Protein AF-A0A819GVL6-F1 (afdb_monomer)

Sequence (811 aa):
MIGHGKILLSNIVLLVISNLINGGRIDWTIEKNPSFWYEQARLSIEEVLQRRDNTGIAKNVILFLGDGMGISTITAGRIRKGQMNGQLGEDFLTEMEQFTHLGLSKTYNINFQTPDSAGTATAYLCGVKAQLGTIGVDGRAKRSNCTSSIGTNVTSILDWAQKAGKKVGIITTTRITHATPAAAYAHVPERDWESYDTKNFGISQTQEGCLDIAHQLVLRSPPIDLLFGGGRKHFYPNTKSDIENSKLYGSRTDNRSLIDEFWRGRFIWNKTEMDKIILGTQTPLMGLFEHNHMYYETDRKPNRYDKPSLSQMTKFAIEHFLNMKQNGFFLLIEGGKIDHGHHETRARYALDEFVEFDNAIGQAKAILKEKGLLDDTLLVVTADHSHVFTMGAYSSRGSNILGFGSLDNLNVSDIDKLPVNIIAYGNGPNFPSPRNATYLSSLDTNSSNYLSPAAQPLKDESHGGEDVAVYAHGPWSHLFVGTMEQHTIAHKMAYAACWGSYTNRNGCQPMIKPTTTTTTTTTTTAPKSNGLNSFTIPVTFIKLLPERLCDKRLSPQRIDIETINNQHKLHKPVELIEPLEDVNVQENENATLVCQLSKADMDVVCYHNDCRIFFTPQSRIHAKQIDCYYKLLLDDIEYDDQEGDTACFQCRLSKLSSNIQWFKDDIRILPSECIVYSVKGDLLTLTIHNAQIEDEGNYRCMVNNQHTDATLTVEPLPVIFVKYLPKEWTVYGDEPLGLSCQLSKSNVCVIWLKNEGLRYSLYIPHRVQPGRYTIRIDDIHGQESSHQVSIGGTEIFTNEFILSFFLIRFS

pLDDT: mean 77.48, std 23.34, range [23.64, 98.94]

Structure (mmCIF, N/CA/C/O backbone):
data_AF-A0A819GVL6-F1
#
_entry.id   AF-A0A819GVL6-F1
#
loop_
_atom_site.group_PDB
_atom_site.id
_atom_site.type_symbol
_atom_site.label_atom_id
_atom_site.label_alt_id
_atom_site.label_comp_id
_atom_site.label_asym_id
_atom_site.label_entity_id
_atom_site.label_seq_id
_atom_site.pdbx_PDB_ins_code
_atom_site.Cartn_x
_atom_site.Cartn_y
_atom_site.Cartn_z
_atom_site.occupancy
_atom_site.B_iso_or_equiv
_atom_site.auth_seq_id
_atom_site.auth_comp_id
_atom_site.auth_asym_id
_atom_site.auth_atom_id
_atom_site.pdbx_PDB_model_num
ATOM 1 N N . MET A 1 1 ? 22.841 9.826 42.193 1.00 27.91 1 MET A N 1
ATOM 2 C CA . MET A 1 1 ? 23.023 8.561 41.452 1.00 27.91 1 MET A CA 1
ATOM 3 C C . MET A 1 1 ? 21.650 7.941 41.234 1.00 27.91 1 MET A C 1
ATOM 5 O O . MET A 1 1 ? 21.151 7.247 42.105 1.00 27.91 1 MET A O 1
ATOM 9 N N . ILE A 1 2 ? 20.991 8.315 40.135 1.00 23.64 2 ILE A N 1
ATOM 10 C CA . ILE A 1 2 ? 19.678 7.816 39.693 1.00 23.64 2 ILE A CA 1
ATOM 11 C C . ILE A 1 2 ? 19.860 7.387 38.230 1.00 23.64 2 ILE A C 1
ATOM 13 O O . ILE A 1 2 ? 20.633 8.006 37.499 1.00 23.64 2 ILE A O 1
ATOM 17 N N . GLY A 1 3 ? 19.220 6.274 37.872 1.00 24.81 3 GLY A N 1
ATOM 18 C CA . GLY A 1 3 ? 19.558 5.401 36.752 1.00 24.81 3 GLY A CA 1
ATOM 19 C C . GLY A 1 3 ? 19.598 6.023 35.354 1.00 24.81 3 GLY A C 1
ATOM 20 O O . GLY A 1 3 ? 18.776 6.855 34.985 1.00 24.81 3 GLY A O 1
ATOM 21 N N . HIS A 1 4 ? 20.550 5.522 34.570 1.00 25.58 4 HIS A N 1
ATOM 22 C CA . HIS A 1 4 ? 20.638 5.612 33.113 1.00 25.58 4 HIS A CA 1
ATOM 23 C C . HIS A 1 4 ? 20.664 4.179 32.568 1.00 25.58 4 HIS A C 1
ATOM 25 O O . HIS A 1 4 ? 21.712 3.639 32.239 1.00 25.58 4 HIS A O 1
ATOM 31 N N . GLY A 1 5 ? 19.506 3.521 32.577 1.00 28.19 5 GLY A N 1
ATOM 32 C CA . GLY A 1 5 ? 19.374 2.113 32.195 1.00 28.19 5 GLY A CA 1
ATOM 33 C C . GLY A 1 5 ? 18.121 1.846 31.374 1.00 28.19 5 GLY A C 1
ATOM 34 O O . GLY A 1 5 ? 17.462 0.842 31.596 1.00 28.19 5 GLY A O 1
ATOM 35 N N . LYS A 1 6 ? 17.741 2.778 30.497 1.00 32.75 6 LYS A N 1
ATOM 36 C CA . LYS A 1 6 ? 16.756 2.613 29.416 1.00 32.75 6 LYS A CA 1
ATOM 37 C C . LYS A 1 6 ? 17.137 3.630 28.338 1.00 32.75 6 LYS A C 1
ATOM 39 O O . LYS A 1 6 ? 17.498 4.739 28.704 1.00 32.75 6 LYS A O 1
ATOM 44 N N . ILE A 1 7 ? 17.019 3.269 27.058 1.00 32.19 7 ILE A N 1
ATOM 45 C CA . ILE A 1 7 ? 17.481 3.995 25.849 1.00 32.19 7 ILE A CA 1
ATOM 46 C C . ILE A 1 7 ? 18.890 3.575 25.396 1.00 32.19 7 ILE A C 1
ATOM 48 O O . ILE A 1 7 ? 19.826 4.345 25.544 1.00 32.19 7 ILE A O 1
ATOM 52 N N . LEU A 1 8 ? 19.055 2.380 24.810 1.00 34.12 8 LEU A N 1
ATOM 53 C CA . LEU A 1 8 ? 20.172 2.106 23.882 1.00 34.12 8 LEU A CA 1
ATOM 54 C C . LEU A 1 8 ? 20.005 0.756 23.158 1.00 34.12 8 LEU A C 1
ATOM 56 O O . LEU A 1 8 ? 20.796 -0.152 23.358 1.00 34.12 8 LEU A O 1
ATOM 60 N N . LEU A 1 9 ? 18.955 0.584 22.343 1.00 38.31 9 LEU A N 1
ATOM 61 C CA . LEU A 1 9 ? 18.806 -0.655 21.551 1.00 38.31 9 LEU A CA 1
ATOM 62 C C . LEU A 1 9 ? 18.531 -0.451 20.056 1.00 38.31 9 LEU A C 1
ATOM 64 O O . LEU A 1 9 ? 18.896 -1.316 19.277 1.00 38.31 9 LEU A O 1
ATOM 68 N N . SER A 1 10 ? 18.041 0.714 19.609 1.00 37.41 10 SER A N 1
ATOM 69 C CA . SER A 1 10 ? 17.942 1.011 18.162 1.00 37.41 10 SER A CA 1
ATOM 70 C C . SER A 1 10 ? 19.215 1.620 17.559 1.00 37.41 10 SER A C 1
ATOM 72 O O . SER A 1 10 ? 19.236 1.942 16.378 1.00 37.41 10 SER A O 1
ATOM 74 N N . ASN A 1 11 ? 20.250 1.862 18.370 1.00 43.25 11 ASN A N 1
ATOM 75 C CA . ASN A 1 11 ? 21.403 2.676 17.974 1.00 43.25 11 ASN A CA 1
ATOM 76 C C . ASN A 1 11 ? 22.709 1.892 17.835 1.00 43.25 11 ASN A C 1
ATOM 78 O O . ASN A 1 11 ? 23.707 2.514 17.510 1.00 43.25 11 ASN A O 1
ATOM 82 N N . ILE A 1 12 ? 22.760 0.578 18.075 1.00 43.53 12 ILE A N 1
ATOM 83 C CA . ILE A 1 12 ? 24.051 -0.135 18.085 1.00 43.53 12 ILE A CA 1
ATOM 84 C C . ILE A 1 12 ? 24.534 -0.444 16.656 1.00 43.53 12 ILE A C 1
ATOM 86 O O . ILE A 1 12 ? 25.701 -0.208 16.354 1.00 43.53 12 ILE A O 1
ATOM 90 N N . VAL A 1 13 ? 23.636 -0.817 15.736 1.00 41.16 13 VAL A N 1
ATOM 91 C CA . VAL A 1 13 ? 23.960 -0.923 14.295 1.00 41.16 13 VAL A CA 1
ATOM 92 C C . VAL A 1 13 ? 24.231 0.465 13.690 1.00 41.16 13 VAL A C 1
ATOM 94 O O . VAL A 1 13 ? 25.159 0.641 12.904 1.00 41.16 13 VAL A O 1
ATOM 97 N N . LEU A 1 14 ? 23.497 1.487 14.146 1.00 40.50 14 LEU A N 1
ATOM 98 C CA . LEU A 1 14 ? 23.731 2.887 13.778 1.00 40.50 14 LEU A CA 1
ATOM 99 C C . LEU A 1 14 ? 25.049 3.446 14.343 1.00 40.50 14 LEU A C 1
ATOM 101 O O . LEU A 1 14 ? 25.628 4.310 13.700 1.00 40.50 14 LEU A O 1
ATOM 105 N N . LEU A 1 15 ? 25.557 2.955 15.483 1.00 38.84 15 LEU A N 1
ATOM 106 C CA . LEU A 1 15 ? 26.798 3.447 16.101 1.00 38.84 15 LEU A CA 1
ATOM 107 C C . LEU A 1 15 ? 28.054 3.013 15.340 1.00 38.84 15 LEU A C 1
ATOM 109 O O . LEU A 1 15 ? 29.035 3.756 15.311 1.00 38.84 15 LEU A O 1
ATOM 113 N N . VAL A 1 16 ? 28.035 1.827 14.725 1.00 42.03 16 VAL A N 1
ATOM 114 C CA . VAL A 1 16 ? 29.146 1.375 13.871 1.00 42.03 16 VAL A CA 1
ATOM 115 C C . VAL A 1 16 ? 29.190 2.192 12.579 1.00 42.03 16 VAL A C 1
ATOM 117 O O . VAL A 1 16 ? 30.272 2.526 12.112 1.00 42.03 16 VAL A O 1
ATOM 120 N N . ILE A 1 17 ? 28.034 2.627 12.066 1.00 44.09 17 ILE A N 1
ATOM 121 C CA . ILE A 1 17 ? 27.942 3.483 10.873 1.00 44.09 17 ILE A CA 1
ATOM 122 C C . ILE A 1 17 ? 28.205 4.966 11.218 1.00 44.09 17 ILE A C 1
ATOM 124 O O . ILE A 1 17 ? 28.875 5.669 10.463 1.00 44.09 17 ILE A O 1
ATOM 128 N N . SER A 1 18 ? 27.757 5.463 12.379 1.00 41.12 18 SER A N 1
ATOM 129 C CA . SER A 1 18 ? 27.884 6.879 12.759 1.00 41.12 18 SER A CA 1
ATOM 130 C C . SER A 1 18 ? 29.296 7.287 13.179 1.00 41.12 18 SER A C 1
ATOM 132 O O . SER A 1 18 ? 29.654 8.455 13.047 1.00 41.12 18 SER A O 1
ATOM 134 N N . ASN A 1 19 ? 30.113 6.349 13.669 1.00 38.28 19 ASN A N 1
ATOM 135 C CA . ASN A 1 19 ? 31.484 6.631 14.113 1.00 38.28 19 ASN A CA 1
ATOM 136 C C . ASN A 1 19 ? 32.520 6.680 12.973 1.00 38.28 19 ASN A C 1
ATOM 138 O O . ASN A 1 19 ? 33.703 6.878 13.239 1.00 38.28 19 ASN A O 1
ATOM 142 N N . LEU A 1 20 ? 32.097 6.540 11.712 1.00 44.06 20 LEU A N 1
ATOM 143 C CA . LEU A 1 20 ? 32.975 6.567 10.530 1.00 44.06 20 LEU A CA 1
ATOM 144 C C . LEU A 1 20 ? 32.660 7.722 9.569 1.00 44.06 20 LEU A C 1
ATOM 146 O O . LEU A 1 20 ? 33.235 7.822 8.486 1.00 44.06 20 LEU A O 1
ATOM 150 N N . ILE A 1 21 ? 31.765 8.625 9.974 1.00 42.03 21 ILE A N 1
ATOM 151 C CA . ILE A 1 21 ? 31.358 9.782 9.183 1.00 42.03 21 ILE A CA 1
ATOM 152 C C . ILE A 1 21 ? 32.427 10.878 9.300 1.00 42.03 21 ILE A C 1
ATOM 154 O O . ILE A 1 21 ? 32.330 11.784 10.125 1.00 42.03 21 ILE A O 1
ATOM 158 N N . ASN A 1 22 ? 33.429 10.844 8.422 1.00 37.56 22 ASN A N 1
ATOM 159 C CA . ASN A 1 22 ? 34.217 12.035 8.105 1.00 37.56 22 ASN A CA 1
ATOM 160 C C . ASN A 1 22 ? 33.459 12.838 7.034 1.00 37.56 22 ASN A C 1
ATOM 162 O O . ASN A 1 22 ? 33.535 12.550 5.842 1.00 37.56 22 ASN A O 1
ATOM 166 N N . GLY A 1 23 ? 32.679 13.837 7.455 1.00 41.22 23 GLY A N 1
ATOM 167 C CA . GLY A 1 23 ? 32.053 14.791 6.528 1.00 41.22 23 GLY A CA 1
ATOM 168 C C . GLY A 1 23 ? 30.864 14.270 5.707 1.00 41.22 23 GLY A C 1
ATOM 169 O O . GLY A 1 23 ? 30.592 14.805 4.637 1.00 41.22 23 GLY A O 1
ATOM 170 N N . GLY A 1 24 ? 30.138 13.255 6.186 1.00 44.81 24 GLY A N 1
ATOM 171 C CA . GLY A 1 24 ? 28.860 12.829 5.591 1.00 44.81 24 GLY A CA 1
ATOM 172 C C . GLY A 1 24 ? 28.955 11.794 4.466 1.00 44.81 24 GLY A C 1
ATOM 173 O O . GLY A 1 24 ? 27.926 11.451 3.894 1.00 44.81 24 GLY A O 1
ATOM 174 N N . ARG A 1 25 ? 30.149 11.275 4.149 1.00 47.91 25 ARG A N 1
ATOM 175 C CA . ARG A 1 25 ? 30.326 10.161 3.203 1.00 47.91 25 ARG A CA 1
ATOM 176 C C . ARG A 1 25 ? 30.748 8.898 3.943 1.00 47.91 25 ARG A C 1
ATOM 178 O O . ARG A 1 25 ? 31.685 8.940 4.736 1.00 47.91 25 ARG A O 1
ATOM 185 N N . ILE A 1 26 ? 30.062 7.792 3.662 1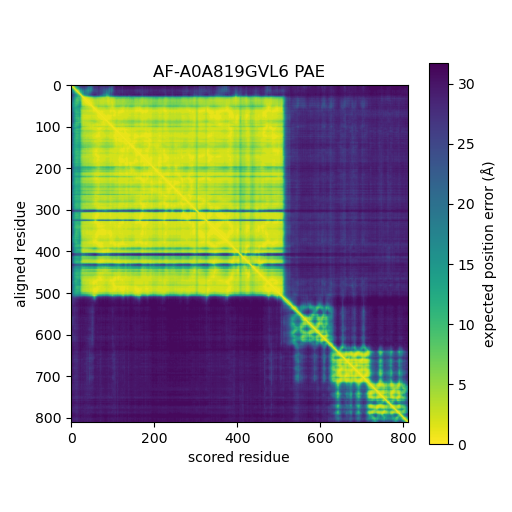.00 52.53 26 ILE A N 1
ATOM 186 C CA . ILE A 1 26 ? 30.475 6.456 4.097 1.00 52.53 26 ILE A CA 1
ATOM 187 C C . ILE A 1 26 ? 31.770 6.127 3.357 1.00 52.53 26 ILE A C 1
ATOM 189 O O . ILE A 1 26 ? 31.808 6.137 2.125 1.00 52.53 26 ILE A O 1
ATOM 193 N N . ASP A 1 27 ? 32.840 5.872 4.104 1.00 61.72 27 ASP A N 1
ATOM 194 C CA . ASP A 1 27 ? 34.072 5.343 3.537 1.00 61.72 27 ASP A CA 1
ATOM 195 C C . ASP A 1 27 ? 33.861 3.865 3.193 1.00 61.72 27 ASP A C 1
ATOM 197 O O . ASP A 1 27 ? 34.151 2.977 3.990 1.00 61.72 27 ASP A O 1
ATOM 201 N N . TRP A 1 28 ? 33.354 3.591 1.989 1.00 67.56 28 TRP A N 1
ATOM 202 C CA . TRP A 1 28 ? 33.157 2.229 1.476 1.00 67.56 28 TRP A CA 1
ATOM 203 C C . TRP A 1 28 ? 34.454 1.412 1.424 1.00 67.56 28 TRP A C 1
ATOM 205 O O . TRP A 1 28 ? 34.416 0.206 1.189 1.00 67.56 28 TRP A O 1
ATOM 215 N N . THR A 1 29 ? 35.631 2.019 1.629 1.00 74.12 29 THR A N 1
ATOM 216 C CA . THR A 1 29 ? 36.861 1.236 1.776 1.00 74.12 29 THR A CA 1
ATOM 217 C C . THR A 1 29 ? 36.861 0.398 3.051 1.00 74.12 29 THR A C 1
ATOM 219 O O . THR A 1 29 ? 37.534 -0.633 3.065 1.00 74.12 29 THR A O 1
ATOM 222 N N . ILE A 1 30 ? 36.049 0.737 4.063 1.00 77.81 30 ILE A N 1
ATOM 223 C CA . ILE A 1 30 ? 35.874 -0.118 5.241 1.00 77.81 30 ILE A CA 1
ATOM 224 C C . ILE A 1 30 ? 35.185 -1.442 4.902 1.00 77.81 30 ILE A C 1
ATOM 226 O O . ILE A 1 30 ? 35.544 -2.472 5.466 1.00 77.81 30 ILE A O 1
ATOM 230 N N . GLU A 1 31 ? 34.278 -1.448 3.920 1.00 83.38 31 GLU A N 1
ATOM 231 C CA . GLU A 1 31 ? 33.606 -2.661 3.436 1.00 83.38 31 GLU A CA 1
ATOM 232 C C . GLU A 1 31 ? 34.594 -3.646 2.785 1.00 83.38 31 GLU A C 1
ATOM 234 O O . GLU A 1 31 ? 34.301 -4.835 2.656 1.00 83.38 31 GLU A O 1
ATOM 239 N N . LYS A 1 32 ? 35.802 -3.193 2.410 1.00 85.25 32 LYS A N 1
ATOM 240 C CA . LYS A 1 32 ? 36.877 -4.083 1.941 1.00 85.25 32 LYS A CA 1
ATOM 241 C C . LYS A 1 32 ? 37.468 -4.931 3.068 1.00 85.25 32 LYS A C 1
ATOM 243 O O . LYS A 1 32 ? 38.159 -5.908 2.788 1.00 85.25 32 LYS A O 1
ATOM 248 N N . ASN A 1 33 ? 37.248 -4.552 4.327 1.00 88.62 33 ASN A N 1
ATOM 249 C CA . ASN A 1 33 ? 37.744 -5.272 5.489 1.00 88.62 33 ASN A CA 1
ATOM 250 C C . ASN A 1 33 ? 36.688 -6.283 5.983 1.00 88.62 33 ASN A C 1
ATOM 252 O O . ASN A 1 33 ? 35.613 -5.861 6.411 1.00 88.62 33 ASN A O 1
ATOM 256 N N . PRO A 1 34 ? 36.986 -7.598 6.017 1.00 92.12 34 PRO A N 1
ATOM 257 C CA . PRO A 1 34 ? 36.057 -8.612 6.525 1.00 92.12 34 PRO A CA 1
ATOM 258 C C . PRO A 1 34 ? 35.517 -8.335 7.936 1.00 92.12 34 PRO A C 1
ATOM 260 O O . PRO A 1 34 ? 34.373 -8.677 8.227 1.00 92.12 34 PRO A O 1
ATOM 263 N N . SER A 1 35 ? 36.298 -7.676 8.802 1.00 86.19 35 SER A N 1
ATOM 264 C CA . SER A 1 35 ? 35.874 -7.345 10.168 1.00 86.19 35 SER A CA 1
ATOM 265 C C . SER A 1 35 ? 34.633 -6.453 10.215 1.00 86.19 35 SER A C 1
ATOM 267 O O . SER A 1 35 ? 33.852 -6.574 11.154 1.00 86.19 35 SER A O 1
ATOM 269 N N . PHE A 1 36 ? 34.423 -5.593 9.211 1.00 83.94 36 PHE A N 1
ATOM 270 C CA . PHE A 1 36 ? 33.209 -4.781 9.103 1.00 83.94 36 PHE A CA 1
ATOM 271 C C . PHE A 1 36 ? 31.961 -5.669 9.003 1.00 83.94 36 PHE A C 1
ATOM 273 O O . PHE A 1 36 ? 31.026 -5.523 9.788 1.00 83.94 36 PHE A O 1
ATOM 280 N N . TRP A 1 37 ? 31.989 -6.649 8.096 1.00 84.44 37 TRP A N 1
ATOM 281 C CA . TRP A 1 37 ? 30.875 -7.568 7.864 1.00 84.44 37 TRP A CA 1
ATOM 282 C C . TRP A 1 37 ? 30.629 -8.501 9.051 1.00 84.44 37 TRP A C 1
ATOM 284 O O . TRP A 1 37 ? 29.480 -8.734 9.422 1.00 84.44 37 TRP A O 1
ATOM 294 N N . TYR A 1 38 ? 31.694 -9.005 9.682 1.00 89.12 38 TYR A N 1
ATOM 295 C CA . TYR A 1 38 ? 31.566 -9.844 10.877 1.00 89.12 38 TYR A CA 1
ATOM 296 C C . TYR A 1 38 ? 30.956 -9.088 12.054 1.00 89.12 38 TYR A C 1
ATOM 298 O O . TYR A 1 38 ? 30.088 -9.626 12.741 1.00 89.12 38 TYR A O 1
ATOM 306 N N . GLU A 1 39 ? 31.365 -7.838 12.267 1.00 83.25 39 GLU A N 1
ATOM 307 C CA . GLU A 1 39 ? 30.823 -7.019 13.346 1.00 83.25 39 GLU A CA 1
ATOM 308 C C . GLU A 1 39 ? 29.362 -6.638 13.087 1.00 83.25 39 GLU A C 1
ATOM 310 O O . GLU A 1 39 ? 28.524 -6.769 13.980 1.00 83.25 39 GLU A O 1
ATOM 315 N N . GLN A 1 40 ? 29.019 -6.252 11.854 1.00 83.00 40 GLN A N 1
ATOM 316 C CA . GLN A 1 40 ? 27.632 -5.983 11.472 1.00 83.00 40 GLN A CA 1
ATOM 317 C C . GLN A 1 40 ? 26.738 -7.218 11.685 1.00 83.00 40 GLN A C 1
ATOM 319 O O . GLN A 1 40 ? 25.645 -7.099 12.243 1.00 83.00 40 GLN A O 1
ATOM 324 N N . ALA A 1 41 ? 27.211 -8.410 11.300 1.00 85.06 41 ALA A N 1
ATOM 325 C CA . ALA A 1 41 ? 26.492 -9.664 11.515 1.00 85.06 41 ALA A CA 1
ATOM 326 C C . ALA A 1 41 ? 26.322 -9.983 13.010 1.00 85.06 41 ALA A C 1
ATOM 328 O O . ALA A 1 41 ? 25.216 -10.310 13.443 1.00 85.06 41 ALA A O 1
ATOM 329 N N . ARG A 1 42 ? 27.386 -9.835 13.815 1.00 91.94 42 ARG A N 1
ATOM 330 C CA . ARG A 1 42 ? 27.340 -10.035 15.274 1.00 91.94 42 ARG A CA 1
ATOM 331 C C . ARG A 1 42 ? 26.278 -9.143 15.918 1.00 91.94 42 ARG A C 1
ATOM 333 O O . ARG A 1 42 ? 25.441 -9.637 16.669 1.00 91.94 42 ARG A O 1
ATOM 340 N N . LEU A 1 43 ? 26.281 -7.853 15.584 1.00 82.44 43 LEU A N 1
ATOM 341 C CA . LEU A 1 43 ? 25.324 -6.882 16.114 1.00 82.44 43 LEU A CA 1
ATOM 342 C C . LEU A 1 43 ? 23.886 -7.176 15.684 1.00 82.44 43 LEU A C 1
ATOM 344 O O . LEU A 1 43 ? 22.978 -7.082 16.507 1.00 82.44 43 LEU A O 1
ATOM 348 N N . SER A 1 44 ? 23.676 -7.578 14.429 1.00 83.38 44 SER A N 1
ATOM 349 C CA . SER A 1 44 ? 22.353 -7.977 13.940 1.00 83.38 44 SER A CA 1
ATOM 350 C C . SER A 1 44 ? 21.803 -9.198 14.690 1.00 83.38 44 SER A C 1
ATOM 352 O O . SER A 1 44 ? 20.628 -9.215 15.061 1.00 83.38 44 SER A O 1
ATOM 354 N N . ILE A 1 45 ? 22.647 -10.198 14.967 1.00 85.75 45 ILE A N 1
ATOM 355 C CA . ILE A 1 45 ? 22.264 -11.386 15.742 1.00 85.75 45 ILE A CA 1
ATOM 356 C C . ILE A 1 45 ? 21.935 -11.002 17.187 1.00 85.75 45 ILE A C 1
ATOM 358 O O . ILE A 1 45 ? 20.911 -11.429 17.718 1.00 85.75 45 ILE A O 1
ATOM 362 N N . GLU A 1 46 ? 22.772 -10.183 17.826 1.00 85.88 46 GLU A N 1
ATOM 363 C CA . GLU A 1 46 ? 22.541 -9.723 19.199 1.00 85.88 46 GLU A CA 1
ATOM 364 C C . GLU A 1 46 ? 21.242 -8.939 19.336 1.00 85.88 46 GLU A C 1
ATOM 366 O O . GLU A 1 46 ? 20.506 -9.148 20.301 1.00 85.88 46 GLU A O 1
ATOM 371 N N . GLU A 1 47 ? 20.927 -8.089 18.359 1.00 83.12 47 GLU A N 1
ATOM 372 C CA . GLU A 1 47 ? 19.656 -7.380 18.320 1.00 83.12 47 GLU A CA 1
ATOM 373 C C . GLU A 1 47 ? 18.483 -8.369 18.322 1.00 83.12 47 GLU A C 1
ATOM 375 O O . GLU A 1 47 ? 17.576 -8.233 19.141 1.00 83.12 47 GLU A O 1
ATOM 380 N N . VAL A 1 48 ? 18.517 -9.403 17.472 1.00 83.25 48 VAL A N 1
ATOM 381 C CA . VAL A 1 48 ? 17.450 -10.417 17.392 1.00 83.25 48 VAL A CA 1
ATOM 382 C C . VAL A 1 48 ? 17.343 -11.236 18.680 1.00 83.25 48 VAL A C 1
ATOM 384 O O . VAL A 1 48 ? 16.236 -11.431 19.178 1.00 83.25 48 VAL A O 1
ATOM 387 N N . LEU A 1 49 ? 18.465 -11.671 19.264 1.00 85.44 49 LEU A N 1
ATOM 388 C CA . LEU A 1 49 ? 18.481 -12.450 20.513 1.00 85.44 49 LEU A CA 1
ATOM 389 C C . LEU A 1 49 ? 17.921 -11.672 21.714 1.00 85.44 49 LEU A C 1
ATOM 391 O O . LEU A 1 49 ? 17.429 -12.271 22.673 1.00 85.44 49 LEU A O 1
ATOM 395 N N . GLN A 1 50 ? 17.997 -10.342 21.675 1.00 84.62 50 GLN A N 1
ATOM 396 C CA . GLN A 1 50 ? 17.480 -9.468 22.726 1.00 84.62 50 GLN A CA 1
ATOM 397 C C . GLN A 1 50 ? 16.008 -9.090 22.531 1.00 84.62 50 GLN A C 1
ATOM 399 O O . GLN A 1 50 ? 15.383 -8.589 23.473 1.00 84.62 50 GLN A O 1
ATOM 404 N N . ARG A 1 51 ? 15.428 -9.336 21.347 1.00 85.12 51 ARG A N 1
ATOM 405 C CA . ARG A 1 51 ? 14.015 -9.044 21.080 1.00 85.12 51 ARG A CA 1
ATOM 406 C C . ARG A 1 51 ? 13.119 -9.869 22.000 1.00 85.12 51 ARG A C 1
ATOM 408 O O . ARG A 1 51 ? 13.357 -11.042 22.286 1.00 85.12 51 ARG A O 1
ATOM 415 N N . ARG A 1 52 ? 12.057 -9.225 22.474 1.00 88.12 52 ARG A N 1
ATOM 416 C CA . ARG A 1 52 ? 11.000 -9.850 23.268 1.00 88.12 52 ARG A CA 1
ATOM 417 C C . ARG A 1 52 ? 9.674 -9.597 22.584 1.00 88.12 52 ARG A C 1
ATOM 419 O O . ARG A 1 52 ? 9.395 -8.468 22.181 1.00 88.12 52 ARG A O 1
ATOM 426 N N . ASP A 1 53 ? 8.856 -10.637 22.508 1.00 92.00 53 ASP A N 1
ATOM 427 C CA . ASP A 1 53 ? 7.521 -10.525 21.946 1.00 92.00 53 ASP A CA 1
ATOM 428 C C . ASP A 1 53 ? 6.667 -9.603 22.810 1.00 92.00 53 ASP A C 1
ATOM 430 O O . ASP A 1 53 ? 6.335 -9.898 23.962 1.00 92.00 53 ASP A O 1
ATOM 434 N N . ASN A 1 54 ? 6.289 -8.466 22.235 1.00 93.81 54 ASN A N 1
ATOM 435 C CA . ASN A 1 54 ? 5.301 -7.594 22.836 1.00 93.81 54 ASN A CA 1
ATOM 436 C C . ASN A 1 54 ? 3.916 -8.221 22.634 1.00 93.81 54 ASN A C 1
ATOM 438 O O . ASN A 1 54 ? 3.393 -8.238 21.524 1.00 93.81 54 ASN A O 1
ATOM 442 N N . THR A 1 55 ? 3.332 -8.754 23.704 1.00 94.44 55 THR A N 1
ATOM 443 C CA . THR A 1 55 ? 1.998 -9.380 23.710 1.00 94.44 55 THR A CA 1
ATOM 444 C C . THR A 1 55 ? 0.930 -8.486 24.353 1.00 94.44 55 THR A C 1
ATOM 446 O O . THR A 1 55 ? -0.180 -8.943 24.637 1.00 94.44 55 THR A O 1
ATOM 449 N N . GLY A 1 56 ? 1.239 -7.199 24.560 1.00 93.62 56 GLY A N 1
ATOM 450 C CA . GLY A 1 56 ? 0.295 -6.199 25.063 1.00 93.62 56 GLY A CA 1
ATOM 451 C C . GLY A 1 56 ? -0.886 -5.950 24.118 1.00 93.62 56 GLY A C 1
ATOM 452 O O . GLY A 1 56 ? -0.937 -6.468 23.004 1.00 93.62 56 GLY A O 1
ATOM 453 N N . ILE A 1 57 ? -1.861 -5.154 24.556 1.00 95.31 57 ILE A N 1
ATOM 454 C CA . ILE A 1 57 ? -2.963 -4.716 23.688 1.00 95.31 57 ILE A CA 1
ATOM 455 C C . ILE A 1 57 ? -2.512 -3.462 22.941 1.00 95.31 57 ILE A C 1
ATOM 457 O O . ILE A 1 57 ? -2.125 -2.480 23.574 1.00 95.31 57 ILE A O 1
ATOM 461 N N . ALA A 1 58 ? -2.609 -3.468 21.612 1.00 97.50 58 ALA A N 1
ATOM 462 C CA . ALA A 1 58 ? -2.379 -2.275 20.808 1.00 97.50 58 ALA A CA 1
ATOM 463 C C . ALA A 1 58 ? -3.431 -1.209 21.145 1.00 97.50 58 ALA A C 1
ATOM 465 O O . ALA A 1 58 ? -4.626 -1.377 20.887 1.00 97.50 58 ALA A O 1
ATOM 466 N N . LYS A 1 59 ? -2.986 -0.098 21.738 1.00 95.38 59 LYS A N 1
ATOM 467 C CA . LYS A 1 59 ? -3.849 1.050 22.033 1.00 95.38 59 LYS A CA 1
ATOM 468 C C . LYS A 1 59 ? -4.237 1.764 20.744 1.00 95.38 59 LYS A C 1
ATOM 470 O O . LYS A 1 59 ? -5.399 2.134 20.574 1.00 95.38 59 LYS A O 1
ATOM 475 N N . ASN A 1 60 ? -3.256 1.947 19.865 1.00 98.44 60 ASN A N 1
ATOM 476 C CA . ASN A 1 60 ? -3.428 2.535 18.545 1.00 98.44 60 ASN A CA 1
ATOM 477 C C . ASN A 1 60 ? -2.978 1.531 17.479 1.00 98.44 60 ASN A C 1
ATOM 479 O O . ASN A 1 60 ? -2.080 0.723 17.724 1.00 98.44 60 ASN A O 1
ATOM 483 N N . VAL A 1 61 ? -3.578 1.618 16.298 1.00 98.88 61 VAL A N 1
ATOM 484 C CA . VAL A 1 61 ? -3.190 0.840 15.121 1.00 98.88 61 VAL A CA 1
ATOM 485 C C . VAL A 1 61 ? -3.014 1.806 13.957 1.00 98.88 61 VAL A C 1
ATOM 487 O O . VAL A 1 61 ? -3.927 2.573 13.653 1.00 98.88 61 VAL A O 1
ATOM 490 N N . ILE A 1 62 ? -1.853 1.778 13.310 1.00 98.94 62 ILE A N 1
ATOM 491 C CA . ILE A 1 62 ? -1.590 2.560 12.100 1.00 98.94 62 ILE A CA 1
ATOM 492 C C . ILE A 1 62 ? -1.205 1.600 10.983 1.00 98.94 62 ILE A C 1
ATOM 494 O O . ILE A 1 62 ? -0.230 0.857 11.112 1.00 98.94 62 ILE A O 1
ATOM 498 N N . LEU A 1 63 ? -1.977 1.633 9.900 1.00 98.94 63 LEU A N 1
ATOM 499 C CA . LEU A 1 63 ? -1.677 0.924 8.667 1.00 98.94 63 LEU A CA 1
ATOM 500 C C . LEU A 1 63 ? -1.133 1.922 7.646 1.00 98.94 63 LEU A C 1
ATOM 502 O O . LEU A 1 63 ? -1.855 2.809 7.193 1.00 98.94 63 LEU A O 1
ATOM 506 N N . PHE A 1 64 ? 0.128 1.748 7.281 1.00 98.94 64 PHE A N 1
ATOM 507 C CA . PHE A 1 64 ? 0.759 2.401 6.148 1.00 98.94 64 PHE A CA 1
ATOM 508 C C . PHE A 1 64 ? 0.653 1.498 4.928 1.00 98.94 64 PHE A C 1
ATOM 510 O O . PHE A 1 64 ? 1.027 0.324 4.979 1.00 98.94 64 PHE A O 1
ATOM 517 N N . LEU A 1 65 ? 0.179 2.056 3.827 1.00 98.94 65 LEU A N 1
ATOM 518 C CA . LEU A 1 65 ? -0.013 1.328 2.592 1.00 98.94 65 LEU A CA 1
ATOM 519 C C . LEU A 1 65 ? 0.617 2.075 1.418 1.00 98.94 65 LEU A C 1
ATOM 521 O O . LEU A 1 65 ? 0.172 3.163 1.057 1.00 98.94 65 LEU A O 1
ATOM 525 N N . GLY A 1 66 ? 1.659 1.496 0.834 1.00 98.88 66 GLY A N 1
ATOM 526 C CA . GLY A 1 66 ? 2.191 1.962 -0.442 1.00 98.88 66 GLY A CA 1
ATOM 527 C C . GLY A 1 66 ? 1.454 1.248 -1.569 1.00 98.88 66 GLY A C 1
ATOM 528 O O . GLY A 1 66 ? 1.717 0.069 -1.789 1.00 98.88 66 GLY A O 1
ATOM 529 N N . ASP A 1 67 ? 0.526 1.930 -2.241 1.00 98.88 67 ASP A N 1
ATOM 530 C CA . ASP A 1 67 ? -0.219 1.363 -3.379 1.00 98.88 67 ASP A CA 1
ATOM 531 C C . ASP A 1 67 ? 0.783 1.025 -4.499 1.00 98.88 67 ASP A C 1
ATOM 533 O O . ASP A 1 67 ? 1.612 1.871 -4.853 1.00 98.88 67 ASP A O 1
ATOM 537 N N . GLY A 1 68 ? 0.818 -0.231 -4.951 1.00 98.69 68 GLY A N 1
ATOM 538 C CA . GLY A 1 68 ? 1.816 -0.721 -5.913 1.00 98.69 68 GLY A CA 1
ATOM 539 C C . GLY A 1 68 ? 3.248 -0.907 -5.368 1.00 98.69 68 GLY A C 1
ATOM 540 O O . GLY A 1 68 ? 4.184 -1.212 -6.113 1.00 98.69 68 GLY A O 1
ATOM 541 N N . MET A 1 69 ? 3.490 -0.739 -4.066 1.00 98.81 69 MET A N 1
ATOM 542 C CA . MET A 1 69 ? 4.841 -0.731 -3.486 1.00 98.81 69 MET A CA 1
ATOM 543 C C . MET A 1 69 ? 5.418 -2.141 -3.238 1.00 98.81 69 MET A C 1
ATOM 545 O O . MET A 1 69 ? 5.666 -2.550 -2.101 1.00 98.81 69 MET A O 1
ATOM 549 N N . GLY A 1 70 ? 5.665 -2.905 -4.303 1.00 98.69 70 GLY A N 1
ATOM 550 C CA . GLY A 1 70 ? 6.280 -4.232 -4.178 1.00 98.69 70 GLY A CA 1
ATOM 551 C C . GLY A 1 70 ? 7.775 -4.224 -3.842 1.00 98.69 70 GLY A C 1
ATOM 552 O O . GLY A 1 70 ? 8.399 -3.183 -3.638 1.00 98.69 70 GLY A O 1
ATOM 553 N N . ILE A 1 71 ? 8.377 -5.416 -3.789 1.00 98.56 71 ILE A N 1
ATOM 554 C CA . ILE A 1 71 ? 9.758 -5.618 -3.303 1.00 98.56 71 ILE A CA 1
ATOM 555 C C . ILE A 1 71 ? 10.795 -4.883 -4.169 1.00 98.56 71 ILE A C 1
ATOM 557 O O . ILE A 1 71 ? 11.757 -4.308 -3.643 1.00 98.56 71 ILE A O 1
ATOM 561 N N . SER A 1 72 ? 10.604 -4.875 -5.490 1.00 98.62 72 SER A N 1
ATOM 562 C CA . SER A 1 72 ? 11.466 -4.142 -6.421 1.00 98.62 72 SER A CA 1
ATOM 563 C C . SER A 1 72 ? 11.375 -2.632 -6.182 1.00 98.62 72 SER A C 1
ATOM 565 O O . SER A 1 72 ? 12.413 -1.977 -6.064 1.00 98.62 72 SER A O 1
ATOM 567 N N . THR A 1 73 ? 10.165 -2.090 -6.005 1.00 98.88 73 THR A N 1
ATOM 568 C CA . THR A 1 73 ? 9.926 -0.680 -5.647 1.00 98.88 73 THR A CA 1
ATOM 569 C C . THR A 1 73 ? 10.568 -0.321 -4.311 1.00 98.88 73 THR A C 1
ATOM 571 O O . THR A 1 73 ? 11.244 0.701 -4.228 1.00 98.88 73 THR A O 1
ATOM 574 N N . ILE A 1 74 ? 10.449 -1.181 -3.291 1.00 98.75 74 ILE A N 1
ATOM 575 C CA . ILE A 1 74 ? 11.100 -0.983 -1.985 1.00 98.75 74 ILE A CA 1
ATOM 576 C C . ILE A 1 74 ? 12.617 -0.878 -2.141 1.00 98.75 74 ILE A C 1
ATOM 578 O O . ILE A 1 74 ? 13.239 0.047 -1.620 1.00 98.75 74 ILE A O 1
ATOM 582 N N . THR A 1 75 ? 13.219 -1.792 -2.898 1.00 98.56 75 THR A N 1
ATOM 583 C CA . THR A 1 75 ? 14.674 -1.827 -3.090 1.00 98.56 75 THR A CA 1
ATOM 584 C C . THR A 1 75 ? 15.175 -0.610 -3.868 1.00 98.56 75 THR A C 1
ATOM 586 O O . THR A 1 75 ? 16.109 0.061 -3.429 1.00 98.56 75 THR A O 1
ATOM 589 N N . ALA A 1 76 ? 14.537 -0.270 -4.990 1.00 98.56 76 ALA A N 1
ATOM 590 C CA . ALA A 1 76 ? 14.905 0.911 -5.767 1.00 98.56 76 ALA A CA 1
ATOM 591 C C . ALA A 1 76 ? 14.640 2.215 -4.990 1.00 98.56 76 ALA A C 1
ATOM 593 O O . ALA A 1 76 ? 15.430 3.159 -5.057 1.00 98.56 76 ALA A O 1
ATOM 594 N N . GLY A 1 77 ? 13.563 2.253 -4.204 1.00 98.50 77 GLY A N 1
ATOM 595 C CA . GLY A 1 77 ? 13.193 3.366 -3.338 1.00 98.50 77 GLY A CA 1
ATOM 596 C C . GLY A 1 77 ? 14.185 3.588 -2.196 1.00 98.50 77 GLY A C 1
ATOM 597 O O . GLY A 1 77 ? 14.568 4.729 -1.935 1.00 98.50 77 GLY A O 1
ATOM 598 N N . ARG A 1 78 ? 14.684 2.514 -1.568 1.00 98.38 78 ARG A N 1
ATOM 599 C CA . ARG A 1 78 ? 15.782 2.553 -0.585 1.00 98.38 78 ARG A CA 1
ATOM 600 C C . ARG A 1 78 ? 17.027 3.210 -1.177 1.00 98.38 78 ARG A C 1
ATOM 602 O O . ARG A 1 78 ? 17.538 4.174 -0.606 1.00 98.38 78 ARG A O 1
ATOM 609 N N . ILE A 1 79 ? 17.455 2.749 -2.357 1.00 97.62 79 ILE A N 1
ATOM 610 C CA . ILE A 1 79 ? 18.625 3.296 -3.057 1.00 97.62 79 ILE A CA 1
ATOM 611 C C . ILE A 1 79 ? 18.406 4.774 -3.377 1.00 97.62 79 ILE A C 1
ATOM 613 O O . ILE A 1 79 ? 19.245 5.615 -3.050 1.00 97.62 79 ILE A O 1
ATOM 617 N N . ARG A 1 80 ? 17.241 5.112 -3.944 1.00 97.38 80 ARG A N 1
ATOM 618 C CA . ARG A 1 80 ? 16.849 6.493 -4.244 1.00 97.38 80 ARG A CA 1
ATOM 619 C C . ARG A 1 80 ? 16.932 7.374 -2.997 1.00 97.38 80 ARG A C 1
ATOM 621 O O . ARG A 1 80 ? 17.533 8.448 -3.059 1.00 97.38 80 ARG A O 1
ATOM 628 N N . LYS A 1 81 ? 16.367 6.925 -1.871 1.00 97.75 81 LYS A N 1
ATOM 629 C CA . LYS A 1 81 ? 16.374 7.660 -0.599 1.00 97.75 81 LYS A CA 1
ATOM 630 C C . LYS A 1 81 ? 17.792 7.862 -0.077 1.00 97.75 81 LYS A C 1
ATOM 632 O O . LYS A 1 81 ? 18.137 8.979 0.308 1.00 97.75 81 LYS A O 1
ATOM 637 N N . GLY A 1 82 ? 18.630 6.829 -0.090 1.00 95.38 82 GLY A N 1
ATOM 638 C CA . GLY A 1 82 ? 20.019 6.954 0.347 1.00 95.38 82 GLY A CA 1
ATOM 639 C C . GLY A 1 82 ? 20.826 7.918 -0.523 1.00 95.38 82 GLY A C 1
ATOM 640 O O . GLY A 1 82 ? 21.500 8.799 0.009 1.00 95.38 82 GLY A O 1
ATOM 641 N N . GLN A 1 83 ? 20.654 7.861 -1.846 1.00 94.44 83 GLN A N 1
ATOM 642 C CA . GLN A 1 83 ? 21.291 8.787 -2.792 1.00 94.44 83 GLN A CA 1
ATOM 643 C C . GLN A 1 83 ? 20.847 10.239 -2.587 1.00 94.44 83 GLN A C 1
ATOM 645 O O . GLN A 1 83 ? 21.669 11.153 -2.638 1.00 94.44 83 GLN A O 1
ATOM 650 N N . MET A 1 84 ? 19.565 10.478 -2.284 1.00 94.56 84 MET A N 1
ATOM 651 C CA . MET A 1 84 ? 19.075 11.814 -1.903 1.00 94.56 84 MET A CA 1
ATOM 652 C C . MET A 1 84 ? 19.719 12.345 -0.622 1.00 94.56 84 MET A C 1
ATOM 654 O O . MET A 1 84 ? 19.851 13.556 -0.469 1.00 94.56 84 MET A O 1
ATOM 658 N N . ASN A 1 85 ? 20.127 11.451 0.279 1.00 91.62 85 ASN A N 1
ATOM 659 C CA . ASN A 1 85 ? 20.821 11.781 1.520 1.00 91.62 85 ASN A CA 1
ATOM 660 C C . ASN A 1 85 ? 22.355 11.794 1.368 1.00 91.62 85 ASN A C 1
ATOM 662 O O . ASN A 1 85 ? 23.068 11.853 2.367 1.00 91.62 85 ASN A O 1
ATOM 666 N N . GLY A 1 86 ? 22.876 11.747 0.135 1.00 88.44 86 GLY A N 1
ATOM 667 C CA . GLY A 1 86 ? 24.314 11.793 -0.147 1.00 88.44 86 GLY A CA 1
ATOM 668 C C . GLY A 1 86 ? 25.073 10.491 0.141 1.00 88.44 86 GLY A C 1
ATOM 669 O O . GLY A 1 86 ? 26.304 10.508 0.150 1.00 88.44 86 GLY A O 1
ATOM 670 N N . GLN A 1 87 ? 24.360 9.385 0.373 1.00 87.56 87 GLN A N 1
ATOM 671 C CA . GLN A 1 87 ? 24.920 8.043 0.571 1.00 87.56 87 GLN A CA 1
ATOM 672 C C . GLN A 1 87 ? 24.942 7.256 -0.751 1.00 87.56 87 GLN A C 1
ATOM 674 O O . GLN A 1 87 ? 24.408 7.719 -1.759 1.00 87.56 87 GLN A O 1
ATOM 679 N N . LEU A 1 88 ? 25.559 6.068 -0.760 1.00 87.31 88 LEU A N 1
ATOM 680 C CA . LEU A 1 88 ? 25.602 5.206 -1.951 1.00 87.31 88 LEU A CA 1
ATOM 681 C C . LEU A 1 88 ? 24.201 4.704 -2.324 1.00 87.31 88 LEU A C 1
ATOM 683 O O . LEU A 1 88 ? 23.780 4.823 -3.476 1.00 87.31 88 LEU A O 1
ATOM 687 N N . GLY A 1 89 ? 23.447 4.256 -1.319 1.00 91.12 89 GLY A N 1
ATOM 688 C CA . GLY A 1 89 ? 22.020 3.983 -1.425 1.00 91.12 89 GLY A CA 1
ATOM 689 C C . GLY A 1 89 ? 21.655 2.548 -1.082 1.00 91.12 89 GLY A C 1
ATOM 690 O O . GLY A 1 89 ? 20.685 2.330 -0.365 1.00 91.12 89 GLY A O 1
ATOM 691 N N . GLU A 1 90 ? 22.419 1.567 -1.554 1.00 91.94 90 GLU A N 1
ATOM 692 C CA . GLU A 1 90 ? 22.096 0.147 -1.373 1.00 91.94 90 GLU A CA 1
ATOM 693 C C . GLU A 1 90 ? 22.190 -0.303 0.095 1.00 91.94 90 GLU A C 1
ATOM 695 O O . GLU A 1 90 ? 21.466 -1.206 0.504 1.00 91.94 90 GLU A O 1
ATOM 700 N N . ASP A 1 91 ? 23.074 0.323 0.874 1.00 86.75 91 ASP A N 1
ATOM 701 C CA . ASP A 1 91 ? 23.267 0.152 2.322 1.00 86.75 91 ASP A CA 1
ATOM 702 C C . ASP A 1 91 ? 22.349 1.030 3.185 1.00 86.75 91 ASP A C 1
ATOM 704 O O . ASP A 1 91 ? 22.357 0.911 4.412 1.00 86.75 91 ASP A O 1
ATOM 708 N N . PHE A 1 92 ? 21.560 1.916 2.573 1.00 89.62 92 PHE A N 1
ATOM 709 C CA . PHE A 1 92 ? 20.646 2.781 3.308 1.00 89.62 92 PHE A CA 1
ATOM 710 C C . PHE A 1 92 ? 19.541 1.954 3.970 1.00 89.62 92 PHE A C 1
ATOM 712 O O . PHE A 1 92 ? 19.002 1.041 3.358 1.00 89.62 92 PHE A O 1
ATOM 719 N N . LEU A 1 93 ? 19.147 2.296 5.197 1.00 89.94 93 LEU A N 1
ATOM 720 C CA . LEU A 1 93 ? 18.038 1.636 5.886 1.00 89.94 93 LEU A CA 1
ATOM 721 C C . LEU A 1 93 ? 16.835 2.580 5.954 1.00 89.94 93 LEU A C 1
ATOM 723 O O . LEU A 1 93 ? 16.895 3.623 6.610 1.00 89.94 93 LEU A O 1
ATOM 727 N N . THR A 1 94 ? 15.743 2.228 5.275 1.00 95.25 94 THR A N 1
ATOM 728 C CA . THR A 1 94 ? 14.503 3.026 5.298 1.00 95.25 94 THR A CA 1
ATOM 729 C C . THR A 1 94 ? 13.806 2.968 6.660 1.00 95.25 94 THR A C 1
ATOM 731 O O . THR A 1 94 ? 14.162 2.182 7.543 1.00 95.25 94 THR A O 1
ATOM 734 N N . GLU A 1 95 ? 12.806 3.822 6.874 1.00 97.25 95 GLU A N 1
ATOM 735 C CA . GLU A 1 95 ? 12.075 3.876 8.141 1.00 97.25 95 GLU A CA 1
ATOM 736 C C . GLU A 1 95 ? 11.267 2.606 8.404 1.00 97.25 95 GLU A C 1
ATOM 738 O O . GLU A 1 95 ? 11.207 2.168 9.562 1.00 97.25 95 GLU A O 1
ATOM 743 N N . MET A 1 96 ? 10.688 2.008 7.357 1.00 95.75 96 MET A N 1
ATOM 744 C CA . MET A 1 96 ? 9.968 0.734 7.454 1.00 95.75 96 MET A CA 1
ATOM 745 C C . MET A 1 96 ? 10.887 -0.478 7.625 1.00 95.75 96 MET A C 1
ATOM 747 O O . MET A 1 96 ? 10.529 -1.415 8.329 1.00 95.75 96 MET A O 1
ATOM 751 N N . GLU A 1 97 ? 12.095 -0.461 7.058 1.00 94.94 97 GLU A N 1
ATOM 752 C CA . GLU A 1 97 ? 13.043 -1.584 7.171 1.00 94.94 97 GLU A CA 1
ATOM 753 C C . GLU A 1 97 ? 13.675 -1.705 8.557 1.00 94.94 97 GLU A C 1
ATOM 755 O O . GLU A 1 97 ? 14.233 -2.741 8.900 1.00 94.94 97 GLU A O 1
ATOM 760 N N . GLN A 1 98 ? 13.537 -0.667 9.381 1.00 92.94 98 GLN A N 1
ATOM 761 C CA . GLN A 1 98 ? 13.874 -0.704 10.803 1.00 92.94 98 GLN A CA 1
ATOM 762 C C . GLN A 1 98 ? 12.814 -1.426 11.656 1.00 92.94 98 GLN A C 1
ATOM 764 O O . GLN A 1 98 ? 12.970 -1.517 12.876 1.00 92.94 98 GLN A O 1
ATOM 769 N N . PHE A 1 99 ? 11.693 -1.870 11.076 1.00 93.75 99 PHE A N 1
ATOM 770 C CA . PHE A 1 99 ? 10.665 -2.589 11.827 1.00 93.75 99 PHE A CA 1
ATOM 771 C C . PHE A 1 99 ? 11.148 -3.988 12.208 1.00 93.75 99 PHE A C 1
ATOM 773 O O . PHE A 1 99 ? 11.976 -4.606 11.545 1.00 93.75 99 PHE A O 1
ATOM 780 N N . THR A 1 100 ? 10.630 -4.493 13.324 1.00 87.62 100 THR A N 1
ATOM 781 C CA . THR A 1 100 ? 11.178 -5.683 13.982 1.00 87.62 100 THR A CA 1
ATOM 782 C C . THR A 1 100 ? 10.764 -6.990 13.317 1.00 87.62 100 THR A C 1
ATOM 784 O O . THR A 1 100 ? 11.465 -7.990 13.480 1.00 87.62 100 THR A O 1
ATOM 787 N N . HIS A 1 101 ? 9.653 -6.995 12.581 1.00 95.50 101 HIS A N 1
ATOM 788 C CA . HIS A 1 101 ? 9.104 -8.185 11.940 1.00 95.50 101 HIS A CA 1
ATOM 789 C C . HIS A 1 101 ? 8.803 -7.926 10.469 1.00 95.50 101 HIS A C 1
ATOM 791 O O . HIS A 1 101 ? 8.327 -6.848 10.111 1.00 95.50 101 HIS A O 1
ATOM 797 N N . LEU A 1 102 ? 9.079 -8.936 9.646 1.00 96.12 102 LEU A N 1
ATOM 798 C CA . LEU A 1 102 ? 8.885 -8.936 8.204 1.00 96.12 102 LEU A CA 1
ATOM 799 C C . LEU A 1 102 ? 8.222 -10.251 7.778 1.00 96.12 102 LEU A C 1
ATOM 801 O O . LEU A 1 102 ? 8.653 -11.333 8.186 1.00 96.12 102 LEU A O 1
ATOM 805 N N . GLY A 1 103 ? 7.216 -10.151 6.917 1.00 97.88 103 GLY A N 1
ATOM 806 C CA . GLY A 1 103 ? 6.593 -11.275 6.227 1.00 97.88 103 GLY A CA 1
ATOM 807 C C . GLY A 1 103 ? 6.257 -10.943 4.774 1.00 97.88 103 GLY A C 1
ATOM 808 O O . GLY A 1 103 ? 6.461 -9.820 4.316 1.00 97.88 103 GLY A O 1
ATOM 809 N N . LEU A 1 104 ? 5.722 -11.930 4.060 1.00 98.62 104 LEU A N 1
ATOM 810 C CA . LEU A 1 104 ? 5.248 -11.816 2.681 1.00 98.62 104 LEU A CA 1
ATOM 811 C C . LEU A 1 104 ? 3.731 -11.994 2.628 1.00 98.62 104 LEU A C 1
ATOM 813 O O . LEU A 1 104 ? 3.183 -12.835 3.338 1.00 98.62 104 LEU A O 1
ATOM 817 N N . SER A 1 105 ? 3.053 -11.219 1.790 1.00 98.81 105 SER A N 1
ATOM 818 C CA . SER A 1 105 ? 1.601 -11.202 1.628 1.00 98.81 105 SER A CA 1
ATOM 819 C C . SER A 1 105 ? 1.208 -11.582 0.203 1.00 98.81 105 SER A C 1
ATOM 821 O O . SER A 1 105 ? 1.548 -10.873 -0.739 1.00 98.81 105 SER A O 1
ATOM 823 N N . LYS A 1 106 ? 0.426 -12.659 0.064 1.00 98.81 106 LYS A N 1
ATOM 824 C CA . LYS A 1 106 ? -0.124 -13.143 -1.212 1.00 98.81 106 LYS A CA 1
ATOM 825 C C . LYS A 1 106 ? -1.322 -12.300 -1.658 1.00 98.81 106 LYS A C 1
ATOM 827 O O . LYS A 1 106 ? -2.379 -12.336 -1.011 1.00 98.81 106 LYS A O 1
ATOM 832 N N . THR A 1 107 ? -1.193 -11.598 -2.780 1.00 98.81 107 THR A N 1
ATOM 833 C CA . THR A 1 107 ? -2.071 -10.472 -3.166 1.00 98.81 107 THR A CA 1
ATOM 834 C C . THR A 1 107 ? -3.233 -10.829 -4.095 1.00 98.81 107 THR A C 1
ATOM 836 O O . THR A 1 107 ? -4.174 -10.048 -4.198 1.00 98.81 107 THR A O 1
ATOM 839 N N . TYR A 1 108 ? -3.237 -12.020 -4.706 1.00 98.81 108 TYR A N 1
ATOM 840 C CA . TYR A 1 108 ? -4.274 -12.437 -5.664 1.00 98.81 108 TYR A CA 1
ATOM 841 C C . TYR A 1 108 ? -5.710 -12.124 -5.200 1.00 98.81 108 TYR A C 1
ATOM 843 O O . TYR A 1 108 ? -6.074 -12.371 -4.040 1.00 98.81 108 TYR A O 1
ATOM 851 N N . ASN A 1 109 ? -6.546 -11.629 -6.115 1.00 98.56 109 ASN A N 1
ATOM 852 C CA . ASN A 1 109 ? -7.994 -11.553 -5.922 1.00 98.56 109 ASN A CA 1
ATOM 853 C C . ASN A 1 109 ? -8.618 -12.920 -6.206 1.00 98.56 109 ASN A C 1
ATOM 855 O O . ASN A 1 109 ? -8.030 -13.756 -6.887 1.00 98.56 109 ASN A O 1
ATOM 859 N N . ILE A 1 110 ? -9.837 -13.172 -5.732 1.00 97.19 110 ILE A N 1
ATOM 860 C CA . ILE A 1 110 ? -10.425 -14.520 -5.856 1.00 97.19 110 ILE A CA 1
ATOM 861 C C . ILE A 1 110 ? -10.630 -14.971 -7.314 1.00 97.19 110 ILE A C 1
ATOM 863 O O . ILE A 1 110 ? -10.765 -16.163 -7.570 1.00 97.19 110 ILE A O 1
ATOM 867 N N . ASN A 1 111 ? -10.682 -14.025 -8.257 1.00 96.81 111 ASN A N 1
ATOM 868 C CA . ASN A 1 111 ? -10.900 -14.254 -9.684 1.00 96.81 111 ASN A CA 1
ATOM 869 C C . ASN A 1 111 ? -9.725 -13.822 -10.584 1.00 96.81 111 ASN A C 1
ATOM 871 O O . ASN A 1 111 ? -9.806 -14.042 -11.789 1.00 96.81 111 ASN A O 1
ATOM 875 N N . PHE A 1 112 ? -8.650 -13.239 -10.035 1.00 97.31 112 PHE A N 1
ATOM 876 C CA . PHE A 1 112 ? -7.472 -12.802 -10.798 1.00 97.31 112 PHE A CA 1
ATOM 877 C C . PHE A 1 112 ? -6.177 -13.017 -10.007 1.00 97.31 112 PHE A C 1
ATOM 879 O O . PHE A 1 112 ? -6.099 -12.677 -8.828 1.00 97.31 112 PHE A O 1
ATOM 886 N N . GLN A 1 113 ? -5.152 -13.556 -10.675 1.00 98.06 113 GLN A N 1
ATOM 887 C CA . GLN A 1 113 ? -3.823 -13.767 -10.082 1.00 98.06 113 GLN A CA 1
ATOM 888 C C . GLN A 1 113 ? -3.126 -12.434 -9.808 1.00 98.06 113 GLN A C 1
ATOM 890 O O . GLN A 1 113 ? -2.733 -12.175 -8.677 1.00 98.06 113 GLN A O 1
ATOM 895 N N . THR A 1 114 ? -3.051 -11.576 -10.827 1.00 98.44 114 THR A N 1
ATOM 896 C CA . THR A 1 114 ? -2.669 -10.172 -10.672 1.00 98.44 114 THR A CA 1
ATOM 897 C C . THR A 1 114 ? -3.899 -9.387 -10.223 1.00 98.44 114 THR A C 1
ATOM 899 O O . THR A 1 114 ? -4.873 -9.321 -10.978 1.00 98.44 114 THR A O 1
ATOM 902 N N . PRO A 1 115 ? -3.907 -8.841 -9.001 1.00 98.62 115 PRO A N 1
ATOM 903 C CA . PRO A 1 115 ? -5.085 -8.189 -8.454 1.00 98.62 115 PRO A CA 1
ATOM 904 C C . PRO A 1 115 ? -5.220 -6.732 -8.919 1.00 98.62 115 PRO A C 1
ATOM 906 O O . PRO A 1 115 ? -4.324 -6.179 -9.554 1.00 98.62 115 PRO A O 1
ATOM 909 N N . ASP A 1 116 ? -6.318 -6.085 -8.533 1.00 98.56 116 ASP A N 1
ATOM 910 C CA . ASP A 1 116 ? -6.421 -4.626 -8.484 1.00 98.56 116 ASP A CA 1
ATOM 911 C C . ASP A 1 116 ? -6.504 -4.103 -7.041 1.00 98.56 116 ASP A C 1
ATOM 913 O O . ASP A 1 116 ? -6.814 -4.867 -6.123 1.00 98.56 116 ASP A O 1
ATOM 917 N N . SER A 1 117 ? -6.316 -2.790 -6.860 1.00 98.75 117 SER A N 1
ATOM 918 C CA . SER A 1 117 ? -6.415 -2.122 -5.551 1.00 98.75 117 SER A CA 1
ATOM 919 C C . SER A 1 117 ? -7.768 -2.315 -4.842 1.00 98.75 117 SER A C 1
ATOM 921 O O . SER A 1 117 ? -7.838 -2.270 -3.622 1.00 98.75 117 SER A O 1
ATOM 923 N N . ALA A 1 118 ? -8.882 -2.542 -5.551 1.00 98.81 118 ALA A N 1
ATOM 924 C CA . ALA A 1 118 ? -10.193 -2.696 -4.908 1.00 98.81 118 ALA A CA 1
ATOM 925 C C . ALA A 1 118 ? -10.342 -4.044 -4.191 1.00 98.81 118 ALA A C 1
ATOM 927 O O . ALA A 1 118 ? -10.692 -4.099 -3.002 1.00 98.81 118 ALA A O 1
ATOM 928 N N . GLY A 1 119 ? -10.033 -5.139 -4.892 1.00 98.62 119 GLY A N 1
ATOM 929 C CA . GLY A 1 119 ? -10.120 -6.473 -4.310 1.00 98.62 119 GLY A CA 1
ATOM 930 C C . GLY A 1 119 ? -9.103 -6.684 -3.181 1.00 98.62 119 GLY A C 1
ATOM 931 O O . GLY A 1 119 ? -9.424 -7.326 -2.174 1.00 98.62 119 GLY A O 1
ATOM 932 N N . THR A 1 120 ? -7.900 -6.112 -3.311 1.00 98.88 120 THR A N 1
ATOM 933 C CA . THR A 1 120 ? -6.847 -6.148 -2.278 1.00 98.88 120 THR A CA 1
ATOM 934 C C . THR A 1 120 ? -7.215 -5.281 -1.080 1.00 98.88 120 THR A C 1
ATOM 936 O O . THR A 1 120 ? -7.083 -5.743 0.054 1.00 98.88 120 THR A O 1
ATOM 939 N N . ALA A 1 121 ? -7.774 -4.084 -1.293 1.00 98.88 121 ALA A N 1
ATOM 940 C CA . ALA A 1 121 ? -8.243 -3.224 -0.208 1.00 98.88 121 ALA A CA 1
ATOM 941 C C . ALA A 1 121 ? -9.321 -3.879 0.639 1.00 98.88 121 ALA A C 1
ATOM 943 O O . ALA A 1 121 ? -9.266 -3.836 1.871 1.00 98.88 121 ALA A O 1
ATOM 944 N N . THR A 1 122 ? -10.239 -4.601 0.001 1.00 98.88 122 THR A N 1
ATOM 945 C CA . THR A 1 122 ? -11.202 -5.430 0.728 1.00 98.88 122 THR A CA 1
ATOM 946 C C . THR A 1 122 ? -10.495 -6.514 1.557 1.00 98.88 122 THR A C 1
ATOM 948 O O . THR A 1 122 ? -10.862 -6.742 2.712 1.00 98.88 122 THR A O 1
ATOM 951 N N . ALA A 1 123 ? -9.414 -7.113 1.048 1.00 98.88 123 ALA A N 1
ATOM 952 C CA . ALA A 1 123 ? -8.627 -8.086 1.798 1.00 98.88 123 ALA A CA 1
ATOM 953 C C . ALA A 1 123 ? -7.973 -7.471 3.048 1.00 98.88 123 ALA A C 1
ATOM 955 O O . ALA A 1 123 ? -8.316 -7.874 4.162 1.00 98.88 123 ALA A O 1
ATOM 956 N N . TYR A 1 124 ? -7.058 -6.508 2.912 1.00 98.88 124 TYR A N 1
ATOM 957 C CA . TYR A 1 124 ? -6.275 -6.024 4.061 1.00 98.88 124 TYR A CA 1
ATOM 958 C C . TYR A 1 124 ? -7.030 -5.050 4.984 1.00 98.88 124 TYR A C 1
ATOM 960 O O . TYR A 1 124 ? -6.566 -4.830 6.105 1.00 98.88 124 TYR A O 1
ATOM 968 N N . LEU A 1 125 ? -8.189 -4.502 4.579 1.00 98.94 125 LEU A N 1
ATOM 969 C CA . LEU A 1 125 ? -9.042 -3.680 5.457 1.00 98.94 125 LEU A CA 1
ATOM 970 C C . LEU A 1 125 ? -10.241 -4.434 6.026 1.00 98.94 125 LEU A C 1
ATOM 972 O O . LEU A 1 125 ? -10.608 -4.158 7.163 1.00 98.94 125 LEU A O 1
ATOM 976 N N . CYS A 1 126 ? -10.854 -5.370 5.294 1.00 98.81 126 CYS A N 1
ATOM 977 C CA . CYS A 1 126 ? -12.061 -6.079 5.756 1.00 98.81 126 CYS A CA 1
ATOM 978 C C . CYS A 1 126 ? -11.798 -7.524 6.184 1.00 98.81 126 CYS A C 1
ATOM 980 O O . CYS A 1 126 ? -12.659 -8.173 6.775 1.00 98.81 126 CYS A O 1
ATOM 982 N N . GLY A 1 127 ? -10.608 -8.052 5.902 1.00 98.62 127 GLY A N 1
ATOM 983 C CA . GLY A 1 127 ? -10.246 -9.415 6.263 1.00 98.62 127 GLY A CA 1
ATOM 984 C C . GLY A 1 127 ? -10.909 -10.484 5.398 1.00 98.62 127 GLY A C 1
ATOM 985 O O . GLY A 1 127 ? -11.002 -11.634 5.828 1.00 98.62 127 GLY A O 1
ATOM 986 N N . VAL A 1 128 ? -11.349 -10.129 4.185 1.00 98.50 128 VAL A N 1
ATOM 987 C CA . VAL A 1 128 ? -11.980 -11.037 3.213 1.00 98.50 128 VAL A CA 1
ATOM 988 C C . VAL A 1 128 ? -11.438 -10.739 1.816 1.00 98.50 128 VAL A C 1
ATOM 990 O O . VAL A 1 128 ? -11.455 -9.591 1.388 1.00 98.50 128 VAL A O 1
ATOM 993 N N . LYS A 1 129 ? -10.967 -11.756 1.083 1.00 98.62 129 LYS A N 1
ATOM 994 C CA . LYS A 1 129 ? -10.603 -11.576 -0.332 1.00 98.62 129 LYS A CA 1
ATOM 995 C C . LYS A 1 129 ? -11.858 -11.406 -1.189 1.00 98.62 129 LYS A C 1
ATOM 997 O O . LYS A 1 129 ? -12.828 -12.144 -1.015 1.00 98.62 129 LYS A O 1
ATOM 1002 N N . ALA A 1 130 ? -11.808 -10.470 -2.130 1.00 98.25 130 ALA A N 1
ATOM 1003 C CA . ALA A 1 130 ? -12.929 -10.114 -2.994 1.00 98.25 130 ALA A CA 1
ATOM 1004 C C . ALA A 1 130 ? -12.586 -10.274 -4.482 1.00 98.25 130 ALA A C 1
ATOM 1006 O O . ALA A 1 130 ? -11.472 -10.677 -4.841 1.00 98.25 130 ALA A O 1
ATOM 1007 N N . GLN A 1 131 ? -13.571 -10.005 -5.342 1.00 98.25 131 GLN A N 1
ATOM 1008 C CA . GLN A 1 131 ? -13.364 -9.954 -6.787 1.00 98.25 131 GLN A CA 1
ATOM 1009 C C . GLN A 1 131 ? -12.671 -8.650 -7.190 1.00 98.25 131 GLN A C 1
ATOM 1011 O O . GLN A 1 131 ? -12.887 -7.605 -6.572 1.00 98.25 131 GLN A O 1
ATOM 1016 N N . LEU A 1 132 ? -11.900 -8.714 -8.274 1.00 97.94 132 LEU A N 1
ATOM 1017 C CA . LEU A 1 132 ? -11.292 -7.545 -8.902 1.00 97.94 132 LEU A CA 1
ATOM 1018 C C . LEU A 1 132 ? -12.340 -6.457 -9.186 1.00 97.94 132 LEU A C 1
ATOM 1020 O O . LEU A 1 132 ? -13.414 -6.743 -9.725 1.00 97.94 132 LEU A O 1
ATOM 1024 N N . GLY A 1 133 ? -12.016 -5.209 -8.850 1.00 98.00 133 GLY A N 1
ATOM 1025 C CA . GLY A 1 133 ? -12.855 -4.030 -9.073 1.00 98.00 133 GLY A CA 1
ATOM 1026 C C . GLY A 1 133 ? -13.986 -3.835 -8.060 1.00 98.00 133 GLY A C 1
ATOM 1027 O O . GLY A 1 133 ? -14.726 -2.860 -8.176 1.00 98.00 133 GLY A O 1
ATOM 1028 N N . THR A 1 134 ? -14.129 -4.727 -7.075 1.00 98.69 134 THR A N 1
ATOM 1029 C CA . THR A 1 134 ? -15.165 -4.642 -6.034 1.00 98.69 134 THR A CA 1
ATOM 1030 C C . THR A 1 134 ? -14.580 -4.160 -4.705 1.00 98.69 134 THR A C 1
ATOM 1032 O O . THR A 1 134 ? -13.458 -4.511 -4.351 1.00 98.69 134 THR A O 1
ATOM 1035 N N . ILE A 1 135 ? -15.331 -3.339 -3.970 1.00 98.81 135 ILE A N 1
ATOM 1036 C CA . ILE A 1 135 ? -14.888 -2.667 -2.743 1.00 98.81 135 ILE A CA 1
ATOM 1037 C C . ILE A 1 135 ? -15.833 -3.041 -1.606 1.00 98.81 135 ILE A C 1
ATOM 1039 O O . ILE A 1 135 ? -17.041 -2.839 -1.725 1.00 98.81 135 ILE A O 1
ATOM 1043 N N . GLY A 1 136 ? -15.297 -3.549 -0.495 1.00 98.62 136 GLY A N 1
ATOM 1044 C CA . GLY A 1 136 ? -16.052 -3.763 0.744 1.00 98.62 136 GLY A CA 1
ATOM 1045 C C . GLY A 1 136 ? -17.188 -4.783 0.621 1.00 98.62 136 GLY A C 1
ATOM 1046 O O . GLY A 1 136 ? -18.116 -4.784 1.431 1.00 98.62 136 GLY A O 1
ATOM 1047 N N . VAL A 1 137 ? -17.131 -5.660 -0.380 1.00 98.62 137 VAL A N 1
ATOM 1048 C CA . VAL A 1 137 ? -18.104 -6.728 -0.630 1.00 98.62 137 VAL A CA 1
ATOM 1049 C C . VAL A 1 137 ? -17.392 -8.071 -0.770 1.00 98.62 137 VAL A C 1
ATOM 1051 O O . VAL A 1 137 ? -16.239 -8.129 -1.188 1.00 98.62 137 VAL A O 1
ATOM 1054 N N . ASP A 1 138 ? -18.050 -9.161 -0.382 1.00 97.81 138 ASP A N 1
ATOM 1055 C CA . ASP A 1 138 ? -17.473 -10.500 -0.496 1.00 97.81 138 ASP A CA 1
ATOM 1056 C C . ASP A 1 138 ? -17.485 -11.041 -1.937 1.00 97.81 138 ASP A C 1
ATOM 1058 O O . ASP A 1 138 ? -18.021 -10.443 -2.871 1.00 97.81 138 ASP A O 1
ATOM 1062 N N . GLY A 1 139 ? -16.897 -12.225 -2.116 1.00 95.75 139 GLY A N 1
ATOM 1063 C CA . GLY A 1 139 ? -16.718 -12.854 -3.420 1.00 95.75 139 GLY A CA 1
ATOM 1064 C C . GLY A 1 139 ? -17.983 -13.199 -4.211 1.00 95.75 139 GLY A C 1
ATOM 1065 O O . GLY A 1 139 ? -17.862 -13.615 -5.364 1.00 95.75 139 GLY A O 1
ATOM 1066 N N . ARG A 1 140 ? -19.182 -13.051 -3.635 1.00 97.19 140 ARG A N 1
ATOM 1067 C CA . ARG A 1 140 ? -20.457 -13.257 -4.341 1.00 97.19 140 ARG A CA 1
ATOM 1068 C C . ARG A 1 140 ? -20.832 -12.059 -5.213 1.00 97.19 140 ARG A C 1
ATOM 1070 O O . ARG A 1 140 ? -21.513 -12.255 -6.222 1.00 97.19 140 ARG A O 1
ATOM 1077 N N . ALA A 1 141 ? -20.391 -10.851 -4.853 1.00 97.25 141 ALA A N 1
ATOM 1078 C CA . ALA A 1 141 ? -20.639 -9.651 -5.641 1.00 97.25 141 ALA A CA 1
ATOM 1079 C C . ALA A 1 141 ? -19.899 -9.734 -6.978 1.00 97.25 141 ALA A C 1
ATOM 1081 O O . ALA A 1 141 ? -18.696 -9.992 -7.024 1.00 97.25 141 ALA A O 1
ATOM 1082 N N . LYS A 1 142 ? -20.619 -9.514 -8.077 1.00 96.25 142 LYS A N 1
ATOM 1083 C CA . LYS A 1 142 ? -20.040 -9.473 -9.420 1.00 96.25 142 LYS A CA 1
ATOM 1084 C C . LYS A 1 142 ? -19.739 -8.033 -9.796 1.00 96.25 142 LYS A C 1
ATOM 1086 O O . LYS A 1 142 ? -20.575 -7.153 -9.576 1.00 96.25 142 LYS A O 1
ATOM 1091 N N . ARG A 1 143 ? -18.575 -7.816 -10.412 1.00 96.94 143 ARG A N 1
ATOM 1092 C CA . ARG A 1 143 ? -18.151 -6.482 -10.840 1.00 96.94 143 ARG A CA 1
ATOM 1093 C C . ARG A 1 143 ? -19.224 -5.794 -11.698 1.00 96.94 143 ARG A C 1
ATOM 1095 O O . ARG A 1 143 ? -19.847 -6.435 -12.546 1.00 96.94 143 ARG A O 1
ATOM 1102 N N . SER A 1 144 ? -19.461 -4.511 -11.427 1.00 95.38 144 SER A N 1
ATOM 1103 C CA . SER A 1 144 ? -20.440 -3.643 -12.102 1.00 95.38 144 SER A CA 1
ATOM 1104 C C . SER A 1 144 ? -21.912 -4.087 -12.013 1.00 95.38 144 SER A C 1
ATOM 1106 O O . SER A 1 144 ? -22.770 -3.480 -12.652 1.00 95.38 144 SER A O 1
ATOM 1108 N N . ASN A 1 145 ? -22.248 -5.108 -11.216 1.00 96.38 145 ASN A N 1
ATOM 1109 C CA . ASN A 1 145 ? -23.619 -5.590 -11.047 1.00 96.38 145 ASN A CA 1
ATOM 1110 C C . ASN A 1 145 ? -24.159 -5.211 -9.661 1.00 96.38 145 ASN A C 1
ATOM 1112 O O . ASN A 1 145 ? -23.876 -5.888 -8.666 1.00 96.38 145 ASN A O 1
ATOM 1116 N N . CYS A 1 146 ? -24.970 -4.150 -9.616 1.00 95.94 146 CYS A N 1
ATOM 1117 C CA . CYS A 1 146 ? -25.522 -3.613 -8.375 1.00 95.94 146 CYS A CA 1
ATOM 1118 C C . CYS A 1 146 ? -26.343 -4.653 -7.605 1.00 95.94 146 CYS A C 1
ATOM 1120 O O . CYS A 1 146 ? -26.047 -4.945 -6.445 1.00 95.94 146 CYS A O 1
ATOM 1122 N N . THR A 1 147 ? -27.313 -5.274 -8.274 1.00 96.12 147 THR A N 1
ATOM 1123 C CA . THR A 1 147 ? -28.201 -6.266 -7.658 1.00 96.12 147 THR A CA 1
ATOM 1124 C C . THR A 1 147 ? -27.427 -7.422 -7.003 1.00 96.12 147 THR A C 1
ATOM 1126 O O . THR A 1 147 ? -27.782 -7.871 -5.916 1.00 96.12 147 THR A O 1
ATOM 1129 N N . SER A 1 148 ? -26.326 -7.881 -7.613 1.00 96.19 148 SER A N 1
ATOM 1130 C CA . SER A 1 148 ? -25.497 -8.965 -7.058 1.00 96.19 148 SER A CA 1
ATOM 1131 C C . SER A 1 148 ? -24.730 -8.593 -5.786 1.00 96.19 148 SER A C 1
ATOM 1133 O O . SER A 1 148 ? -24.306 -9.482 -5.053 1.00 96.19 148 SER A O 1
ATOM 1135 N N . SER A 1 149 ? -24.533 -7.296 -5.534 1.00 95.75 149 SER A N 1
ATOM 1136 C CA . SER A 1 149 ? -23.797 -6.796 -4.369 1.00 95.75 149 SER A CA 1
ATOM 1137 C C . SER A 1 149 ? -24.668 -6.678 -3.115 1.00 95.75 149 SER A C 1
ATOM 1139 O O . SER A 1 149 ? -24.160 -6.620 -1.992 1.00 95.75 149 SER A O 1
ATOM 1141 N N . ILE A 1 150 ? -25.992 -6.702 -3.272 1.00 94.31 150 ILE A N 1
ATOM 1142 C CA . ILE A 1 150 ? -26.925 -6.582 -2.154 1.00 94.31 150 ILE A CA 1
ATOM 1143 C C . ILE A 1 150 ? -26.753 -7.774 -1.198 1.00 94.31 150 ILE A C 1
ATOM 1145 O O . ILE A 1 150 ? -26.864 -8.933 -1.589 1.00 94.31 150 ILE A O 1
ATOM 1149 N N . GLY A 1 151 ? -26.475 -7.489 0.078 1.00 95.25 151 GLY A N 1
ATOM 1150 C CA . GLY A 1 151 ? -26.271 -8.517 1.111 1.00 95.25 151 GLY A CA 1
ATOM 1151 C C . GLY A 1 151 ? -24.881 -9.169 1.112 1.00 95.25 151 GLY A C 1
ATOM 1152 O O . GLY A 1 151 ? -24.691 -10.209 1.752 1.00 95.25 151 GLY A O 1
ATOM 1153 N N . THR A 1 152 ? -23.914 -8.573 0.410 1.00 98.06 152 THR A N 1
ATOM 1154 C CA . THR A 1 152 ? -22.519 -9.051 0.346 1.00 98.06 152 THR A CA 1
ATOM 1155 C C . THR A 1 152 ? -21.532 -8.162 1.104 1.00 98.06 152 THR A C 1
ATOM 1157 O O . THR A 1 152 ? -20.340 -8.449 1.114 1.00 98.06 152 THR A O 1
ATOM 1160 N N . ASN A 1 153 ? -22.005 -7.097 1.757 1.00 98.19 153 ASN A N 1
ATOM 1161 C CA . ASN A 1 153 ? -21.163 -6.150 2.486 1.00 98.19 153 ASN A CA 1
ATOM 1162 C C . ASN A 1 153 ? -20.317 -6.855 3.555 1.00 98.19 153 ASN A C 1
ATOM 1164 O O . ASN A 1 153 ? -20.844 -7.578 4.405 1.00 98.19 153 ASN A O 1
ATOM 1168 N N . VAL A 1 154 ? -19.018 -6.570 3.565 1.00 98.31 154 VAL A N 1
ATOM 1169 C CA . VAL A 1 154 ? -18.089 -6.995 4.617 1.00 98.31 154 VAL A CA 1
ATOM 1170 C C . VAL A 1 154 ? -17.649 -5.790 5.437 1.00 98.31 154 VAL A C 1
ATOM 1172 O O . VAL A 1 154 ? -17.502 -4.690 4.924 1.00 98.31 154 VAL A O 1
ATOM 1175 N N . THR A 1 155 ? -17.495 -5.985 6.743 1.00 97.00 155 THR A N 1
ATOM 1176 C CA . THR A 1 155 ? -17.164 -4.909 7.690 1.00 97.00 155 THR A CA 1
ATOM 1177 C C . THR A 1 155 ? -15.655 -4.672 7.724 1.00 97.00 155 THR A C 1
ATOM 1179 O O . THR A 1 155 ? -14.899 -5.640 7.785 1.00 97.00 155 THR A O 1
ATOM 1182 N N . SER A 1 156 ? -15.219 -3.412 7.742 1.00 98.56 156 SER A N 1
ATOM 1183 C CA . SER A 1 156 ? -13.794 -3.063 7.758 1.00 98.56 156 SER A CA 1
ATOM 1184 C C . SER A 1 156 ? -13.211 -2.992 9.177 1.00 98.56 156 SER A C 1
ATOM 1186 O O . SER A 1 156 ? -13.928 -2.871 10.174 1.00 98.56 156 SER A O 1
ATOM 1188 N N . ILE A 1 157 ? -11.883 -2.983 9.298 1.00 98.62 157 ILE A N 1
ATOM 1189 C CA . ILE A 1 157 ? -11.199 -2.711 10.567 1.00 98.62 157 ILE A CA 1
ATOM 1190 C C . ILE A 1 157 ? -11.480 -1.298 11.085 1.00 98.62 157 ILE A C 1
ATOM 1192 O O . ILE A 1 157 ? -11.502 -1.093 12.298 1.00 98.62 157 ILE A O 1
ATOM 1196 N N . LEU A 1 158 ? -11.771 -0.339 10.200 1.00 98.44 158 LEU A N 1
ATOM 1197 C CA . LEU A 1 158 ? -12.222 0.992 10.598 1.00 98.44 158 LEU A CA 1
ATOM 1198 C C . LEU A 1 158 ? -13.565 0.897 11.336 1.00 98.44 158 LEU A C 1
ATOM 1200 O O . LEU A 1 158 ? -13.707 1.463 12.421 1.00 98.44 158 LEU A O 1
ATOM 1204 N N . ASP A 1 159 ? -14.525 0.125 10.815 1.00 98.19 159 ASP A N 1
ATOM 1205 C CA . ASP A 1 159 ? -15.788 -0.141 11.513 1.00 98.19 159 ASP A CA 1
ATOM 1206 C C . ASP A 1 159 ? -15.555 -0.862 12.847 1.00 98.19 159 ASP A C 1
ATOM 1208 O O . ASP A 1 159 ? -16.198 -0.542 13.850 1.00 98.19 159 ASP A O 1
ATOM 1212 N N . TRP A 1 160 ? -14.654 -1.851 12.881 1.00 98.19 160 TRP A N 1
ATOM 1213 C CA . TRP A 1 160 ? -14.328 -2.584 14.108 1.00 98.19 160 TRP A CA 1
ATOM 1214 C C . TRP A 1 160 ? -13.723 -1.664 15.172 1.00 98.19 160 TRP A C 1
ATOM 1216 O O . TRP A 1 160 ? -14.100 -1.761 16.341 1.00 98.19 160 TRP A O 1
ATOM 1226 N N . ALA A 1 161 ? -12.843 -0.745 14.772 1.00 97.88 161 ALA A N 1
ATOM 1227 C CA . ALA A 1 161 ? -12.244 0.258 15.642 1.00 97.88 161 ALA A CA 1
ATOM 1228 C C . ALA A 1 161 ? -13.302 1.232 16.184 1.00 97.88 161 ALA A C 1
ATOM 1230 O O . ALA A 1 161 ? -13.376 1.446 17.396 1.00 97.88 161 ALA A O 1
ATOM 1231 N N . GLN A 1 162 ? -14.180 1.764 15.325 1.00 95.56 162 GLN A N 1
ATOM 1232 C CA . GLN A 1 162 ? -15.257 2.659 15.767 1.00 95.56 162 GLN A CA 1
ATOM 1233 C C . GLN A 1 162 ? -16.239 1.962 16.712 1.00 95.56 162 GLN A C 1
ATOM 1235 O O . GLN A 1 162 ? -16.600 2.528 17.743 1.00 95.56 162 GLN A O 1
ATOM 1240 N N . LYS A 1 163 ? -16.625 0.711 16.425 1.00 95.81 163 LYS A N 1
ATOM 1241 C CA . LYS A 1 163 ? -17.459 -0.104 17.329 1.00 95.81 163 LYS A CA 1
ATOM 1242 C C . LYS A 1 163 ? -16.777 -0.352 18.678 1.00 95.81 163 LYS A C 1
ATOM 1244 O O . LYS A 1 163 ? -17.457 -0.414 19.696 1.00 95.81 163 LYS A O 1
ATOM 1249 N N . ALA A 1 164 ? -15.446 -0.435 18.703 1.00 94.62 164 ALA A N 1
ATOM 1250 C CA . ALA A 1 164 ? -14.642 -0.512 19.924 1.00 94.62 164 ALA A CA 1
ATOM 1251 C C . ALA A 1 164 ? -14.413 0.856 20.610 1.00 94.62 164 ALA A C 1
ATOM 1253 O O . ALA A 1 164 ? -13.613 0.955 21.546 1.00 94.62 164 ALA A O 1
ATOM 1254 N N . GLY A 1 165 ? -15.089 1.918 20.156 1.00 94.38 165 GLY A N 1
ATOM 1255 C CA . GLY A 1 165 ? -14.996 3.266 20.721 1.00 94.38 165 GLY A CA 1
ATOM 1256 C C . GLY A 1 165 ? -13.676 3.978 20.419 1.00 94.38 165 GLY A C 1
ATOM 1257 O O . GLY A 1 165 ? -13.268 4.853 21.183 1.00 94.38 165 GLY A O 1
ATOM 1258 N N . LYS A 1 166 ? -12.971 3.577 19.356 1.00 96.50 166 LYS A N 1
ATOM 1259 C CA . LYS A 1 166 ? -11.733 4.221 18.904 1.00 96.50 166 LYS A CA 1
ATOM 1260 C C . LYS A 1 166 ? -12.031 5.321 17.898 1.00 96.50 166 LYS A C 1
ATOM 1262 O O . LYS A 1 166 ? -13.011 5.256 17.158 1.00 96.50 166 LYS A O 1
ATOM 1267 N N . LYS A 1 167 ? -11.135 6.304 17.851 1.00 97.50 167 LYS A N 1
ATOM 1268 C CA . LYS A 1 167 ? -11.121 7.313 16.790 1.00 97.50 167 LYS A CA 1
ATOM 1269 C C . LYS A 1 167 ? -10.566 6.722 15.508 1.00 97.50 167 LYS A C 1
ATOM 1271 O O . LYS A 1 167 ? -9.723 5.829 15.567 1.00 97.50 167 LYS A O 1
ATOM 1276 N N . VAL A 1 168 ? -11.039 7.192 14.363 1.00 98.44 168 VAL A N 1
ATOM 1277 C CA . VAL A 1 168 ? -10.598 6.659 13.072 1.00 98.44 168 VAL A CA 1
ATOM 1278 C C . VAL A 1 168 ? -10.271 7.750 12.074 1.00 98.44 168 VAL A C 1
ATOM 1280 O O . VAL A 1 168 ? -10.965 8.763 11.993 1.00 98.44 168 VAL A O 1
ATOM 1283 N N . GLY A 1 169 ? -9.222 7.529 11.288 1.00 98.69 169 GLY A N 1
ATOM 1284 C CA . GLY A 1 169 ? -8.845 8.443 10.223 1.00 98.69 169 GLY A CA 1
ATOM 1285 C C . GLY A 1 169 ? -8.310 7.749 8.982 1.00 98.69 169 GLY A C 1
ATOM 1286 O O . GLY A 1 169 ? -7.829 6.616 9.039 1.00 98.69 169 GLY A O 1
ATOM 1287 N N . ILE A 1 170 ? -8.396 8.464 7.865 1.00 98.94 170 ILE A N 1
ATOM 1288 C CA . ILE A 1 170 ? -7.851 8.070 6.569 1.00 98.94 170 ILE A CA 1
ATOM 1289 C C . ILE A 1 170 ? -7.061 9.250 6.010 1.00 98.94 170 ILE A C 1
ATOM 1291 O O . ILE A 1 170 ? -7.560 10.377 5.967 1.00 98.94 170 ILE A O 1
ATOM 1295 N N . ILE A 1 171 ? -5.837 8.978 5.576 1.00 98.81 171 ILE A N 1
ATOM 1296 C CA . ILE A 1 171 ? -4.956 9.910 4.881 1.00 98.81 171 ILE A CA 1
ATOM 1297 C C . ILE A 1 171 ? -4.498 9.241 3.595 1.00 98.81 171 ILE A C 1
ATOM 1299 O O . ILE A 1 171 ? -4.058 8.096 3.626 1.00 98.81 171 ILE A O 1
ATOM 1303 N N . THR A 1 172 ? -4.564 9.955 2.480 1.00 98.94 172 THR A N 1
ATOM 1304 C CA . THR A 1 172 ? -4.105 9.450 1.187 1.00 98.94 172 THR A CA 1
ATOM 1305 C C . THR A 1 172 ? -3.600 10.571 0.289 1.00 98.94 172 THR A C 1
ATOM 1307 O O . THR A 1 172 ? -4.061 11.706 0.394 1.00 98.94 172 THR A O 1
ATOM 1310 N N . THR A 1 173 ? -2.680 10.266 -0.626 1.00 98.81 173 THR A N 1
ATOM 1311 C CA . THR A 1 173 ? -2.337 11.153 -1.752 1.00 98.81 173 THR A CA 1
ATOM 1312 C C . THR A 1 173 ? -3.265 10.977 -2.963 1.00 98.81 173 THR A C 1
ATOM 1314 O O . THR A 1 173 ? -3.172 11.716 -3.946 1.00 98.81 173 THR A O 1
ATOM 1317 N N . THR A 1 174 ? -4.215 10.042 -2.912 1.00 98.81 174 THR A N 1
ATOM 1318 C CA . THR A 1 174 ? -5.202 9.819 -3.974 1.00 98.81 174 THR A CA 1
ATOM 1319 C C . THR A 1 174 ? -6.500 10.580 -3.691 1.00 98.81 174 THR A C 1
ATOM 1321 O O . THR A 1 174 ? -6.536 11.546 -2.927 1.00 98.81 174 THR A O 1
ATOM 1324 N N . ARG A 1 175 ? -7.582 10.217 -4.386 1.00 98.81 175 ARG A N 1
ATOM 1325 C CA . ARG A 1 175 ? -8.915 10.731 -4.068 1.00 98.81 175 ARG A CA 1
ATOM 1326 C C . ARG A 1 175 ? -9.410 9.975 -2.843 1.00 98.81 175 ARG A C 1
ATOM 1328 O O . ARG A 1 175 ? -9.231 8.767 -2.786 1.00 98.81 175 ARG A O 1
ATOM 1335 N N . ILE A 1 176 ? -10.119 10.622 -1.921 1.00 98.69 176 ILE A N 1
ATOM 1336 C CA . ILE A 1 176 ? -10.684 9.899 -0.764 1.00 98.69 176 ILE A CA 1
ATOM 1337 C C . ILE A 1 176 ? -11.713 8.820 -1.171 1.00 98.69 176 ILE A C 1
ATOM 1339 O O . ILE A 1 176 ? -12.046 7.940 -0.381 1.00 98.69 176 ILE A O 1
ATOM 1343 N N . THR A 1 177 ? -12.213 8.898 -2.406 1.00 98.75 177 THR A N 1
ATOM 1344 C CA . THR A 1 177 ? -13.119 7.951 -3.071 1.00 98.75 177 THR A CA 1
ATOM 1345 C C . THR A 1 177 ? -12.401 6.879 -3.896 1.00 98.75 177 THR A C 1
ATOM 1347 O O . THR A 1 177 ? -13.070 6.011 -4.447 1.00 98.75 177 THR A O 1
ATOM 1350 N N . HIS A 1 178 ? -11.065 6.914 -3.979 1.00 98.75 178 HIS A N 1
ATOM 1351 C CA . HIS A 1 178 ? -10.276 5.877 -4.644 1.00 98.75 178 HIS A CA 1
ATOM 1352 C C . HIS A 1 178 ? -10.442 4.523 -3.934 1.00 98.75 178 HIS A C 1
ATOM 1354 O O . HIS A 1 178 ? -10.864 4.473 -2.780 1.00 98.75 178 HIS A O 1
ATOM 1360 N N . ALA A 1 179 ? -10.100 3.422 -4.603 1.00 98.56 179 ALA A N 1
ATOM 1361 C CA . ALA A 1 179 ? -10.394 2.069 -4.132 1.00 98.56 179 ALA A CA 1
ATOM 1362 C C . ALA A 1 179 ? -9.850 1.766 -2.726 1.00 98.56 179 ALA A C 1
ATOM 1364 O O . ALA A 1 179 ? -10.598 1.330 -1.848 1.00 98.56 179 ALA A O 1
ATOM 1365 N N . THR A 1 180 ? -8.575 2.072 -2.507 1.00 98.75 180 THR A N 1
ATOM 1366 C CA . THR A 1 180 ? -7.865 1.881 -1.243 1.00 98.75 180 THR A CA 1
ATOM 1367 C C . THR A 1 180 ? -8.538 2.567 -0.043 1.00 98.75 180 THR A C 1
ATOM 1369 O O . THR A 1 180 ? -8.905 1.869 0.909 1.00 98.75 180 THR A O 1
ATOM 1372 N N . PRO A 1 181 ? -8.769 3.897 -0.041 1.00 98.81 181 PRO A N 1
ATOM 1373 C CA . PRO A 1 181 ? -9.446 4.557 1.070 1.00 98.81 181 PRO A CA 1
ATOM 1374 C C . PRO A 1 181 ? -10.929 4.172 1.135 1.00 98.81 181 PRO A C 1
ATOM 1376 O O . PRO A 1 181 ? -11.473 4.044 2.233 1.00 98.81 181 PRO A O 1
ATOM 1379 N N . ALA A 1 182 ? -11.582 3.943 -0.010 1.00 98.81 182 ALA A N 1
ATOM 1380 C CA . ALA A 1 182 ? -12.992 3.573 -0.079 1.00 98.81 182 ALA A CA 1
ATOM 1381 C C . ALA A 1 182 ? -13.294 2.242 0.612 1.00 98.81 182 ALA A C 1
ATOM 1383 O O . ALA A 1 182 ? -14.290 2.160 1.323 1.00 98.81 182 ALA A O 1
ATOM 1384 N N . ALA A 1 183 ? -12.437 1.225 0.506 1.00 98.56 183 ALA A N 1
ATOM 1385 C CA . ALA A 1 183 ? -12.664 -0.067 1.166 1.00 98.56 183 ALA A CA 1
ATOM 1386 C C . ALA A 1 183 ? -12.699 0.011 2.700 1.00 98.56 183 ALA A C 1
ATOM 1388 O O . ALA A 1 183 ? -13.182 -0.909 3.359 1.00 98.56 183 ALA A O 1
ATOM 1389 N N . ALA A 1 184 ? -12.231 1.113 3.295 1.00 98.38 184 ALA A N 1
ATOM 1390 C CA . ALA A 1 184 ? -12.376 1.334 4.726 1.00 98.38 184 ALA A CA 1
ATOM 1391 C C . ALA A 1 184 ? -13.820 1.695 5.132 1.00 98.38 184 ALA A C 1
ATOM 1393 O O . ALA A 1 184 ? -14.150 1.570 6.313 1.00 98.38 184 ALA A O 1
ATOM 1394 N N . TYR A 1 185 ? -14.677 2.147 4.205 1.00 98.50 185 TYR A N 1
ATOM 1395 C CA . TYR A 1 185 ? -16.009 2.671 4.540 1.00 98.50 185 TYR A CA 1
ATOM 1396 C C . TYR A 1 185 ? -17.144 2.374 3.550 1.00 98.50 185 TYR A C 1
ATOM 1398 O O . TYR A 1 185 ? -18.302 2.552 3.927 1.00 98.50 185 TYR A O 1
ATOM 1406 N N . ALA A 1 186 ? -16.845 1.999 2.309 1.00 98.50 186 ALA A N 1
ATOM 1407 C CA . ALA A 1 186 ? -17.809 1.835 1.229 1.00 98.50 186 ALA A CA 1
ATOM 1408 C C . ALA A 1 186 ? -17.983 0.367 0.838 1.00 98.50 186 ALA A C 1
ATOM 1410 O O . ALA A 1 186 ? -17.092 -0.461 1.020 1.00 98.50 186 ALA A O 1
ATOM 1411 N N . HIS A 1 187 ? -19.136 0.080 0.242 1.00 98.44 187 HIS A N 1
ATOM 1412 C CA . HIS A 1 187 ? -19.506 -1.221 -0.296 1.00 98.44 187 HIS A CA 1
ATOM 1413 C C . HIS A 1 187 ? -20.056 -1.011 -1.709 1.00 98.44 187 HIS A C 1
ATOM 1415 O O . HIS A 1 187 ? -21.173 -0.514 -1.873 1.00 98.44 187 HIS A O 1
ATOM 1421 N N . VAL A 1 188 ? -19.264 -1.319 -2.737 1.00 98.00 188 VAL A N 1
ATOM 1422 C CA . VAL A 1 188 ? -19.669 -1.173 -4.143 1.00 98.00 188 VAL A CA 1
ATOM 1423 C C . VAL A 1 188 ? -19.121 -2.315 -5.001 1.00 98.00 188 VAL A C 1
ATOM 1425 O O . VAL A 1 188 ? -17.975 -2.727 -4.823 1.00 98.00 188 VAL A O 1
ATOM 1428 N N . PRO A 1 189 ? -19.889 -2.817 -5.983 1.00 97.88 189 PRO A N 1
ATOM 1429 C CA . PRO A 1 189 ? -19.390 -3.794 -6.946 1.00 97.88 189 PRO A CA 1
ATOM 1430 C C . PRO A 1 189 ? -18.535 -3.168 -8.058 1.00 97.88 189 PRO A C 1
ATOM 1432 O O . PRO A 1 189 ? -18.107 -3.879 -8.958 1.00 97.88 189 PRO A O 1
ATOM 1435 N N . GLU A 1 190 ? -18.319 -1.856 -8.066 1.00 97.75 190 GLU A N 1
ATOM 1436 C CA . GLU A 1 190 ? -17.500 -1.188 -9.077 1.00 97.75 190 GLU A CA 1
ATOM 1437 C C . GLU A 1 190 ? -16.768 0.000 -8.464 1.00 97.75 190 GLU A C 1
ATOM 1439 O O . GLU A 1 190 ? -17.394 0.960 -8.008 1.00 97.75 190 GLU A O 1
ATOM 1444 N N . ARG A 1 191 ? -15.435 -0.063 -8.475 1.00 98.06 191 ARG A N 1
ATOM 1445 C CA . ARG A 1 191 ? -14.560 0.982 -7.933 1.00 98.06 191 ARG A CA 1
ATOM 1446 C C . ARG A 1 191 ? -14.713 2.327 -8.638 1.00 98.06 191 ARG A C 1
ATOM 1448 O O . ARG A 1 191 ? -14.530 3.361 -8.007 1.00 98.06 191 ARG A O 1
ATOM 1455 N N . ASP A 1 192 ? -15.113 2.320 -9.908 1.00 97.31 192 ASP A N 1
ATOM 1456 C CA . ASP A 1 192 ? -15.293 3.539 -10.704 1.00 97.31 192 ASP A CA 1
ATOM 1457 C C . ASP A 1 192 ? -16.585 4.311 -10.365 1.00 97.31 192 ASP A C 1
ATOM 1459 O O . ASP A 1 192 ? -16.808 5.417 -10.870 1.00 97.31 192 ASP A O 1
ATOM 1463 N N . TRP A 1 193 ? -17.441 3.784 -9.481 1.00 97.94 193 TRP A N 1
ATOM 1464 C CA . TRP A 1 193 ? -18.644 4.467 -8.982 1.00 97.94 193 TRP A CA 1
ATOM 1465 C C . TRP A 1 193 ? -18.313 5.489 -7.880 1.00 97.94 193 TRP A C 1
ATOM 1467 O O . TRP A 1 193 ? -18.969 5.552 -6.840 1.00 97.94 193 TRP A O 1
ATOM 1477 N N . GLU A 1 194 ? -17.286 6.315 -8.107 1.00 98.31 194 GLU A N 1
ATOM 1478 C CA . GLU A 1 194 ? -16.790 7.301 -7.136 1.00 98.31 194 GLU A CA 1
ATOM 1479 C C . GLU A 1 194 ? -17.804 8.420 -6.845 1.00 98.31 194 GLU A C 1
ATOM 1481 O O . GLU A 1 194 ? -17.852 8.950 -5.736 1.00 98.31 194 GLU A O 1
ATOM 1486 N N . SER A 1 195 ? -18.632 8.775 -7.831 1.00 97.62 195 SER A N 1
ATOM 1487 C CA . SER A 1 195 ? -19.672 9.806 -7.731 1.00 97.62 195 SER A CA 1
ATOM 1488 C C . SER A 1 195 ? -20.873 9.493 -8.617 1.00 97.62 195 SER A C 1
ATOM 1490 O O . SER A 1 195 ? -20.751 8.722 -9.566 1.00 97.62 195 SER A O 1
ATOM 1492 N N . TYR A 1 196 ? -21.999 10.175 -8.386 1.00 97.38 196 TYR A N 1
ATOM 1493 C CA . TYR A 1 196 ? -23.133 10.157 -9.314 1.00 97.38 196 TYR A CA 1
ATOM 1494 C C . TYR A 1 196 ? -22.790 10.865 -10.635 1.00 97.38 196 TYR A C 1
ATOM 1496 O O . TYR A 1 196 ? -22.947 12.079 -10.787 1.00 97.38 196 TYR A O 1
ATOM 1504 N N . ASP A 1 197 ? -22.319 10.090 -11.605 1.00 91.06 197 ASP A N 1
ATOM 1505 C CA . ASP A 1 197 ? -22.014 10.497 -12.973 1.00 91.06 197 ASP A CA 1
ATOM 1506 C C . ASP A 1 197 ? -22.748 9.557 -13.925 1.00 91.06 197 ASP A C 1
ATOM 1508 O O . ASP A 1 197 ? -22.354 8.403 -14.069 1.00 91.06 197 ASP A O 1
ATOM 1512 N N . THR A 1 198 ? -23.775 10.059 -14.617 1.00 89.62 198 THR A N 1
ATOM 1513 C CA . THR A 1 198 ? -24.599 9.293 -15.573 1.00 89.62 198 THR A CA 1
ATOM 1514 C C . THR A 1 198 ? -23.827 8.476 -16.619 1.00 89.62 198 THR A C 1
ATOM 1516 O O . THR A 1 198 ? -24.428 7.601 -17.236 1.00 89.62 198 THR A O 1
ATOM 1519 N N . LYS A 1 199 ? -22.525 8.724 -16.827 1.00 88.81 199 LYS A N 1
ATOM 1520 C CA . LYS A 1 199 ? -21.659 7.881 -17.664 1.00 88.81 199 LYS A CA 1
ATOM 1521 C C . LYS A 1 199 ? -21.300 6.535 -17.023 1.00 88.81 199 LYS A C 1
ATOM 1523 O O . LYS A 1 199 ? -21.234 5.544 -17.739 1.00 88.81 199 LYS A O 1
ATOM 1528 N N . ASN A 1 200 ? -21.078 6.509 -15.708 1.00 88.06 200 ASN A N 1
ATOM 1529 C CA . ASN A 1 200 ? -20.575 5.343 -14.972 1.00 88.06 200 ASN A CA 1
ATOM 1530 C C . ASN A 1 200 ? -21.560 4.842 -13.901 1.00 88.06 200 ASN A C 1
ATOM 1532 O O . ASN A 1 200 ? -21.718 3.636 -13.731 1.00 88.06 200 ASN A O 1
ATOM 1536 N N . PHE A 1 201 ? -22.222 5.755 -13.186 1.00 94.31 201 PHE A N 1
ATOM 1537 C CA . PHE A 1 201 ? -23.159 5.474 -12.100 1.00 94.31 201 PHE A CA 1
ATOM 1538 C C . PHE A 1 201 ? -24.316 6.476 -12.113 1.00 94.31 201 PHE A C 1
ATOM 1540 O O . PHE A 1 201 ? -24.115 7.680 -11.946 1.00 94.31 201 PHE A O 1
ATOM 1547 N N . GLY A 1 202 ? -25.544 5.988 -12.279 1.00 92.50 202 GLY A N 1
ATOM 1548 C CA . GLY A 1 202 ? -26.709 6.858 -12.380 1.00 92.50 202 GLY A CA 1
ATOM 1549 C C . GLY A 1 202 ? -28.001 6.197 -11.925 1.00 92.50 202 GLY A C 1
ATOM 1550 O O . GLY A 1 202 ? -28.019 5.368 -11.018 1.00 92.50 202 GLY A O 1
ATOM 1551 N N . ILE A 1 203 ? -29.101 6.585 -12.572 1.00 92.88 203 ILE A N 1
ATOM 1552 C CA . ILE A 1 203 ? -30.457 6.256 -12.121 1.00 92.88 203 ILE A CA 1
ATOM 1553 C C . ILE A 1 203 ? -30.750 4.749 -12.085 1.00 92.88 203 ILE A C 1
ATOM 1555 O O . ILE A 1 203 ? -31.496 4.304 -11.222 1.00 92.88 203 ILE A O 1
ATOM 1559 N N . SER A 1 204 ? -30.150 3.957 -12.981 1.00 92.56 204 SER A N 1
ATOM 1560 C CA . SER A 1 204 ? -30.347 2.499 -13.003 1.00 92.56 204 SER A CA 1
ATOM 1561 C C . SER A 1 204 ? -29.809 1.864 -11.724 1.00 92.56 204 SER A C 1
ATOM 1563 O O . SER A 1 204 ? -30.530 1.175 -11.011 1.00 92.56 204 SER A O 1
ATOM 1565 N N . GLN A 1 205 ? -28.549 2.153 -11.389 1.00 94.88 205 GLN A N 1
ATOM 1566 C CA . GLN A 1 205 ? -27.885 1.570 -10.227 1.00 94.88 205 GLN A CA 1
ATOM 1567 C C . GLN A 1 205 ? -28.502 2.063 -8.916 1.00 94.88 205 GLN A C 1
ATOM 1569 O O . GLN A 1 205 ? -28.607 1.289 -7.966 1.00 94.88 205 GLN A O 1
ATOM 1574 N N . THR A 1 206 ? -28.943 3.324 -8.852 1.00 93.19 206 THR A N 1
ATOM 1575 C CA . THR A 1 206 ? -29.631 3.834 -7.657 1.00 93.19 206 THR A CA 1
ATOM 1576 C C . THR A 1 206 ? -31.012 3.214 -7.468 1.00 93.19 206 THR A C 1
ATOM 1578 O O . THR A 1 206 ? -31.382 2.917 -6.334 1.00 93.19 206 THR A O 1
ATOM 1581 N N . GLN A 1 207 ? -31.759 2.950 -8.548 1.00 94.56 207 GLN A N 1
ATOM 1582 C CA . GLN A 1 207 ? -33.027 2.209 -8.483 1.00 94.56 207 GLN A CA 1
ATOM 1583 C C . GLN A 1 207 ? -32.832 0.746 -8.062 1.00 94.56 207 GLN A C 1
ATOM 1585 O O . GLN A 1 207 ? -33.689 0.195 -7.375 1.00 94.56 207 GLN A O 1
ATOM 1590 N N . GLU A 1 208 ? -31.698 0.137 -8.416 1.00 94.88 208 GLU A N 1
ATOM 1591 C CA . GLU A 1 208 ? -31.295 -1.200 -7.954 1.00 94.88 208 GLU A CA 1
ATOM 1592 C C . GLU A 1 208 ? -30.796 -1.227 -6.495 1.00 94.88 208 GLU A C 1
ATOM 1594 O O . GLU A 1 208 ? -30.578 -2.301 -5.937 1.00 94.88 208 GLU A O 1
ATOM 1599 N N . GLY A 1 209 ? -30.647 -0.063 -5.852 1.00 92.88 209 GLY A N 1
ATOM 1600 C CA . GLY A 1 209 ? -30.292 0.058 -4.436 1.00 92.88 209 GLY A CA 1
ATOM 1601 C C . GLY A 1 209 ? -28.814 0.331 -4.147 1.00 92.88 209 GLY A C 1
ATOM 1602 O O . GLY A 1 209 ? -28.421 0.313 -2.982 1.00 92.88 209 GLY A O 1
ATOM 1603 N N . CYS A 1 210 ? -27.993 0.611 -5.161 1.00 96.06 210 CYS A N 1
ATOM 1604 C CA . CYS A 1 210 ? -26.603 1.015 -4.958 1.00 96.06 210 CYS A CA 1
ATOM 1605 C C . CYS A 1 210 ? -26.464 2.516 -4.730 1.00 96.06 210 CYS A C 1
ATOM 1607 O O . CYS A 1 210 ? -27.321 3.322 -5.094 1.00 96.06 210 CYS A O 1
ATOM 1609 N N . LEU A 1 211 ? -25.324 2.894 -4.159 1.00 96.00 211 LEU A N 1
ATOM 1610 C CA . LEU A 1 211 ? -24.967 4.276 -3.880 1.00 96.00 211 LEU A CA 1
ATOM 1611 C C . LEU A 1 211 ? -23.506 4.519 -4.267 1.00 96.00 211 LEU A C 1
ATOM 1613 O O . LEU A 1 211 ? -22.665 3.657 -4.010 1.00 96.00 211 LEU A O 1
ATOM 1617 N N . ASP A 1 212 ? -23.197 5.678 -4.853 1.00 97.81 212 ASP A N 1
ATOM 1618 C CA . ASP A 1 212 ? -21.813 6.045 -5.169 1.00 97.81 212 ASP A CA 1
ATOM 1619 C C . ASP A 1 212 ? -20.961 6.224 -3.906 1.00 97.81 212 ASP A C 1
ATOM 1621 O O . ASP A 1 212 ? -21.466 6.558 -2.829 1.00 97.81 212 ASP A O 1
ATOM 1625 N N . ILE A 1 213 ? -19.651 6.022 -4.049 1.00 98.69 213 ILE A N 1
ATOM 1626 C CA . ILE A 1 213 ? -18.687 6.019 -2.941 1.00 98.69 213 ILE A CA 1
ATOM 1627 C C . ILE A 1 213 ? -18.707 7.359 -2.183 1.00 98.69 213 ILE A C 1
ATOM 1629 O O . ILE A 1 213 ? -18.759 7.364 -0.950 1.00 98.69 213 ILE A O 1
ATOM 1633 N N . ALA A 1 214 ? -18.733 8.500 -2.887 1.00 98.50 214 ALA A N 1
ATOM 1634 C CA . ALA A 1 214 ? -18.793 9.822 -2.256 1.00 98.50 214 ALA A CA 1
ATOM 1635 C C . ALA A 1 214 ? -20.053 10.009 -1.395 1.00 98.50 214 ALA A C 1
ATOM 1637 O O . ALA A 1 214 ? -19.975 10.557 -0.292 1.00 98.50 214 ALA A O 1
ATOM 1638 N N . HIS A 1 215 ? -21.212 9.537 -1.867 1.00 97.25 215 HIS A N 1
ATOM 1639 C CA . HIS A 1 215 ? -22.439 9.530 -1.073 1.00 97.25 215 HIS A CA 1
ATOM 1640 C C . HIS A 1 215 ? -22.329 8.611 0.155 1.00 97.25 215 HIS A C 1
ATOM 1642 O O . HIS A 1 215 ? -22.715 9.030 1.247 1.00 97.25 215 HIS A O 1
ATOM 1648 N N . GLN A 1 216 ? -21.790 7.393 0.015 1.00 98.00 216 GLN A N 1
ATOM 1649 C CA . GLN A 1 216 ? -21.600 6.476 1.151 1.00 98.00 216 GLN A CA 1
ATOM 1650 C C . GLN A 1 216 ? -20.722 7.098 2.249 1.00 98.00 216 GLN A C 1
ATOM 1652 O O . GLN A 1 216 ? -21.048 6.982 3.431 1.00 98.00 216 GLN A O 1
ATOM 1657 N N . LEU A 1 217 ? -19.665 7.825 1.867 1.00 98.31 217 LEU A N 1
ATOM 1658 C CA . LEU A 1 217 ? -18.780 8.527 2.800 1.00 98.31 217 LEU A CA 1
ATOM 1659 C C . LEU A 1 217 ? -19.540 9.539 3.673 1.00 98.31 217 LEU A C 1
ATOM 1661 O O . LEU A 1 217 ? -19.414 9.521 4.898 1.00 98.31 217 LEU A O 1
ATOM 1665 N N . VAL A 1 218 ? -20.315 10.440 3.056 1.00 97.31 218 VAL A N 1
ATOM 1666 C CA . VAL A 1 218 ? -20.955 11.557 3.778 1.00 97.31 218 VAL A CA 1
ATOM 1667 C C . VAL A 1 218 ? -22.201 11.146 4.563 1.00 97.31 218 VAL A C 1
ATOM 1669 O O . VAL A 1 218 ? -22.577 11.849 5.498 1.00 97.31 218 VAL A O 1
ATOM 1672 N N . LEU A 1 219 ? -22.840 10.027 4.207 1.00 95.00 219 LEU A N 1
ATOM 1673 C CA . LEU A 1 219 ? -24.008 9.497 4.924 1.00 95.00 219 LEU A CA 1
ATOM 1674 C C . LEU A 1 219 ? -23.639 8.600 6.112 1.00 95.00 219 LEU A C 1
ATOM 1676 O O . LEU A 1 219 ? -24.517 8.203 6.881 1.00 95.00 219 LEU A O 1
ATOM 1680 N N . ARG A 1 220 ? -22.357 8.266 6.270 1.00 93.38 220 ARG A N 1
ATOM 1681 C CA . ARG A 1 220 ? -21.883 7.365 7.316 1.00 93.38 220 ARG A CA 1
ATOM 1682 C C . ARG A 1 220 ? -22.185 7.897 8.724 1.00 93.38 220 ARG A C 1
ATOM 1684 O O . ARG A 1 220 ? -21.967 9.069 9.028 1.00 93.38 220 ARG A O 1
ATOM 1691 N N . SER A 1 221 ? -22.602 6.993 9.615 1.00 89.38 221 SER A N 1
ATOM 1692 C CA . SER A 1 221 ? -22.785 7.259 11.045 1.00 89.38 221 SER A CA 1
ATOM 1693 C C . SER A 1 221 ? -22.203 6.117 11.902 1.00 89.38 221 SER A C 1
ATOM 1695 O O . SER A 1 221 ? -22.604 4.968 11.702 1.00 89.38 221 SER A O 1
ATOM 1697 N N . PRO A 1 222 ? -21.291 6.394 12.859 1.00 92.06 222 PRO A N 1
ATOM 1698 C CA . PRO A 1 222 ? -20.675 7.698 13.116 1.00 92.06 222 PRO A CA 1
ATOM 1699 C C . PRO A 1 222 ? -19.765 8.143 11.952 1.00 92.06 222 PRO A C 1
ATOM 1701 O O . PRO A 1 222 ? -19.211 7.293 11.248 1.00 92.06 222 PRO A O 1
ATOM 1704 N N . PRO A 1 223 ? -19.585 9.460 11.738 1.00 95.62 223 PRO A N 1
ATOM 1705 C CA . PRO A 1 223 ? -18.661 9.959 10.724 1.00 95.62 223 PRO A CA 1
ATOM 1706 C C . PRO A 1 223 ? -17.223 9.520 11.030 1.00 95.62 223 PRO A C 1
ATOM 1708 O O . PRO A 1 223 ? -16.873 9.241 12.178 1.00 95.62 223 PRO A O 1
ATOM 1711 N N . ILE A 1 224 ? -16.381 9.471 9.999 1.00 97.62 224 ILE A N 1
ATOM 1712 C CA . ILE A 1 224 ? -14.932 9.285 10.164 1.00 97.62 224 ILE A CA 1
ATOM 1713 C C . ILE A 1 224 ? -14.361 10.567 10.775 1.00 97.62 224 ILE A C 1
ATOM 1715 O O . ILE A 1 224 ? -14.689 11.662 10.320 1.00 97.62 224 ILE A O 1
ATOM 1719 N N . ASP A 1 225 ? -13.535 10.443 11.816 1.00 97.88 225 ASP A N 1
ATOM 1720 C CA . ASP A 1 225 ? -13.070 11.597 12.590 1.00 97.88 225 ASP A CA 1
ATOM 1721 C C . ASP A 1 225 ? -12.094 12.483 11.797 1.00 97.88 225 ASP A C 1
ATOM 1723 O O . ASP A 1 225 ? -12.084 13.700 11.987 1.00 97.88 225 ASP A O 1
ATOM 1727 N N . LEU A 1 226 ? -11.297 11.896 10.897 1.00 98.56 226 LEU A N 1
ATOM 1728 C CA . LEU A 1 226 ? -10.352 12.621 10.044 1.00 98.56 226 LEU A CA 1
ATOM 1729 C C . LEU A 1 226 ? -10.239 11.994 8.646 1.00 98.56 226 LEU A C 1
ATOM 1731 O O . LEU A 1 226 ? -9.945 10.810 8.513 1.00 98.56 226 LEU A O 1
ATOM 1735 N N . LEU A 1 227 ? -10.430 12.798 7.603 1.00 98.62 227 LEU A N 1
ATOM 1736 C CA . LEU A 1 227 ? -10.359 12.395 6.196 1.00 98.62 227 LEU A CA 1
ATOM 1737 C C . LEU A 1 227 ? -9.493 13.375 5.417 1.00 98.62 227 LEU A C 1
ATOM 1739 O O . LEU A 1 227 ? -9.959 14.475 5.142 1.00 98.62 227 LEU A O 1
ATOM 1743 N N . PHE A 1 228 ? -8.275 12.995 5.042 1.00 98.88 228 PHE A N 1
ATOM 1744 C CA . PHE A 1 228 ? -7.339 13.842 4.300 1.00 98.88 228 PHE A CA 1
ATOM 1745 C C . PHE A 1 228 ? -6.940 13.205 2.965 1.00 98.88 228 PHE A C 1
ATOM 1747 O O . PHE A 1 228 ? -6.513 12.056 2.925 1.00 98.88 228 PHE A O 1
ATOM 1754 N N . GLY A 1 229 ? -7.069 13.957 1.873 1.00 98.62 229 GLY A N 1
ATOM 1755 C CA . GLY A 1 229 ? -6.646 13.527 0.540 1.00 98.62 229 GLY A CA 1
ATOM 1756 C C . GLY A 1 229 ? -7.127 14.472 -0.553 1.00 98.62 229 GLY A C 1
ATOM 1757 O O . GLY A 1 229 ? -7.313 15.658 -0.307 1.00 98.62 229 GLY A O 1
ATOM 1758 N N . GLY A 1 230 ? -7.329 13.972 -1.767 1.00 98.31 230 GLY A N 1
ATOM 1759 C CA . GLY A 1 230 ? -7.919 14.713 -2.883 1.00 98.31 230 GLY A CA 1
ATOM 1760 C C . GLY A 1 230 ? -9.371 14.319 -3.185 1.00 98.31 230 GLY A C 1
ATOM 1761 O O . GLY A 1 230 ? -10.013 13.580 -2.439 1.00 98.31 230 GLY A O 1
ATOM 1762 N N . GLY A 1 231 ? -9.881 14.762 -4.334 1.00 98.25 231 GLY A N 1
ATOM 1763 C CA . GLY A 1 231 ? -11.131 14.270 -4.919 1.00 98.25 231 GLY A CA 1
ATOM 1764 C C . GLY A 1 231 ? -12.342 15.181 -4.747 1.00 98.25 231 GLY A C 1
ATOM 1765 O O . GLY A 1 231 ? -13.468 14.694 -4.847 1.00 98.25 231 GLY A O 1
ATOM 1766 N N . ARG A 1 232 ? -12.152 16.496 -4.541 1.00 98.25 232 ARG A N 1
ATOM 1767 C CA . ARG A 1 232 ? -13.267 17.460 -4.398 1.00 98.25 232 ARG A CA 1
ATOM 1768 C C . ARG A 1 232 ? -14.320 17.331 -5.497 1.00 98.25 232 ARG A C 1
ATOM 1770 O O . ARG A 1 232 ? -15.509 17.496 -5.226 1.00 98.25 232 ARG A O 1
ATOM 1777 N N . LYS A 1 233 ? -13.911 16.998 -6.727 1.00 98.12 233 LYS A N 1
ATOM 1778 C CA . LYS A 1 233 ? -14.823 16.883 -7.871 1.00 98.12 233 LYS A CA 1
ATOM 1779 C C . LYS A 1 233 ? -15.983 15.910 -7.640 1.00 98.12 233 LYS A C 1
ATOM 1781 O O . LYS A 1 233 ? -17.051 16.112 -8.211 1.00 98.12 233 LYS A O 1
ATOM 1786 N N . HIS A 1 234 ? -15.808 14.868 -6.828 1.00 98.44 234 HIS A N 1
ATOM 1787 C CA . HIS A 1 234 ? -16.826 13.830 -6.613 1.00 98.44 234 HIS A CA 1
ATOM 1788 C C . HIS A 1 234 ? -17.948 14.256 -5.658 1.00 98.44 234 HIS A C 1
ATOM 1790 O O . HIS A 1 234 ? -18.990 13.601 -5.585 1.00 98.44 234 HIS A O 1
ATOM 1796 N N . PHE A 1 235 ? -17.764 15.386 -4.972 1.00 98.50 235 PHE A N 1
ATOM 1797 C CA . PHE A 1 235 ? -18.686 15.902 -3.962 1.00 98.50 235 PHE A CA 1
ATOM 1798 C C . PHE A 1 235 ? -19.497 17.111 -4.430 1.00 98.50 235 PHE A C 1
ATOM 1800 O O . PHE A 1 235 ? -20.421 17.513 -3.728 1.00 98.50 235 PHE A O 1
ATOM 1807 N N . TYR A 1 236 ? -19.187 17.684 -5.594 1.00 98.44 236 TYR A N 1
ATOM 1808 C CA . TYR A 1 236 ? -19.837 18.892 -6.105 1.00 98.44 236 TYR A CA 1
ATOM 1809 C C . TYR A 1 236 ? -20.467 18.668 -7.485 1.00 98.44 236 TYR A C 1
ATOM 1811 O O . TYR A 1 236 ? -19.980 17.829 -8.254 1.00 98.44 236 TYR A O 1
ATOM 1819 N N . PRO A 1 237 ? -21.527 19.424 -7.826 1.00 98.12 237 PRO A N 1
ATOM 1820 C CA . PRO A 1 237 ? -22.198 19.292 -9.106 1.00 98.12 237 PRO A CA 1
ATOM 1821 C C . PRO A 1 237 ? -21.318 19.811 -10.236 1.00 98.12 237 PRO A C 1
ATOM 1823 O O . PRO A 1 237 ? -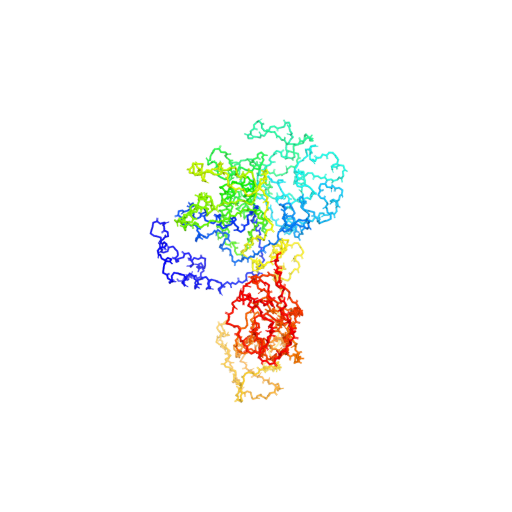20.491 20.703 -10.042 1.00 98.12 237 PRO A O 1
ATOM 1826 N N . ASN A 1 238 ? -21.530 19.287 -11.439 1.00 96.88 238 ASN A N 1
ATOM 1827 C CA . ASN A 1 238 ? -20.814 19.703 -12.648 1.00 96.88 238 ASN A CA 1
ATOM 1828 C C . ASN A 1 238 ? -21.076 21.149 -13.095 1.00 96.88 238 ASN A C 1
ATOM 1830 O O . ASN A 1 238 ? -20.433 21.644 -14.015 1.00 96.88 238 ASN A O 1
ATOM 1834 N N . THR A 1 239 ? -21.971 21.845 -12.401 1.00 96.94 239 THR A N 1
ATOM 1835 C CA . THR A 1 239 ? -22.245 23.277 -12.530 1.00 96.94 239 THR A CA 1
ATOM 1836 C C . THR A 1 239 ? -21.433 24.138 -11.556 1.00 96.94 239 THR A C 1
ATOM 1838 O O . THR A 1 239 ? -21.349 25.351 -11.745 1.00 96.94 239 THR A O 1
ATOM 1841 N N . LYS A 1 240 ? -20.811 23.546 -10.526 1.00 97.19 240 LYS A N 1
ATOM 1842 C CA . LYS A 1 240 ? -20.014 24.255 -9.515 1.00 97.19 240 LYS A CA 1
ATOM 1843 C C . LYS A 1 240 ? -18.531 24.161 -9.857 1.00 97.19 240 LYS A C 1
ATOM 1845 O O . LYS A 1 240 ? -17.983 23.065 -9.978 1.00 97.19 240 LYS A O 1
ATOM 1850 N N . SER A 1 241 ? -17.889 25.317 -10.006 1.00 97.25 241 SER A N 1
ATOM 1851 C CA . SER A 1 241 ? -16.448 25.406 -10.237 1.00 97.25 241 SER A CA 1
ATOM 1852 C C . SER A 1 241 ? -15.658 25.009 -8.987 1.00 97.25 241 SER A C 1
ATOM 1854 O O . SER A 1 241 ? -16.095 25.264 -7.863 1.00 97.25 241 SER A O 1
ATOM 1856 N N . ASP A 1 242 ? -14.478 24.426 -9.179 1.00 96.81 242 ASP A N 1
ATOM 1857 C CA . ASP A 1 242 ? -13.561 24.083 -8.097 1.00 96.81 242 ASP A CA 1
ATOM 1858 C C . ASP A 1 242 ? -13.031 25.344 -7.397 1.00 96.81 242 ASP A C 1
ATOM 1860 O O . ASP A 1 242 ? -12.773 26.367 -8.036 1.00 96.81 242 ASP A O 1
ATOM 1864 N N . ILE A 1 243 ? -12.870 25.263 -6.074 1.00 93.62 243 ILE A N 1
ATOM 1865 C CA . ILE A 1 243 ? -12.456 26.394 -5.233 1.00 93.62 243 ILE A CA 1
ATOM 1866 C C . ILE A 1 243 ? -11.038 26.893 -5.549 1.00 93.62 243 ILE A C 1
ATOM 1868 O O . ILE A 1 243 ? -10.748 28.069 -5.347 1.00 93.62 243 ILE A O 1
ATOM 1872 N N . GLU A 1 244 ? -10.166 26.032 -6.076 1.00 90.56 244 GLU A N 1
ATOM 1873 C CA . GLU A 1 244 ? -8.772 26.380 -6.373 1.00 90.56 244 GLU A CA 1
ATOM 1874 C C . GLU A 1 244 ? -8.552 26.769 -7.827 1.00 90.56 244 GLU A C 1
ATOM 1876 O O . GLU A 1 244 ? -7.629 27.518 -8.151 1.00 90.56 244 GLU A O 1
ATOM 1881 N N . ASN A 1 245 ? -9.392 26.250 -8.718 1.00 90.69 245 ASN A N 1
ATOM 1882 C CA . ASN A 1 245 ? -9.277 26.481 -10.144 1.00 90.69 245 ASN A CA 1
ATOM 1883 C C . ASN A 1 245 ? -10.662 26.589 -10.779 1.00 90.69 245 ASN A C 1
ATOM 1885 O O . ASN A 1 245 ? -11.315 25.585 -11.057 1.00 90.69 245 ASN A O 1
ATOM 1889 N N . SER A 1 246 ? -11.059 27.817 -11.110 1.00 94.12 246 SER A N 1
ATOM 1890 C CA . SER A 1 246 ? -12.370 28.120 -11.692 1.00 94.12 246 SER A CA 1
ATOM 1891 C C . SER A 1 246 ? -12.628 27.493 -13.069 1.00 94.12 246 SER A C 1
ATOM 1893 O O . SER A 1 246 ? -13.757 27.540 -13.549 1.00 94.12 246 SER A O 1
ATOM 1895 N N . LYS A 1 247 ? -11.609 26.905 -13.715 1.00 96.31 247 LYS A N 1
ATOM 1896 C CA . LYS A 1 247 ? -11.746 26.164 -14.982 1.00 96.31 247 LYS A CA 1
ATOM 1897 C C . LYS A 1 247 ? -12.102 24.689 -14.788 1.00 96.31 247 LYS A C 1
ATOM 1899 O O . LYS A 1 247 ? -12.439 24.021 -15.761 1.00 96.31 247 LYS A O 1
ATOM 1904 N N . LEU A 1 248 ? -11.970 24.171 -13.570 1.00 96.88 248 LEU A N 1
ATOM 1905 C CA . LEU A 1 248 ? -12.352 22.809 -13.212 1.00 96.88 248 LEU A CA 1
ATOM 1906 C C . LEU A 1 248 ? -13.726 22.839 -12.541 1.00 96.88 248 LEU A C 1
ATOM 1908 O O . LEU A 1 248 ? -14.068 23.812 -11.874 1.00 96.88 248 LEU A O 1
ATOM 1912 N N . TYR A 1 249 ? -14.510 21.779 -12.715 1.00 97.81 249 TYR A N 1
ATOM 1913 C CA . TYR A 1 249 ? -15.888 21.688 -12.227 1.00 97.81 249 TYR A CA 1
ATOM 1914 C C . TYR A 1 249 ? -16.128 20.347 -11.557 1.00 97.81 249 TYR A C 1
ATOM 1916 O O . TYR A 1 249 ? -15.458 19.364 -11.876 1.00 97.81 249 TYR A O 1
ATOM 1924 N N . GLY A 1 250 ? -17.107 20.300 -10.655 1.00 97.88 250 GLY A N 1
ATOM 1925 C CA . GLY A 1 250 ? -17.580 19.049 -10.082 1.00 97.88 250 GLY A CA 1
ATOM 1926 C C . GLY A 1 250 ? -17.939 17.996 -11.140 1.00 97.88 250 GLY A C 1
ATOM 1927 O O . GLY A 1 250 ? -18.074 18.267 -12.330 1.00 97.88 250 GLY A O 1
ATOM 1928 N N . SER A 1 251 ? -18.080 16.754 -10.705 1.00 96.69 251 SER A N 1
ATOM 1929 C CA . SER A 1 251 ? -18.428 15.630 -11.584 1.00 96.69 251 SER A CA 1
ATOM 1930 C C . SER A 1 251 ? -19.866 15.166 -11.399 1.00 96.69 251 SER A C 1
ATOM 1932 O O . SER A 1 251 ? -20.369 14.406 -12.224 1.00 96.69 251 SER A O 1
ATOM 1934 N N . ARG A 1 252 ? -20.554 15.638 -10.352 1.00 97.69 252 ARG A N 1
ATOM 1935 C CA . ARG A 1 252 ? -21.882 15.128 -10.035 1.00 97.69 252 ARG A CA 1
ATOM 1936 C C . ARG A 1 252 ? -22.936 15.649 -11.004 1.00 97.69 252 ARG A C 1
ATOM 1938 O O . ARG A 1 252 ? -23.074 16.853 -11.215 1.00 97.69 252 ARG A O 1
ATOM 1945 N N . THR A 1 253 ? -23.694 14.724 -11.575 1.00 97.06 253 THR A N 1
ATOM 1946 C CA . THR A 1 253 ? -24.758 14.986 -12.561 1.00 97.06 253 THR A CA 1
ATOM 1947 C C . THR A 1 253 ? -26.157 15.017 -11.940 1.00 97.06 253 THR A C 1
ATOM 1949 O O . THR A 1 253 ? -27.117 15.374 -12.613 1.00 97.06 253 THR A O 1
ATOM 1952 N N . ASP A 1 254 ? -26.277 14.715 -10.644 1.00 96.06 254 ASP A N 1
ATOM 1953 C CA . ASP A 1 254 ? -27.511 14.830 -9.850 1.00 96.06 254 ASP A CA 1
ATOM 1954 C C . ASP A 1 254 ? -27.748 16.246 -9.292 1.00 96.06 254 ASP A C 1
ATOM 1956 O O . ASP A 1 254 ? -28.689 16.466 -8.533 1.00 96.06 254 ASP A O 1
ATOM 1960 N N . ASN A 1 255 ? -26.901 17.210 -9.670 1.00 95.75 255 ASN A N 1
ATOM 1961 C CA . ASN A 1 255 ? -26.929 18.597 -9.206 1.00 95.75 255 ASN A CA 1
ATOM 1962 C C . ASN A 1 255 ? -26.785 18.757 -7.674 1.00 95.75 255 ASN A C 1
ATOM 1964 O O . ASN A 1 255 ? -27.235 19.756 -7.112 1.00 95.75 255 ASN A O 1
ATOM 1968 N N . ARG A 1 256 ? -26.145 17.793 -6.996 1.00 96.62 256 ARG A N 1
ATOM 1969 C CA . ARG A 1 256 ? -25.952 17.812 -5.538 1.00 96.62 256 ARG A CA 1
ATOM 1970 C C . ARG A 1 256 ? -24.561 18.264 -5.118 1.00 96.62 256 ARG A C 1
ATOM 1972 O O . ARG A 1 256 ? -23.566 17.915 -5.749 1.00 96.62 256 ARG A O 1
ATOM 1979 N N . SER A 1 257 ? -24.490 18.992 -4.007 1.00 97.69 257 SER A N 1
ATOM 1980 C CA . SER A 1 257 ? -23.262 19.344 -3.290 1.00 97.69 257 SER A CA 1
ATOM 1981 C C . SER A 1 257 ? -23.196 18.562 -1.979 1.00 97.69 257 SER A C 1
ATOM 1983 O O . SER A 1 257 ? -23.663 19.021 -0.943 1.00 97.69 257 SER A O 1
ATOM 1985 N N . LEU A 1 258 ? -22.593 17.375 -2.001 1.00 98.25 258 LEU A N 1
ATOM 1986 C CA . LEU A 1 258 ? -22.609 16.434 -0.877 1.00 98.25 258 LEU A CA 1
ATOM 1987 C C . LEU A 1 258 ? -21.984 16.978 0.404 1.00 98.25 258 LEU A C 1
ATOM 1989 O O . LEU A 1 258 ? -22.497 16.727 1.491 1.00 98.25 258 LEU A O 1
ATOM 1993 N N . ILE A 1 259 ? -20.885 17.723 0.280 1.00 97.06 259 ILE A N 1
ATOM 1994 C CA . ILE A 1 259 ? -20.246 18.359 1.437 1.00 97.06 259 ILE A CA 1
ATOM 1995 C C . ILE A 1 259 ? -21.200 19.387 2.052 1.00 97.06 259 ILE A C 1
ATOM 1997 O O . ILE A 1 259 ? -21.428 19.357 3.256 1.00 97.06 259 ILE A O 1
ATOM 2001 N N . ASP A 1 260 ? -21.808 20.241 1.228 1.00 96.44 260 ASP A N 1
ATOM 2002 C CA . ASP A 1 260 ? -22.694 21.310 1.700 1.00 96.44 260 ASP A CA 1
ATOM 2003 C C . ASP A 1 260 ? -24.000 20.742 2.297 1.00 96.44 260 ASP A C 1
ATOM 2005 O O . ASP A 1 260 ? -24.542 21.281 3.261 1.00 96.44 260 ASP A O 1
ATOM 2009 N N . GLU A 1 261 ? -24.505 19.640 1.737 1.00 97.06 261 GLU A N 1
ATOM 2010 C CA . GLU A 1 261 ? -25.777 19.025 2.129 1.00 97.06 261 GLU A CA 1
ATOM 2011 C C . GLU A 1 261 ? -25.656 18.099 3.350 1.00 97.06 261 GLU A C 1
ATOM 2013 O O . GLU A 1 261 ? -26.548 18.075 4.208 1.00 97.06 261 GLU A O 1
ATOM 2018 N N . PHE A 1 262 ? -24.572 17.322 3.438 1.00 96.62 262 PHE A N 1
ATOM 2019 C CA . PHE A 1 262 ? -24.493 16.184 4.355 1.00 96.62 262 PHE A CA 1
ATOM 2020 C C . PHE A 1 262 ? -23.322 16.213 5.326 1.00 96.62 262 PHE A C 1
ATOM 2022 O O . PHE A 1 262 ? -23.471 15.691 6.432 1.00 96.62 262 PHE A O 1
ATOM 2029 N N . TRP A 1 263 ? -22.178 16.804 4.972 1.00 95.81 263 TRP A N 1
ATOM 2030 C CA . TRP A 1 263 ? -21.016 16.775 5.856 1.00 95.81 263 TRP A CA 1
ATOM 2031 C C . TRP A 1 263 ? -21.269 17.623 7.108 1.00 95.81 263 TRP A C 1
ATOM 2033 O O . TRP A 1 263 ? -21.486 18.830 7.043 1.00 95.81 263 TRP A O 1
ATOM 2043 N N . ARG A 1 264 ? -21.246 16.980 8.281 1.00 87.56 264 ARG A N 1
ATOM 2044 C CA . ARG A 1 264 ? -21.487 17.626 9.588 1.00 87.56 264 ARG A CA 1
ATOM 2045 C C . ARG A 1 264 ? -20.202 17.928 10.366 1.00 87.56 264 ARG A C 1
ATOM 2047 O O . ARG A 1 264 ? -20.259 18.215 11.559 1.00 87.56 264 ARG A O 1
ATOM 2054 N N . GLY A 1 265 ? -19.052 17.841 9.702 1.00 95.00 265 GLY A N 1
ATOM 2055 C CA . GLY A 1 265 ? -17.746 18.199 10.247 1.00 95.00 265 GLY A CA 1
ATOM 2056 C C . GLY A 1 265 ? -17.231 19.534 9.710 1.00 95.00 265 GLY A C 1
ATOM 2057 O O . GLY A 1 265 ? -17.929 20.275 9.020 1.00 95.00 265 GLY A O 1
ATOM 2058 N N . ARG A 1 266 ? -15.966 19.836 9.995 1.00 97.44 266 ARG A N 1
ATOM 2059 C CA . ARG A 1 266 ? -15.254 20.962 9.389 1.00 97.44 266 ARG A CA 1
ATOM 2060 C C . ARG A 1 266 ? -14.634 20.511 8.071 1.00 97.44 266 ARG A C 1
ATOM 2062 O O . ARG A 1 266 ? -13.934 19.502 8.035 1.00 97.44 266 ARG A O 1
ATOM 2069 N N . PHE A 1 267 ? -14.901 21.253 7.005 1.00 98.00 267 PHE A N 1
ATOM 2070 C CA . PHE A 1 267 ? -14.264 21.064 5.706 1.00 98.00 267 PHE A CA 1
ATOM 2071 C C . PHE A 1 267 ? -13.091 22.041 5.548 1.00 98.00 267 PHE A C 1
ATOM 2073 O O . PHE A 1 267 ? -13.219 23.207 5.927 1.00 98.00 267 PHE A O 1
ATOM 2080 N N . ILE A 1 268 ? -11.966 21.560 5.021 1.00 97.62 268 ILE A N 1
ATOM 2081 C CA . ILE A 1 268 ? -10.789 22.355 4.647 1.00 97.62 268 ILE A CA 1
ATOM 2082 C C . ILE A 1 268 ? -10.269 21.903 3.278 1.00 97.62 268 ILE A C 1
ATOM 2084 O O . ILE A 1 268 ? -10.516 20.772 2.857 1.00 97.62 268 ILE A O 1
ATOM 2088 N N . TRP A 1 269 ? -9.538 22.765 2.577 1.00 95.88 269 TRP A N 1
ATOM 2089 C CA . TRP A 1 269 ? -9.094 22.466 1.203 1.00 95.88 269 TRP A CA 1
ATOM 2090 C C . TRP A 1 269 ? -7.640 22.845 0.900 1.00 95.88 269 TRP A C 1
ATOM 2092 O O . TRP A 1 269 ? -7.150 22.573 -0.193 1.00 95.88 269 TRP A O 1
ATOM 2102 N N . ASN A 1 270 ? -6.913 23.423 1.856 1.00 94.50 270 ASN A N 1
ATOM 2103 C CA . ASN A 1 270 ? -5.501 23.769 1.696 1.00 94.50 270 ASN A CA 1
ATOM 2104 C C . ASN A 1 270 ? -4.715 23.601 3.006 1.00 94.50 270 ASN A C 1
ATOM 2106 O O . ASN A 1 270 ? -5.281 23.378 4.083 1.00 94.50 270 ASN A O 1
ATOM 2110 N N . LYS A 1 271 ? -3.386 23.692 2.909 1.00 94.38 271 LYS A N 1
ATOM 2111 C CA . LYS A 1 271 ? -2.489 23.546 4.058 1.00 94.38 271 LYS A CA 1
ATOM 2112 C C . LYS A 1 271 ? -2.652 24.698 5.052 1.00 94.38 271 LYS A C 1
ATOM 2114 O O . LYS A 1 271 ? -2.663 24.450 6.254 1.00 94.38 271 LYS A O 1
ATOM 2119 N N . THR A 1 272 ? -2.837 25.931 4.586 1.00 93.94 272 THR A N 1
ATOM 2120 C CA . THR A 1 272 ? -3.052 27.093 5.463 1.00 93.94 272 THR A CA 1
ATOM 2121 C C . THR A 1 272 ? -4.250 26.911 6.402 1.00 93.94 272 THR A C 1
ATOM 2123 O O . THR A 1 272 ? -4.204 27.319 7.562 1.00 93.94 272 THR A O 1
ATOM 2126 N N . GLU A 1 273 ? -5.344 26.315 5.934 1.00 95.69 273 GLU A N 1
ATOM 2127 C CA . GLU A 1 273 ? -6.512 25.994 6.753 1.00 95.69 273 GLU A CA 1
ATOM 2128 C C . GLU A 1 273 ? -6.252 24.820 7.698 1.00 95.69 273 GLU A C 1
ATOM 2130 O O . GLU A 1 273 ? -6.698 24.873 8.847 1.00 95.69 273 GLU A O 1
ATOM 2135 N N . MET A 1 274 ? -5.502 23.806 7.249 1.00 96.62 274 MET A N 1
ATOM 2136 C CA . MET A 1 274 ? -5.058 22.684 8.085 1.00 96.62 274 MET A CA 1
ATOM 2137 C C . MET A 1 274 ? -4.218 23.172 9.274 1.00 96.62 274 MET A C 1
ATOM 2139 O O . MET A 1 274 ? -4.489 22.803 10.414 1.00 96.62 274 MET A O 1
ATOM 2143 N N . ASP A 1 275 ? -3.262 24.071 9.031 1.00 95.25 275 ASP A N 1
ATOM 2144 C CA . ASP A 1 275 ? -2.374 24.628 10.060 1.00 95.25 275 ASP A CA 1
ATOM 2145 C C . ASP A 1 275 ? -3.133 25.467 11.113 1.00 95.25 275 ASP A C 1
ATOM 2147 O O . ASP A 1 275 ? -2.642 25.678 12.221 1.00 95.25 275 ASP A O 1
ATOM 2151 N N . LYS A 1 276 ? -4.344 25.944 10.790 1.00 96.50 276 LYS A N 1
ATOM 2152 C CA . LYS A 1 276 ? -5.213 26.709 11.705 1.00 96.50 276 LYS A CA 1
ATOM 2153 C C . LYS A 1 276 ? -6.123 25.823 12.559 1.00 96.50 276 LYS A C 1
ATOM 2155 O O . LYS A 1 276 ? -6.887 26.351 13.374 1.00 96.50 276 LYS A O 1
ATOM 2160 N N . ILE A 1 277 ? -6.132 24.506 12.354 1.00 97.31 277 ILE A N 1
ATOM 2161 C CA . ILE A 1 277 ? -6.980 23.613 13.143 1.00 97.31 277 ILE A CA 1
ATOM 2162 C C . ILE A 1 277 ? -6.412 23.459 14.555 1.00 97.31 277 ILE A C 1
ATOM 2164 O O . ILE A 1 277 ? -5.249 23.124 14.753 1.00 97.31 277 ILE A O 1
ATOM 2168 N N . ILE A 1 278 ? -7.280 23.635 15.552 1.00 95.62 278 ILE A N 1
ATOM 2169 C CA . ILE A 1 278 ? -6.970 23.301 16.941 1.00 95.62 278 ILE A CA 1
ATOM 2170 C C . ILE A 1 278 ? -6.956 21.773 17.073 1.00 95.62 278 ILE A C 1
ATOM 2172 O O . ILE A 1 278 ? -7.968 21.107 16.830 1.00 95.62 278 ILE A O 1
ATOM 2176 N N . LEU A 1 279 ? -5.806 21.218 17.454 1.00 96.75 279 LEU A N 1
ATOM 2177 C CA . LEU A 1 279 ? -5.629 19.781 17.661 1.00 96.75 279 LEU A CA 1
ATOM 2178 C C . LEU A 1 279 ? -6.568 19.247 18.756 1.00 96.75 279 LEU A C 1
ATOM 2180 O O . LEU A 1 279 ? -6.881 19.945 19.718 1.00 96.75 279 LEU A O 1
ATOM 2184 N N . GLY A 1 280 ? -7.020 17.998 18.614 1.00 95.62 280 GLY A N 1
ATOM 2185 C CA . GLY A 1 280 ? -7.892 17.339 19.591 1.00 95.62 280 GLY A CA 1
ATOM 2186 C C . GLY A 1 280 ? -9.371 17.747 19.555 1.00 95.62 280 GLY A C 1
ATOM 2187 O O . GLY A 1 280 ? -10.125 17.326 20.438 1.00 95.62 280 GLY A O 1
ATOM 2188 N N . THR A 1 281 ? -9.814 18.547 18.571 1.00 93.69 281 THR A N 1
ATOM 2189 C CA . THR A 1 281 ? -11.248 18.855 18.410 1.00 93.69 281 THR A CA 1
ATOM 2190 C C . THR A 1 281 ? -12.075 17.584 18.204 1.00 93.69 281 THR A C 1
ATOM 2192 O O . THR A 1 281 ? -11.647 16.660 17.526 1.00 93.69 281 THR A O 1
ATOM 2195 N N . GLN A 1 282 ? -13.274 17.537 18.790 1.00 92.06 282 GLN A N 1
ATOM 2196 C CA . GLN A 1 282 ? -14.213 16.424 18.603 1.00 92.06 282 GLN A CA 1
ATOM 2197 C C . GLN A 1 282 ? -15.014 16.541 17.300 1.00 92.06 282 GLN A C 1
ATOM 2199 O O . GLN A 1 282 ? -15.702 15.596 16.921 1.00 92.06 282 GLN A O 1
ATOM 2204 N N . THR A 1 283 ? -14.961 17.696 16.631 1.00 94.88 283 THR A N 1
ATOM 2205 C CA . THR A 1 283 ? -15.604 17.896 15.331 1.00 94.88 283 THR A CA 1
ATOM 2206 C C . THR A 1 283 ? -14.839 17.123 14.254 1.00 94.88 283 THR A C 1
ATOM 2208 O O . THR A 1 283 ? -13.646 17.388 14.096 1.00 94.88 283 THR A O 1
ATOM 2211 N N . PRO A 1 284 ? -15.503 16.239 13.484 1.00 97.06 284 PRO A N 1
ATOM 2212 C CA . PRO A 1 284 ? -14.873 15.532 12.373 1.00 97.06 284 PRO A CA 1
ATOM 2213 C C . PRO A 1 284 ? -14.236 16.489 11.362 1.00 97.06 284 PRO A C 1
ATOM 2215 O O . PRO A 1 284 ? -14.782 17.565 11.099 1.00 97.06 284 PRO A O 1
ATOM 2218 N N . LEU A 1 285 ? -13.106 16.103 10.774 1.00 98.50 285 LEU A N 1
ATOM 2219 C CA . LEU A 1 285 ? -12.353 16.913 9.816 1.00 98.50 285 LEU A CA 1
ATOM 2220 C C . LEU A 1 285 ? -12.321 16.243 8.441 1.00 98.50 285 LEU A C 1
ATOM 2222 O O . LEU A 1 285 ? -11.940 15.083 8.328 1.00 98.50 285 LEU A O 1
ATOM 2226 N N . MET A 1 286 ? -12.664 16.990 7.393 1.00 98.62 286 MET A N 1
ATOM 2227 C CA . MET A 1 286 ? -12.495 16.570 6.001 1.00 98.62 286 MET A CA 1
ATOM 2228 C C . MET A 1 286 ? -11.626 17.590 5.272 1.00 98.62 286 MET A C 1
ATOM 2230 O O . MET A 1 286 ? -12.038 18.728 5.066 1.00 98.62 286 MET A O 1
ATOM 2234 N N . GLY A 1 287 ? -10.420 17.179 4.902 1.00 98.50 287 GLY A N 1
ATOM 2235 C CA . GLY A 1 287 ? -9.467 17.944 4.114 1.00 98.50 287 GLY A CA 1
ATOM 2236 C C . GLY A 1 287 ? -9.346 17.384 2.707 1.00 98.50 287 GLY A C 1
ATOM 2237 O O . GLY A 1 287 ? -8.702 16.355 2.522 1.00 98.50 287 GLY A O 1
ATOM 2238 N N . LEU A 1 288 ? -9.953 18.053 1.724 1.00 98.44 288 LEU A N 1
ATOM 2239 C CA . LEU A 1 288 ? -9.824 17.676 0.314 1.00 98.44 288 LEU A CA 1
ATOM 2240 C C . LEU A 1 288 ? -8.951 18.697 -0.413 1.00 98.44 288 LEU A C 1
ATOM 2242 O O . LEU A 1 288 ? -9.412 19.757 -0.844 1.00 98.44 288 LEU A O 1
ATOM 2246 N N . PHE A 1 289 ? -7.671 18.368 -0.522 1.00 96.69 289 PHE A N 1
ATOM 2247 C CA . PHE A 1 289 ? -6.612 19.275 -0.937 1.00 96.69 289 PHE A CA 1
ATOM 2248 C C . PHE A 1 289 ? -6.487 19.431 -2.444 1.00 96.69 289 PHE A C 1
ATOM 2250 O O . PHE A 1 289 ? -5.903 20.409 -2.872 1.00 96.69 289 PHE A O 1
ATOM 2257 N N . GLU A 1 290 ? -7.073 18.549 -3.253 1.00 95.88 290 GLU A N 1
ATOM 2258 C CA . GLU A 1 290 ? -7.068 18.689 -4.712 1.00 95.88 290 GLU A CA 1
ATOM 2259 C C . GLU A 1 290 ? -8.423 18.383 -5.348 1.00 95.88 290 GLU A C 1
ATOM 2261 O O . GLU A 1 290 ? -9.275 17.676 -4.795 1.00 95.88 290 GLU A O 1
ATOM 2266 N N . HIS A 1 291 ? -8.595 18.911 -6.561 1.00 97.19 291 HIS A N 1
ATOM 2267 C CA . HIS A 1 291 ? -9.766 18.657 -7.391 1.00 97.19 291 HIS A CA 1
ATOM 2268 C C . HIS A 1 291 ? -9.945 17.154 -7.671 1.00 97.19 291 HIS A C 1
ATOM 2270 O O . HIS A 1 291 ? -11.051 16.613 -7.597 1.00 97.19 291 HIS A O 1
ATOM 2276 N N . ASN A 1 292 ? -8.831 16.483 -7.968 1.00 97.06 292 ASN A N 1
ATOM 2277 C CA . ASN A 1 292 ? -8.714 15.059 -8.265 1.00 97.06 292 ASN A CA 1
ATOM 2278 C C . ASN A 1 292 ? -7.714 14.432 -7.265 1.00 97.06 292 ASN A C 1
ATOM 2280 O O . ASN A 1 292 ? -7.733 14.818 -6.101 1.00 97.06 292 ASN A O 1
ATOM 2284 N N . HIS A 1 293 ? -6.857 13.490 -7.664 1.00 97.94 293 HIS A N 1
ATOM 2285 C CA . HIS A 1 293 ? -5.717 13.055 -6.852 1.00 97.94 293 HIS A CA 1
ATOM 2286 C C . HIS A 1 293 ? -4.829 14.240 -6.457 1.00 97.94 293 HIS A C 1
ATOM 2288 O O . HIS A 1 293 ? -4.797 15.254 -7.161 1.00 97.94 293 HIS A O 1
ATOM 2294 N N . MET A 1 294 ? -4.077 14.089 -5.366 1.00 97.00 294 MET A N 1
ATOM 2295 C CA . MET A 1 294 ? -3.044 15.057 -5.022 1.00 97.00 294 MET A CA 1
ATOM 2296 C C . MET A 1 294 ? -1.925 15.054 -6.077 1.00 97.00 294 MET A C 1
ATOM 2298 O O . MET A 1 294 ? -1.749 14.086 -6.827 1.00 97.00 294 MET A O 1
ATOM 2302 N N . TYR A 1 295 ? -1.181 16.158 -6.162 1.00 93.56 295 TYR A N 1
ATOM 2303 C CA . TYR A 1 295 ? 0.014 16.227 -7.006 1.00 93.56 295 TYR A CA 1
ATOM 2304 C C . TYR A 1 295 ? 1.054 15.188 -6.586 1.00 93.56 295 TYR A C 1
ATOM 2306 O O . TYR A 1 295 ? 1.130 14.834 -5.412 1.00 93.56 295 TYR A O 1
ATOM 2314 N N . TYR A 1 296 ? 1.877 14.756 -7.547 1.00 96.25 296 TYR A N 1
ATOM 2315 C CA . TYR A 1 296 ? 3.113 14.050 -7.221 1.00 96.25 296 TYR A CA 1
ATOM 2316 C C . TYR A 1 296 ? 4.005 14.940 -6.346 1.00 96.25 296 TYR A C 1
ATOM 2318 O O . TYR A 1 296 ? 4.113 16.147 -6.578 1.00 96.25 296 TYR A O 1
ATOM 2326 N N . GLU A 1 297 ? 4.696 14.340 -5.389 1.00 94.38 297 GLU A N 1
ATOM 2327 C CA . GLU A 1 297 ? 5.665 14.972 -4.509 1.00 94.38 297 GLU A CA 1
ATOM 2328 C C . GLU A 1 297 ? 6.789 15.618 -5.319 1.00 94.38 297 GLU A C 1
ATOM 2330 O O . GLU A 1 297 ? 7.170 16.752 -5.035 1.00 94.38 297 GLU A O 1
ATOM 2335 N N . THR A 1 298 ? 7.251 14.963 -6.392 1.00 92.19 298 THR A N 1
ATOM 2336 C CA . THR A 1 298 ? 8.245 15.522 -7.323 1.00 92.19 298 THR A CA 1
ATOM 2337 C C . THR A 1 298 ? 7.820 16.885 -7.882 1.00 92.19 298 THR A C 1
ATOM 2339 O O . THR A 1 298 ? 8.661 17.762 -8.089 1.00 92.19 298 THR A O 1
ATOM 2342 N N . ASP A 1 299 ? 6.518 17.093 -8.094 1.00 90.06 299 ASP A N 1
ATOM 2343 C CA . ASP A 1 299 ? 5.967 18.335 -8.643 1.00 90.06 299 ASP A CA 1
ATOM 2344 C C . ASP A 1 299 ? 5.500 19.315 -7.550 1.00 90.06 299 ASP A C 1
ATOM 2346 O O . ASP A 1 299 ? 5.198 20.486 -7.833 1.00 90.06 299 ASP A O 1
ATOM 2350 N N . ARG A 1 300 ? 5.455 18.876 -6.286 1.00 84.50 300 ARG A N 1
ATOM 2351 C CA . ARG A 1 300 ? 4.977 19.676 -5.159 1.00 84.50 300 ARG A CA 1
ATOM 2352 C C . ARG A 1 300 ? 6.001 20.754 -4.806 1.00 84.50 300 ARG A C 1
ATOM 2354 O O . ARG A 1 300 ? 7.000 20.535 -4.130 1.00 84.50 300 ARG A O 1
ATOM 2361 N N . LYS A 1 301 ? 5.731 21.988 -5.231 1.00 72.88 301 LYS A N 1
ATOM 2362 C CA . LYS A 1 301 ? 6.592 23.142 -4.924 1.00 72.88 301 LYS A CA 1
ATOM 2363 C C . LYS A 1 301 ? 6.283 23.722 -3.537 1.00 72.88 301 LYS A C 1
ATOM 2365 O O . LYS A 1 301 ? 5.127 24.095 -3.300 1.00 72.88 301 LYS A O 1
ATOM 2370 N N . PRO A 1 302 ? 7.290 23.907 -2.656 1.00 58.44 302 PRO A N 1
ATOM 2371 C CA . PRO A 1 302 ? 7.115 24.642 -1.407 1.00 58.44 302 PRO A CA 1
ATOM 2372 C C . PRO A 1 302 ? 6.520 26.029 -1.689 1.00 58.44 302 PRO A C 1
ATOM 2374 O O . PRO A 1 302 ? 6.989 26.745 -2.573 1.00 58.44 302 PRO A O 1
ATOM 2377 N N . ASN A 1 303 ? 5.463 26.397 -0.964 1.00 58.66 303 ASN A N 1
ATOM 2378 C CA . ASN A 1 303 ? 4.789 27.706 -0.995 1.00 58.66 303 ASN A CA 1
ATOM 2379 C C . ASN A 1 303 ? 3.996 28.081 -2.266 1.00 58.66 303 ASN A C 1
ATOM 2381 O O . ASN A 1 303 ? 3.219 29.029 -2.205 1.00 58.66 303 ASN A O 1
ATOM 2385 N N . ARG A 1 304 ? 4.130 27.375 -3.401 1.00 55.06 304 ARG A N 1
ATOM 2386 C CA . ARG A 1 304 ? 3.425 27.747 -4.652 1.00 55.06 304 ARG A CA 1
ATOM 2387 C C . ARG A 1 304 ? 2.011 27.166 -4.777 1.00 55.06 304 ARG A C 1
ATOM 2389 O O . ARG A 1 304 ? 1.220 27.712 -5.538 1.00 55.06 304 ARG A O 1
ATOM 2396 N N . TYR A 1 305 ? 1.696 26.094 -4.047 1.00 62.72 305 TYR A N 1
ATOM 2397 C CA . TYR A 1 305 ? 0.412 25.389 -4.183 1.00 62.72 305 TYR A CA 1
ATOM 2398 C C . TYR A 1 305 ? -0.391 25.251 -2.881 1.00 62.72 305 TYR A C 1
ATOM 2400 O O . TYR A 1 305 ? -1.524 24.797 -2.933 1.00 62.72 305 TYR A O 1
ATOM 2408 N N . ASP A 1 306 ? 0.144 25.657 -1.721 1.00 85.38 306 ASP A N 1
ATOM 2409 C CA . ASP A 1 306 ? -0.534 25.542 -0.412 1.00 85.38 306 ASP A CA 1
ATOM 2410 C C . ASP A 1 306 ? -1.146 24.142 -0.152 1.00 85.38 306 ASP A C 1
ATOM 2412 O O . ASP A 1 306 ? -2.296 23.999 0.268 1.00 85.38 306 ASP A O 1
ATOM 2416 N N . LYS A 1 307 ? -0.385 23.083 -0.469 1.00 90.00 307 LYS A N 1
ATOM 2417 C CA . LYS A 1 307 ? -0.777 21.672 -0.289 1.00 90.00 307 LYS A CA 1
ATOM 2418 C C . LYS A 1 307 ? 0.092 20.998 0.771 1.00 90.00 307 LYS A C 1
ATOM 2420 O O . LYS A 1 307 ? 1.316 21.182 0.730 1.00 90.00 307 LYS A O 1
ATOM 2425 N N . PRO A 1 308 ? -0.494 20.224 1.699 1.00 95.31 308 PRO A N 1
ATOM 2426 C CA . PRO A 1 308 ? 0.292 19.440 2.637 1.00 95.31 308 PRO A CA 1
ATOM 2427 C C . PRO A 1 308 ? 0.939 18.242 1.926 1.00 95.31 308 PRO A C 1
ATOM 2429 O O . PRO A 1 308 ? 0.354 17.678 1.004 1.00 95.31 308 PRO A O 1
ATOM 2432 N N . SER A 1 309 ? 2.142 17.852 2.350 1.00 96.81 309 SER A N 1
ATOM 2433 C CA . SER A 1 309 ? 2.728 16.555 1.975 1.00 96.81 309 SER A CA 1
ATOM 2434 C C . SER A 1 309 ? 2.094 15.412 2.778 1.00 96.81 309 SER A C 1
ATOM 2436 O O . SER A 1 309 ? 1.437 15.660 3.797 1.00 96.81 309 SER A O 1
ATOM 2438 N N . LEU A 1 310 ? 2.334 14.159 2.382 1.00 98.56 310 LEU A N 1
ATOM 2439 C CA . LEU A 1 310 ? 1.866 12.996 3.142 1.00 98.56 310 LEU A CA 1
ATOM 2440 C C . LEU A 1 310 ? 2.431 12.978 4.571 1.00 98.56 310 LEU A C 1
ATOM 2442 O O . LEU A 1 310 ? 1.692 12.736 5.527 1.00 98.56 310 LEU A O 1
ATOM 2446 N N . SER A 1 311 ? 3.705 13.337 4.741 1.00 98.44 311 SER A N 1
ATOM 2447 C CA . SER A 1 311 ? 4.351 13.514 6.047 1.00 98.44 311 SER A CA 1
ATOM 2448 C C . SER A 1 311 ? 3.664 14.584 6.897 1.00 98.44 311 SER A C 1
ATOM 2450 O O . SER A 1 311 ? 3.471 14.398 8.099 1.00 98.44 311 SER A O 1
ATOM 2452 N N . GLN A 1 312 ? 3.266 15.708 6.292 1.00 98.00 312 GLN A N 1
ATOM 2453 C CA . GLN A 1 312 ? 2.585 16.796 7.004 1.00 98.00 312 GLN A CA 1
ATOM 2454 C C . GLN A 1 312 ? 1.166 16.403 7.429 1.00 98.00 312 GLN A C 1
ATOM 2456 O O . GLN A 1 312 ? 0.781 16.676 8.567 1.00 98.00 312 GLN A O 1
ATOM 2461 N N . MET A 1 313 ? 0.416 15.726 6.554 1.00 98.75 313 MET A N 1
ATOM 2462 C CA . MET A 1 313 ? -0.901 15.176 6.891 1.00 98.75 313 MET A CA 1
ATOM 2463 C C . MET A 1 313 ? -0.794 14.131 8.009 1.00 98.75 313 MET A C 1
ATOM 2465 O O . MET A 1 313 ? -1.555 14.182 8.975 1.00 98.75 313 MET A O 1
ATOM 2469 N N . THR A 1 314 ? 0.192 13.234 7.921 1.00 98.88 314 THR A N 1
ATOM 2470 C CA . THR A 1 314 ? 0.464 12.187 8.920 1.00 98.88 314 THR A CA 1
ATOM 2471 C C . THR A 1 314 ? 0.778 12.776 10.287 1.00 98.88 314 THR A C 1
ATOM 2473 O O . THR A 1 314 ? 0.154 12.402 11.282 1.00 98.88 314 THR A O 1
ATOM 2476 N N . LYS A 1 315 ? 1.702 13.745 10.335 1.00 98.75 315 LYS A N 1
ATOM 2477 C CA . LYS A 1 315 ? 2.039 14.463 11.567 1.00 98.75 315 LYS A CA 1
ATOM 2478 C C . LYS A 1 315 ? 0.794 15.070 12.201 1.00 98.75 315 LYS A C 1
ATOM 2480 O O . LYS A 1 315 ? 0.527 14.820 13.376 1.00 98.75 315 LYS A O 1
ATOM 2485 N N . PHE A 1 316 ? 0.024 15.819 11.411 1.00 98.69 316 PHE A N 1
ATOM 2486 C CA . PHE A 1 316 ? -1.194 16.455 11.889 1.00 98.69 316 PHE A CA 1
ATOM 2487 C C . PHE A 1 316 ? -2.161 15.431 12.487 1.00 98.69 316 PHE A C 1
ATOM 2489 O O . PHE A 1 316 ? -2.624 15.621 13.606 1.00 98.69 316 PHE A O 1
ATOM 2496 N N . ALA A 1 317 ? -2.461 14.342 11.775 1.00 98.62 317 ALA A N 1
ATOM 2497 C CA . ALA A 1 317 ? -3.462 13.374 12.213 1.00 98.62 317 ALA A CA 1
ATOM 2498 C C . ALA A 1 317 ? -3.074 12.666 13.516 1.00 98.62 317 ALA A C 1
ATOM 2500 O O . ALA A 1 317 ? -3.907 12.524 14.413 1.00 98.62 317 ALA A O 1
ATOM 2501 N N . ILE A 1 318 ? -1.806 12.268 13.652 1.00 98.44 318 ILE A N 1
ATOM 2502 C CA . ILE A 1 318 ? -1.317 11.617 14.871 1.00 98.44 318 ILE A CA 1
ATOM 2503 C C . ILE A 1 318 ? -1.355 12.606 16.038 1.00 98.44 318 ILE A C 1
ATOM 2505 O O . ILE A 1 318 ? -1.939 12.299 17.077 1.00 98.44 318 ILE A O 1
ATOM 2509 N N . GLU A 1 319 ? -0.808 13.815 15.880 1.00 97.88 319 GLU A N 1
ATOM 2510 C CA . GLU A 1 319 ? -0.867 14.840 16.930 1.00 97.88 319 GLU A CA 1
ATOM 2511 C C . GLU A 1 319 ? -2.318 15.179 17.299 1.00 97.88 319 GLU A C 1
ATOM 2513 O O . GLU A 1 319 ? -2.654 15.310 18.478 1.00 97.88 319 GLU A O 1
ATOM 2518 N N . HIS A 1 320 ? -3.204 15.260 16.310 1.00 97.94 320 HIS A N 1
ATOM 2519 C CA . HIS A 1 320 ? -4.619 15.529 16.497 1.00 97.94 320 HIS A CA 1
ATOM 2520 C C . HIS A 1 320 ? -5.298 14.451 17.351 1.00 97.94 320 HIS A C 1
ATOM 2522 O O . HIS A 1 320 ? -5.917 14.792 18.362 1.00 97.94 320 HIS A O 1
ATOM 2528 N N . PHE A 1 321 ? -5.133 13.165 17.020 1.00 97.62 321 PHE A N 1
ATOM 2529 C CA . PHE A 1 321 ? -5.719 12.071 17.800 1.00 97.62 321 PHE A CA 1
ATOM 2530 C C . PHE A 1 321 ? -5.120 11.941 19.197 1.00 97.62 321 PHE A C 1
ATOM 2532 O O . PHE A 1 321 ? -5.858 11.722 20.161 1.00 97.62 321 PHE A O 1
ATOM 2539 N N . LEU A 1 322 ? -3.809 12.143 19.349 1.00 95.75 322 LEU A N 1
ATOM 2540 C CA . LEU A 1 322 ? -3.163 12.113 20.663 1.00 95.75 322 LEU A CA 1
ATOM 2541 C C . LEU A 1 322 ? -3.676 13.225 21.595 1.00 95.75 322 LEU A C 1
ATOM 2543 O O . LEU A 1 322 ? -3.703 13.039 22.812 1.00 95.75 322 LEU A O 1
ATOM 2547 N N . ASN A 1 323 ? -4.159 14.341 21.043 1.00 95.75 323 ASN A N 1
ATOM 2548 C CA . ASN A 1 323 ? -4.774 15.426 21.811 1.00 95.75 323 ASN A CA 1
ATOM 2549 C C . ASN A 1 323 ? -6.265 15.205 22.145 1.00 95.75 323 ASN A C 1
ATOM 2551 O O . ASN A 1 323 ? -6.807 15.934 22.974 1.00 95.75 323 ASN A O 1
ATOM 2555 N N . MET A 1 324 ? -6.944 14.194 21.586 1.00 91.00 324 MET A N 1
ATOM 2556 C CA . MET A 1 324 ? -8.382 13.968 21.826 1.00 91.00 324 MET A CA 1
ATOM 2557 C C . MET A 1 324 ? -8.738 13.382 23.211 1.00 91.00 324 MET A C 1
ATOM 2559 O O . MET A 1 324 ? -9.920 13.205 23.494 1.00 91.00 324 MET A O 1
ATOM 2563 N N . LYS A 1 325 ? -7.767 13.074 24.090 1.00 69.44 325 LYS A N 1
ATOM 2564 C CA . LYS A 1 325 ? -7.977 12.420 25.410 1.00 69.44 325 LYS A CA 1
ATOM 2565 C C . LYS A 1 325 ? -8.869 11.155 25.357 1.00 69.44 325 LYS A C 1
ATOM 2567 O O . LYS A 1 325 ? -9.652 10.917 26.272 1.00 69.44 325 LYS A O 1
ATOM 2572 N N . GLN A 1 326 ? -8.763 10.344 24.299 1.00 72.94 326 GLN A N 1
ATOM 2573 C CA . GLN A 1 326 ? -9.577 9.130 24.101 1.00 72.94 326 GLN A CA 1
ATOM 2574 C C . GLN A 1 326 ? -8.756 7.827 24.102 1.00 72.94 326 GLN A C 1
ATOM 2576 O O . GLN A 1 326 ? -7.524 7.839 24.121 1.00 72.94 326 GLN A O 1
ATOM 2581 N N . ASN A 1 327 ? -9.456 6.686 24.073 1.00 81.19 327 ASN A N 1
ATOM 2582 C CA . ASN A 1 327 ? -8.926 5.326 24.240 1.00 81.19 327 ASN A CA 1
ATOM 2583 C C . ASN A 1 327 ? -8.129 4.774 23.034 1.00 81.19 327 ASN A C 1
ATOM 2585 O O . ASN A 1 327 ? -8.033 3.557 22.883 1.00 81.19 327 ASN A O 1
ATOM 2589 N N . GLY A 1 328 ? -7.527 5.634 22.210 1.00 95.00 328 GLY A N 1
ATOM 2590 C CA . GLY A 1 328 ? -6.716 5.264 21.045 1.00 95.00 328 GLY A CA 1
ATOM 2591 C C . GLY A 1 328 ? -7.447 5.373 19.706 1.00 95.00 328 GLY A C 1
ATOM 2592 O O . GLY A 1 328 ? -8.604 5.802 19.653 1.00 95.00 328 GLY A O 1
ATOM 2593 N N . PHE A 1 329 ? -6.753 5.027 18.622 1.00 98.31 329 PHE A N 1
ATOM 2594 C CA . PHE A 1 329 ? -7.230 5.264 17.258 1.00 98.31 329 PHE A CA 1
ATOM 2595 C C . PHE A 1 329 ? -6.784 4.199 16.244 1.00 98.31 329 PHE A C 1
ATOM 2597 O O . PHE A 1 329 ? -5.788 3.508 16.460 1.00 98.31 329 PHE A O 1
ATOM 2604 N N . PHE A 1 330 ? -7.516 4.103 15.131 1.00 98.81 330 PHE A N 1
ATOM 2605 C CA . PHE A 1 330 ? -7.074 3.467 13.889 1.00 98.81 330 PHE A CA 1
ATOM 2606 C C . PHE A 1 330 ? -6.781 4.541 12.837 1.00 98.81 330 PHE A C 1
ATOM 2608 O O . PHE A 1 330 ? -7.579 5.460 12.655 1.00 98.81 330 PHE A O 1
ATOM 2615 N N . LEU A 1 331 ? -5.658 4.434 12.136 1.00 98.88 331 LEU A N 1
ATOM 2616 C CA . LEU A 1 331 ? -5.295 5.371 11.078 1.00 98.88 331 LEU A CA 1
ATOM 2617 C C . LEU A 1 331 ? -4.781 4.618 9.850 1.00 98.88 331 LEU A C 1
ATOM 2619 O O . LEU A 1 331 ? -3.803 3.882 9.946 1.00 98.88 331 LEU A O 1
ATOM 2623 N N . LEU A 1 332 ? -5.438 4.824 8.709 1.00 98.94 332 LEU A N 1
ATOM 2624 C CA . LEU A 1 332 ? -4.956 4.399 7.395 1.00 98.94 332 LEU A CA 1
ATOM 2625 C C . LEU A 1 332 ? -4.168 5.548 6.755 1.00 98.94 332 LEU A C 1
ATOM 2627 O O . LEU A 1 332 ? -4.681 6.665 6.680 1.00 98.94 332 LEU A O 1
ATOM 2631 N N . ILE A 1 333 ? -2.946 5.278 6.300 1.00 98.94 333 ILE A N 1
ATOM 2632 C CA . ILE A 1 333 ? -2.067 6.239 5.624 1.00 98.94 333 ILE A CA 1
ATOM 2633 C C . ILE A 1 333 ? -1.594 5.621 4.315 1.00 98.94 333 ILE A C 1
ATOM 2635 O O . ILE A 1 333 ? -0.859 4.639 4.321 1.00 98.94 333 ILE A O 1
ATOM 2639 N N . GLU A 1 334 ? -1.994 6.207 3.197 1.00 98.94 334 GLU A N 1
ATOM 2640 C CA . GLU A 1 334 ? -1.739 5.669 1.866 1.00 98.94 334 GLU A CA 1
ATOM 2641 C C . GLU A 1 334 ? -0.797 6.574 1.057 1.00 98.94 334 GLU A C 1
ATOM 2643 O O . GLU A 1 334 ? -1.083 7.752 0.822 1.00 98.94 334 GLU A O 1
ATOM 2648 N N . GLY A 1 335 ? 0.307 5.997 0.581 1.00 98.88 335 GLY A N 1
ATOM 2649 C CA . GLY A 1 335 ? 1.166 6.564 -0.460 1.00 98.88 335 GLY A CA 1
ATOM 2650 C C . GLY A 1 335 ? 0.677 6.159 -1.849 1.00 98.88 335 GLY A C 1
ATOM 2651 O O . GLY A 1 335 ? 1.387 5.477 -2.577 1.00 98.88 335 GLY A O 1
ATOM 2652 N N . GLY A 1 336 ? -0.553 6.526 -2.210 1.00 98.62 336 GLY A N 1
ATOM 2653 C CA . GLY A 1 336 ? -1.240 5.898 -3.348 1.00 98.62 336 GLY A CA 1
ATOM 2654 C C . GLY A 1 336 ? -0.831 6.409 -4.730 1.00 98.62 336 GLY A C 1
ATOM 2655 O O . GLY A 1 336 ? -1.317 5.956 -5.755 1.00 98.62 336 GLY A O 1
ATOM 2656 N N . LYS A 1 337 ? 0.070 7.387 -4.777 1.00 98.62 337 LYS A N 1
ATOM 2657 C CA . LYS A 1 337 ? 0.650 7.912 -6.017 1.00 98.62 337 LYS A CA 1
ATOM 2658 C C . LYS A 1 337 ? 1.904 7.140 -6.455 1.00 98.62 337 LYS A C 1
ATOM 2660 O O . LYS A 1 337 ? 2.379 7.398 -7.559 1.00 98.62 337 LYS A O 1
ATOM 2665 N N . ILE A 1 338 ? 2.405 6.204 -5.637 1.00 98.94 338 ILE A N 1
ATOM 2666 C CA . ILE A 1 338 ? 3.458 5.251 -6.032 1.00 98.94 338 ILE A CA 1
ATOM 2667 C C . ILE A 1 338 ? 2.973 4.446 -7.249 1.00 98.94 338 ILE A C 1
ATOM 2669 O O . ILE A 1 338 ? 3.613 4.501 -8.301 1.00 98.94 338 ILE A O 1
ATOM 2673 N N . ASP A 1 339 ? 1.799 3.822 -7.129 1.00 98.81 339 ASP A N 1
ATOM 2674 C CA . ASP A 1 339 ? 1.097 3.087 -8.189 1.00 98.81 339 ASP A CA 1
ATOM 2675 C C . ASP A 1 339 ? 0.942 3.898 -9.485 1.00 98.81 339 ASP A C 1
ATOM 2677 O O . ASP A 1 339 ? 1.429 3.505 -10.546 1.00 98.81 339 ASP A O 1
ATOM 2681 N N . HIS A 1 340 ? 0.385 5.111 -9.401 1.00 98.62 340 HIS A N 1
ATOM 2682 C CA . HIS A 1 340 ? 0.207 5.953 -10.589 1.00 98.62 340 HIS A CA 1
ATOM 2683 C C . HIS A 1 340 ? 1.537 6.271 -11.301 1.00 98.62 340 HIS A C 1
ATOM 2685 O O . HIS A 1 340 ? 1.588 6.339 -12.531 1.00 98.62 340 HIS A O 1
ATOM 2691 N N . GLY A 1 341 ? 2.627 6.453 -10.544 1.00 98.38 341 GLY A N 1
ATOM 2692 C CA . GLY A 1 341 ? 3.956 6.659 -11.119 1.00 98.38 341 GLY A CA 1
ATOM 2693 C C . GLY A 1 341 ? 4.438 5.443 -11.917 1.00 98.38 341 GLY A C 1
ATOM 2694 O O . GLY A 1 341 ? 5.044 5.607 -12.980 1.00 98.38 341 GLY A O 1
ATOM 2695 N N . HIS A 1 342 ? 4.138 4.235 -11.437 1.00 98.69 342 HIS A N 1
ATOM 2696 C CA . HIS A 1 342 ? 4.446 2.988 -12.131 1.00 98.69 342 HIS A CA 1
ATOM 2697 C C . HIS A 1 342 ? 3.567 2.771 -13.365 1.00 98.69 342 HIS A C 1
ATOM 2699 O O . HIS A 1 342 ? 4.123 2.518 -14.434 1.00 98.69 342 HIS A O 1
ATOM 2705 N N . HIS A 1 343 ? 2.252 2.993 -13.270 1.00 98.50 343 HIS A N 1
ATOM 2706 C CA . HIS A 1 343 ? 1.333 2.947 -14.414 1.00 98.50 343 HIS A CA 1
ATOM 2707 C C . HIS A 1 343 ? 1.789 3.842 -15.578 1.00 98.50 343 HIS A C 1
ATOM 2709 O O . HIS A 1 343 ? 1.727 3.449 -16.745 1.00 98.50 343 HIS A O 1
ATOM 2715 N N . GLU A 1 344 ? 2.317 5.030 -15.269 1.00 97.44 344 GLU A N 1
ATOM 2716 C CA . GLU A 1 344 ? 2.868 5.967 -16.254 1.00 97.44 344 GLU A CA 1
ATOM 2717 C C . GLU A 1 344 ? 4.265 5.561 -16.779 1.00 97.44 344 GLU A C 1
ATOM 2719 O O . GLU A 1 344 ? 4.820 6.249 -17.636 1.00 97.44 344 GLU A O 1
ATOM 2724 N N . THR A 1 345 ? 4.876 4.477 -16.286 1.00 97.00 345 THR A N 1
ATOM 2725 C CA . THR A 1 345 ? 6.301 4.101 -16.464 1.00 97.00 345 THR A CA 1
ATOM 2726 C C . THR A 1 345 ? 7.284 5.204 -16.057 1.00 97.00 345 THR A C 1
ATOM 2728 O O . THR A 1 345 ? 8.423 5.267 -16.526 1.00 97.00 345 THR A O 1
ATOM 2731 N N . ARG A 1 346 ? 6.869 6.088 -15.146 1.00 96.75 346 ARG A N 1
ATOM 2732 C CA . ARG A 1 346 ? 7.675 7.189 -14.609 1.00 96.75 346 ARG A CA 1
ATOM 2733 C C . ARG A 1 346 ? 8.287 6.779 -13.285 1.00 96.75 346 ARG A C 1
ATOM 2735 O O . ARG A 1 346 ? 7.865 7.212 -12.215 1.00 96.75 346 ARG A O 1
ATOM 2742 N N . ALA A 1 347 ? 9.345 5.975 -13.362 1.00 96.94 347 ALA A N 1
ATOM 2743 C CA . ALA A 1 347 ? 10.035 5.479 -12.174 1.00 96.94 347 ALA A CA 1
ATOM 2744 C C . ALA A 1 347 ? 10.467 6.599 -11.213 1.00 96.94 347 ALA A C 1
ATOM 2746 O O . ALA A 1 347 ? 10.375 6.436 -10.002 1.00 96.94 347 ALA A O 1
ATOM 2747 N N . ARG A 1 348 ? 10.865 7.771 -11.726 1.00 97.00 348 ARG A N 1
ATOM 2748 C CA . ARG A 1 348 ? 11.196 8.925 -10.880 1.00 97.00 348 ARG A CA 1
ATOM 2749 C C . ARG A 1 348 ? 10.035 9.342 -9.968 1.00 97.00 348 ARG A C 1
ATOM 2751 O O . ARG A 1 348 ? 10.277 9.612 -8.797 1.00 97.00 348 ARG A O 1
ATOM 2758 N N . TYR A 1 349 ? 8.811 9.385 -10.493 1.00 97.81 349 TYR A N 1
ATOM 2759 C CA . TYR A 1 349 ? 7.618 9.720 -9.714 1.00 97.81 349 TYR A CA 1
ATOM 2760 C C . TYR A 1 349 ? 7.302 8.637 -8.689 1.00 97.81 349 TYR A C 1
ATOM 2762 O O . TYR A 1 349 ? 7.173 8.958 -7.513 1.00 97.81 349 TYR A O 1
ATOM 2770 N N . ALA A 1 350 ? 7.273 7.367 -9.098 1.00 98.62 350 ALA A N 1
ATOM 2771 C CA . ALA A 1 350 ? 7.003 6.264 -8.176 1.00 98.62 350 ALA A CA 1
ATOM 2772 C C . ALA A 1 350 ? 8.007 6.217 -7.007 1.00 98.62 350 ALA A C 1
ATOM 2774 O O . ALA A 1 350 ? 7.621 6.069 -5.848 1.00 98.62 350 ALA A O 1
ATOM 2775 N N . LEU A 1 351 ? 9.302 6.406 -7.290 1.00 98.69 351 LEU A N 1
ATOM 2776 C CA . LEU A 1 351 ? 10.347 6.351 -6.266 1.00 98.69 351 LEU A CA 1
ATOM 2777 C C . LEU A 1 351 ? 10.391 7.599 -5.374 1.00 98.69 351 LEU A C 1
ATOM 2779 O O . LEU A 1 351 ? 10.703 7.478 -4.195 1.00 98.69 351 LEU A O 1
ATOM 2783 N N . ASP A 1 352 ? 10.092 8.794 -5.884 1.00 98.31 352 ASP A N 1
ATOM 2784 C CA . ASP A 1 352 ? 9.994 9.984 -5.027 1.00 98.31 352 ASP A CA 1
ATOM 2785 C C . ASP A 1 352 ? 8.739 9.930 -4.127 1.00 98.31 352 ASP A C 1
ATOM 2787 O O . ASP A 1 352 ? 8.816 10.321 -2.961 1.00 98.31 352 ASP A O 1
ATOM 2791 N N . GLU A 1 353 ? 7.616 9.385 -4.615 1.00 98.81 353 GLU A N 1
ATOM 2792 C CA . GLU A 1 353 ? 6.433 9.088 -3.789 1.00 98.81 353 GLU A CA 1
ATOM 2793 C C . GLU A 1 353 ? 6.751 8.074 -2.690 1.00 98.81 353 GLU A C 1
ATOM 2795 O O . GLU A 1 353 ? 6.375 8.272 -1.536 1.00 98.81 353 GLU A O 1
ATOM 2800 N N . PHE A 1 354 ? 7.510 7.024 -3.020 1.00 98.81 354 PHE A N 1
ATOM 2801 C CA . PHE A 1 354 ? 8.016 6.073 -2.035 1.00 98.81 354 PHE A CA 1
ATOM 2802 C C . PHE A 1 354 ? 8.838 6.770 -0.946 1.00 98.81 354 PHE A C 1
ATOM 2804 O O . PHE A 1 354 ? 8.658 6.494 0.240 1.00 98.81 354 PHE A O 1
ATOM 2811 N N . VAL A 1 355 ? 9.736 7.689 -1.325 1.00 98.75 355 VAL A N 1
ATOM 2812 C CA . VAL A 1 355 ? 10.557 8.423 -0.352 1.00 98.75 355 VAL A CA 1
ATOM 2813 C C . VAL A 1 355 ? 9.678 9.230 0.601 1.00 98.75 355 VAL A C 1
ATOM 2815 O O . VAL A 1 355 ? 9.930 9.218 1.806 1.00 98.75 355 VAL A O 1
ATOM 2818 N N . GLU A 1 356 ? 8.648 9.906 0.094 1.00 98.69 356 GLU A N 1
ATOM 2819 C CA . GLU A 1 356 ? 7.726 10.678 0.932 1.00 98.69 356 GLU A CA 1
ATOM 2820 C C . GLU A 1 356 ? 6.815 9.796 1.793 1.00 98.69 356 GLU A C 1
ATOM 2822 O O . GLU A 1 356 ? 6.547 10.133 2.949 1.00 98.69 356 GLU A O 1
ATOM 2827 N N . PHE A 1 357 ? 6.401 8.636 1.287 1.00 98.94 357 PHE A N 1
ATOM 2828 C CA . PHE A 1 357 ? 5.704 7.618 2.069 1.00 98.94 357 PHE A CA 1
ATOM 2829 C C . PHE A 1 357 ? 6.565 7.109 3.234 1.00 98.94 357 PHE A C 1
ATOM 2831 O O . PHE A 1 357 ? 6.120 7.113 4.383 1.00 98.94 357 PHE A O 1
ATOM 2838 N N . ASP A 1 358 ? 7.832 6.777 2.985 1.00 98.88 358 ASP A N 1
ATOM 2839 C CA . ASP A 1 358 ? 8.758 6.354 4.038 1.00 98.88 358 ASP A CA 1
ATOM 2840 C C . ASP A 1 358 ? 9.101 7.500 5.013 1.00 98.88 358 ASP A C 1
ATOM 2842 O O . ASP A 1 358 ? 9.267 7.283 6.214 1.00 98.88 358 ASP A O 1
ATOM 2846 N N . ASN A 1 359 ? 9.138 8.756 4.548 1.00 98.81 359 ASN A N 1
ATOM 2847 C CA . ASN A 1 359 ? 9.249 9.922 5.434 1.00 98.81 359 ASN A CA 1
ATOM 2848 C C . ASN A 1 359 ? 8.038 10.052 6.370 1.00 98.81 359 ASN A C 1
ATOM 2850 O O . ASN A 1 359 ? 8.214 10.369 7.550 1.00 98.81 359 ASN A O 1
ATOM 2854 N N . ALA A 1 360 ? 6.824 9.774 5.886 1.00 98.88 360 ALA A N 1
ATOM 2855 C CA . ALA A 1 360 ? 5.618 9.791 6.707 1.00 98.88 360 ALA A CA 1
ATOM 2856 C C . ALA A 1 360 ? 5.661 8.716 7.809 1.00 98.88 360 ALA A C 1
ATOM 2858 O O . ALA A 1 360 ? 5.287 8.994 8.953 1.00 98.88 360 ALA A O 1
ATOM 2859 N N . ILE A 1 361 ? 6.203 7.530 7.504 1.00 98.88 361 ILE A N 1
ATOM 2860 C CA . ILE A 1 361 ? 6.478 6.474 8.493 1.00 98.88 361 ILE A CA 1
ATOM 2861 C C . ILE A 1 361 ? 7.461 6.986 9.556 1.00 98.88 361 ILE A C 1
ATOM 2863 O O . ILE A 1 361 ? 7.193 6.874 10.756 1.00 98.88 361 ILE A O 1
ATOM 2867 N N . GLY A 1 362 ? 8.562 7.617 9.135 1.00 98.50 362 GLY A N 1
ATOM 2868 C CA . GLY A 1 362 ? 9.538 8.241 10.035 1.00 98.50 362 GLY A CA 1
ATOM 2869 C C . GLY A 1 362 ? 8.923 9.291 10.963 1.00 98.50 362 GLY A C 1
ATOM 2870 O O . GLY A 1 362 ? 9.166 9.273 12.172 1.00 98.50 362 GLY A O 1
ATOM 2871 N N . GLN A 1 363 ? 8.062 10.166 10.431 1.00 98.62 363 GLN A N 1
ATOM 2872 C CA . GLN A 1 363 ? 7.345 11.169 11.228 1.00 98.62 363 GLN A CA 1
ATOM 2873 C C . GLN A 1 363 ? 6.447 10.523 12.284 1.00 98.62 363 GLN A C 1
ATOM 2875 O O . GLN A 1 363 ? 6.471 10.926 13.449 1.00 98.62 363 GLN A O 1
ATOM 2880 N N . ALA A 1 364 ? 5.686 9.492 11.914 1.00 98.62 364 ALA A N 1
ATOM 2881 C CA . ALA A 1 364 ? 4.838 8.776 12.858 1.00 98.62 364 ALA A CA 1
ATOM 2882 C C . ALA A 1 364 ? 5.650 8.121 13.981 1.00 98.62 364 ALA A C 1
ATOM 2884 O O . ALA A 1 364 ? 5.332 8.312 15.158 1.00 98.62 364 ALA A O 1
ATOM 2885 N N . LYS A 1 365 ? 6.734 7.409 13.638 1.00 98.31 365 LYS A N 1
ATOM 2886 C CA . LYS A 1 365 ? 7.651 6.807 14.621 1.00 98.31 365 LYS A CA 1
ATOM 2887 C C . LYS A 1 365 ? 8.213 7.864 15.567 1.00 98.31 365 LYS A C 1
ATOM 2889 O O . LYS A 1 365 ? 8.226 7.642 16.776 1.00 98.31 365 LYS A O 1
ATOM 2894 N N . ALA A 1 366 ? 8.659 9.004 15.038 1.00 98.19 366 ALA A N 1
ATOM 2895 C CA . ALA A 1 366 ? 9.245 10.082 15.826 1.00 98.19 366 ALA A CA 1
ATOM 2896 C C . ALA A 1 366 ? 8.250 10.644 16.853 1.00 98.19 366 ALA A C 1
ATOM 2898 O O . ALA A 1 366 ? 8.574 10.709 18.040 1.00 98.19 366 ALA A O 1
ATOM 2899 N N . ILE A 1 367 ? 7.022 10.958 16.426 1.00 98.19 367 ILE A N 1
ATOM 2900 C CA . ILE A 1 367 ? 5.967 11.484 17.306 1.00 98.19 367 ILE A CA 1
ATOM 2901 C C . ILE A 1 367 ? 5.597 10.453 18.377 1.00 98.19 367 ILE A C 1
ATOM 2903 O O . ILE A 1 367 ? 5.540 10.773 19.565 1.00 98.19 367 ILE A O 1
ATOM 2907 N N . LEU A 1 368 ? 5.374 9.195 17.986 1.00 97.62 368 LEU A N 1
ATOM 2908 C CA . LEU A 1 368 ? 5.008 8.133 18.925 1.00 97.62 368 LEU A CA 1
ATOM 2909 C C . LEU A 1 368 ? 6.127 7.851 19.930 1.00 97.62 368 LEU A C 1
ATOM 2911 O O . LEU A 1 368 ? 5.847 7.656 21.113 1.00 97.62 368 LEU A O 1
ATOM 2915 N N . LYS A 1 369 ? 7.390 7.879 19.495 1.00 97.12 369 LYS A N 1
ATOM 2916 C CA . LYS A 1 369 ? 8.557 7.727 20.370 1.00 97.12 369 LYS A CA 1
ATOM 2917 C C . LYS A 1 369 ? 8.667 8.882 21.362 1.00 97.12 369 LYS A C 1
ATOM 2919 O O . LYS A 1 369 ? 8.843 8.629 22.550 1.00 97.12 369 LYS A O 1
ATOM 2924 N N . GLU A 1 370 ? 8.505 10.126 20.908 1.00 97.25 370 GLU A N 1
ATOM 2925 C CA . GLU A 1 370 ? 8.509 11.316 21.773 1.00 97.25 370 GLU A CA 1
ATOM 2926 C C . GLU A 1 370 ? 7.418 11.237 22.853 1.00 97.25 370 GLU A C 1
ATOM 2928 O O . GLU A 1 370 ? 7.641 11.617 24.001 1.00 97.25 370 GLU A O 1
ATOM 2933 N N . LYS A 1 371 ? 6.242 10.699 22.508 1.00 94.94 371 LYS A N 1
ATOM 2934 C CA . LYS A 1 371 ? 5.127 10.519 23.449 1.00 94.94 371 LYS A CA 1
ATOM 2935 C C . LYS A 1 371 ? 5.193 9.224 24.267 1.00 94.94 371 LYS A C 1
ATOM 2937 O O . LYS A 1 371 ? 4.298 8.999 25.077 1.00 94.94 371 LYS A O 1
ATOM 2942 N N . GLY A 1 372 ? 6.215 8.384 24.079 1.00 95.81 372 GLY A N 1
ATOM 2943 C CA . GLY A 1 372 ? 6.346 7.098 24.774 1.00 95.81 372 GLY A CA 1
ATOM 2944 C C . GLY A 1 372 ? 5.256 6.083 24.412 1.00 95.81 372 GLY A C 1
ATOM 2945 O O . GLY A 1 372 ? 4.906 5.251 25.237 1.00 95.81 372 GLY A O 1
ATOM 2946 N N . LEU A 1 373 ? 4.694 6.176 23.204 1.00 95.94 373 LEU A N 1
ATOM 2947 C CA . LEU A 1 373 ? 3.577 5.360 22.712 1.00 95.94 373 LEU A CA 1
ATOM 2948 C C . LEU A 1 373 ? 3.969 4.413 21.574 1.00 95.94 373 LEU A C 1
ATOM 2950 O O . LEU A 1 373 ? 3.100 3.715 21.051 1.00 95.94 373 LEU A O 1
ATOM 2954 N N . LEU A 1 374 ? 5.241 4.399 21.163 1.00 95.81 374 LEU A N 1
ATOM 2955 C CA . LEU A 1 374 ? 5.714 3.538 20.077 1.00 95.81 374 LEU A CA 1
ATOM 2956 C C . LEU A 1 374 ? 5.473 2.051 20.397 1.00 95.81 374 LEU A C 1
ATOM 2958 O O . LEU A 1 374 ? 4.901 1.347 19.575 1.00 95.81 374 LEU A O 1
ATOM 2962 N N . ASP A 1 375 ? 5.783 1.617 21.622 1.00 94.50 375 ASP A N 1
ATOM 2963 C CA . ASP A 1 375 ? 5.570 0.231 22.070 1.00 94.50 375 ASP A CA 1
ATOM 2964 C C . ASP A 1 375 ? 4.096 -0.102 22.385 1.00 94.50 375 ASP A C 1
ATOM 2966 O O . ASP A 1 375 ? 3.740 -1.274 22.494 1.00 94.50 375 ASP A O 1
ATOM 2970 N N . ASP A 1 376 ? 3.226 0.909 22.490 1.00 95.50 376 ASP A N 1
ATOM 2971 C CA . ASP A 1 376 ? 1.775 0.761 22.702 1.00 95.50 376 ASP A CA 1
ATOM 2972 C C . ASP A 1 376 ? 0.978 0.832 21.384 1.00 95.50 376 ASP A C 1
ATOM 2974 O O . ASP A 1 376 ? -0.251 0.696 21.374 1.00 95.50 376 ASP A O 1
ATOM 2978 N N . THR A 1 377 ? 1.661 1.089 20.267 1.00 98.38 377 THR A N 1
ATOM 2979 C CA . THR A 1 377 ? 1.054 1.301 18.952 1.00 98.38 377 THR A CA 1
ATOM 2980 C C . THR A 1 377 ? 1.509 0.214 17.996 1.00 98.38 377 THR A C 1
ATOM 2982 O O . THR A 1 377 ? 2.702 0.051 17.765 1.00 98.38 377 THR A O 1
ATOM 2985 N N . LEU A 1 378 ? 0.562 -0.514 17.406 1.00 98.88 378 LEU A N 1
ATOM 2986 C CA . LEU A 1 378 ? 0.876 -1.419 16.306 1.00 98.88 378 LEU A CA 1
ATOM 2987 C C . LEU A 1 378 ? 1.033 -0.594 15.025 1.00 98.88 378 LEU A C 1
ATOM 2989 O O . LEU A 1 378 ? 0.079 0.041 14.572 1.00 98.88 378 LEU A O 1
ATOM 2993 N N . LEU A 1 379 ? 2.235 -0.613 14.455 1.00 98.94 379 LEU A N 1
ATOM 2994 C CA . LEU A 1 379 ? 2.537 -0.057 13.140 1.00 98.94 379 LEU A CA 1
ATOM 2995 C C . LEU A 1 379 ? 2.670 -1.209 12.149 1.00 98.94 379 LEU A C 1
ATOM 2997 O O . LEU A 1 379 ? 3.461 -2.124 12.384 1.00 98.94 379 LEU A O 1
ATOM 3001 N N . VAL A 1 380 ? 1.925 -1.154 11.049 1.00 98.94 380 VAL A N 1
ATOM 3002 C CA . VAL A 1 380 ? 2.021 -2.110 9.940 1.00 98.94 380 VAL A CA 1
ATOM 3003 C C . VAL A 1 380 ? 2.273 -1.330 8.658 1.00 98.94 380 VAL A C 1
ATOM 3005 O O . VAL A 1 380 ? 1.567 -0.363 8.394 1.00 98.94 380 VAL A O 1
ATOM 3008 N N . VAL A 1 381 ? 3.267 -1.738 7.873 1.00 98.94 381 VAL A N 1
ATOM 3009 C CA . VAL A 1 381 ? 3.563 -1.189 6.545 1.00 98.94 381 VAL A CA 1
ATOM 3010 C C . VAL A 1 381 ? 3.442 -2.317 5.537 1.00 98.94 381 VAL A C 1
ATOM 3012 O O . VAL A 1 381 ? 4.024 -3.383 5.733 1.00 98.94 381 VAL A O 1
ATOM 3015 N N . THR A 1 382 ? 2.691 -2.107 4.466 1.00 98.94 382 THR A N 1
ATOM 3016 C CA . THR A 1 382 ? 2.574 -3.091 3.388 1.00 98.94 382 THR A CA 1
ATOM 3017 C C . THR A 1 382 ? 2.236 -2.419 2.060 1.00 98.94 382 THR A C 1
ATOM 3019 O O . THR A 1 382 ? 2.161 -1.191 1.981 1.00 98.94 382 THR A O 1
ATOM 3022 N N . ALA A 1 383 ? 2.035 -3.235 1.034 1.00 98.94 383 ALA A N 1
ATOM 3023 C CA . ALA A 1 383 ? 1.449 -2.848 -0.233 1.00 98.94 383 ALA A CA 1
ATOM 3024 C C . ALA A 1 383 ? 0.188 -3.674 -0.489 1.00 98.94 383 ALA A C 1
ATOM 3026 O O . ALA A 1 383 ? -0.050 -4.726 0.115 1.00 98.94 383 ALA A O 1
ATOM 3027 N N . ASP A 1 384 ? -0.639 -3.184 -1.389 1.00 98.75 384 ASP A N 1
ATOM 3028 C CA . ASP A 1 384 ? -1.816 -3.885 -1.863 1.00 98.75 384 ASP A CA 1
ATOM 3029 C C . ASP A 1 384 ? -1.461 -4.861 -3.003 1.00 98.75 384 ASP A C 1
ATOM 3031 O O . ASP A 1 384 ? -1.948 -5.992 -3.017 1.00 98.75 384 ASP A O 1
ATOM 3035 N N . HIS A 1 385 ? -0.547 -4.475 -3.890 1.00 98.88 385 HIS A N 1
ATOM 3036 C CA . HIS A 1 385 ? 0.067 -5.298 -4.933 1.00 98.88 385 HIS A CA 1
ATOM 3037 C C . HIS A 1 385 ? 1.437 -4.743 -5.352 1.00 98.88 385 HIS A C 1
ATOM 3039 O O . HIS A 1 385 ? 1.946 -3.794 -4.754 1.00 98.88 385 HIS A O 1
ATOM 3045 N N . SER A 1 386 ? 2.071 -5.371 -6.346 1.00 98.88 386 SER A N 1
ATOM 3046 C CA . SER A 1 386 ? 3.294 -4.852 -6.967 1.00 98.88 386 SER A CA 1
ATOM 3047 C C . SER A 1 386 ? 3.011 -4.273 -8.360 1.00 98.88 386 SER A C 1
ATOM 3049 O O . SER A 1 386 ? 1.862 -3.991 -8.696 1.00 98.88 386 SER A O 1
ATOM 3051 N N . HIS A 1 387 ? 4.055 -4.126 -9.173 1.00 98.88 387 HIS A N 1
ATOM 3052 C CA . HIS A 1 387 ? 4.077 -3.706 -10.571 1.00 98.88 387 HIS A CA 1
ATOM 3053 C C . HIS A 1 387 ? 5.032 -4.609 -11.339 1.00 98.88 387 HIS A C 1
ATOM 3055 O O . HIS A 1 387 ? 5.921 -5.219 -10.746 1.00 98.88 387 HIS A O 1
ATOM 3061 N N . VAL A 1 388 ? 4.954 -4.621 -12.668 1.00 98.38 388 VAL A N 1
ATOM 3062 C CA . VAL A 1 388 ? 5.978 -5.274 -13.501 1.00 98.38 388 VAL A CA 1
ATOM 3063 C C . VAL A 1 388 ? 7.239 -4.405 -13.621 1.00 98.38 388 VAL A C 1
ATOM 3065 O O . VAL A 1 388 ? 7.881 -4.343 -14.668 1.00 98.38 388 VAL A O 1
ATOM 3068 N N . PHE A 1 389 ? 7.597 -3.735 -12.526 1.00 98.44 389 PHE A N 1
ATOM 3069 C CA . PHE A 1 389 ? 8.758 -2.883 -12.335 1.00 98.44 389 PHE A CA 1
ATOM 3070 C C . PHE A 1 389 ? 9.973 -3.725 -11.947 1.00 98.44 389 PHE A C 1
ATOM 3072 O O . PHE A 1 389 ? 9.964 -4.454 -10.951 1.00 98.44 389 PHE A O 1
ATOM 3079 N N . THR A 1 390 ? 11.051 -3.589 -12.711 1.00 96.88 390 THR A N 1
ATOM 3080 C CA . THR A 1 390 ? 12.288 -4.344 -12.500 1.00 96.88 390 THR A CA 1
ATOM 3081 C C . THR A 1 390 ? 13.471 -3.415 -12.274 1.00 96.88 390 THR A C 1
ATOM 3083 O O . THR A 1 390 ? 13.590 -2.362 -12.902 1.00 96.88 390 THR A O 1
ATOM 3086 N N . MET A 1 391 ? 14.363 -3.844 -11.383 1.00 94.25 391 MET A N 1
ATOM 3087 C CA . MET A 1 391 ? 15.693 -3.278 -11.192 1.00 94.25 391 MET A CA 1
ATOM 3088 C C . MET A 1 391 ? 16.705 -4.341 -11.625 1.00 94.25 391 MET A C 1
ATOM 3090 O O . MET A 1 391 ? 16.836 -5.376 -10.975 1.00 94.25 391 MET A O 1
ATOM 3094 N N . GLY A 1 392 ? 17.375 -4.103 -12.745 1.00 87.50 392 GLY A N 1
ATOM 3095 C CA . GLY A 1 392 ? 18.347 -5.004 -13.350 1.00 87.50 392 GLY A CA 1
ATOM 3096 C C . GLY A 1 392 ? 19.605 -4.262 -13.794 1.00 87.50 392 GLY A C 1
ATOM 3097 O O . GLY A 1 392 ? 19.986 -3.255 -13.202 1.00 87.50 392 GLY A O 1
ATOM 3098 N N . ALA A 1 393 ? 20.238 -4.775 -14.854 1.00 83.50 393 ALA A N 1
ATOM 3099 C CA . ALA A 1 393 ? 21.587 -4.407 -15.286 1.00 83.50 393 ALA A CA 1
ATOM 3100 C C . ALA A 1 393 ? 22.672 -4.670 -14.217 1.00 83.50 393 ALA A C 1
ATOM 3102 O O . ALA A 1 393 ? 22.402 -4.870 -13.035 1.00 83.50 393 ALA A O 1
ATOM 3103 N N . TYR A 1 394 ? 23.937 -4.688 -14.642 1.00 85.31 394 TYR A N 1
ATOM 3104 C CA . TYR A 1 394 ? 25.083 -4.764 -13.733 1.00 85.31 394 TYR A CA 1
ATOM 3105 C C . TYR A 1 394 ? 25.631 -3.351 -13.478 1.00 85.31 394 TYR A C 1
ATOM 3107 O O . TYR A 1 394 ? 26.621 -2.925 -14.077 1.00 85.31 394 TYR A O 1
ATOM 3115 N N . SER A 1 395 ? 24.948 -2.582 -12.624 1.00 83.94 395 SER A N 1
ATOM 3116 C CA . SER A 1 395 ? 25.398 -1.247 -12.209 1.00 83.94 395 SER A CA 1
ATOM 3117 C C . SER A 1 395 ? 26.403 -1.303 -11.061 1.00 83.94 395 SER A C 1
ATOM 3119 O O . SER A 1 395 ? 26.248 -2.078 -10.119 1.00 83.94 395 SER A O 1
ATOM 3121 N N . SER A 1 396 ? 27.415 -0.435 -11.110 1.00 85.31 396 SER A N 1
ATOM 3122 C CA . SER A 1 396 ? 28.361 -0.242 -10.008 1.00 85.31 396 SER A CA 1
ATOM 3123 C C . SER A 1 396 ? 27.651 0.312 -8.772 1.00 85.31 396 SER A C 1
ATOM 3125 O O . SER A 1 396 ? 26.687 1.069 -8.896 1.00 85.31 396 SER A O 1
ATOM 3127 N N . ARG A 1 397 ? 28.155 -0.011 -7.580 1.00 86.56 397 ARG A N 1
ATOM 3128 C CA . ARG A 1 397 ? 27.590 0.481 -6.318 1.00 86.56 397 ARG A CA 1
ATOM 3129 C C . ARG A 1 397 ? 27.564 2.011 -6.267 1.00 86.56 397 ARG A C 1
ATOM 3131 O O . ARG A 1 397 ? 28.546 2.651 -6.645 1.00 86.56 397 ARG A O 1
ATOM 3138 N N . GLY A 1 398 ? 26.450 2.588 -5.820 1.00 87.06 398 GLY A N 1
ATOM 3139 C CA . GLY A 1 398 ? 26.243 4.038 -5.790 1.00 87.06 398 GLY A CA 1
ATOM 3140 C C . GLY A 1 398 ? 25.906 4.674 -7.142 1.00 87.06 398 GLY A C 1
ATOM 3141 O O . GLY A 1 398 ? 25.803 5.900 -7.228 1.00 87.06 398 GLY A O 1
ATOM 3142 N N . SER A 1 399 ? 25.724 3.879 -8.203 1.00 89.81 399 SER A N 1
ATOM 3143 C CA . SER A 1 399 ? 25.215 4.394 -9.480 1.00 89.81 399 SER A CA 1
ATOM 3144 C C . SER A 1 399 ? 23.806 4.940 -9.294 1.00 89.81 399 SER A C 1
ATOM 3146 O O . SER A 1 399 ? 22.996 4.339 -8.593 1.00 89.81 399 SER A O 1
ATOM 3148 N N . ASN A 1 400 ? 23.487 6.054 -9.957 1.00 92.25 400 ASN A N 1
ATOM 3149 C CA . ASN A 1 400 ? 22.135 6.611 -9.931 1.00 92.25 400 ASN A CA 1
ATOM 3150 C C . ASN A 1 400 ? 21.118 5.529 -10.322 1.00 92.25 400 ASN A C 1
ATOM 3152 O O . ASN A 1 400 ? 21.173 5.027 -11.441 1.00 92.25 400 ASN A O 1
ATOM 3156 N N . ILE A 1 401 ? 20.179 5.216 -9.426 1.00 95.50 401 ILE A N 1
ATOM 3157 C CA . ILE A 1 401 ? 19.176 4.156 -9.620 1.00 95.50 401 ILE A CA 1
ATOM 3158 C C . ILE A 1 401 ? 18.285 4.380 -10.852 1.00 95.50 401 ILE A C 1
ATOM 3160 O O . ILE A 1 401 ? 17.783 3.433 -11.447 1.00 95.50 401 ILE A O 1
ATOM 3164 N N . LEU A 1 402 ? 18.123 5.635 -11.274 1.00 95.00 402 LEU A N 1
ATOM 3165 C CA . LEU A 1 402 ? 17.376 6.006 -12.479 1.00 95.00 402 LEU A CA 1
ATOM 3166 C C . LEU A 1 402 ? 18.231 5.919 -13.754 1.00 95.00 402 LEU A C 1
ATOM 3168 O O . LEU A 1 402 ? 17.743 6.202 -14.841 1.00 95.00 402 LEU A O 1
ATOM 3172 N N . GLY A 1 403 ? 19.521 5.612 -13.634 1.00 90.75 403 GLY A N 1
ATOM 3173 C CA . GLY A 1 403 ? 20.502 5.646 -14.711 1.00 90.75 403 GLY A CA 1
ATOM 3174 C C . GLY A 1 403 ? 20.623 4.348 -15.513 1.00 90.75 403 GLY A C 1
ATOM 3175 O O . GLY A 1 403 ? 19.703 3.532 -15.618 1.00 90.75 403 GLY A O 1
ATOM 3176 N N . PHE A 1 404 ? 21.809 4.180 -16.093 1.00 86.75 404 PHE A N 1
ATOM 3177 C CA . PHE A 1 404 ? 22.230 3.009 -16.862 1.00 86.75 404 PHE A CA 1
ATOM 3178 C C . PHE A 1 404 ? 23.261 2.182 -16.069 1.00 86.75 404 PHE A C 1
ATOM 3180 O O . PHE A 1 404 ? 23.856 2.689 -15.116 1.00 86.75 404 PHE A O 1
ATOM 3187 N N . GLY A 1 405 ? 23.488 0.923 -16.463 1.00 75.81 405 GLY A N 1
ATOM 3188 C CA . GLY A 1 405 ? 24.573 0.087 -15.916 1.00 75.81 405 GLY A CA 1
ATOM 3189 C C . GLY A 1 405 ? 25.968 0.731 -16.057 1.00 75.81 405 GLY A C 1
ATOM 3190 O O . GLY A 1 405 ? 26.159 1.583 -16.927 1.00 75.81 405 GLY A O 1
ATOM 3191 N N . SER A 1 406 ? 26.932 0.353 -15.193 1.00 60.69 406 SER A N 1
ATOM 3192 C CA . SER A 1 406 ? 28.236 1.054 -15.064 1.00 60.69 406 SER A CA 1
ATOM 3193 C C . SER A 1 406 ? 29.524 0.186 -14.962 1.00 60.69 406 SER A C 1
ATOM 3195 O O . SER A 1 406 ? 30.595 0.750 -14.728 1.00 60.69 406 SER A O 1
ATOM 3197 N N . LEU A 1 407 ? 29.509 -1.134 -15.171 1.00 52.06 407 LEU A N 1
ATOM 3198 C CA . LEU A 1 407 ? 30.744 -1.921 -15.352 1.00 52.06 407 LEU A CA 1
ATOM 3199 C C . LEU A 1 407 ? 31.259 -1.918 -16.810 1.00 52.06 407 LEU A C 1
ATOM 3201 O O . LEU A 1 407 ? 30.569 -2.360 -17.731 1.00 52.06 407 LEU A O 1
ATOM 3205 N N . ASP A 1 408 ? 32.503 -1.469 -17.025 1.00 50.50 408 ASP A N 1
ATOM 3206 C CA . ASP A 1 408 ? 33.182 -1.527 -18.330 1.00 50.50 408 ASP A CA 1
ATOM 3207 C C . ASP A 1 408 ? 33.091 -2.940 -18.950 1.00 50.50 408 ASP A C 1
ATOM 3209 O O . ASP A 1 408 ? 33.332 -3.948 -18.288 1.00 50.50 408 ASP A O 1
ATOM 3213 N N . ASN A 1 409 ? 32.708 -2.993 -20.233 1.00 53.19 409 ASN A N 1
ATOM 3214 C CA . ASN A 1 409 ? 32.315 -4.167 -21.041 1.00 53.19 409 ASN A CA 1
ATOM 3215 C C . ASN A 1 409 ? 30.948 -4.832 -20.735 1.00 53.19 409 ASN A C 1
ATOM 3217 O O . ASN A 1 409 ? 30.514 -5.649 -21.545 1.00 53.19 409 ASN A O 1
ATOM 3221 N N . LEU A 1 410 ? 30.237 -4.460 -19.659 1.00 56.31 410 LEU A N 1
ATOM 3222 C CA . LEU A 1 410 ? 28.888 -4.963 -19.305 1.00 56.31 410 LEU A CA 1
ATOM 3223 C C . LEU A 1 410 ? 27.789 -3.876 -19.326 1.00 56.31 410 LEU A C 1
ATOM 3225 O O . LEU A 1 410 ? 26.625 -4.158 -19.046 1.00 56.31 410 LEU A O 1
ATOM 3229 N N . ASN A 1 411 ? 28.143 -2.635 -19.678 1.00 64.31 411 ASN A N 1
ATOM 3230 C CA . ASN A 1 411 ? 27.231 -1.474 -19.716 1.00 64.31 411 ASN A CA 1
ATOM 3231 C C . ASN A 1 411 ? 26.245 -1.470 -20.866 1.00 64.31 411 ASN A C 1
ATOM 3233 O O . ASN A 1 411 ? 25.296 -0.685 -20.882 1.00 64.31 411 ASN A O 1
ATOM 3237 N N . VAL A 1 412 ? 26.515 -2.303 -21.853 1.00 72.50 412 VAL A N 1
ATOM 3238 C CA . VAL A 1 412 ? 25.783 -2.341 -23.096 1.00 72.50 412 VAL A CA 1
ATOM 3239 C C . VAL A 1 412 ? 25.203 -3.725 -23.283 1.00 72.50 412 VAL A C 1
ATOM 3241 O O . VAL A 1 412 ? 25.803 -4.703 -22.836 1.00 72.50 412 VAL A O 1
ATOM 3244 N N . SER A 1 413 ? 24.054 -3.829 -23.946 1.00 78.31 413 SER A N 1
ATOM 3245 C CA . SER A 1 413 ? 23.522 -5.150 -24.250 1.00 78.31 413 SER A CA 1
ATOM 3246 C C . SER A 1 413 ? 24.519 -5.896 -25.138 1.00 78.31 413 SER A C 1
ATOM 3248 O O . SER A 1 413 ? 25.152 -5.326 -26.033 1.00 78.31 413 SER A O 1
ATOM 3250 N N . ASP A 1 414 ? 24.703 -7.181 -24.874 1.00 81.56 414 ASP A N 1
ATOM 3251 C CA . ASP A 1 414 ? 25.586 -8.048 -25.644 1.00 81.56 414 ASP A CA 1
ATOM 3252 C C . ASP A 1 414 ? 25.077 -8.282 -27.077 1.00 81.56 414 ASP A C 1
ATOM 3254 O O . ASP A 1 414 ? 25.869 -8.681 -27.935 1.00 81.56 414 ASP A O 1
ATOM 3258 N N . ILE A 1 415 ? 23.818 -7.932 -27.349 1.00 84.06 415 ILE A N 1
ATOM 3259 C CA . ILE A 1 415 ? 23.149 -8.026 -28.648 1.00 84.06 415 ILE A CA 1
ATOM 3260 C C . ILE A 1 415 ? 23.368 -6.758 -29.488 1.00 84.06 415 ILE A C 1
ATOM 3262 O O . ILE A 1 415 ? 23.956 -6.826 -30.565 1.00 84.06 415 ILE A O 1
ATOM 3266 N N . ASP A 1 416 ? 22.901 -5.599 -29.011 1.00 82.56 416 ASP A N 1
ATOM 3267 C CA . ASP A 1 416 ? 22.870 -4.337 -29.778 1.00 82.56 416 ASP A CA 1
ATOM 3268 C C . ASP A 1 416 ? 24.011 -3.364 -29.432 1.00 82.56 416 ASP A C 1
ATOM 3270 O O . ASP A 1 416 ? 24.181 -2.345 -30.103 1.00 82.56 416 ASP A O 1
ATOM 3274 N N . LYS A 1 417 ? 24.823 -3.687 -28.417 1.00 83.00 417 LYS A N 1
ATOM 3275 C CA . LYS A 1 417 ? 25.920 -2.850 -27.907 1.00 83.00 417 LYS A CA 1
ATOM 3276 C C . LYS A 1 417 ? 25.465 -1.453 -27.463 1.00 83.00 417 LYS A C 1
ATOM 3278 O O . LYS A 1 417 ? 26.267 -0.519 -27.446 1.00 83.00 417 LYS A O 1
ATOM 3283 N N . LEU A 1 418 ? 24.208 -1.315 -27.033 1.00 81.12 418 LEU A N 1
ATOM 3284 C CA . LEU A 1 418 ? 23.643 -0.072 -26.505 1.00 81.12 418 LEU A CA 1
ATOM 3285 C C . LEU A 1 418 ? 23.471 -0.092 -24.977 1.00 81.12 418 LEU A C 1
ATOM 3287 O O . LEU A 1 418 ? 23.199 -1.161 -24.430 1.00 81.12 418 LEU A O 1
ATOM 3291 N N . PRO A 1 419 ? 23.574 1.067 -24.286 1.00 81.94 419 PRO A N 1
ATOM 3292 C CA . PRO A 1 419 ? 23.353 1.169 -22.844 1.00 81.94 419 PRO A CA 1
ATOM 3293 C C . PRO A 1 419 ? 22.052 0.523 -22.358 1.00 81.94 419 PRO A C 1
ATOM 3295 O O . PRO A 1 419 ? 20.989 0.727 -22.950 1.00 81.94 419 PRO A O 1
ATOM 3298 N N . VAL A 1 420 ? 22.132 -0.215 -21.248 1.00 84.88 420 VAL A N 1
ATOM 3299 C CA . VAL A 1 420 ? 20.975 -0.860 -20.607 1.00 84.88 420 VAL A CA 1
ATOM 3300 C C . VAL A 1 420 ? 20.545 -0.055 -19.384 1.00 84.88 420 VAL A C 1
ATOM 3302 O O . VAL A 1 420 ? 21.359 0.245 -18.508 1.00 84.88 420 VAL A O 1
ATOM 3305 N N . ASN A 1 421 ? 19.266 0.317 -19.328 1.00 88.38 421 ASN A N 1
ATOM 3306 C CA . ASN A 1 421 ? 18.675 0.970 -18.163 1.00 88.38 421 ASN A CA 1
ATOM 3307 C C . ASN A 1 421 ? 18.725 0.048 -16.938 1.00 88.38 421 ASN A C 1
ATOM 3309 O O . ASN A 1 421 ? 18.446 -1.143 -17.057 1.00 88.38 421 ASN A O 1
ATOM 3313 N N . ILE A 1 422 ? 19.008 0.614 -15.762 1.00 92.62 422 ILE A N 1
ATOM 3314 C CA . ILE A 1 422 ? 18.874 -0.121 -14.494 1.00 92.62 422 ILE A CA 1
ATOM 3315 C C . ILE A 1 422 ? 17.402 -0.460 -14.253 1.00 92.62 422 ILE A C 1
ATOM 3317 O O . ILE A 1 422 ? 17.067 -1.573 -13.866 1.00 92.62 422 ILE A O 1
ATOM 3321 N N . ILE A 1 423 ? 16.515 0.495 -14.529 1.00 95.31 423 ILE A N 1
ATOM 3322 C CA . ILE A 1 423 ? 15.072 0.330 -14.385 1.00 95.31 423 ILE A CA 1
ATOM 3323 C C . ILE A 1 423 ? 14.418 0.049 -15.735 1.00 95.31 423 ILE A C 1
ATOM 3325 O O . ILE A 1 423 ? 14.588 0.812 -16.690 1.00 95.31 423 ILE A O 1
ATOM 3329 N N . ALA A 1 424 ? 13.580 -0.982 -15.773 1.00 94.75 424 ALA A N 1
ATOM 3330 C CA . ALA A 1 424 ? 12.695 -1.279 -16.892 1.00 94.75 424 ALA A CA 1
ATOM 3331 C C . ALA A 1 424 ? 11.362 -1.853 -16.397 1.00 94.75 424 ALA A C 1
ATOM 3333 O O . ALA A 1 424 ? 11.265 -2.338 -15.267 1.00 94.75 424 ALA A O 1
ATOM 3334 N N . TYR A 1 425 ? 10.355 -1.826 -17.265 1.00 97.44 425 TYR A N 1
ATOM 3335 C CA . TYR A 1 425 ? 9.036 -2.395 -17.009 1.00 97.44 425 TYR A CA 1
ATOM 3336 C C . TYR A 1 425 ? 8.736 -3.566 -17.952 1.00 97.44 425 TYR A C 1
ATOM 3338 O O . TYR A 1 425 ? 9.175 -3.594 -19.105 1.00 97.44 425 TYR A O 1
ATOM 3346 N N . GLY A 1 426 ? 7.953 -4.536 -17.486 1.00 97.19 426 GLY A N 1
ATOM 3347 C CA . GLY A 1 426 ? 7.473 -5.642 -18.317 1.00 97.19 426 GLY A CA 1
ATOM 3348 C C . GLY A 1 426 ? 6.536 -5.170 -19.433 1.00 97.19 426 GLY A C 1
ATOM 3349 O O . GLY A 1 426 ? 6.595 -5.672 -20.553 1.00 97.19 426 GLY A O 1
ATOM 3350 N N . ASN A 1 427 ? 5.705 -4.165 -19.162 1.00 97.06 427 ASN A N 1
ATOM 3351 C CA . ASN A 1 427 ? 4.804 -3.546 -20.129 1.00 97.06 427 ASN A CA 1
ATOM 3352 C C . ASN A 1 427 ? 4.544 -2.066 -19.776 1.00 97.06 427 ASN A C 1
ATOM 3354 O O . ASN A 1 427 ? 5.071 -1.581 -18.782 1.00 97.06 427 ASN A O 1
ATOM 3358 N N . GLY A 1 428 ? 3.835 -1.320 -20.628 1.00 96.44 428 GLY A N 1
ATOM 3359 C CA . GLY A 1 428 ? 3.470 0.078 -20.365 1.00 96.44 428 GLY A CA 1
ATOM 3360 C C . GLY A 1 428 ? 3.568 1.018 -21.575 1.00 96.44 428 GLY A C 1
ATOM 3361 O O . GLY A 1 428 ? 3.863 0.567 -22.688 1.00 96.44 428 GLY A O 1
ATOM 3362 N N . PRO A 1 429 ? 3.320 2.330 -21.376 1.00 91.75 429 PRO A N 1
ATOM 3363 C CA . PRO A 1 429 ? 3.218 3.329 -22.450 1.00 91.75 429 PRO A CA 1
ATOM 3364 C C . PRO A 1 429 ? 4.497 3.545 -23.251 1.00 91.75 429 PRO A C 1
ATOM 3366 O O . PRO A 1 429 ? 4.434 4.003 -24.391 1.00 91.75 429 PRO A O 1
ATOM 3369 N N . ASN A 1 430 ? 5.656 3.210 -22.689 1.00 86.12 430 ASN A N 1
ATOM 3370 C CA . ASN A 1 430 ? 6.944 3.455 -23.322 1.00 86.12 430 ASN A CA 1
ATOM 3371 C C . ASN A 1 430 ? 7.601 2.173 -23.850 1.00 86.12 430 ASN A C 1
ATOM 3373 O O . ASN A 1 430 ? 8.705 1.804 -23.448 1.00 86.12 430 ASN A O 1
ATOM 3377 N N . PHE A 1 431 ? 6.918 1.492 -24.772 1.00 79.31 431 PHE A N 1
ATOM 3378 C CA . PHE A 1 431 ? 7.514 0.421 -25.572 1.00 79.31 431 PHE A CA 1
ATOM 3379 C C . PHE A 1 431 ? 8.428 1.034 -26.648 1.00 79.31 431 PHE A C 1
ATOM 3381 O O . PHE A 1 431 ? 7.931 1.713 -27.555 1.00 79.31 431 PHE A O 1
ATOM 3388 N N . PRO A 1 432 ? 9.760 0.870 -26.560 1.00 68.50 432 PRO A N 1
ATOM 3389 C CA . PRO A 1 432 ? 10.665 1.648 -27.391 1.00 68.50 432 PRO A CA 1
ATOM 3390 C C . PRO A 1 432 ? 10.635 1.213 -28.868 1.00 68.50 432 PRO A C 1
ATOM 3392 O O . PRO A 1 432 ? 10.718 0.032 -29.199 1.00 68.50 432 PRO A O 1
ATOM 3395 N N . SER A 1 433 ? 10.593 2.207 -29.764 1.00 54.88 433 SER A N 1
ATOM 3396 C CA . SER A 1 433 ? 11.026 2.121 -31.174 1.00 54.88 433 SER A CA 1
ATOM 3397 C C . SER A 1 433 ? 12.569 2.036 -31.269 1.00 54.88 433 SER A C 1
ATOM 3399 O O . SER A 1 433 ? 13.228 2.247 -30.248 1.00 54.88 433 SER A O 1
ATOM 3401 N N . PRO A 1 434 ? 13.183 1.701 -32.431 1.00 61.16 434 PRO A N 1
ATOM 3402 C CA . PRO A 1 434 ? 14.587 1.277 -32.505 1.00 61.16 434 PRO A CA 1
ATOM 3403 C C . PRO A 1 434 ? 15.556 2.219 -31.779 1.00 61.16 434 PRO A C 1
ATOM 3405 O O . PRO A 1 434 ? 15.683 3.399 -32.107 1.00 61.16 434 PRO A O 1
ATOM 3408 N N . ARG A 1 435 ? 16.246 1.660 -30.780 1.00 69.25 435 ARG A N 1
ATOM 3409 C CA . ARG A 1 435 ? 17.256 2.350 -29.974 1.00 69.25 435 ARG A CA 1
ATOM 3410 C C . ARG A 1 435 ? 18.523 2.554 -30.810 1.00 69.25 435 ARG A C 1
ATOM 3412 O O . ARG A 1 435 ? 18.934 1.662 -31.545 1.00 69.25 435 ARG A O 1
ATOM 3419 N N . ASN A 1 436 ? 19.162 3.714 -30.682 1.00 73.81 436 ASN A N 1
ATOM 3420 C CA . ASN A 1 436 ? 20.521 3.944 -31.174 1.00 73.81 436 ASN A CA 1
ATOM 3421 C C . ASN A 1 436 ? 21.340 4.721 -30.130 1.00 73.81 436 ASN A C 1
ATOM 3423 O O . ASN A 1 436 ? 20.782 5.318 -29.205 1.00 73.81 436 ASN A O 1
ATOM 3427 N N . ALA A 1 437 ? 22.667 4.699 -30.268 1.00 71.19 437 ALA A N 1
ATOM 3428 C CA . ALA A 1 437 ? 23.580 5.292 -29.288 1.00 71.19 437 ALA A CA 1
ATOM 3429 C C . ALA A 1 437 ? 23.358 6.804 -29.110 1.00 71.19 437 ALA A C 1
ATOM 3431 O O . ALA A 1 437 ? 23.396 7.308 -27.989 1.00 71.19 437 ALA A O 1
ATOM 3432 N N . THR A 1 438 ? 23.058 7.518 -30.200 1.00 75.62 438 THR A N 1
ATOM 3433 C CA . THR A 1 438 ? 22.785 8.960 -30.176 1.00 75.62 438 THR A CA 1
ATOM 3434 C C . THR A 1 438 ? 21.550 9.280 -29.338 1.00 75.62 438 THR A C 1
ATOM 3436 O O . THR A 1 438 ? 21.619 10.139 -28.462 1.00 75.62 438 THR A O 1
ATOM 3439 N N . TYR A 1 439 ? 20.450 8.553 -29.540 1.00 77.06 439 TYR A N 1
ATOM 3440 C CA . TYR A 1 439 ? 19.226 8.711 -28.759 1.00 77.06 439 TYR A CA 1
ATOM 3441 C C . TYR A 1 439 ? 19.480 8.467 -27.269 1.00 77.06 439 TYR A C 1
ATOM 3443 O O . TYR A 1 439 ? 19.169 9.332 -26.455 1.00 77.06 439 TYR A O 1
ATOM 3451 N N . LEU A 1 440 ? 20.116 7.349 -26.908 1.00 77.94 440 LEU A N 1
ATOM 3452 C CA . LEU A 1 440 ? 20.347 7.001 -25.501 1.00 77.94 440 LEU A CA 1
ATOM 3453 C C . LEU A 1 440 ? 21.257 8.004 -24.782 1.00 77.94 440 LEU A C 1
ATOM 3455 O O . LEU A 1 440 ? 20.980 8.363 -23.643 1.00 77.94 440 LEU A O 1
ATOM 3459 N N . SER A 1 441 ? 22.285 8.518 -25.464 1.00 75.00 441 SER A N 1
ATOM 3460 C CA . SER A 1 441 ? 23.180 9.548 -24.914 1.00 75.00 441 SER A CA 1
ATOM 3461 C C . SER A 1 441 ? 22.501 10.903 -24.666 1.00 75.00 441 SER A C 1
ATOM 3463 O O . SER A 1 441 ? 23.012 11.710 -23.896 1.00 75.00 441 SER A O 1
ATOM 3465 N N . SER A 1 442 ? 21.351 11.153 -25.303 1.00 77.81 442 SER A N 1
ATOM 3466 C CA . SER A 1 442 ? 20.572 12.386 -25.136 1.00 77.81 442 SER A CA 1
ATOM 3467 C C . SER A 1 442 ? 19.556 12.334 -23.988 1.00 77.81 442 SER A C 1
ATOM 3469 O O . SER A 1 442 ? 18.955 13.357 -23.662 1.00 77.81 442 SER A O 1
ATOM 3471 N N . LEU A 1 443 ? 19.335 11.159 -23.386 1.00 84.69 443 LEU A N 1
ATOM 3472 C CA . LEU A 1 443 ? 18.321 10.971 -22.352 1.00 84.69 443 LEU A CA 1
ATOM 3473 C C . LEU A 1 443 ? 18.798 11.508 -21.000 1.00 84.69 443 LEU A C 1
ATOM 3475 O O . LEU A 1 443 ? 19.801 11.051 -20.457 1.00 84.69 443 LEU A O 1
ATOM 3479 N N . ASP A 1 444 ? 18.014 12.410 -20.410 1.00 89.44 444 ASP A N 1
ATOM 3480 C CA . ASP A 1 444 ? 18.089 12.712 -18.981 1.00 89.44 444 ASP A CA 1
ATOM 3481 C C . ASP A 1 444 ? 17.134 11.782 -18.231 1.00 89.44 444 ASP A C 1
ATOM 3483 O O . ASP A 1 444 ? 15.941 12.062 -18.098 1.00 89.44 444 ASP A O 1
ATOM 3487 N N . THR A 1 445 ? 17.658 10.657 -17.748 1.00 89.44 445 THR A N 1
ATOM 3488 C CA . THR A 1 445 ? 16.849 9.656 -17.043 1.00 89.44 445 THR A CA 1
ATOM 3489 C C . THR A 1 445 ? 16.412 10.097 -15.643 1.00 89.44 445 THR A C 1
ATOM 3491 O O . THR A 1 445 ? 15.556 9.462 -15.030 1.00 89.44 445 THR A O 1
ATOM 3494 N N . ASN A 1 446 ? 16.965 11.202 -15.132 1.00 91.38 446 ASN A N 1
ATOM 3495 C CA . ASN A 1 446 ? 16.563 11.798 -13.863 1.00 91.38 446 ASN A CA 1
ATOM 3496 C C . ASN A 1 446 ? 15.439 12.840 -14.030 1.00 91.38 446 ASN A C 1
ATOM 3498 O O . ASN A 1 446 ? 14.872 13.298 -13.035 1.00 91.38 446 ASN A O 1
ATOM 3502 N N . SER A 1 447 ? 15.104 13.209 -15.270 1.00 92.38 447 SER A N 1
ATOM 3503 C CA . SER A 1 447 ? 13.993 14.107 -15.581 1.00 92.38 447 SER A CA 1
ATOM 3504 C C . SER A 1 447 ? 12.656 13.515 -15.135 1.00 92.38 447 SER A C 1
ATOM 3506 O O . SER A 1 447 ? 12.372 12.341 -15.365 1.00 92.38 447 SER A O 1
ATOM 3508 N N . SER A 1 448 ? 11.775 14.347 -14.575 1.00 87.75 448 SER A N 1
ATOM 3509 C CA . SER A 1 448 ? 10.398 13.952 -14.239 1.00 87.75 448 SER A CA 1
ATOM 3510 C C . SER A 1 448 ? 9.560 13.555 -15.460 1.00 87.75 448 SER A C 1
ATOM 3512 O O . SER A 1 448 ? 8.574 12.836 -15.329 1.00 87.75 448 SER A O 1
ATOM 3514 N N . ASN A 1 449 ? 9.960 13.997 -16.656 1.00 87.81 449 ASN A N 1
ATOM 3515 C CA . ASN A 1 449 ? 9.298 13.648 -17.912 1.00 87.81 449 ASN A CA 1
ATOM 3516 C C . ASN A 1 449 ? 9.848 12.361 -18.543 1.00 87.81 449 ASN A C 1
ATOM 3518 O O . ASN A 1 449 ? 9.348 11.943 -19.589 1.00 87.81 449 ASN A O 1
ATOM 3522 N N . TYR A 1 450 ? 10.888 11.758 -17.960 1.00 91.56 450 TYR A N 1
ATOM 3523 C CA . TYR A 1 450 ? 11.473 10.536 -18.491 1.00 91.56 450 TYR A CA 1
ATOM 3524 C C . TYR A 1 450 ? 10.538 9.345 -18.273 1.00 91.56 450 TYR A C 1
ATOM 3526 O O . TYR A 1 450 ? 10.066 9.103 -17.162 1.00 91.56 450 TYR A O 1
ATOM 3534 N N . LEU A 1 451 ? 10.297 8.593 -19.346 1.00 92.75 451 LEU A N 1
ATOM 3535 C CA . LEU A 1 451 ? 9.595 7.319 -19.296 1.00 92.75 451 LEU A CA 1
ATOM 3536 C C . LEU A 1 451 ? 10.636 6.201 -19.355 1.00 92.75 451 LEU A C 1
ATOM 3538 O O . LEU A 1 451 ? 11.461 6.158 -20.271 1.00 92.75 451 LEU A O 1
ATOM 3542 N N . SER A 1 452 ? 10.601 5.293 -18.388 1.00 93.19 452 SER A N 1
ATOM 3543 C CA . SER A 1 452 ? 11.433 4.090 -18.399 1.00 93.19 452 SER A CA 1
ATOM 3544 C C . SER A 1 452 ? 10.968 3.135 -19.503 1.00 93.19 452 SER A C 1
ATOM 3546 O O . SER A 1 452 ? 9.787 3.135 -19.848 1.00 93.19 452 SER A O 1
ATOM 3548 N N . PRO A 1 453 ? 11.863 2.337 -20.103 1.00 92.06 453 PRO A N 1
ATOM 3549 C CA . PRO A 1 453 ? 11.485 1.428 -21.182 1.00 92.06 453 PRO A CA 1
ATOM 3550 C C . PRO A 1 453 ? 10.565 0.303 -20.691 1.00 92.06 453 PRO A C 1
ATOM 3552 O O . PRO A 1 453 ? 10.750 -0.215 -19.589 1.00 92.06 453 PRO A O 1
ATOM 3555 N N . ALA A 1 454 ? 9.634 -0.111 -21.550 1.00 93.62 454 ALA A N 1
ATOM 3556 C CA . ALA A 1 454 ? 8.733 -1.240 -21.344 1.00 93.62 454 ALA A CA 1
ATOM 3557 C C . ALA A 1 454 ? 8.937 -2.336 -22.405 1.00 93.62 454 ALA A C 1
ATOM 3559 O O . ALA A 1 454 ? 9.184 -2.031 -23.572 1.00 93.62 454 ALA A O 1
ATOM 3560 N N . ALA A 1 455 ? 8.803 -3.611 -22.027 1.00 92.81 455 ALA A N 1
ATOM 3561 C CA . ALA A 1 455 ? 8.973 -4.736 -22.955 1.00 92.81 455 ALA A CA 1
ATOM 3562 C C . ALA A 1 455 ? 7.721 -5.066 -23.790 1.00 92.81 455 ALA A C 1
ATOM 3564 O O . ALA A 1 455 ? 7.840 -5.730 -24.817 1.00 92.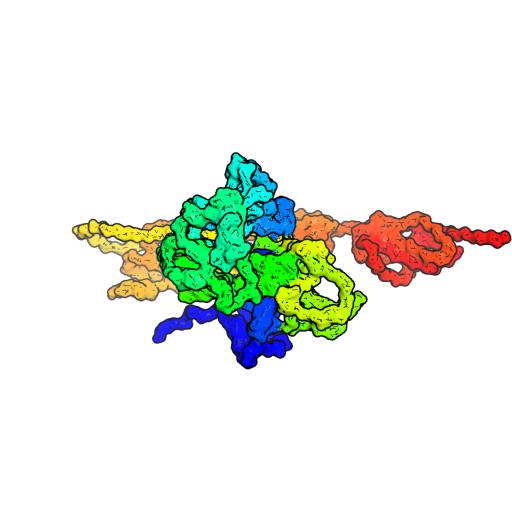81 455 ALA A O 1
ATOM 3565 N N . GLN A 1 456 ? 6.533 -4.594 -23.402 1.00 94.25 456 GLN A N 1
ATOM 3566 C CA . GLN A 1 456 ? 5.300 -4.706 -24.192 1.00 94.25 456 GLN A CA 1
ATOM 3567 C C . GLN A 1 456 ? 4.493 -3.397 -24.151 1.00 94.25 456 GLN A C 1
ATOM 3569 O O . GLN A 1 456 ? 4.420 -2.764 -23.097 1.00 94.25 456 GLN A O 1
ATOM 3574 N N . PRO A 1 457 ? 3.863 -2.972 -25.260 1.00 93.88 457 PRO A N 1
ATOM 3575 C CA . PRO A 1 457 ? 3.088 -1.737 -25.285 1.00 93.88 457 PRO A CA 1
ATOM 3576 C C . PRO A 1 457 ? 1.743 -1.908 -24.575 1.00 93.88 457 PRO A C 1
ATOM 3578 O O . PRO A 1 457 ? 0.936 -2.751 -24.959 1.00 93.88 457 PRO A O 1
ATOM 3581 N N . LEU A 1 458 ? 1.468 -1.047 -23.599 1.00 94.69 458 LEU A N 1
ATOM 3582 C CA . LEU A 1 458 ? 0.140 -0.832 -23.020 1.00 94.69 458 LEU A CA 1
ATOM 3583 C C . LEU A 1 458 ? -0.089 0.665 -22.831 1.00 94.69 458 LEU A C 1
ATOM 3585 O O . LEU A 1 458 ? 0.862 1.432 -22.810 1.00 94.69 458 LEU A O 1
ATOM 3589 N N . LYS A 1 459 ? -1.341 1.107 -22.703 1.00 94.50 459 LYS A N 1
ATOM 3590 C CA . LYS A 1 459 ? -1.620 2.520 -22.401 1.00 94.50 459 LYS A CA 1
ATOM 3591 C C . LYS A 1 459 ? -1.110 2.902 -21.007 1.00 94.50 459 LYS A C 1
ATOM 3593 O O . LYS A 1 459 ? -0.525 3.966 -20.844 1.00 94.50 459 LYS A O 1
ATOM 3598 N N . ASP A 1 460 ? -1.335 2.009 -20.057 1.00 96.50 460 ASP A N 1
ATOM 3599 C CA . ASP A 1 460 ? -0.924 2.097 -18.667 1.00 96.50 460 ASP A CA 1
ATOM 3600 C C . ASP A 1 460 ? -0.228 0.763 -18.351 1.00 96.50 460 ASP A C 1
ATOM 3602 O O . ASP A 1 460 ? -0.661 -0.290 -18.831 1.00 96.50 460 ASP A O 1
ATOM 3606 N N . GLU A 1 461 ? 0.893 0.802 -17.638 1.00 98.31 461 GLU A N 1
ATOM 3607 C CA . GLU A 1 461 ? 1.586 -0.408 -17.179 1.00 98.31 461 GLU A CA 1
ATOM 3608 C C . GLU A 1 461 ? 0.681 -1.241 -16.249 1.00 98.31 461 GLU A C 1
ATOM 3610 O O . GLU A 1 461 ? -0.248 -0.714 -15.646 1.00 98.31 461 GLU A O 1
ATOM 3615 N N . SER A 1 462 ? 0.869 -2.560 -16.189 1.00 98.25 462 SER A N 1
ATOM 3616 C CA . SER A 1 462 ? 0.052 -3.451 -15.357 1.00 98.25 462 SER A CA 1
ATOM 3617 C C . SER A 1 462 ? 0.644 -3.668 -13.967 1.00 98.25 462 SER A C 1
ATOM 3619 O O . SER A 1 462 ? 1.851 -3.849 -13.841 1.00 98.25 462 SER A O 1
ATOM 3621 N N . HIS A 1 463 ? -0.203 -3.884 -12.960 1.00 98.75 463 HIS A N 1
ATOM 3622 C CA . HIS A 1 463 ? 0.252 -4.390 -11.661 1.00 98.75 463 HIS A CA 1
ATOM 3623 C C . HIS A 1 463 ? 1.063 -5.700 -11.769 1.00 98.75 463 HIS A C 1
ATOM 3625 O O . HIS A 1 463 ? 0.954 -6.467 -12.732 1.00 98.75 463 HIS A O 1
ATOM 3631 N N . GLY A 1 464 ? 1.830 -5.980 -10.719 1.00 98.31 464 GLY A N 1
ATOM 3632 C CA . GLY A 1 464 ? 2.552 -7.224 -10.461 1.00 98.31 464 GLY A CA 1
ATOM 3633 C C . GLY A 1 464 ? 1.760 -8.121 -9.508 1.00 98.31 464 GLY A C 1
ATOM 3634 O O . GLY A 1 464 ? 1.163 -7.645 -8.538 1.00 98.31 464 GLY A O 1
ATOM 3635 N N . GLY A 1 465 ? 1.699 -9.417 -9.824 1.00 98.06 465 GLY A N 1
ATOM 3636 C CA . GLY A 1 465 ? 0.927 -10.422 -9.080 1.00 98.06 465 GLY A CA 1
ATOM 3637 C C . GLY A 1 465 ? 1.730 -11.200 -8.034 1.00 98.06 465 GLY A C 1
ATOM 3638 O O . GLY A 1 465 ? 1.212 -12.154 -7.457 1.00 98.06 465 GLY A O 1
ATOM 3639 N N . GLU A 1 466 ? 2.995 -10.848 -7.824 1.00 98.62 466 GLU A N 1
ATOM 3640 C CA . GLU A 1 466 ? 3.852 -11.455 -6.817 1.00 98.62 466 GLU A CA 1
ATOM 3641 C C . GLU A 1 466 ? 3.510 -11.002 -5.390 1.00 98.62 466 GLU A C 1
ATOM 3643 O O . GLU A 1 466 ? 2.764 -10.045 -5.151 1.00 98.62 466 GLU A O 1
ATOM 3648 N N . ASP A 1 467 ? 4.085 -11.714 -4.422 1.00 98.81 467 ASP A N 1
ATOM 3649 C CA . ASP A 1 467 ? 3.954 -11.391 -3.010 1.00 98.81 467 ASP A CA 1
ATOM 3650 C C . ASP A 1 467 ? 4.592 -10.034 -2.685 1.00 98.81 467 ASP A C 1
ATOM 3652 O O . ASP A 1 467 ? 5.673 -9.685 -3.161 1.00 98.81 467 ASP A O 1
ATOM 3656 N N . VAL A 1 468 ? 3.952 -9.296 -1.781 1.00 98.94 468 VAL A N 1
ATOM 3657 C CA . VAL A 1 468 ? 4.451 -8.010 -1.277 1.00 98.94 468 VAL A CA 1
ATOM 3658 C C . VAL A 1 468 ? 4.883 -8.114 0.180 1.00 98.94 468 VAL A C 1
ATOM 3660 O O . VAL A 1 468 ? 4.412 -8.974 0.924 1.00 98.94 468 VAL A O 1
ATOM 3663 N N . ALA A 1 469 ? 5.781 -7.233 0.613 1.00 98.69 469 ALA A N 1
ATOM 3664 C CA . ALA A 1 469 ? 6.284 -7.241 1.981 1.00 98.69 469 ALA A CA 1
ATOM 3665 C C . ALA A 1 469 ? 5.248 -6.717 2.995 1.00 98.69 469 ALA A C 1
ATOM 3667 O O . ALA A 1 469 ? 4.435 -5.835 2.703 1.00 98.69 469 ALA A O 1
ATOM 3668 N N . VAL A 1 470 ? 5.314 -7.237 4.221 1.00 98.88 470 VAL A N 1
ATOM 3669 C CA . VAL A 1 470 ? 4.607 -6.713 5.395 1.00 98.88 470 VAL A CA 1
ATOM 3670 C C . VAL A 1 470 ? 5.623 -6.476 6.503 1.00 98.88 470 VAL A C 1
ATOM 3672 O O . VAL A 1 470 ? 6.164 -7.434 7.048 1.00 98.88 470 VAL A O 1
ATOM 3675 N N . TYR A 1 471 ? 5.862 -5.217 6.854 1.00 98.81 471 TYR A N 1
ATOM 3676 C CA . TYR A 1 471 ? 6.700 -4.825 7.984 1.00 98.81 471 TYR A CA 1
ATOM 3677 C C . TYR A 1 471 ? 5.814 -4.502 9.186 1.00 98.81 471 TYR A C 1
ATOM 3679 O O . TYR A 1 471 ? 4.819 -3.790 9.043 1.00 98.81 471 TYR A O 1
ATOM 3687 N N . ALA A 1 472 ? 6.169 -4.969 10.385 1.00 98.69 472 ALA A N 1
ATOM 3688 C CA . ALA A 1 472 ? 5.402 -4.676 11.596 1.00 98.69 472 ALA A CA 1
ATOM 3689 C C . ALA A 1 472 ? 6.268 -4.339 12.818 1.00 98.69 472 ALA A C 1
ATOM 3691 O O . ALA A 1 472 ? 7.325 -4.930 13.048 1.00 98.69 472 ALA A O 1
ATOM 3692 N N . HIS A 1 473 ? 5.766 -3.424 13.649 1.00 97.94 473 HIS A N 1
ATOM 3693 C CA . HIS A 1 473 ? 6.350 -3.030 14.932 1.00 97.94 473 HIS A CA 1
ATOM 3694 C C . HIS A 1 473 ? 5.259 -2.822 15.995 1.00 97.94 473 HIS A C 1
ATOM 3696 O O . HIS A 1 473 ? 4.130 -2.465 15.668 1.00 97.94 473 HIS A O 1
ATOM 3702 N N . GLY A 1 474 ? 5.594 -3.028 17.271 1.00 97.62 474 GLY A N 1
ATOM 3703 C CA . GLY A 1 474 ? 4.670 -2.847 18.395 1.00 97.62 474 GLY A CA 1
ATOM 3704 C C . GLY A 1 474 ? 3.950 -4.136 18.820 1.00 97.62 474 GLY A C 1
ATOM 3705 O O . GLY A 1 474 ? 4.429 -5.240 18.519 1.00 97.62 474 GLY A O 1
ATOM 3706 N N . PRO A 1 475 ? 2.825 -4.032 19.552 1.00 97.81 475 PRO A N 1
ATOM 3707 C CA . PRO A 1 475 ? 2.135 -5.185 20.121 1.00 97.81 475 PRO A CA 1
ATOM 3708 C C . PRO A 1 475 ? 1.683 -6.185 19.055 1.00 97.81 475 PRO A C 1
ATOM 3710 O O . PRO A 1 475 ? 1.056 -5.815 18.067 1.00 97.81 475 PRO A O 1
ATOM 3713 N N . TRP A 1 476 ? 1.998 -7.461 19.272 1.00 97.56 476 TRP A N 1
ATOM 3714 C CA . TRP A 1 476 ? 1.713 -8.592 18.382 1.00 97.56 476 TRP A CA 1
ATOM 3715 C C . TRP A 1 476 ? 2.332 -8.501 16.980 1.00 97.56 476 TRP A C 1
ATOM 3717 O O . TRP A 1 476 ? 1.944 -9.249 16.085 1.00 97.56 476 TRP A O 1
ATOM 3727 N N . SER A 1 477 ? 3.343 -7.650 16.780 1.00 98.00 477 SER A N 1
ATOM 3728 C CA . SER A 1 477 ? 4.045 -7.548 15.491 1.00 98.00 477 SER A CA 1
ATOM 3729 C C . SER A 1 477 ? 4.728 -8.855 15.053 1.00 98.00 477 SER A C 1
ATOM 3731 O O . SER A 1 477 ? 4.822 -9.114 13.857 1.00 98.00 477 SER A O 1
ATOM 3733 N N . HIS A 1 478 ? 5.091 -9.739 15.990 1.00 97.12 478 HIS A N 1
ATOM 3734 C CA . HIS A 1 478 ? 5.634 -11.078 15.709 1.00 97.12 478 HIS A CA 1
ATOM 3735 C C . HIS A 1 478 ? 4.643 -12.022 15.005 1.00 97.12 478 HIS A C 1
ATOM 3737 O O . HIS A 1 478 ? 5.038 -13.081 14.530 1.00 97.12 478 HIS A O 1
ATOM 3743 N N . LEU A 1 479 ? 3.363 -11.648 14.881 1.00 97.06 479 LEU A N 1
ATOM 3744 C CA . LEU A 1 479 ? 2.398 -12.377 14.052 1.00 97.06 479 LEU A CA 1
ATOM 3745 C C . LEU A 1 479 ? 2.577 -12.104 12.549 1.00 97.06 479 LEU A C 1
ATOM 3747 O O . LEU A 1 479 ? 2.017 -12.829 11.725 1.00 97.06 479 LEU A O 1
ATOM 3751 N N . PHE A 1 480 ? 3.317 -11.062 12.166 1.00 98.00 480 PHE A N 1
ATOM 3752 C CA . PHE A 1 480 ? 3.537 -10.652 10.777 1.00 98.00 480 PHE A CA 1
ATOM 3753 C C . PHE A 1 480 ? 4.858 -11.215 10.236 1.00 98.00 480 PHE A C 1
ATOM 3755 O O . PHE A 1 480 ? 5.709 -10.478 9.752 1.00 98.00 480 PHE A O 1
ATOM 3762 N N . VAL A 1 481 ? 5.028 -12.534 10.337 1.00 95.25 481 VAL A N 1
ATOM 3763 C CA . VAL A 1 481 ? 6.208 -13.260 9.843 1.00 95.25 481 VAL A CA 1
ATOM 3764 C C . VAL A 1 481 ? 5.804 -14.395 8.905 1.00 95.25 481 VAL A C 1
ATOM 3766 O O . VAL A 1 481 ? 4.664 -14.867 8.946 1.00 95.25 481 VAL A O 1
ATOM 3769 N N . GLY A 1 482 ? 6.744 -14.834 8.066 1.00 94.62 482 GLY A N 1
ATOM 3770 C CA . GLY A 1 482 ? 6.513 -15.867 7.054 1.00 94.62 482 GLY A CA 1
ATOM 3771 C C . GLY A 1 482 ? 5.612 -15.394 5.909 1.00 94.62 482 GLY A C 1
ATOM 3772 O O . GLY A 1 482 ? 5.364 -14.199 5.750 1.00 94.62 482 GLY A O 1
ATOM 3773 N N . THR A 1 483 ? 5.115 -16.337 5.110 1.00 97.56 483 THR A N 1
ATOM 3774 C CA . THR A 1 483 ? 4.184 -16.061 4.006 1.00 97.56 483 THR A CA 1
ATOM 3775 C C . THR A 1 483 ? 2.739 -16.169 4.486 1.00 97.56 483 THR A C 1
ATOM 3777 O O . THR A 1 483 ? 2.345 -17.168 5.089 1.00 97.56 483 THR A O 1
ATOM 3780 N N . MET A 1 484 ? 1.922 -15.155 4.207 1.00 98.12 484 MET A N 1
ATOM 3781 C CA . MET A 1 484 ? 0.536 -15.062 4.663 1.00 98.12 484 MET A CA 1
ATOM 3782 C C . MET A 1 484 ? -0.416 -14.643 3.543 1.00 98.12 484 MET A C 1
ATOM 3784 O O . MET A 1 484 ? -0.028 -14.046 2.545 1.00 98.12 484 MET A O 1
ATOM 3788 N N . GLU A 1 485 ? -1.698 -14.957 3.705 1.00 98.81 485 GLU A N 1
ATOM 3789 C CA . GLU A 1 485 ? -2.733 -14.373 2.852 1.00 98.81 485 GLU A CA 1
ATOM 3790 C C . GLU A 1 485 ? -2.954 -12.905 3.226 1.00 98.81 485 GLU A C 1
ATOM 3792 O O . GLU A 1 485 ? -3.057 -12.586 4.415 1.00 98.81 485 GLU A O 1
ATOM 3797 N N . GLN A 1 486 ? -3.113 -12.029 2.231 1.00 98.81 486 GLN A N 1
ATOM 3798 C CA . GLN A 1 486 ? -3.276 -10.587 2.455 1.00 98.81 486 GLN A CA 1
ATOM 3799 C C . GLN A 1 486 ? -4.444 -10.241 3.387 1.00 98.81 486 GLN A C 1
ATOM 3801 O O . GLN A 1 486 ? -4.340 -9.348 4.226 1.00 98.81 486 GLN A O 1
ATOM 3806 N N . HIS A 1 487 ? -5.542 -11.000 3.319 1.00 98.69 487 HIS A N 1
ATOM 3807 C CA . HIS A 1 487 ? -6.698 -10.759 4.181 1.00 98.69 487 HIS A CA 1
ATOM 3808 C C . HIS A 1 487 ? -6.389 -10.938 5.678 1.00 98.69 487 HIS A C 1
ATOM 3810 O O . HIS A 1 487 ? -7.060 -10.370 6.536 1.00 98.69 487 HIS A O 1
ATOM 3816 N N . THR A 1 488 ? -5.346 -11.696 6.027 1.00 98.69 488 THR A N 1
ATOM 3817 C CA . THR A 1 488 ? -4.963 -11.905 7.430 1.00 98.69 488 THR A CA 1
ATOM 3818 C C . THR A 1 488 ? -4.396 -10.647 8.084 1.00 98.69 488 THR A C 1
ATOM 3820 O O . THR A 1 488 ? -4.388 -10.575 9.310 1.00 98.69 488 THR A O 1
ATOM 3823 N N . ILE A 1 489 ? -3.980 -9.638 7.310 1.00 98.88 489 ILE A N 1
ATOM 3824 C CA . ILE A 1 489 ? -3.453 -8.368 7.828 1.00 98.88 489 ILE A CA 1
ATOM 3825 C C . ILE A 1 489 ? -4.512 -7.662 8.692 1.00 98.88 489 ILE A C 1
ATOM 3827 O O . ILE A 1 489 ? -4.226 -7.318 9.841 1.00 98.88 489 ILE A O 1
ATOM 3831 N N . ALA A 1 490 ? -5.756 -7.550 8.204 1.00 98.81 490 ALA A N 1
ATOM 3832 C CA . ALA A 1 490 ? -6.876 -6.980 8.963 1.00 98.81 490 ALA A CA 1
ATOM 3833 C C . ALA A 1 490 ? -7.121 -7.736 10.278 1.00 98.81 490 ALA A C 1
ATOM 3835 O O . ALA A 1 490 ? -7.274 -7.135 11.343 1.00 98.81 490 ALA A O 1
ATOM 3836 N N . HIS A 1 491 ? -7.113 -9.070 10.211 1.00 98.69 491 HIS A N 1
ATOM 3837 C CA . HIS A 1 491 ? -7.343 -9.945 11.361 1.00 98.69 491 HIS A CA 1
ATOM 3838 C C . HIS A 1 491 ? -6.237 -9.831 12.409 1.00 98.69 491 HIS A C 1
ATOM 3840 O O . HIS A 1 491 ? -6.532 -9.729 13.596 1.00 98.69 491 HIS A O 1
ATOM 3846 N N . LYS A 1 492 ? -4.967 -9.788 11.995 1.00 98.69 492 LYS A N 1
ATOM 3847 C CA . LYS A 1 492 ? -3.820 -9.631 12.904 1.00 98.69 492 LYS A CA 1
ATOM 3848 C C . LYS A 1 492 ? -3.830 -8.266 13.592 1.00 98.69 492 LYS A C 1
ATOM 3850 O O . LYS A 1 492 ? -3.608 -8.198 14.800 1.00 98.69 492 LYS A O 1
ATOM 3855 N N . MET A 1 493 ? -4.163 -7.197 12.865 1.00 98.88 493 MET A N 1
ATOM 3856 C CA . MET A 1 493 ? -4.354 -5.869 13.459 1.00 98.88 493 MET A CA 1
ATOM 3857 C C . MET A 1 493 ? -5.505 -5.857 14.477 1.00 98.88 493 MET A C 1
ATOM 3859 O O . MET A 1 493 ? -5.339 -5.386 15.603 1.00 98.88 493 MET A O 1
ATOM 3863 N N . ALA A 1 494 ? -6.661 -6.423 14.118 1.00 98.44 494 ALA A N 1
ATOM 3864 C CA . ALA A 1 494 ? -7.818 -6.499 15.008 1.00 98.44 494 ALA A CA 1
ATOM 3865 C C . ALA A 1 494 ? -7.547 -7.368 16.249 1.00 98.44 494 ALA A C 1
ATOM 3867 O O . ALA A 1 494 ? -7.963 -7.016 17.354 1.00 98.44 494 ALA A O 1
ATOM 3868 N N . TYR A 1 495 ? -6.802 -8.463 16.091 1.00 98.19 495 TYR A N 1
ATOM 3869 C CA . TYR A 1 495 ? -6.358 -9.332 17.179 1.00 98.19 495 TYR A CA 1
ATOM 3870 C C . TYR A 1 495 ? -5.463 -8.589 18.176 1.00 98.19 495 TYR A C 1
ATOM 3872 O O . TYR A 1 495 ? -5.684 -8.669 19.388 1.00 98.19 495 TYR A O 1
ATOM 3880 N N . ALA A 1 496 ? -4.483 -7.834 17.672 1.00 97.88 496 ALA A N 1
ATOM 3881 C CA . ALA A 1 496 ? -3.565 -7.056 18.497 1.00 97.88 496 ALA A CA 1
ATOM 3882 C C . ALA A 1 496 ? -4.296 -6.001 19.339 1.00 97.88 496 ALA A C 1
ATOM 3884 O O . ALA A 1 496 ? -3.924 -5.754 20.486 1.00 97.88 496 ALA A O 1
ATOM 3885 N N . ALA A 1 497 ? -5.351 -5.404 18.782 1.00 97.44 497 ALA A N 1
ATOM 3886 C CA . ALA A 1 497 ? -6.095 -4.313 19.401 1.00 97.44 497 ALA A CA 1
ATOM 3887 C C . ALA A 1 497 ? -7.375 -4.747 20.142 1.00 97.44 497 ALA A C 1
ATOM 3889 O O . ALA A 1 497 ? -8.058 -3.904 20.728 1.00 97.44 497 ALA A O 1
ATOM 3890 N N . CYS A 1 498 ? -7.694 -6.048 20.144 1.00 96.31 498 CYS A N 1
ATOM 3891 C CA . CYS A 1 498 ? -8.926 -6.607 20.711 1.00 96.31 498 CYS A CA 1
ATOM 3892 C C . CYS A 1 498 ? -10.208 -6.035 20.074 1.00 96.31 498 CYS A C 1
ATOM 3894 O O . CYS A 1 498 ? -11.167 -5.712 20.775 1.00 96.31 498 CYS A O 1
ATOM 3896 N N . TRP A 1 499 ? -10.231 -5.875 18.749 1.00 96.31 499 TRP A N 1
ATOM 3897 C CA . TRP A 1 499 ? -11.379 -5.340 18.004 1.00 96.31 499 TRP A CA 1
ATOM 3898 C C . TRP A 1 499 ? -12.156 -6.436 17.269 1.00 96.31 499 TRP A C 1
ATOM 3900 O O . TRP A 1 499 ? -11.673 -7.552 17.078 1.00 96.31 499 TRP A O 1
ATOM 3910 N N . GLY A 1 500 ? -13.381 -6.113 16.846 1.00 94.38 500 GLY A N 1
ATOM 3911 C CA . GLY A 1 500 ? -14.217 -7.014 16.051 1.00 94.38 500 GLY A CA 1
ATOM 3912 C C . GLY A 1 500 ? -14.501 -8.339 16.770 1.00 94.38 500 GLY A C 1
ATOM 3913 O O . GLY A 1 500 ? -14.904 -8.347 17.937 1.00 94.38 500 GLY A O 1
ATOM 3914 N N . SER A 1 501 ? -14.275 -9.465 16.091 1.00 93.38 501 SER A N 1
ATOM 3915 C CA . SER A 1 501 ? -14.462 -10.813 16.653 1.00 93.38 501 SER A CA 1
ATOM 3916 C C . SER A 1 501 ? -13.454 -11.183 17.751 1.00 93.38 501 SER A C 1
ATOM 3918 O O . SER A 1 501 ? -13.635 -12.200 18.418 1.00 93.38 501 SER A O 1
ATOM 3920 N N . TYR A 1 502 ? -12.419 -10.368 17.982 1.00 94.75 502 TYR A N 1
ATOM 3921 C CA . TYR A 1 502 ? -11.343 -10.662 18.935 1.00 94.75 502 TYR A CA 1
ATOM 3922 C C . TYR A 1 502 ? -11.531 -10.022 20.316 1.00 94.75 502 TYR A C 1
ATOM 3924 O O . TYR A 1 502 ? -10.686 -10.191 21.192 1.00 94.75 502 TYR A O 1
ATOM 3932 N N . THR A 1 503 ? -12.642 -9.319 20.544 1.00 90.12 503 THR A N 1
ATOM 3933 C CA . THR A 1 503 ? -12.945 -8.624 21.812 1.00 90.12 503 THR A CA 1
ATOM 3934 C C . THR A 1 503 ? -12.949 -9.548 23.038 1.00 90.12 503 THR A C 1
ATOM 3936 O O . THR A 1 503 ? -12.518 -9.142 24.114 1.00 90.12 503 THR A O 1
ATOM 3939 N N . ASN A 1 504 ? -13.369 -10.808 22.878 1.00 85.06 504 ASN A N 1
ATOM 3940 C CA . ASN A 1 504 ? -13.479 -11.790 23.967 1.00 85.06 504 ASN A CA 1
ATOM 3941 C C . ASN A 1 504 ? -12.242 -12.691 24.139 1.00 85.06 504 ASN A C 1
ATOM 3943 O O . ASN A 1 504 ? -12.288 -13.676 24.874 1.00 85.06 504 ASN A O 1
ATOM 3947 N N . ARG A 1 505 ? -11.131 -12.387 23.462 1.00 86.94 505 ARG A N 1
ATOM 3948 C CA . ARG A 1 505 ? -9.877 -13.139 23.600 1.00 86.94 505 ARG A CA 1
ATOM 3949 C C . ARG A 1 505 ? -9.311 -13.023 25.025 1.00 86.94 505 ARG A C 1
ATOM 3951 O O . ARG A 1 505 ? -9.350 -11.955 25.637 1.00 86.94 505 ARG A O 1
ATOM 3958 N N . ASN A 1 506 ? -8.707 -14.101 25.534 1.00 78.38 506 ASN A N 1
ATOM 3959 C CA . ASN A 1 506 ? -7.946 -14.071 26.790 1.00 78.38 506 ASN A CA 1
ATOM 3960 C C . ASN A 1 506 ? -6.867 -12.975 26.744 1.00 78.38 506 ASN A C 1
ATOM 3962 O O . ASN A 1 506 ? -6.026 -12.969 25.849 1.00 78.38 506 ASN A O 1
ATOM 3966 N N . GLY A 1 507 ? -6.898 -12.054 27.708 1.00 79.88 507 GLY A N 1
ATOM 3967 C CA . GLY A 1 507 ? -6.024 -10.875 27.740 1.00 79.88 507 GLY A CA 1
ATOM 3968 C C . GLY A 1 507 ? -6.661 -9.582 27.217 1.00 79.88 507 GLY A C 1
ATOM 3969 O O . GLY A 1 507 ? -6.061 -8.533 27.396 1.00 79.88 507 GLY A O 1
ATOM 3970 N N . CYS A 1 508 ? -7.873 -9.623 26.648 1.00 81.62 508 CYS A N 1
ATOM 3971 C CA . CYS A 1 508 ? -8.624 -8.435 26.209 1.00 81.62 508 CYS A CA 1
ATOM 3972 C C . CYS A 1 508 ? -9.608 -7.881 27.262 1.00 81.62 508 CYS A C 1
ATOM 3974 O O . CYS A 1 508 ? -10.193 -6.817 27.066 1.00 81.62 508 CYS A O 1
ATOM 3976 N N . GLN A 1 509 ? -9.786 -8.578 28.390 1.00 62.31 509 GLN A N 1
ATOM 3977 C CA . GLN A 1 509 ? -10.581 -8.101 29.526 1.00 62.31 509 GLN A CA 1
ATOM 3978 C C . GLN A 1 509 ? -9.766 -7.092 30.355 1.00 62.31 509 GLN A C 1
ATOM 3980 O O . GLN A 1 509 ? -8.602 -7.365 30.664 1.00 62.31 509 GLN A O 1
ATOM 3985 N N . PRO A 1 510 ? -10.341 -5.949 30.768 1.00 49.19 510 PRO A N 1
ATOM 3986 C CA . PRO A 1 510 ? -9.671 -5.058 31.704 1.00 49.19 510 PRO A CA 1
ATOM 3987 C C . PRO A 1 510 ? -9.452 -5.797 33.030 1.00 49.19 510 PRO A C 1
ATOM 3989 O O . PRO A 1 510 ? -10.388 -6.380 33.576 1.00 49.19 510 PRO A O 1
ATOM 3992 N N . MET A 1 511 ? -8.228 -5.771 33.571 1.00 41.03 511 MET A N 1
ATOM 3993 C CA . MET A 1 511 ? -7.996 -6.232 34.942 1.00 41.03 511 MET A CA 1
ATOM 3994 C C . MET A 1 511 ? -8.902 -5.422 35.874 1.00 41.03 511 MET A C 1
ATOM 3996 O O . MET A 1 511 ? -8.671 -4.228 36.082 1.00 41.03 511 MET A O 1
ATOM 4000 N N . ILE A 1 512 ? -9.944 -6.055 36.417 1.00 34.78 512 ILE A N 1
ATOM 4001 C CA . ILE A 1 512 ? -10.786 -5.463 37.453 1.00 34.78 512 ILE A CA 1
ATOM 4002 C C . ILE A 1 512 ? -9.863 -5.189 38.640 1.00 34.78 512 ILE A C 1
ATOM 4004 O O . ILE A 1 512 ? -9.450 -6.109 39.345 1.00 34.78 512 ILE A O 1
ATOM 4008 N N . LYS A 1 513 ? -9.498 -3.921 38.852 1.00 29.91 513 LYS A N 1
ATOM 4009 C CA . LYS A 1 513 ? -8.880 -3.507 40.113 1.00 29.91 513 LYS A CA 1
ATOM 4010 C C . LYS A 1 513 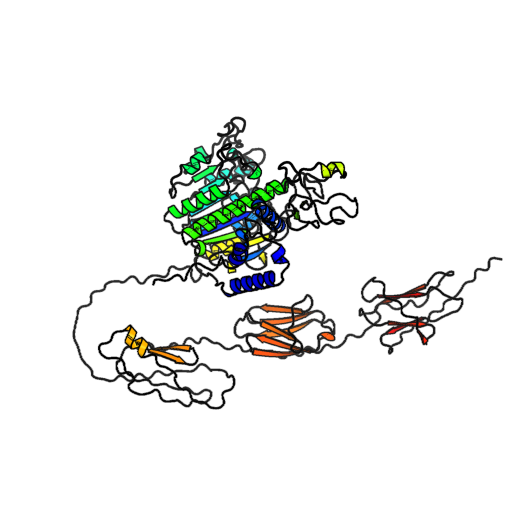? -9.899 -3.791 41.222 1.00 29.91 513 LYS A C 1
ATOM 4012 O O . LYS A 1 513 ? -11.018 -3.282 41.119 1.00 29.91 513 LYS A O 1
ATOM 4017 N N . PRO A 1 514 ? -9.553 -4.562 42.268 1.00 32.03 514 PRO A N 1
ATOM 4018 C CA . PRO A 1 514 ? -10.446 -4.763 43.399 1.00 32.03 514 PRO A CA 1
ATOM 4019 C C . PRO A 1 514 ? -10.809 -3.397 43.977 1.00 32.03 514 PRO A C 1
ATOM 4021 O O . PRO A 1 514 ? -9.942 -2.628 44.392 1.00 32.03 514 PRO A O 1
ATOM 4024 N N . THR A 1 515 ? -12.094 -3.063 43.936 1.00 29.31 515 THR A N 1
ATOM 4025 C CA . THR A 1 515 ? -12.613 -1.837 44.533 1.00 29.31 515 THR A CA 1
ATOM 4026 C C . THR A 1 515 ? -12.623 -2.057 46.041 1.00 29.31 515 THR A C 1
ATOM 4028 O O . THR A 1 515 ? -13.391 -2.877 46.538 1.00 29.31 515 THR A O 1
ATOM 4031 N N . THR A 1 516 ? -11.746 -1.373 46.775 1.00 30.78 516 THR A N 1
ATOM 4032 C CA . THR A 1 516 ? -11.754 -1.357 48.243 1.00 30.78 516 THR A CA 1
ATOM 4033 C C . THR A 1 516 ? -13.100 -0.835 48.731 1.00 30.78 516 THR A C 1
ATOM 4035 O O . THR A 1 516 ? -13.356 0.367 48.703 1.00 30.78 516 THR A O 1
ATOM 4038 N N . THR A 1 517 ? -13.972 -1.746 49.153 1.00 28.41 517 THR A N 1
ATOM 4039 C CA . THR A 1 517 ? -15.203 -1.427 49.873 1.00 28.41 517 THR A CA 1
ATOM 4040 C C . THR A 1 517 ? -14.845 -1.315 51.349 1.00 28.41 517 THR A C 1
ATOM 4042 O O . THR A 1 517 ? -14.534 -2.304 52.013 1.00 28.41 517 THR A O 1
ATOM 4045 N N . THR A 1 518 ? -14.821 -0.086 51.855 1.00 30.12 518 THR A N 1
ATOM 4046 C CA . THR A 1 518 ? -14.618 0.216 53.271 1.00 30.12 518 THR A CA 1
ATOM 4047 C C . THR A 1 518 ? -15.808 -0.333 54.053 1.00 30.12 518 THR A C 1
ATOM 4049 O O . THR A 1 518 ? -16.896 0.235 53.996 1.00 30.12 518 THR A O 1
ATOM 4052 N N . THR A 1 519 ? -15.615 -1.441 54.769 1.00 27.09 519 THR A N 1
ATOM 4053 C CA . THR A 1 519 ? -16.612 -1.953 55.717 1.00 27.09 519 THR A CA 1
ATOM 4054 C C . THR A 1 519 ? -16.033 -1.834 57.118 1.00 27.09 519 THR A C 1
ATOM 4056 O O . THR A 1 519 ? -15.012 -2.432 57.450 1.00 27.09 519 THR A O 1
ATOM 4059 N N . THR A 1 520 ? -16.661 -0.976 57.909 1.00 30.19 520 THR A N 1
ATOM 4060 C CA . THR A 1 520 ? -16.408 -0.732 59.326 1.00 30.19 520 THR A CA 1
ATOM 4061 C C . THR A 1 520 ? -16.719 -2.001 60.118 1.00 30.19 520 THR A C 1
ATOM 4063 O O . THR A 1 520 ? -17.842 -2.495 60.043 1.00 30.19 520 THR A O 1
ATOM 4066 N N . THR A 1 521 ? -15.774 -2.501 60.919 1.00 25.80 521 THR A N 1
ATOM 4067 C CA . THR A 1 521 ? -16.071 -3.545 61.913 1.00 25.80 521 THR A CA 1
ATOM 4068 C C . THR A 1 521 ? -15.498 -3.177 63.273 1.00 25.80 521 THR A C 1
ATOM 4070 O O . THR A 1 521 ? -14.317 -2.872 63.425 1.00 25.80 521 THR A O 1
ATOM 4073 N N . THR A 1 522 ? -16.409 -3.171 64.238 1.00 24.28 522 THR A N 1
ATOM 4074 C CA . THR A 1 522 ? -16.266 -2.939 65.669 1.00 24.28 522 THR A CA 1
ATOM 4075 C C . THR A 1 522 ? -15.460 -4.039 66.357 1.00 24.28 522 THR A C 1
ATOM 4077 O O . THR A 1 522 ? -15.549 -5.221 66.034 1.00 24.28 522 THR A O 1
ATOM 4080 N N . THR A 1 523 ? -14.682 -3.620 67.349 1.00 24.81 523 THR A N 1
ATOM 4081 C CA . THR A 1 523 ? -13.849 -4.430 68.238 1.00 24.81 523 THR A CA 1
ATOM 4082 C C . THR A 1 523 ? -14.676 -5.240 69.240 1.00 24.81 523 THR A C 1
ATOM 4084 O O . THR A 1 523 ? -15.494 -4.683 69.966 1.00 24.81 523 THR A O 1
ATOM 4087 N N . THR A 1 524 ? -14.374 -6.535 69.368 1.00 24.41 524 THR A N 1
ATOM 4088 C CA . THR A 1 524 ? -14.584 -7.328 70.595 1.00 24.41 524 THR A CA 1
ATOM 4089 C C . THR A 1 524 ? -13.398 -8.281 70.815 1.00 24.41 524 THR A C 1
ATOM 4091 O O . THR A 1 524 ? -12.994 -9.027 69.932 1.00 24.41 524 THR A O 1
ATOM 4094 N N . THR A 1 525 ? -12.805 -8.190 72.006 1.00 24.97 525 THR A N 1
ATOM 4095 C CA . THR A 1 525 ? -11.804 -9.078 72.645 1.00 24.97 525 THR A CA 1
ATOM 4096 C C . THR A 1 525 ? -12.503 -10.306 73.260 1.00 24.97 525 THR A C 1
ATOM 4098 O O . THR A 1 525 ? -13.640 -10.141 73.684 1.00 24.97 525 THR A O 1
ATOM 4101 N N . ALA A 1 526 ? -11.972 -11.514 73.502 1.00 27.14 526 ALA A N 1
ATOM 4102 C CA . ALA A 1 526 ? -10.729 -12.282 73.284 1.00 27.14 526 ALA A CA 1
ATOM 4103 C C . ALA A 1 526 ? -11.115 -13.796 73.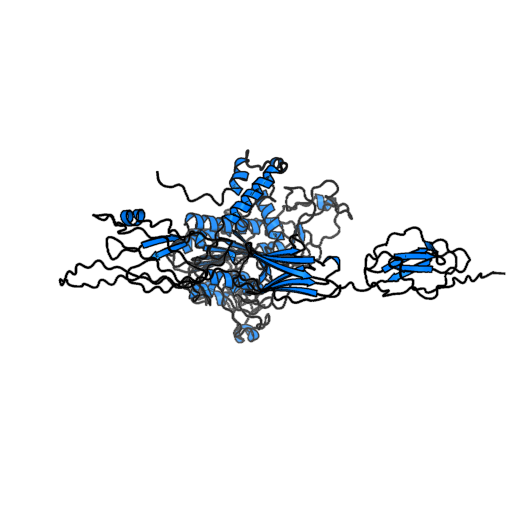464 1.00 27.14 526 ALA A C 1
ATOM 4105 O O . ALA A 1 526 ? -12.236 -14.045 73.914 1.00 27.14 526 ALA A O 1
ATOM 4106 N N . PRO A 1 527 ? -10.264 -14.817 73.189 1.00 24.80 527 PRO A N 1
ATOM 4107 C CA . PRO A 1 527 ? -9.251 -15.219 74.176 1.00 24.80 527 PRO A CA 1
ATOM 4108 C C . PRO A 1 527 ? -7.909 -15.693 73.586 1.00 24.80 527 PRO A C 1
ATOM 4110 O O . PRO A 1 527 ? -7.806 -16.206 72.476 1.00 24.80 527 PRO A O 1
ATOM 4113 N N . LYS A 1 528 ? -6.861 -15.533 74.399 1.00 32.56 528 LYS A N 1
ATOM 4114 C CA . LYS A 1 528 ? -5.517 -16.071 74.178 1.00 32.56 528 LYS A CA 1
ATOM 4115 C C . LYS A 1 528 ? -5.521 -17.585 74.400 1.00 32.56 528 LYS A C 1
ATOM 4117 O O . LYS A 1 528 ? -5.813 -18.027 75.508 1.00 32.56 528 LYS A O 1
ATOM 4122 N N . SER A 1 529 ? -5.087 -18.346 73.401 1.00 27.80 529 SER A N 1
ATOM 4123 C CA . SER A 1 529 ? -4.530 -19.685 73.590 1.00 27.80 529 SER A CA 1
ATOM 4124 C C . SER A 1 529 ? -3.047 -19.649 73.233 1.00 27.80 529 SER A C 1
ATOM 4126 O O . SER A 1 529 ? -2.679 -19.427 72.081 1.00 27.80 529 SER A O 1
ATOM 4128 N N . ASN A 1 530 ? -2.200 -19.853 74.240 1.00 35.94 530 ASN A N 1
ATOM 4129 C CA . ASN A 1 530 ? -0.824 -20.283 74.040 1.00 35.94 530 ASN A CA 1
ATOM 4130 C C . ASN A 1 530 ? -0.867 -21.675 73.400 1.00 35.94 530 ASN A C 1
ATOM 4132 O O . ASN A 1 530 ? -1.301 -22.627 74.042 1.00 35.94 530 ASN A O 1
ATOM 4136 N N . GLY A 1 531 ? -0.424 -21.785 72.156 1.00 28.97 531 GLY A N 1
ATOM 4137 C CA . GLY A 1 531 ? -0.209 -23.059 71.487 1.00 28.97 531 GLY A CA 1
ATOM 4138 C C . GLY A 1 531 ? 0.782 -22.844 70.358 1.00 28.97 531 GLY A C 1
ATOM 4139 O O . GLY A 1 531 ? 0.489 -22.095 69.429 1.00 28.97 531 GLY A O 1
ATOM 4140 N N . LEU A 1 532 ? 1.971 -23.445 70.459 1.00 35.06 532 LEU A N 1
ATOM 4141 C CA . LEU A 1 532 ? 2.783 -23.685 69.270 1.00 35.06 532 LEU A CA 1
ATOM 4142 C C . LEU A 1 532 ? 1.927 -24.545 68.335 1.00 35.06 532 LEU A C 1
ATOM 4144 O O . LEU A 1 532 ? 1.627 -25.690 68.662 1.00 35.06 532 LEU A O 1
ATOM 4148 N N . ASN A 1 533 ? 1.521 -23.986 67.201 1.00 33.12 533 ASN A N 1
ATOM 4149 C CA . ASN A 1 533 ? 0.876 -24.756 66.149 1.00 33.12 533 ASN A CA 1
ATOM 4150 C C . ASN A 1 533 ? 1.970 -25.287 65.223 1.00 33.12 533 ASN A C 1
ATOM 4152 O O . ASN A 1 533 ? 2.580 -24.526 64.471 1.00 33.12 533 ASN A O 1
ATOM 4156 N N . SER A 1 534 ? 2.237 -26.589 65.300 1.00 35.97 534 SER A N 1
ATOM 4157 C CA . SER A 1 534 ? 2.975 -27.310 64.267 1.00 35.97 534 SER A CA 1
ATOM 4158 C C . SER A 1 534 ? 2.050 -27.531 63.068 1.00 35.97 534 SER A C 1
ATOM 4160 O O . SER A 1 534 ? 0.925 -28.008 63.214 1.00 35.97 534 SER A O 1
ATOM 4162 N N . PHE A 1 535 ? 2.504 -27.160 61.870 1.00 37.53 535 PHE A N 1
ATOM 4163 C CA . PHE A 1 535 ? 1.772 -27.407 60.629 1.00 37.53 535 PHE A CA 1
ATOM 4164 C C . PHE A 1 535 ? 2.457 -28.542 59.870 1.00 37.53 535 PHE A C 1
ATOM 4166 O O . PHE A 1 535 ? 3.647 -28.472 59.570 1.00 37.53 535 PHE A O 1
ATOM 4173 N N . THR A 1 536 ? 1.703 -29.591 59.554 1.00 34.91 536 THR A N 1
ATOM 4174 C CA . THR A 1 536 ? 2.158 -30.701 58.710 1.00 34.91 536 THR A CA 1
ATOM 4175 C C . THR A 1 536 ? 1.453 -30.589 57.369 1.00 34.91 536 THR A C 1
ATOM 4177 O O . THR A 1 536 ? 0.223 -30.613 57.314 1.00 34.91 536 THR A O 1
ATOM 4180 N N . ILE A 1 537 ? 2.217 -30.455 56.286 1.00 35.97 537 ILE A N 1
ATOM 4181 C CA . ILE A 1 537 ? 1.670 -30.392 54.930 1.00 35.97 537 ILE A CA 1
ATOM 4182 C C . ILE A 1 537 ? 2.187 -31.609 54.156 1.00 35.97 537 ILE A C 1
ATOM 4184 O O . ILE A 1 537 ? 3.400 -31.732 53.984 1.00 35.97 537 ILE A O 1
ATOM 4188 N N . PRO A 1 538 ? 1.313 -32.516 53.687 1.00 33.19 538 PRO A N 1
ATOM 4189 C CA . PRO A 1 538 ? 1.742 -33.622 52.846 1.00 33.19 538 PRO A CA 1
ATOM 4190 C C . PRO A 1 538 ? 2.145 -33.085 51.467 1.00 33.19 538 PRO A C 1
ATOM 4192 O O . PRO A 1 538 ? 1.349 -32.434 50.788 1.00 33.19 538 PRO A O 1
ATOM 4195 N N . VAL A 1 539 ? 3.382 -33.357 51.054 1.00 34.28 539 VAL A N 1
ATOM 4196 C CA . VAL A 1 539 ? 3.878 -33.058 49.706 1.00 34.28 539 VAL A CA 1
ATOM 4197 C C . VAL A 1 539 ? 3.806 -34.347 48.893 1.00 34.28 539 VAL A C 1
ATOM 4199 O O . VAL A 1 539 ? 4.410 -35.351 49.253 1.00 34.28 539 VAL A O 1
ATOM 4202 N N . THR A 1 540 ? 3.040 -34.343 47.805 1.00 31.02 540 THR A N 1
ATOM 4203 C CA . THR A 1 540 ? 3.045 -35.436 46.824 1.00 31.02 540 THR A CA 1
ATOM 4204 C C . THR A 1 540 ? 3.957 -35.022 45.679 1.00 31.02 540 THR A C 1
ATOM 4206 O O . THR A 1 540 ? 3.679 -34.031 45.002 1.00 31.02 540 THR A O 1
ATOM 4209 N N . PHE A 1 541 ? 5.060 -35.739 45.474 1.00 32.44 541 PHE A N 1
ATOM 4210 C CA . PHE A 1 541 ? 5.966 -35.453 44.366 1.00 32.44 541 PHE A CA 1
ATOM 4211 C C . PHE A 1 541 ? 5.427 -36.074 43.078 1.00 32.44 541 PHE A C 1
ATOM 4213 O O . PHE A 1 541 ? 5.229 -37.283 42.980 1.00 32.44 541 PHE A O 1
ATOM 4220 N N . ILE A 1 542 ? 5.214 -35.236 42.065 1.00 28.56 542 ILE A N 1
ATOM 4221 C CA . ILE A 1 542 ? 4.980 -35.689 40.695 1.00 28.56 542 ILE A CA 1
ATOM 4222 C C . ILE A 1 542 ? 6.360 -35.920 40.074 1.00 28.56 542 ILE A C 1
ATOM 4224 O O . ILE A 1 542 ? 7.068 -34.977 39.739 1.00 28.56 542 ILE A O 1
ATOM 4228 N N . LYS A 1 543 ? 6.734 -37.203 40.057 1.00 27.31 543 LYS A N 1
ATOM 4229 C CA . LYS A 1 543 ? 7.813 -37.887 39.328 1.00 27.31 543 LYS A CA 1
ATOM 4230 C C . LYS A 1 543 ? 8.867 -36.981 38.674 1.00 27.31 543 LYS A C 1
ATOM 4232 O O . LYS A 1 543 ? 8.654 -36.490 37.572 1.00 27.31 543 LYS A O 1
ATOM 4237 N N . LEU A 1 544 ? 10.037 -36.859 39.307 1.00 28.39 544 LEU A N 1
ATOM 4238 C CA . LEU A 1 544 ? 11.246 -36.408 38.619 1.00 28.39 544 LEU A CA 1
ATOM 4239 C C . LEU A 1 544 ? 11.812 -37.576 37.788 1.00 28.39 544 LEU A C 1
ATOM 4241 O O . LEU A 1 544 ? 12.058 -38.639 38.351 1.00 28.39 544 LEU A O 1
ATOM 4245 N N . LEU A 1 545 ? 12.005 -37.413 36.473 1.00 25.94 545 LEU A N 1
ATOM 4246 C CA . LEU A 1 545 ? 12.784 -38.361 35.660 1.00 25.94 545 LEU A CA 1
ATOM 4247 C C . LEU A 1 545 ? 14.266 -37.953 35.579 1.00 25.94 545 LEU A C 1
ATOM 4249 O O . LEU A 1 545 ? 14.576 -36.761 35.655 1.00 25.94 545 LEU A O 1
ATOM 4253 N N . PRO A 1 546 ? 15.171 -38.941 35.442 1.00 29.42 546 PRO A N 1
ATOM 4254 C CA . PRO A 1 546 ? 16.557 -38.828 35.863 1.00 29.42 546 PRO A CA 1
ATOM 4255 C C . PRO A 1 546 ? 17.498 -38.427 34.722 1.00 29.42 546 PRO A C 1
ATOM 4257 O O . PRO A 1 546 ? 17.480 -39.027 33.652 1.00 29.42 546 PRO A O 1
ATOM 4260 N N . GLU A 1 547 ? 18.447 -37.544 35.018 1.00 27.28 547 GLU A N 1
ATOM 4261 C CA . GLU A 1 547 ? 19.819 -37.753 34.556 1.00 27.28 547 GLU A CA 1
ATOM 4262 C C . GLU A 1 547 ? 20.659 -38.151 35.778 1.00 27.28 547 GLU A C 1
ATOM 4264 O O . GLU A 1 547 ? 20.856 -37.374 36.707 1.00 27.28 547 GLU A O 1
ATOM 4269 N N . ARG A 1 548 ? 21.030 -39.439 35.799 1.00 28.59 548 ARG A N 1
ATOM 4270 C CA . ARG A 1 548 ? 21.930 -40.166 36.717 1.00 28.59 548 ARG A CA 1
ATOM 4271 C C . ARG A 1 548 ? 22.326 -39.466 38.030 1.00 28.59 548 ARG A C 1
ATOM 4273 O O . ARG A 1 548 ? 23.347 -38.788 38.103 1.00 28.59 548 ARG A O 1
ATOM 4280 N N . LEU A 1 549 ? 21.647 -39.838 39.114 1.00 30.92 549 LEU A N 1
ATOM 4281 C CA . LEU A 1 549 ? 22.201 -39.809 40.470 1.00 30.92 549 LEU A CA 1
ATOM 4282 C C . LEU A 1 549 ? 21.957 -41.174 41.125 1.00 30.92 549 LEU A C 1
ATOM 4284 O O . LEU A 1 549 ? 20.848 -41.470 41.554 1.00 30.92 549 LEU A O 1
ATOM 4288 N N . CYS A 1 550 ? 22.996 -42.009 41.200 1.00 27.59 550 CYS A N 1
ATOM 4289 C CA . CYS A 1 550 ? 23.058 -43.021 42.251 1.00 27.59 550 CYS A CA 1
ATOM 4290 C C . CYS A 1 550 ? 23.222 -42.278 43.585 1.00 27.59 550 CYS A C 1
ATOM 4292 O O . CYS A 1 550 ? 24.141 -41.467 43.713 1.00 27.59 550 CYS A O 1
ATOM 4294 N N . ASP A 1 551 ? 22.316 -42.543 44.529 1.00 33.72 551 ASP A N 1
ATOM 4295 C CA . ASP A 1 551 ? 22.375 -42.206 45.956 1.00 33.72 551 ASP A CA 1
ATOM 4296 C C . ASP A 1 551 ? 23.024 -40.867 46.333 1.00 33.72 551 ASP A C 1
ATOM 4298 O O . ASP A 1 551 ? 24.194 -40.855 46.714 1.00 33.72 551 ASP A O 1
ATOM 4302 N N . LYS A 1 552 ? 22.259 -39.760 46.378 1.00 33.72 552 LYS A N 1
ATOM 4303 C CA . LYS A 1 552 ? 22.539 -38.655 47.323 1.00 33.72 552 LYS A CA 1
ATOM 4304 C C . LYS A 1 552 ? 21.270 -37.957 47.836 1.00 33.72 552 LYS A C 1
ATOM 4306 O O . LYS A 1 552 ? 20.365 -37.639 47.075 1.00 33.72 552 LYS A O 1
ATOM 4311 N N . ARG A 1 553 ? 21.286 -37.717 49.154 1.00 37.84 553 ARG A N 1
ATOM 4312 C CA . ARG A 1 553 ? 20.347 -36.979 50.021 1.00 37.84 553 ARG A CA 1
ATOM 4313 C C . ARG A 1 553 ? 19.679 -35.748 49.391 1.00 37.84 553 ARG A C 1
ATOM 4315 O O . ARG A 1 553 ? 20.336 -34.952 48.723 1.00 37.84 553 ARG A O 1
ATOM 4322 N N . LEU A 1 554 ? 18.413 -35.523 49.755 1.00 38.91 554 LEU A N 1
ATOM 4323 C CA . LEU A 1 554 ? 17.713 -34.244 49.605 1.00 38.91 554 LEU A CA 1
ATOM 4324 C C . LEU A 1 554 ? 18.075 -33.314 50.773 1.00 38.91 554 LEU A C 1
ATOM 4326 O O . LEU A 1 554 ? 17.544 -33.466 51.870 1.00 38.91 554 LEU A O 1
ATOM 4330 N N . SER A 1 555 ? 18.945 -32.334 50.519 1.00 42.22 555 SER A N 1
ATOM 4331 C CA . SER A 1 555 ? 19.261 -31.264 51.474 1.00 42.22 555 SER A CA 1
ATOM 4332 C C . SER A 1 555 ? 18.583 -29.957 51.033 1.00 42.22 555 SER A C 1
ATOM 4334 O O . SER A 1 555 ? 18.866 -29.469 49.932 1.00 42.22 555 SER A O 1
ATOM 4336 N N . PRO A 1 556 ? 17.683 -29.358 51.830 1.00 47.72 556 PRO A N 1
ATOM 4337 C CA . PRO A 1 556 ? 17.091 -28.061 51.514 1.00 47.72 556 PRO A CA 1
ATOM 4338 C C . PRO A 1 556 ? 18.167 -26.972 51.616 1.00 47.72 556 PRO A C 1
ATOM 4340 O O . PRO A 1 556 ? 18.574 -26.581 52.705 1.00 47.72 556 PRO A O 1
ATOM 4343 N N . GLN A 1 557 ? 18.669 -26.498 50.472 1.00 44.97 557 GLN A N 1
ATOM 4344 C CA . GLN A 1 557 ? 19.881 -25.672 50.452 1.00 44.97 557 GLN A CA 1
ATOM 4345 C C . GLN A 1 557 ? 19.683 -24.236 50.958 1.00 44.97 557 GLN A C 1
ATOM 4347 O O . GLN A 1 557 ? 20.674 -23.592 51.300 1.00 44.97 557 GLN A O 1
ATOM 4352 N N . ARG A 1 558 ? 18.450 -23.707 51.048 1.00 48.34 558 ARG A N 1
ATOM 4353 C CA . ARG A 1 558 ? 18.221 -22.390 51.671 1.00 48.34 558 ARG A CA 1
ATOM 4354 C C . ARG A 1 558 ? 16.749 -22.097 51.976 1.00 48.34 558 ARG A C 1
ATOM 4356 O O . ARG A 1 558 ? 15.908 -22.152 51.079 1.00 48.34 558 ARG A O 1
ATOM 4363 N N . ILE A 1 559 ? 16.466 -21.681 53.211 1.00 52.75 559 ILE A N 1
ATOM 4364 C CA . ILE A 1 559 ? 15.275 -20.888 53.557 1.00 52.75 559 ILE A CA 1
ATOM 4365 C C . ILE A 1 559 ? 15.745 -19.441 53.690 1.00 52.75 559 ILE A C 1
ATOM 4367 O O . ILE A 1 559 ? 16.638 -19.151 54.486 1.00 52.75 559 ILE A O 1
ATOM 4371 N N . ASP A 1 560 ? 15.174 -18.528 52.911 1.00 53.47 560 ASP A N 1
ATOM 4372 C CA . ASP A 1 560 ? 15.582 -17.121 52.930 1.00 53.47 560 ASP A CA 1
ATOM 4373 C C . ASP A 1 560 ? 14.859 -16.333 54.041 1.00 53.47 560 ASP A C 1
ATOM 4375 O O . ASP A 1 560 ? 13.966 -15.520 53.802 1.00 53.47 560 ASP A O 1
ATOM 4379 N N . ILE A 1 561 ? 15.240 -16.617 55.292 1.00 53.47 561 ILE A N 1
ATOM 4380 C CA . ILE A 1 561 ? 14.724 -15.946 56.502 1.00 53.47 561 ILE A CA 1
ATOM 4381 C C . ILE A 1 561 ? 15.123 -14.461 56.530 1.00 53.47 561 ILE A C 1
ATOM 4383 O O . ILE A 1 561 ? 14.422 -13.623 57.102 1.00 53.47 561 ILE A O 1
ATOM 4387 N N . GLU A 1 562 ? 16.244 -14.122 55.897 1.00 51.84 562 GLU A N 1
ATOM 4388 C CA . GLU A 1 562 ? 16.795 -12.770 55.869 1.00 51.84 562 GLU A CA 1
ATOM 4389 C C . GLU A 1 562 ? 15.898 -11.832 55.051 1.00 51.84 562 GLU A C 1
ATOM 4391 O O . GLU A 1 562 ? 15.546 -10.748 55.522 1.00 51.84 562 GLU A O 1
ATOM 4396 N N . THR A 1 563 ? 15.405 -12.284 53.894 1.00 54.03 563 THR A N 1
ATOM 4397 C CA . THR A 1 563 ? 14.401 -11.547 53.111 1.00 54.03 563 THR A CA 1
ATOM 4398 C C . THR A 1 563 ? 13.080 -11.367 53.875 1.00 54.03 563 THR A C 1
ATOM 4400 O O . THR A 1 563 ? 12.509 -10.274 53.841 1.00 54.03 563 THR A O 1
ATOM 4403 N N . ILE A 1 564 ? 12.629 -12.375 54.635 1.00 53.34 564 ILE A N 1
ATOM 4404 C CA . ILE A 1 564 ? 11.395 -12.311 55.449 1.00 53.34 564 ILE A CA 1
ATOM 4405 C C . ILE A 1 564 ? 11.526 -11.268 56.572 1.00 53.34 564 ILE A C 1
ATOM 4407 O O . ILE A 1 564 ? 10.658 -10.407 56.746 1.00 53.34 564 ILE A O 1
ATOM 4411 N N . ASN A 1 565 ? 12.636 -11.287 57.312 1.00 52.50 565 ASN A N 1
ATOM 4412 C CA . ASN A 1 565 ? 12.877 -10.332 58.396 1.00 52.50 565 ASN A CA 1
ATOM 4413 C C . ASN A 1 565 ? 13.079 -8.895 57.878 1.00 52.50 565 ASN A C 1
ATOM 4415 O O . ASN A 1 565 ? 12.614 -7.941 58.513 1.00 52.50 565 ASN A O 1
ATOM 4419 N N . ASN A 1 566 ? 13.696 -8.736 56.701 1.00 53.12 566 ASN A N 1
ATOM 4420 C CA . ASN A 1 566 ? 13.944 -7.437 56.073 1.00 53.12 566 ASN A CA 1
ATOM 4421 C C . ASN A 1 566 ? 12.684 -6.803 55.459 1.00 53.12 566 ASN A C 1
ATOM 4423 O O . ASN A 1 566 ? 12.544 -5.579 55.500 1.00 53.12 566 ASN A O 1
ATOM 4427 N N . GLN A 1 567 ? 11.744 -7.601 54.935 1.00 50.84 567 GLN A N 1
ATOM 4428 C CA . GLN A 1 567 ? 10.483 -7.086 54.383 1.00 50.84 567 GLN A CA 1
ATOM 4429 C C . GLN A 1 567 ? 9.511 -6.571 55.456 1.00 50.84 567 GLN A C 1
ATOM 4431 O O . GLN A 1 567 ? 8.758 -5.636 55.184 1.00 50.84 567 GLN A O 1
ATOM 4436 N N . HIS A 1 568 ? 9.544 -7.120 56.678 1.00 51.91 568 HIS A N 1
ATOM 4437 C CA . HIS A 1 568 ? 8.508 -6.855 57.687 1.00 51.91 568 HIS A CA 1
ATOM 4438 C C . HIS A 1 568 ? 8.940 -6.011 58.906 1.00 51.91 568 HIS A C 1
ATOM 4440 O O . HIS A 1 568 ? 8.092 -5.722 59.749 1.00 51.91 568 HIS A O 1
ATOM 4446 N N . LYS A 1 569 ? 10.210 -5.573 59.014 1.00 50.41 569 LYS A N 1
ATOM 4447 C CA . LYS A 1 569 ? 10.747 -4.732 60.124 1.00 50.41 569 LYS A CA 1
ATOM 4448 C C . LYS A 1 569 ? 10.253 -5.154 61.522 1.00 50.41 569 LYS A C 1
ATOM 4450 O O . LYS A 1 569 ? 9.801 -4.336 62.324 1.00 50.41 569 LYS A O 1
ATOM 4455 N N . LEU A 1 570 ? 10.291 -6.452 61.804 1.00 52.25 570 LEU A N 1
ATOM 4456 C CA . LEU A 1 570 ? 9.698 -7.026 63.012 1.00 52.25 570 LEU A CA 1
ATOM 4457 C C . LEU A 1 570 ? 10.536 -6.709 64.266 1.00 52.25 570 LEU A C 1
ATOM 4459 O O . LEU A 1 570 ? 11.759 -6.780 64.240 1.00 52.25 570 LEU A O 1
ATOM 4463 N N . HIS A 1 571 ? 9.877 -6.441 65.402 1.00 49.03 571 HIS A N 1
ATOM 4464 C CA . HIS A 1 571 ? 10.533 -6.115 66.687 1.00 49.03 571 HIS A CA 1
ATOM 4465 C C . HIS A 1 571 ? 11.376 -7.263 67.289 1.00 49.03 571 HIS A C 1
ATOM 4467 O O . HIS A 1 571 ? 12.218 -7.023 68.152 1.00 49.03 571 HIS A O 1
ATOM 4473 N N . LYS A 1 572 ? 11.128 -8.505 66.849 1.00 48.94 572 LYS A N 1
ATOM 4474 C CA . LYS A 1 572 ? 11.961 -9.696 67.074 1.00 48.94 572 LYS A CA 1
ATOM 4475 C C . LYS A 1 572 ? 11.989 -10.516 65.775 1.00 48.94 572 LYS A C 1
ATOM 4477 O O . LYS A 1 572 ? 10.887 -10.763 65.256 1.00 48.94 572 LYS A O 1
ATOM 4482 N N . PRO A 1 573 ? 13.173 -10.914 65.275 1.00 53.16 573 PRO A N 1
ATOM 4483 C CA . PRO A 1 573 ? 13.309 -11.675 64.036 1.00 53.16 573 PRO A CA 1
ATOM 4484 C C . PRO A 1 573 ? 12.615 -13.040 64.133 1.00 53.16 573 PRO A C 1
ATOM 4486 O O . PRO A 1 573 ? 12.472 -13.607 65.216 1.00 53.16 573 PRO A O 1
ATOM 4489 N N . VAL A 1 574 ? 12.119 -13.530 62.998 1.00 55.03 574 VAL A N 1
ATOM 4490 C CA . VAL A 1 574 ? 11.651 -14.909 62.834 1.00 55.03 574 VAL A CA 1
ATOM 4491 C C . VAL A 1 574 ? 12.869 -15.817 62.841 1.00 55.03 574 VAL A C 1
ATOM 4493 O O . VAL A 1 574 ? 13.847 -15.541 62.146 1.00 55.03 574 VAL A O 1
ATOM 4496 N N . GLU A 1 575 ? 12.789 -16.885 63.624 1.00 52.38 575 GLU A N 1
ATOM 4497 C CA . GLU A 1 575 ? 13.848 -17.874 63.796 1.00 52.38 575 GLU A CA 1
ATOM 4498 C C . GLU A 1 575 ? 13.292 -19.256 63.451 1.00 52.38 575 GLU A C 1
ATOM 4500 O O . GLU A 1 575 ? 12.120 -19.557 63.715 1.00 52.38 575 GLU A O 1
ATOM 4505 N N . LEU A 1 576 ? 14.142 -20.080 62.839 1.00 53.72 576 LEU A N 1
ATOM 4506 C CA . LEU A 1 576 ? 13.875 -21.496 62.631 1.00 53.72 576 LEU A CA 1
ATOM 4507 C C . LEU A 1 576 ? 14.015 -22.187 63.994 1.00 53.72 576 LEU A C 1
ATOM 4509 O O . LEU A 1 576 ? 15.077 -22.089 64.606 1.00 53.72 576 LEU A O 1
ATOM 4513 N N . ILE A 1 577 ? 12.955 -22.828 64.491 1.00 52.59 577 ILE A N 1
ATOM 4514 C CA . ILE A 1 577 ? 12.994 -23.470 65.816 1.00 52.59 577 ILE A CA 1
ATOM 4515 C C . ILE A 1 577 ? 13.847 -24.748 65.760 1.00 52.59 577 ILE A C 1
ATOM 4517 O O . ILE A 1 577 ? 14.575 -25.030 66.708 1.00 52.59 577 ILE A O 1
ATOM 4521 N N . GLU A 1 578 ? 13.817 -25.474 64.635 1.00 49.00 578 GLU A N 1
ATOM 4522 C CA . GLU A 1 578 ? 14.613 -26.687 64.394 1.00 49.00 578 GLU A CA 1
ATOM 4523 C C . GLU A 1 578 ? 15.119 -26.736 62.937 1.00 49.00 578 GLU A C 1
ATOM 4525 O O . GLU A 1 578 ? 14.401 -26.287 62.036 1.00 49.00 578 GLU A O 1
ATOM 4530 N N . PRO A 1 579 ? 16.342 -27.244 62.673 1.00 46.38 579 PRO A N 1
ATOM 4531 C CA . PRO A 1 579 ? 16.876 -27.397 61.319 1.00 46.38 579 PRO A CA 1
ATOM 4532 C C . PRO A 1 579 ? 16.067 -28.420 60.508 1.00 46.38 579 PRO A C 1
ATOM 4534 O O . PRO A 1 579 ? 15.642 -29.442 61.036 1.00 46.38 579 PRO A O 1
ATOM 4537 N N . LEU A 1 580 ? 15.878 -28.162 59.208 1.00 50.06 580 LEU A N 1
ATOM 4538 C CA . LEU A 1 580 ? 15.288 -29.150 58.300 1.00 50.06 580 LEU A CA 1
ATOM 4539 C C . LEU A 1 580 ? 16.221 -30.364 58.200 1.00 50.06 580 LEU A C 1
ATOM 4541 O O . LEU A 1 580 ? 17.351 -30.233 57.729 1.00 50.06 580 LEU A O 1
ATOM 4545 N N . GLU A 1 581 ? 15.751 -31.526 58.641 1.00 46.12 581 GLU A N 1
ATOM 4546 C CA . GLU A 1 581 ? 16.520 -32.767 58.557 1.00 46.12 581 GLU A CA 1
ATOM 4547 C C . GLU A 1 581 ? 16.548 -33.320 57.124 1.00 46.12 581 GLU A C 1
ATOM 4549 O O . GLU A 1 581 ? 15.583 -33.191 56.364 1.00 46.12 581 GLU A O 1
ATOM 4554 N N . ASP A 1 582 ? 17.671 -33.944 56.753 1.00 44.50 582 ASP A N 1
ATOM 4555 C CA . ASP A 1 582 ? 17.814 -34.647 55.477 1.00 44.50 582 ASP A CA 1
ATOM 4556 C C . ASP A 1 582 ? 16.830 -35.829 55.439 1.00 44.50 582 ASP A C 1
ATOM 4558 O O . ASP A 1 582 ? 16.910 -36.741 56.266 1.00 44.50 582 ASP A O 1
ATOM 4562 N N . VAL A 1 583 ? 15.932 -35.853 54.453 1.00 47.25 583 VAL A N 1
ATOM 4563 C CA . VAL A 1 583 ? 14.996 -36.971 54.269 1.00 47.25 583 VAL A CA 1
ATOM 4564 C C . VAL A 1 583 ? 15.533 -37.898 53.182 1.00 47.25 583 VAL A C 1
ATOM 4566 O O . VAL A 1 583 ? 15.773 -37.478 52.048 1.00 47.25 583 VAL A O 1
ATOM 4569 N N . ASN A 1 584 ? 15.730 -39.172 53.527 1.00 40.31 584 ASN A N 1
ATOM 4570 C CA . ASN A 1 584 ? 16.044 -40.218 52.556 1.00 40.31 584 ASN A CA 1
ATOM 4571 C C . ASN A 1 584 ? 14.750 -40.643 51.862 1.00 40.31 584 ASN A C 1
ATOM 4573 O O . ASN A 1 584 ? 13.787 -41.001 52.535 1.00 40.31 584 ASN A O 1
ATOM 4577 N N . VAL A 1 585 ? 14.729 -40.611 50.532 1.00 43.44 585 VAL A N 1
ATOM 4578 C CA . VAL A 1 585 ? 13.535 -40.933 49.742 1.00 43.44 585 VAL A CA 1
ATOM 4579 C C . VAL A 1 585 ? 13.908 -41.992 48.714 1.00 43.44 585 VAL A C 1
ATOM 4581 O O . VAL A 1 585 ? 14.901 -41.821 48.007 1.00 43.44 585 VAL A O 1
ATOM 4584 N N . GLN A 1 586 ? 13.142 -43.083 48.646 1.00 35.97 586 GLN A N 1
ATOM 4585 C CA . GLN A 1 586 ? 13.284 -44.087 47.591 1.00 35.97 586 GLN A CA 1
ATOM 4586 C C . GLN A 1 586 ? 12.465 -43.712 46.349 1.00 35.97 586 GLN A C 1
ATOM 4588 O O . GLN A 1 586 ? 11.567 -42.867 46.393 1.00 35.97 586 GLN A O 1
ATOM 4593 N N . GLU A 1 587 ? 12.777 -44.338 45.214 1.00 36.22 587 GLU A N 1
ATOM 4594 C CA . GLU A 1 587 ? 12.082 -44.090 43.952 1.00 36.22 587 GLU A CA 1
ATOM 4595 C C . GLU A 1 587 ? 10.574 -44.385 44.093 1.00 36.22 587 GLU A C 1
ATOM 4597 O O . GLU A 1 587 ? 10.169 -45.515 44.357 1.00 36.22 587 GLU A O 1
ATOM 4602 N N . ASN A 1 588 ? 9.741 -43.358 43.883 1.00 35.84 588 ASN A N 1
ATOM 4603 C CA . ASN A 1 588 ? 8.273 -43.368 44.015 1.00 35.84 588 ASN A CA 1
ATOM 4604 C C . ASN A 1 588 ? 7.690 -43.357 45.447 1.00 35.84 588 ASN A C 1
ATOM 4606 O O . ASN A 1 588 ? 6.501 -43.640 45.607 1.00 35.84 588 ASN A O 1
ATOM 4610 N N . GLU A 1 589 ? 8.452 -42.971 46.476 1.00 37.28 589 GLU A N 1
ATOM 4611 C CA . GLU A 1 589 ? 7.902 -42.749 47.824 1.00 37.28 589 GLU A CA 1
ATOM 4612 C C . GLU A 1 589 ? 7.528 -41.280 48.099 1.00 37.28 589 GLU A C 1
ATOM 4614 O O . GLU A 1 589 ? 8.191 -40.340 47.658 1.00 37.28 589 GLU A O 1
ATOM 4619 N N . ASN A 1 590 ? 6.450 -41.070 48.866 1.00 40.09 590 ASN A N 1
ATOM 4620 C CA . ASN A 1 590 ? 6.056 -39.741 49.340 1.00 40.09 590 ASN A CA 1
ATOM 4621 C C . ASN A 1 590 ? 6.902 -39.343 50.554 1.00 40.09 590 ASN A C 1
ATOM 4623 O O . ASN A 1 590 ? 6.890 -40.037 51.570 1.00 40.09 590 ASN A O 1
ATOM 4627 N N . ALA A 1 591 ? 7.555 -38.185 50.489 1.00 41.47 591 ALA A N 1
ATOM 4628 C CA . ALA A 1 591 ? 8.311 -37.620 51.601 1.00 41.47 591 ALA A CA 1
ATOM 4629 C C . ALA A 1 591 ? 7.641 -36.351 52.139 1.00 41.47 591 ALA A C 1
ATOM 4631 O O . ALA A 1 591 ? 7.149 -35.517 51.380 1.00 41.47 591 ALA A O 1
ATOM 4632 N N . THR A 1 592 ? 7.640 -36.193 53.464 1.00 43.53 592 THR A N 1
ATOM 4633 C CA . THR A 1 592 ? 7.080 -35.017 54.145 1.00 43.53 592 THR A CA 1
ATOM 4634 C C . THR A 1 592 ? 8.211 -34.224 54.783 1.00 43.53 592 THR A C 1
ATOM 4636 O O . THR A 1 592 ? 8.927 -34.752 55.628 1.00 43.53 592 THR A O 1
ATOM 4639 N N . LEU A 1 593 ? 8.358 -32.955 54.398 1.00 45.41 593 LEU A N 1
ATOM 4640 C CA . LEU A 1 593 ? 9.268 -32.018 55.059 1.00 45.41 593 LEU A CA 1
ATOM 4641 C C . LEU A 1 593 ? 8.482 -31.207 56.091 1.00 45.41 593 LEU A C 1
ATOM 4643 O O . LEU A 1 593 ? 7.440 -30.633 55.773 1.00 45.41 593 LEU A O 1
ATOM 4647 N N . VAL A 1 594 ? 8.985 -31.156 57.322 1.00 48.09 594 VAL A N 1
ATOM 4648 C CA . VAL A 1 594 ? 8.368 -30.419 58.431 1.00 48.09 594 VAL A CA 1
ATOM 4649 C C . VAL A 1 594 ? 9.300 -29.285 58.835 1.00 48.09 594 VAL A C 1
ATOM 4651 O O . VAL A 1 594 ? 10.467 -29.517 59.121 1.00 48.09 594 VAL A O 1
ATOM 4654 N N . CYS A 1 595 ? 8.788 -28.057 58.860 1.00 47.84 595 CYS A N 1
ATOM 4655 C CA . CYS A 1 595 ? 9.516 -26.876 59.320 1.00 47.84 595 CYS A CA 1
ATOM 4656 C C . CYS A 1 595 ? 8.744 -26.225 60.474 1.00 47.84 595 CYS A C 1
ATOM 4658 O O . CYS A 1 595 ? 7.524 -26.071 60.384 1.00 47.84 595 CYS A O 1
ATOM 4660 N N . GLN A 1 596 ? 9.443 -25.829 61.543 1.00 50.62 596 GLN A N 1
ATOM 4661 C CA . GLN A 1 596 ? 8.861 -25.099 62.672 1.00 50.62 596 GLN A CA 1
ATOM 4662 C C . GLN A 1 596 ? 9.447 -23.688 62.773 1.00 50.62 596 GLN A C 1
ATOM 4664 O O . GLN A 1 596 ? 10.663 -23.499 62.813 1.00 50.62 596 GLN A O 1
ATOM 4669 N N . LEU A 1 597 ? 8.564 -22.688 62.845 1.00 53.09 597 LEU A N 1
ATOM 4670 C CA . LEU A 1 597 ? 8.918 -21.271 62.935 1.00 53.09 597 LEU A CA 1
ATOM 4671 C C . LEU A 1 597 ? 8.484 -20.676 64.270 1.00 53.09 597 LEU A C 1
ATOM 4673 O O . LEU A 1 597 ? 7.428 -21.016 64.799 1.00 53.09 597 LEU A O 1
ATOM 4677 N N . SER A 1 598 ? 9.265 -19.717 64.773 1.00 50.41 598 SER A N 1
ATOM 4678 C CA . SER A 1 598 ? 9.013 -19.044 66.056 1.00 50.41 598 SER A CA 1
ATOM 4679 C C . SER A 1 598 ? 7.737 -18.185 66.106 1.00 50.41 598 SER A C 1
ATOM 4681 O O . SER A 1 598 ? 7.346 -17.742 67.189 1.00 50.41 598 SER A O 1
ATOM 4683 N N . LYS A 1 599 ? 7.060 -17.955 64.967 1.00 54.78 599 LYS A N 1
ATOM 4684 C CA . LYS A 1 599 ? 5.778 -17.235 64.859 1.00 54.78 599 LYS A CA 1
ATOM 4685 C C . LYS A 1 599 ? 4.862 -17.891 63.820 1.00 54.78 599 LYS A C 1
ATOM 4687 O O . LYS A 1 599 ? 5.300 -18.150 62.703 1.00 54.78 599 LYS A O 1
ATOM 4692 N N . ALA A 1 600 ? 3.597 -18.107 64.182 1.00 50.09 600 ALA A N 1
ATOM 4693 C CA . ALA A 1 600 ? 2.555 -18.544 63.255 1.00 50.09 600 ALA A CA 1
ATOM 4694 C C . ALA A 1 600 ? 2.067 -17.358 62.399 1.00 50.09 600 ALA A C 1
ATOM 4696 O O . ALA A 1 600 ? 2.037 -16.229 62.887 1.00 50.09 600 ALA A O 1
ATOM 4697 N N . ASP A 1 601 ? 1.689 -17.643 61.150 1.00 52.66 601 ASP A N 1
ATOM 4698 C CA . ASP A 1 601 ? 1.119 -16.719 60.154 1.00 52.66 601 ASP A CA 1
ATOM 4699 C C . ASP A 1 601 ? 2.098 -15.862 59.323 1.00 52.66 601 ASP A C 1
ATOM 4701 O O . ASP A 1 601 ? 1.913 -14.653 59.184 1.00 52.66 601 ASP A O 1
ATOM 4705 N N . MET A 1 602 ? 3.121 -16.476 58.714 1.00 51.38 602 MET A N 1
ATOM 4706 C CA . MET A 1 602 ? 3.928 -15.817 57.673 1.00 51.38 602 MET A CA 1
ATOM 4707 C C . MET A 1 602 ? 4.149 -16.702 56.447 1.00 51.38 602 MET A C 1
ATOM 4709 O O . MET A 1 602 ? 4.271 -17.921 56.567 1.00 51.38 602 MET A O 1
ATOM 4713 N N . ASP A 1 603 ? 4.217 -16.062 55.278 1.00 51.88 603 ASP A N 1
ATOM 4714 C CA . ASP A 1 603 ? 4.527 -16.723 54.014 1.00 51.88 603 ASP A CA 1
ATOM 4715 C C . ASP A 1 603 ? 6.012 -17.095 53.964 1.00 51.88 603 ASP A C 1
ATOM 4717 O O . ASP A 1 603 ? 6.886 -16.279 54.267 1.00 51.88 603 ASP A O 1
ATOM 4721 N N . VAL A 1 604 ? 6.307 -18.331 53.562 1.00 51.28 604 VAL A N 1
ATOM 4722 C CA . VAL A 1 604 ? 7.683 -18.842 53.478 1.00 51.28 604 VAL A CA 1
ATOM 4723 C C . VAL A 1 604 ? 8.016 -19.141 52.025 1.00 51.28 604 VAL A C 1
ATOM 4725 O O . VAL A 1 604 ? 7.184 -19.657 51.276 1.00 51.28 604 VAL A O 1
ATOM 4728 N N . VAL A 1 605 ? 9.246 -18.824 51.620 1.00 51.44 605 VAL A N 1
ATOM 4729 C CA . VAL A 1 605 ? 9.781 -19.169 50.301 1.00 51.44 605 VAL A CA 1
ATOM 4730 C C . VAL A 1 605 ? 11.001 -20.062 50.481 1.00 51.44 605 VAL A C 1
ATOM 4732 O O . VAL A 1 605 ? 11.968 -19.670 51.137 1.00 51.44 605 VAL A O 1
ATOM 4735 N N . CYS A 1 606 ? 10.963 -21.241 49.864 1.00 47.66 606 CYS A N 1
ATOM 4736 C CA . CYS A 1 606 ? 12.090 -22.173 49.827 1.00 47.66 606 CYS A CA 1
ATOM 4737 C C . CYS A 1 606 ? 12.558 -22.393 48.386 1.00 47.66 606 CYS A C 1
ATOM 4739 O O . CYS A 1 606 ? 11.768 -22.281 47.442 1.00 47.66 606 CYS A O 1
ATOM 4741 N N . TYR A 1 607 ? 13.835 -22.745 48.234 1.00 44.22 607 TYR A N 1
ATOM 4742 C CA . TYR A 1 607 ? 14.453 -23.034 46.942 1.00 44.22 607 TYR A CA 1
ATOM 4743 C C . TYR A 1 607 ? 15.002 -24.463 46.903 1.00 44.22 607 TYR A C 1
ATOM 4745 O O . TYR A 1 607 ? 15.696 -24.890 47.827 1.00 44.22 607 TYR A O 1
ATOM 4753 N N . HIS A 1 608 ? 14.715 -25.183 45.817 1.00 43.09 608 HIS A N 1
ATOM 4754 C CA . HIS A 1 608 ? 15.326 -26.476 45.501 1.00 43.09 608 HIS A CA 1
ATOM 4755 C C . HIS A 1 608 ? 15.561 -26.573 43.986 1.00 43.09 608 HIS A C 1
ATOM 4757 O O . HIS A 1 608 ? 14.607 -26.419 43.229 1.00 43.09 608 HIS A O 1
ATOM 4763 N N . ASN A 1 609 ? 16.810 -26.789 43.547 1.00 36.38 609 ASN A N 1
ATOM 4764 C CA . ASN A 1 609 ? 17.221 -26.841 42.130 1.00 36.38 609 ASN A CA 1
ATOM 4765 C C . ASN A 1 609 ? 16.589 -25.727 41.269 1.00 36.38 609 ASN A C 1
ATOM 4767 O O . ASN A 1 609 ? 15.875 -25.998 40.306 1.00 36.38 609 ASN A O 1
ATOM 4771 N N . ASP A 1 610 ? 16.783 -24.471 41.681 1.00 39.75 610 ASP A N 1
ATOM 4772 C CA . ASP A 1 610 ? 16.265 -23.258 41.023 1.00 39.75 610 ASP A CA 1
ATOM 4773 C C . ASP A 1 610 ? 14.730 -23.146 40.904 1.00 39.75 610 ASP A C 1
ATOM 4775 O O . ASP A 1 610 ? 14.207 -22.181 40.341 1.00 39.75 610 ASP A O 1
ATOM 4779 N N . CYS A 1 611 ? 13.977 -24.065 41.518 1.00 37.81 611 CYS A N 1
ATOM 4780 C CA . CYS A 1 611 ? 12.527 -23.973 41.651 1.00 37.81 611 CYS A CA 1
ATOM 4781 C C . CYS A 1 611 ? 12.140 -23.231 42.936 1.00 37.81 611 CYS A C 1
ATOM 4783 O O . CYS A 1 611 ? 12.613 -23.546 44.032 1.00 37.81 611 CYS A O 1
ATOM 4785 N N . ARG A 1 612 ? 11.242 -22.248 42.801 1.00 43.47 612 ARG A N 1
ATOM 4786 C CA . ARG A 1 612 ? 10.732 -21.424 43.905 1.00 43.47 612 ARG A CA 1
ATOM 4787 C C . ARG A 1 612 ? 9.416 -21.993 44.435 1.00 43.47 612 ARG A C 1
ATOM 4789 O O . ARG A 1 612 ? 8.434 -22.048 43.698 1.00 43.47 612 ARG A O 1
ATOM 4796 N N . ILE A 1 613 ? 9.383 -22.365 45.713 1.00 48.41 613 ILE A N 1
ATOM 4797 C CA . ILE A 1 613 ? 8.207 -22.954 46.372 1.00 48.41 613 ILE A CA 1
ATOM 4798 C C . ILE A 1 613 ? 7.633 -21.945 47.375 1.00 48.41 613 ILE A C 1
ATOM 4800 O O . ILE A 1 613 ? 8.377 -21.409 48.196 1.00 48.41 613 ILE A O 1
ATOM 4804 N N . PHE A 1 614 ? 6.323 -21.683 47.297 1.00 42.12 614 PHE A N 1
ATOM 4805 C CA . PHE A 1 614 ? 5.602 -20.742 48.164 1.00 42.12 614 PHE A CA 1
ATOM 4806 C C . PHE A 1 614 ? 4.723 -21.481 49.177 1.00 42.12 614 PHE A C 1
ATOM 4808 O O . PHE A 1 614 ? 3.951 -22.361 48.796 1.00 42.12 614 PHE A O 1
ATOM 4815 N N . PHE A 1 615 ? 4.782 -21.070 50.443 1.00 48.97 615 PHE A N 1
ATOM 4816 C CA . PHE A 1 615 ? 3.943 -21.588 51.525 1.00 48.97 615 PHE A CA 1
ATOM 4817 C C . PHE A 1 615 ? 3.107 -20.450 52.114 1.00 48.97 615 PHE A C 1
ATOM 4819 O O . PHE A 1 615 ? 3.682 -19.417 52.448 1.00 48.97 615 PHE A O 1
ATOM 4826 N N . THR A 1 616 ? 1.788 -20.635 52.271 1.00 46.50 616 THR A N 1
ATOM 4827 C CA . THR A 1 616 ? 0.915 -19.689 52.993 1.00 46.50 616 THR A CA 1
ATOM 4828 C C . THR A 1 616 ? 0.050 -20.410 54.045 1.00 46.50 616 THR A C 1
ATOM 4830 O O . THR A 1 616 ? -0.328 -21.566 53.826 1.00 46.50 616 THR A O 1
ATOM 4833 N N . PRO A 1 617 ? -0.300 -19.771 55.181 1.00 44.59 617 PRO A N 1
ATOM 4834 C CA . PRO A 1 617 ? -0.925 -20.442 56.333 1.00 44.59 617 PRO A CA 1
ATOM 4835 C C . PRO A 1 617 ? -2.362 -20.961 56.129 1.00 44.59 617 PRO A C 1
ATOM 4837 O O . PRO A 1 617 ? -2.821 -21.785 56.916 1.00 44.59 617 PRO A O 1
ATOM 4840 N N . GLN A 1 618 ? -3.100 -20.504 55.105 1.00 41.47 618 GLN A N 1
ATOM 4841 C CA . GLN A 1 618 ? -4.524 -20.853 54.911 1.00 41.47 618 GLN A CA 1
ATOM 4842 C C . GLN A 1 618 ? -4.838 -21.727 53.683 1.00 41.47 618 GLN A C 1
ATOM 4844 O O . GLN A 1 618 ? -6.009 -21.908 53.346 1.00 41.47 618 GLN A O 1
ATOM 4849 N N . SER A 1 619 ? -3.845 -22.321 53.020 1.00 34.53 619 SER A N 1
ATOM 4850 C CA . SER A 1 619 ? -4.083 -23.049 51.764 1.00 34.53 619 SER A CA 1
ATOM 4851 C C . SER A 1 619 ? -3.862 -24.556 51.911 1.00 34.53 619 SER A C 1
ATOM 4853 O O . SER A 1 619 ? -2.740 -25.008 52.124 1.00 34.53 619 SER A O 1
ATOM 4855 N N . ARG A 1 620 ? -4.914 -25.366 51.703 1.00 37.47 620 ARG A N 1
ATOM 4856 C CA . ARG A 1 620 ? -4.730 -26.751 51.237 1.00 37.47 620 ARG A CA 1
ATOM 4857 C C . ARG A 1 620 ? -4.125 -26.667 49.836 1.00 37.47 620 ARG A C 1
ATOM 4859 O O . ARG A 1 620 ? -4.708 -26.033 48.960 1.00 37.47 620 ARG A O 1
ATOM 4866 N N . ILE A 1 621 ? -2.951 -27.261 49.645 1.00 31.58 621 ILE A N 1
ATOM 4867 C CA . ILE A 1 621 ? -2.229 -27.243 48.371 1.00 31.58 621 ILE A CA 1
ATOM 4868 C C . ILE A 1 621 ? -3.111 -27.862 47.274 1.00 31.58 621 ILE A C 1
ATOM 4870 O O . ILE A 1 621 ? -3.360 -29.063 47.274 1.00 31.58 621 ILE A O 1
ATOM 4874 N N . HIS A 1 622 ? -3.542 -27.053 46.306 1.00 30.41 622 HIS A N 1
ATOM 4875 C CA . HIS A 1 622 ? -3.736 -27.535 44.942 1.00 30.41 622 HIS A CA 1
ATOM 4876 C C . HIS A 1 622 ? -2.394 -27.375 44.235 1.00 30.41 622 HIS A C 1
ATOM 4878 O O . HIS A 1 622 ? -2.073 -26.307 43.714 1.00 30.41 622 HIS A O 1
ATOM 4884 N N . ALA A 1 623 ? -1.589 -28.436 44.240 1.00 33.19 623 ALA A N 1
ATOM 4885 C CA . ALA A 1 623 ? -0.437 -28.517 43.364 1.00 33.19 623 ALA A CA 1
ATOM 4886 C C . ALA A 1 623 ? -1.000 -28.679 41.954 1.00 33.19 623 ALA A C 1
ATOM 4888 O O . ALA A 1 623 ? -1.474 -29.747 41.571 1.00 33.19 623 ALA A O 1
ATOM 4889 N N . LYS A 1 624 ? -1.024 -27.586 41.192 1.00 29.72 624 LYS A N 1
ATOM 4890 C CA . LYS A 1 624 ? -1.240 -27.682 39.757 1.00 29.72 624 LYS A CA 1
ATOM 4891 C C . LYS A 1 624 ? 0.036 -28.273 39.176 1.00 29.72 624 LYS A C 1
ATOM 4893 O O . LYS A 1 624 ? 1.065 -27.604 39.142 1.00 29.72 624 LYS A O 1
ATOM 4898 N N . GLN A 1 625 ? -0.052 -29.529 38.760 1.00 34.28 625 GLN A N 1
ATOM 4899 C CA . GLN A 1 625 ? 0.930 -30.183 37.912 1.00 34.28 625 GLN A CA 1
ATOM 4900 C C . GLN A 1 625 ? 1.257 -29.256 36.731 1.00 34.28 625 GLN A C 1
ATOM 4902 O O . GLN A 1 625 ? 0.397 -28.945 35.904 1.00 34.28 625 GLN A O 1
ATOM 4907 N N . ILE A 1 626 ? 2.490 -28.755 36.705 1.00 32.91 626 ILE A N 1
ATOM 4908 C CA . ILE A 1 626 ? 3.137 -28.273 35.489 1.00 32.91 626 ILE A CA 1
ATOM 4909 C C . ILE A 1 626 ? 4.012 -29.440 35.061 1.00 32.91 626 ILE A C 1
ATOM 4911 O O . ILE A 1 626 ? 5.111 -29.619 35.580 1.00 32.91 626 ILE A O 1
ATOM 4915 N N . ASP A 1 627 ? 3.490 -30.264 34.158 1.00 29.69 627 ASP A N 1
ATOM 4916 C CA . ASP A 1 627 ? 4.279 -31.324 33.552 1.00 29.69 627 ASP A CA 1
ATOM 4917 C C . ASP A 1 627 ? 5.368 -30.721 32.666 1.00 29.69 627 ASP A C 1
ATOM 4919 O O . ASP A 1 627 ? 5.117 -30.041 31.662 1.00 29.69 627 ASP A O 1
ATOM 4923 N N . CYS A 1 628 ? 6.604 -31.001 33.053 1.00 32.41 628 CYS A N 1
ATOM 4924 C CA . CYS A 1 628 ? 7.788 -30.845 32.232 1.00 32.41 628 CYS A CA 1
ATOM 4925 C C . CYS A 1 628 ? 8.445 -32.219 32.092 1.00 32.41 628 CYS A C 1
ATOM 4927 O O . CYS A 1 628 ? 9.383 -32.503 32.819 1.00 32.41 628 CYS A O 1
ATOM 4929 N N . TYR A 1 629 ? 7.979 -33.034 31.137 1.00 32.97 629 TYR A N 1
ATOM 4930 C CA . TYR A 1 629 ? 8.783 -34.094 30.517 1.00 32.97 629 TYR A CA 1
ATOM 4931 C C . TYR A 1 629 ? 8.447 -34.219 29.032 1.00 32.97 629 TYR A C 1
ATOM 4933 O O . TYR A 1 629 ? 7.276 -34.313 28.660 1.00 32.97 629 TYR A O 1
ATOM 4941 N N . TYR A 1 630 ? 9.490 -34.232 28.199 1.00 40.28 630 TYR A N 1
ATOM 4942 C CA . TYR A 1 630 ? 9.447 -34.778 26.847 1.00 40.28 630 TYR A CA 1
ATOM 4943 C C . TYR A 1 630 ? 9.490 -36.309 26.974 1.00 40.28 630 TYR A C 1
ATOM 4945 O O . TYR A 1 630 ? 10.356 -36.852 27.653 1.00 40.28 630 TYR A O 1
ATOM 4953 N N . LYS A 1 631 ? 8.518 -37.004 26.388 1.00 36.91 631 LYS A N 1
ATOM 4954 C CA . LYS A 1 631 ? 8.584 -38.433 26.095 1.00 36.91 631 LYS A CA 1
ATOM 4955 C C . LYS A 1 631 ? 8.430 -38.537 24.585 1.00 36.91 631 LYS A C 1
ATOM 4957 O O . LYS A 1 631 ? 7.340 -38.291 24.078 1.00 36.91 631 LYS A O 1
ATOM 4962 N N . LEU A 1 632 ? 9.529 -38.817 23.893 1.00 45.84 632 LEU A N 1
ATOM 4963 C CA . LEU A 1 632 ? 9.515 -39.259 22.502 1.00 45.84 632 LEU A CA 1
ATOM 4964 C C . LEU A 1 632 ? 9.163 -40.752 22.524 1.00 45.84 632 LEU A C 1
ATOM 4966 O O . LEU A 1 632 ? 9.838 -41.537 23.184 1.00 45.84 632 LEU A O 1
ATOM 4970 N N . LEU A 1 633 ? 8.066 -41.124 21.875 1.00 44.94 633 LEU A N 1
ATOM 4971 C CA . LEU A 1 633 ? 7.806 -42.500 21.457 1.00 44.94 633 LEU A CA 1
ATOM 4972 C C . LEU A 1 633 ? 7.961 -42.485 19.934 1.00 44.94 633 LEU A C 1
ATOM 4974 O O . LEU A 1 633 ? 7.155 -41.853 19.246 1.00 44.94 633 LEU A O 1
ATOM 4978 N N . LEU A 1 634 ? 9.046 -43.077 19.438 1.00 46.06 634 LEU A N 1
ATOM 4979 C CA . LEU A 1 634 ? 9.061 -43.665 18.104 1.00 46.06 634 LEU A CA 1
ATOM 4980 C C . LEU A 1 634 ? 8.352 -45.006 18.277 1.00 46.06 634 LEU A C 1
ATOM 4982 O O . LEU A 1 634 ? 8.778 -45.819 19.097 1.00 46.06 634 LEU A O 1
ATOM 4986 N N . ASP A 1 635 ? 7.229 -45.192 17.595 1.00 41.75 635 ASP A N 1
ATOM 4987 C CA . ASP A 1 635 ? 6.822 -46.556 17.293 1.00 41.75 635 ASP A CA 1
ATOM 4988 C C . ASP A 1 635 ? 7.803 -47.031 16.218 1.00 41.75 635 ASP A C 1
ATOM 4990 O O . ASP A 1 635 ? 7.960 -46.356 15.196 1.00 41.75 635 ASP A O 1
ATOM 4994 N N . ASP A 1 636 ? 8.496 -48.142 16.474 1.00 35.47 636 ASP A N 1
ATOM 4995 C CA . ASP A 1 636 ? 9.250 -48.846 15.442 1.00 35.47 636 ASP A CA 1
ATOM 4996 C C . ASP A 1 636 ? 8.239 -49.271 14.377 1.00 35.47 636 ASP A C 1
ATOM 4998 O O . ASP A 1 636 ? 7.465 -50.212 14.567 1.00 35.47 636 ASP A O 1
ATOM 5002 N N . ILE A 1 637 ? 8.195 -48.537 13.271 1.00 39.94 637 ILE A N 1
ATOM 5003 C CA . ILE A 1 637 ? 7.584 -49.037 12.053 1.00 39.94 637 ILE A CA 1
ATOM 5004 C C . ILE A 1 637 ? 8.751 -49.354 11.130 1.00 39.94 637 ILE A C 1
ATOM 5006 O O . ILE A 1 637 ? 9.304 -48.461 10.492 1.00 39.94 637 ILE A O 1
ATOM 5010 N N . GLU A 1 638 ? 9.162 -50.623 11.139 1.00 39.41 638 GLU A N 1
ATOM 5011 C CA . GLU A 1 638 ? 9.974 -51.202 10.072 1.00 39.41 638 GLU A CA 1
ATOM 5012 C C . GLU A 1 638 ? 9.225 -50.975 8.753 1.00 39.41 638 GLU A C 1
ATOM 5014 O O . GLU A 1 638 ? 8.187 -51.591 8.502 1.00 39.41 638 GLU A O 1
ATOM 5019 N N . TYR A 1 639 ? 9.731 -50.060 7.932 1.00 49.19 639 TYR A N 1
ATOM 5020 C CA . TYR A 1 639 ? 9.420 -50.015 6.513 1.00 49.19 639 TYR A CA 1
ATOM 5021 C C . TYR A 1 639 ? 10.691 -50.460 5.782 1.00 49.19 639 TYR A C 1
ATOM 5023 O O . TYR A 1 639 ? 11.675 -49.725 5.751 1.00 49.19 639 TYR A O 1
ATOM 5031 N N . ASP A 1 640 ? 10.686 -51.688 5.255 1.00 49.84 640 ASP A N 1
ATOM 5032 C CA . ASP A 1 640 ? 11.541 -52.053 4.119 1.00 49.84 640 ASP A CA 1
ATOM 5033 C C . ASP A 1 640 ? 10.960 -51.306 2.912 1.00 49.84 640 ASP A C 1
ATOM 5035 O O . ASP A 1 640 ? 10.006 -51.768 2.279 1.00 49.84 640 ASP A O 1
ATOM 5039 N N . ASP A 1 641 ? 11.453 -50.094 2.665 1.00 57.78 641 ASP A N 1
ATOM 5040 C CA . ASP A 1 641 ? 11.033 -49.291 1.519 1.00 57.78 641 ASP A CA 1
ATOM 5041 C C . ASP A 1 641 ? 11.915 -49.645 0.315 1.00 57.78 641 ASP A C 1
ATOM 5043 O O . ASP A 1 641 ? 13.140 -49.741 0.423 1.00 57.78 641 ASP A O 1
ATOM 5047 N N . GLN A 1 642 ? 11.314 -49.849 -0.858 1.00 65.19 642 GLN A N 1
ATOM 5048 C CA . GLN A 1 642 ? 12.091 -50.066 -2.078 1.00 65.19 642 GLN A CA 1
ATOM 5049 C C . GLN A 1 642 ? 12.640 -48.729 -2.580 1.00 65.19 642 GLN A C 1
ATOM 5051 O O . GLN A 1 642 ? 12.047 -47.670 -2.379 1.00 65.19 642 GLN A O 1
ATOM 5056 N N . GLU A 1 643 ? 13.781 -48.747 -3.263 1.00 70.75 643 GLU A N 1
ATOM 5057 C CA . GLU A 1 643 ? 14.360 -47.545 -3.859 1.00 70.75 643 GLU A CA 1
ATOM 5058 C C . GLU A 1 643 ? 13.327 -46.817 -4.737 1.00 70.75 643 GLU A C 1
ATOM 5060 O O . GLU A 1 643 ? 12.737 -47.388 -5.647 1.00 70.75 643 GLU A O 1
ATOM 5065 N N . GLY A 1 644 ? 13.108 -45.532 -4.482 1.00 66.88 644 GLY A N 1
ATOM 5066 C CA . GLY A 1 644 ? 12.083 -44.725 -5.142 1.00 66.88 644 GLY A CA 1
ATOM 5067 C C . GLY A 1 644 ? 10.759 -44.613 -4.381 1.00 66.88 644 GLY A C 1
ATOM 5068 O O . GLY A 1 644 ? 9.961 -43.727 -4.707 1.00 66.88 644 GLY A O 1
ATOM 5069 N N . ASP A 1 645 ? 10.547 -45.407 -3.330 1.00 73.88 645 ASP A N 1
ATOM 5070 C CA . ASP A 1 645 ? 9.422 -45.231 -2.413 1.00 73.88 645 ASP A CA 1
ATOM 5071 C C . ASP A 1 645 ? 9.621 -44.016 -1.494 1.00 73.88 645 ASP A C 1
ATOM 5073 O O . ASP A 1 645 ? 10.648 -43.331 -1.499 1.00 73.88 645 ASP A O 1
ATOM 5077 N N . THR A 1 646 ? 8.570 -43.664 -0.754 1.00 74.69 646 THR A N 1
ATOM 5078 C CA . THR A 1 646 ? 8.609 -42.556 0.204 1.00 74.69 646 THR A CA 1
ATOM 5079 C C . THR A 1 646 ? 8.721 -43.099 1.621 1.00 74.69 646 THR A C 1
ATOM 5081 O O . THR A 1 646 ? 7.721 -43.559 2.168 1.00 74.69 646 THR A O 1
ATOM 5084 N N . ALA A 1 647 ? 9.897 -42.949 2.229 1.00 77.25 647 ALA A N 1
ATOM 5085 C CA . ALA A 1 647 ? 10.123 -43.327 3.618 1.00 77.25 647 ALA A CA 1
ATOM 5086 C C . ALA A 1 647 ? 9.597 -42.255 4.578 1.00 77.25 647 ALA A C 1
ATOM 5088 O O . ALA A 1 647 ? 9.708 -41.051 4.322 1.00 77.25 647 ALA A O 1
ATOM 5089 N N . CYS A 1 648 ? 9.007 -42.673 5.699 1.00 78.81 648 CYS A N 1
ATOM 5090 C CA . CYS A 1 648 ? 8.355 -41.765 6.640 1.00 78.81 648 CYS A CA 1
ATOM 5091 C C . CYS A 1 648 ? 8.632 -42.152 8.096 1.00 78.81 648 CYS A C 1
ATOM 5093 O O . CYS A 1 648 ? 8.096 -43.130 8.608 1.00 78.81 648 CYS A O 1
ATOM 5095 N N . PHE A 1 649 ? 9.402 -41.321 8.795 1.00 77.81 649 PHE A N 1
ATOM 5096 C CA . PHE A 1 649 ? 9.610 -41.431 10.235 1.00 77.81 649 PHE A CA 1
ATOM 5097 C C . PHE A 1 649 ? 8.629 -40.547 10.979 1.00 77.81 649 PHE A C 1
ATOM 5099 O O . PHE A 1 649 ? 8.458 -39.374 10.639 1.00 77.81 649 PHE A O 1
ATOM 5106 N N . GLN A 1 650 ? 8.030 -41.071 12.044 1.00 74.62 650 GLN A N 1
ATOM 5107 C CA . GLN A 1 650 ? 7.128 -40.310 12.896 1.00 74.62 650 GLN A CA 1
ATOM 5108 C C . GLN A 1 650 ? 7.514 -40.452 14.359 1.00 74.62 650 GLN A C 1
ATOM 5110 O O . GLN A 1 650 ? 7.797 -41.542 14.844 1.00 74.62 650 GLN A O 1
ATOM 5115 N N . CYS A 1 651 ? 7.485 -39.342 15.086 1.00 66.69 651 CYS A N 1
ATOM 5116 C CA . CYS A 1 651 ? 7.589 -39.368 16.536 1.00 66.69 651 CYS A CA 1
ATOM 5117 C C . CYS A 1 651 ? 6.631 -38.341 17.134 1.00 66.69 651 CYS A C 1
ATOM 5119 O O . CYS A 1 651 ? 6.368 -37.287 16.552 1.00 66.69 651 CYS A O 1
ATOM 5121 N N . ARG A 1 652 ? 6.056 -38.657 18.294 1.00 61.66 652 ARG A N 1
ATOM 5122 C CA . ARG A 1 652 ? 5.112 -37.765 18.973 1.00 61.66 652 ARG A CA 1
ATOM 5123 C C . ARG A 1 652 ? 5.773 -37.112 20.181 1.00 61.66 652 ARG A C 1
ATOM 5125 O O . ARG A 1 652 ? 6.434 -37.777 20.975 1.00 61.66 652 ARG A O 1
ATOM 5132 N N . LEU A 1 653 ? 5.575 -35.807 20.327 1.00 59.41 653 LEU A N 1
ATOM 5133 C CA . LEU A 1 653 ? 6.034 -35.002 21.449 1.00 59.41 653 LEU A CA 1
ATOM 5134 C C . LEU A 1 653 ? 4.962 -34.920 22.529 1.00 59.41 653 LEU A C 1
ATOM 5136 O O . LEU A 1 653 ? 3.843 -34.493 22.286 1.00 59.41 653 LEU A O 1
ATOM 5140 N N . SER A 1 654 ? 5.323 -35.172 23.778 1.00 47.66 654 SER A N 1
ATOM 5141 C CA . SER A 1 654 ? 4.435 -34.867 24.909 1.00 47.66 654 SER A CA 1
ATOM 5142 C C . SER A 1 654 ? 4.259 -33.357 25.178 1.00 47.66 654 SER A C 1
ATOM 5144 O O . SER A 1 654 ? 3.347 -32.974 25.909 1.00 47.66 654 SER A O 1
ATOM 5146 N N . LYS A 1 655 ? 5.110 -32.485 24.609 1.00 47.00 655 LYS A N 1
ATOM 5147 C CA . LYS A 1 655 ? 5.041 -31.012 24.706 1.00 47.00 655 LYS A CA 1
ATOM 5148 C C . LYS A 1 655 ? 5.626 -30.360 23.447 1.00 47.00 655 LYS A C 1
ATOM 5150 O O . LYS A 1 655 ? 6.695 -30.760 22.997 1.00 47.00 655 LYS A O 1
ATOM 5155 N N . LEU A 1 656 ? 4.953 -29.342 22.902 1.00 53.91 656 LEU A N 1
ATOM 5156 C CA . LEU A 1 656 ? 5.400 -28.614 21.704 1.00 53.91 656 LEU A CA 1
ATOM 5157 C C . LEU A 1 656 ? 6.785 -27.981 21.927 1.00 53.91 656 LEU A C 1
ATOM 5159 O O . LEU A 1 656 ? 6.996 -27.294 22.927 1.00 53.91 656 LEU A O 1
ATOM 5163 N N . SER A 1 657 ? 7.709 -28.189 20.989 1.00 58.53 657 SER A N 1
ATOM 5164 C CA . SER A 1 657 ? 9.063 -27.622 21.006 1.00 58.53 657 SER A CA 1
ATOM 5165 C C . SER A 1 657 ? 9.395 -27.015 19.646 1.00 58.53 657 SER A C 1
ATOM 5167 O O . SER A 1 657 ? 9.025 -27.573 18.617 1.00 58.53 657 SER A O 1
ATOM 5169 N N . SER A 1 658 ? 10.104 -25.885 19.637 1.00 59.47 658 SER A N 1
ATOM 5170 C CA . SER A 1 658 ? 10.615 -25.237 18.419 1.00 59.47 658 SER A CA 1
ATOM 5171 C C . SER A 1 658 ? 12.047 -25.652 18.060 1.00 59.47 658 SER A C 1
ATOM 5173 O O . SER A 1 658 ? 12.530 -25.305 16.986 1.00 59.47 658 SER A O 1
ATOM 5175 N N . ASN A 1 659 ? 12.733 -26.393 18.936 1.00 70.25 659 ASN A N 1
ATOM 5176 C CA . ASN A 1 659 ? 14.108 -26.850 18.732 1.00 70.25 659 ASN A CA 1
ATOM 5177 C C . ASN A 1 659 ? 14.123 -28.341 18.378 1.00 70.25 659 ASN A C 1
ATOM 5179 O O . ASN A 1 659 ? 14.444 -29.180 19.220 1.00 70.25 659 ASN A O 1
ATOM 5183 N N . ILE A 1 660 ? 13.694 -28.652 17.156 1.00 78.75 660 ILE A N 1
ATOM 5184 C CA . ILE A 1 660 ? 13.668 -30.005 16.592 1.00 78.75 660 ILE A CA 1
ATOM 5185 C C . ILE A 1 660 ? 14.774 -30.094 15.548 1.00 78.75 660 ILE A C 1
ATOM 5187 O O . ILE A 1 660 ? 14.889 -29.231 14.675 1.00 78.75 660 ILE A O 1
ATOM 5191 N N . GLN A 1 661 ? 15.595 -31.130 15.639 1.00 85.44 661 GLN A N 1
ATOM 5192 C CA . GLN A 1 661 ? 16.705 -31.371 14.731 1.00 85.44 661 GLN A CA 1
ATOM 5193 C C . GLN A 1 661 ? 16.685 -32.834 14.307 1.00 85.44 661 GLN A C 1
ATOM 5195 O O . GLN A 1 661 ? 16.573 -33.713 15.154 1.00 85.44 661 GLN A O 1
ATOM 5200 N N . TRP A 1 662 ? 16.808 -33.091 13.010 1.00 86.69 662 TRP A N 1
ATOM 5201 C CA . TRP A 1 662 ? 16.943 -34.442 12.478 1.00 86.69 662 TRP A CA 1
ATOM 5202 C C . TRP A 1 662 ? 18.391 -34.689 12.064 1.00 86.69 662 TRP A C 1
ATOM 5204 O O . TRP A 1 662 ? 19.060 -33.778 11.570 1.00 86.69 662 TRP A O 1
ATOM 5214 N N . PHE A 1 663 ? 18.875 -35.905 12.278 1.00 86.44 663 PHE A N 1
ATOM 5215 C CA . PHE A 1 663 ? 20.216 -36.344 11.909 1.00 86.44 663 PHE A CA 1
ATOM 5216 C C . PHE A 1 663 ? 20.127 -37.654 11.143 1.00 86.44 663 PHE A C 1
ATOM 5218 O O . PHE A 1 663 ? 19.234 -38.448 11.419 1.00 86.44 663 PHE A O 1
ATOM 5225 N N . LYS A 1 664 ? 21.064 -37.859 10.222 1.00 89.69 664 LYS A N 1
ATOM 5226 C CA . LYS A 1 664 ? 21.362 -39.126 9.565 1.00 89.69 664 LYS A CA 1
ATOM 5227 C C . LYS A 1 664 ? 22.806 -39.471 9.911 1.00 89.69 664 LYS A C 1
ATOM 5229 O O . LYS A 1 664 ? 23.682 -38.658 9.628 1.00 89.69 664 LYS A O 1
ATOM 5234 N N . ASP A 1 665 ? 23.046 -40.608 10.552 1.00 86.81 665 ASP A N 1
ATOM 5235 C CA . ASP A 1 665 ? 24.382 -41.072 10.957 1.00 86.81 665 ASP A CA 1
ATOM 5236 C C . ASP A 1 665 ? 25.189 -39.978 11.687 1.00 86.81 665 ASP A C 1
ATOM 5238 O O . ASP A 1 665 ? 26.323 -39.657 11.335 1.00 86.81 665 ASP A O 1
ATOM 5242 N N . ASP A 1 666 ? 24.552 -39.335 12.673 1.00 84.62 666 ASP A N 1
ATOM 5243 C CA . ASP A 1 666 ? 25.076 -38.198 13.453 1.00 84.62 666 ASP A CA 1
ATOM 5244 C C . ASP A 1 666 ? 25.340 -36.895 12.664 1.00 84.62 666 ASP A C 1
ATOM 5246 O O . ASP A 1 666 ? 25.745 -35.882 13.243 1.00 84.62 666 ASP A O 1
ATOM 5250 N N . ILE A 1 667 ? 25.038 -36.856 11.365 1.00 83.62 667 ILE A N 1
ATOM 5251 C CA . ILE A 1 667 ? 25.123 -35.658 10.525 1.00 83.62 667 ILE A CA 1
ATOM 5252 C C . ILE A 1 667 ? 23.759 -34.981 10.473 1.00 83.62 667 ILE A C 1
ATOM 5254 O O . ILE A 1 667 ? 22.746 -35.584 10.126 1.00 83.62 667 ILE A O 1
ATOM 5258 N N . ARG A 1 668 ? 23.716 -33.689 10.808 1.00 85.06 668 ARG A N 1
ATOM 5259 C CA . ARG A 1 668 ? 22.467 -32.922 10.805 1.00 85.06 668 ARG A CA 1
ATOM 5260 C C . ARG A 1 668 ? 21.877 -32.850 9.395 1.00 85.06 668 ARG A C 1
ATOM 5262 O O . ARG A 1 668 ? 22.517 -32.338 8.479 1.00 85.06 668 ARG A O 1
ATOM 5269 N N . ILE A 1 669 ? 20.627 -33.280 9.262 1.00 83.38 669 ILE A N 1
ATOM 5270 C CA . ILE A 1 669 ? 19.851 -33.214 8.026 1.00 83.38 669 ILE A CA 1
ATOM 5271 C C . ILE A 1 669 ? 19.329 -31.787 7.847 1.00 83.38 669 ILE A C 1
ATOM 5273 O O . ILE A 1 669 ? 18.785 -31.177 8.774 1.00 83.38 669 ILE A O 1
ATOM 5277 N N . LEU A 1 670 ? 19.485 -31.257 6.637 1.00 75.44 670 LEU A N 1
ATOM 5278 C CA . LEU A 1 670 ? 18.866 -30.008 6.207 1.00 75.44 670 LEU A CA 1
ATOM 5279 C C . LEU A 1 670 ? 17.682 -30.330 5.286 1.00 75.44 670 LEU A C 1
ATOM 5281 O O . LEU A 1 670 ? 17.795 -31.251 4.476 1.00 75.44 670 LEU A O 1
ATOM 5285 N N . PRO A 1 671 ? 16.557 -29.603 5.393 1.00 70.75 671 PRO A N 1
ATOM 5286 C CA . PRO A 1 671 ? 15.415 -29.838 4.520 1.00 70.75 671 PRO A CA 1
ATOM 5287 C C . PRO A 1 671 ? 15.770 -29.542 3.059 1.00 70.75 671 PRO A C 1
ATOM 5289 O O . PRO A 1 671 ? 16.517 -28.606 2.763 1.00 70.75 671 PRO A O 1
ATOM 5292 N N . SER A 1 672 ? 15.214 -30.339 2.155 1.00 75.19 672 SER A N 1
ATOM 5293 C CA . SER A 1 672 ? 15.411 -30.248 0.707 1.00 75.19 672 SER A CA 1
ATOM 5294 C C . SER A 1 672 ? 14.114 -30.605 -0.023 1.00 75.19 672 SER A C 1
ATOM 5296 O O . SER A 1 672 ? 13.104 -30.907 0.609 1.00 75.19 672 SER A O 1
ATOM 5298 N N . GLU A 1 673 ? 14.119 -30.578 -1.357 1.00 65.50 673 GLU A N 1
ATOM 5299 C CA . GLU A 1 673 ? 12.966 -31.036 -2.147 1.00 65.50 673 GLU A CA 1
ATOM 5300 C C . GLU A 1 673 ? 12.647 -32.525 -1.915 1.00 65.50 673 GLU A C 1
ATOM 5302 O O . GLU A 1 673 ? 11.485 -32.916 -1.991 1.00 65.50 673 GLU A O 1
ATOM 5307 N N . CYS A 1 674 ? 13.655 -33.339 -1.581 1.00 65.88 674 CYS A N 1
ATOM 5308 C CA . CYS A 1 674 ? 13.489 -34.772 -1.333 1.00 65.88 674 CYS A CA 1
ATOM 5309 C C . CYS A 1 674 ? 13.270 -35.100 0.148 1.00 65.88 674 CYS A C 1
ATOM 5311 O O . CYS A 1 674 ? 12.639 -36.101 0.453 1.00 65.88 674 CYS A O 1
ATOM 5313 N N . ILE A 1 675 ? 13.766 -34.279 1.079 1.00 75.12 675 ILE A N 1
ATOM 5314 C CA . ILE A 1 675 ? 13.652 -34.539 2.518 1.00 75.12 675 ILE A CA 1
ATOM 5315 C C . ILE A 1 675 ? 12.839 -33.430 3.176 1.00 75.12 675 ILE A C 1
ATOM 5317 O O . ILE A 1 675 ? 13.311 -32.305 3.368 1.00 75.12 675 ILE A O 1
ATOM 5321 N N . VAL A 1 676 ? 11.614 -33.771 3.562 1.00 75.38 676 VAL A N 1
ATOM 5322 C CA . VAL A 1 676 ? 10.629 -32.855 4.132 1.00 75.38 676 VAL A CA 1
ATOM 5323 C C . VAL A 1 676 ? 10.312 -33.301 5.545 1.00 75.38 676 VAL A C 1
ATOM 5325 O O . VAL A 1 676 ? 9.830 -34.406 5.749 1.00 75.38 676 VAL A O 1
ATOM 5328 N N . TYR A 1 677 ? 10.503 -32.437 6.537 1.00 81.62 677 TYR A N 1
ATOM 5329 C CA . TYR A 1 677 ? 9.921 -32.675 7.854 1.00 81.62 677 TYR A CA 1
ATOM 5330 C C . TYR A 1 677 ? 8.728 -31.758 8.109 1.00 81.62 677 TYR A C 1
ATOM 5332 O O . TYR A 1 677 ? 8.694 -30.606 7.677 1.00 81.62 677 TYR A O 1
ATOM 5340 N N . SER A 1 678 ? 7.734 -32.272 8.828 1.00 77.06 678 SER A N 1
ATOM 5341 C CA . SER A 1 678 ? 6.516 -31.555 9.187 1.00 77.06 678 SER A CA 1
ATOM 5342 C C . SER A 1 678 ? 6.237 -31.658 10.683 1.00 77.06 678 SER A C 1
ATOM 5344 O O . SER A 1 678 ? 6.589 -32.637 11.342 1.00 77.06 678 SER A O 1
ATOM 5346 N N . VAL A 1 679 ? 5.616 -30.611 11.224 1.00 74.62 679 VAL A N 1
ATOM 5347 C CA . VAL A 1 679 ? 5.198 -30.531 12.625 1.00 74.62 679 VAL A CA 1
ATOM 5348 C C . VAL A 1 679 ? 3.709 -30.224 12.634 1.00 74.62 679 VAL A C 1
ATOM 5350 O O . VAL A 1 679 ? 3.296 -29.132 12.239 1.00 74.62 679 VAL A O 1
ATOM 5353 N N . LYS A 1 680 ? 2.888 -31.184 13.064 1.00 72.31 680 LYS A N 1
ATOM 5354 C CA . LYS A 1 680 ? 1.433 -31.026 13.141 1.00 72.31 680 LYS A CA 1
ATOM 5355 C C . LYS A 1 680 ? 0.961 -31.299 14.561 1.00 72.31 680 LYS A C 1
ATOM 5357 O O . LYS A 1 680 ? 0.678 -32.434 14.933 1.00 72.31 680 LYS A O 1
ATOM 5362 N N . GLY A 1 681 ? 0.854 -30.231 15.347 1.00 73.06 681 GLY A N 1
ATOM 5363 C CA . GLY A 1 681 ? 0.578 -30.353 16.775 1.00 73.06 681 GLY A CA 1
ATOM 5364 C C . GLY A 1 681 ? 1.735 -31.068 17.465 1.00 73.06 681 GLY A C 1
ATOM 5365 O O . GLY A 1 681 ? 2.871 -30.614 17.384 1.00 73.06 681 GLY A O 1
ATOM 5366 N N . ASP A 1 682 ? 1.436 -32.178 18.127 1.00 66.62 682 ASP A N 1
ATOM 5367 C CA . ASP A 1 682 ? 2.404 -33.027 18.815 1.00 66.62 682 ASP A CA 1
ATOM 5368 C C . ASP A 1 682 ? 3.110 -34.041 17.904 1.00 66.62 682 ASP A C 1
ATOM 5370 O O . ASP A 1 682 ? 4.072 -34.662 18.340 1.00 66.62 682 ASP A O 1
ATOM 5374 N N . LEU A 1 683 ? 2.680 -34.222 16.655 1.00 72.69 683 LEU A N 1
ATOM 5375 C CA . LEU A 1 683 ? 3.291 -35.174 15.729 1.00 72.69 683 LEU A CA 1
ATOM 5376 C C . LEU A 1 683 ? 4.408 -34.513 14.913 1.00 72.69 683 LEU A C 1
ATOM 5378 O O . LEU A 1 683 ? 4.175 -33.527 14.208 1.00 72.69 683 LEU A O 1
ATOM 5382 N N . LEU A 1 684 ? 5.603 -35.091 14.986 1.00 77.38 684 LEU A N 1
ATOM 5383 C CA . LEU A 1 684 ? 6.728 -34.796 14.111 1.00 77.38 684 LEU A CA 1
ATOM 5384 C C . LEU A 1 684 ? 6.814 -35.872 13.044 1.00 77.38 684 LEU A C 1
ATOM 5386 O O . LEU A 1 684 ? 6.637 -37.057 13.323 1.00 77.38 684 LEU A O 1
ATOM 5390 N N . THR A 1 685 ? 7.113 -35.461 11.823 1.00 80.75 685 THR A N 1
ATOM 5391 C CA . THR A 1 685 ? 7.294 -36.383 10.709 1.00 80.75 685 THR A CA 1
ATOM 5392 C C . THR A 1 685 ? 8.517 -35.973 9.912 1.00 80.75 685 THR A C 1
ATOM 5394 O O . THR A 1 685 ? 8.650 -34.790 9.625 1.00 80.75 685 THR A O 1
ATOM 5397 N N . LEU A 1 686 ? 9.376 -36.920 9.544 1.00 83.69 686 LEU A N 1
ATOM 5398 C CA . LEU A 1 686 ? 10.419 -36.766 8.531 1.00 83.69 686 LEU A CA 1
ATOM 5399 C C . LEU A 1 686 ? 10.057 -37.676 7.359 1.00 83.69 686 LEU A C 1
ATOM 5401 O O . LEU A 1 686 ? 9.914 -38.878 7.529 1.00 83.69 686 LEU A O 1
ATOM 5405 N N . THR A 1 687 ? 9.871 -37.094 6.186 1.00 82.25 687 THR A N 1
ATOM 5406 C CA . THR A 1 687 ? 9.510 -37.774 4.944 1.00 82.25 687 THR A CA 1
ATOM 5407 C C . THR A 1 687 ? 10.669 -37.662 3.965 1.00 82.25 687 THR A C 1
ATOM 5409 O O . THR A 1 687 ? 11.144 -36.558 3.702 1.00 82.25 687 THR A O 1
ATOM 5412 N N . ILE A 1 688 ? 11.118 -38.793 3.433 1.00 81.31 688 ILE A N 1
ATOM 5413 C CA . ILE A 1 688 ? 12.145 -38.890 2.397 1.00 81.31 688 ILE A CA 1
ATOM 5414 C C . ILE A 1 688 ? 11.435 -39.362 1.133 1.00 81.31 688 ILE A C 1
ATOM 5416 O O . ILE A 1 688 ? 11.027 -40.513 1.030 1.00 81.31 688 ILE A O 1
ATOM 5420 N N . HIS A 1 689 ? 11.219 -38.452 0.194 1.00 75.06 689 HIS A N 1
ATOM 5421 C CA . HIS A 1 689 ? 10.612 -38.744 -1.095 1.00 75.06 689 HIS A CA 1
ATOM 5422 C C . HIS A 1 689 ? 11.637 -39.361 -2.039 1.00 75.06 689 HIS A C 1
ATOM 5424 O O . HIS A 1 689 ? 12.726 -38.810 -2.204 1.00 75.06 689 HIS A O 1
ATOM 5430 N N . ASN A 1 690 ? 11.241 -40.440 -2.720 1.00 71.38 690 ASN A N 1
ATOM 5431 C CA . ASN A 1 690 ? 12.087 -41.151 -3.674 1.00 71.38 690 ASN A CA 1
ATOM 5432 C C . ASN A 1 690 ? 13.398 -41.622 -3.016 1.00 71.38 690 ASN A C 1
ATOM 5434 O O . ASN A 1 690 ? 14.484 -41.306 -3.503 1.00 71.38 690 ASN A O 1
ATOM 5438 N N . ALA A 1 691 ? 13.278 -42.344 -1.898 1.00 78.38 691 ALA A N 1
ATOM 5439 C CA . ALA A 1 691 ? 14.397 -42.835 -1.099 1.00 78.38 691 ALA A CA 1
ATOM 5440 C C . ALA A 1 691 ? 15.393 -43.606 -1.974 1.00 78.38 691 ALA A C 1
ATOM 5442 O O . ALA A 1 691 ? 15.000 -44.456 -2.772 1.00 78.38 691 ALA A O 1
ATOM 5443 N N . GLN A 1 692 ? 16.674 -43.266 -1.890 1.00 78.25 692 GLN A N 1
ATOM 5444 C CA . GLN A 1 692 ? 17.746 -43.932 -2.627 1.00 78.25 692 GLN A CA 1
ATOM 5445 C C . GLN A 1 692 ? 18.566 -44.836 -1.701 1.00 78.25 692 GLN A C 1
ATOM 5447 O O . GLN A 1 692 ? 18.478 -44.724 -0.482 1.00 78.25 692 GLN A O 1
ATOM 5452 N N . ILE A 1 693 ? 19.414 -45.704 -2.263 1.00 77.94 693 ILE A N 1
ATOM 5453 C CA . ILE A 1 693 ? 20.343 -46.531 -1.464 1.00 77.94 693 ILE A CA 1
ATOM 5454 C C . ILE A 1 693 ? 21.229 -45.634 -0.584 1.00 77.94 693 ILE A C 1
ATOM 5456 O O . ILE A 1 693 ? 21.563 -45.972 0.546 1.00 77.94 693 ILE A O 1
ATOM 5460 N N . GLU A 1 694 ? 21.587 -44.443 -1.068 1.00 78.56 694 GLU A N 1
ATOM 5461 C CA . GLU A 1 694 ? 22.380 -43.484 -0.300 1.00 78.56 694 GLU A CA 1
ATOM 5462 C C . GLU A 1 694 ? 21.616 -42.856 0.873 1.00 78.56 694 GLU A C 1
ATOM 5464 O O . GLU A 1 694 ? 22.247 -42.181 1.687 1.00 78.56 694 GLU A O 1
ATOM 5469 N N . ASP A 1 695 ? 20.301 -43.059 0.983 1.00 81.62 695 ASP A N 1
ATOM 5470 C CA . ASP A 1 695 ? 19.476 -42.634 2.116 1.00 81.62 695 ASP A CA 1
ATOM 5471 C C . ASP A 1 695 ? 19.426 -43.694 3.231 1.00 81.62 695 ASP A C 1
ATOM 5473 O O . ASP A 1 695 ? 18.954 -43.397 4.322 1.00 81.62 695 ASP A O 1
ATOM 5477 N N . GLU A 1 696 ? 19.997 -44.888 3.045 1.00 83.62 696 GLU A N 1
ATOM 5478 C CA . GLU A 1 696 ? 20.139 -45.863 4.134 1.00 83.62 696 GLU A CA 1
ATOM 5479 C C . GLU A 1 696 ? 20.981 -45.306 5.287 1.00 83.62 696 GLU A C 1
ATOM 5481 O O . GLU A 1 696 ? 22.013 -44.661 5.062 1.00 83.62 696 GLU A O 1
ATOM 5486 N N . GLY A 1 697 ? 20.558 -45.554 6.527 1.00 84.88 697 GLY A N 1
ATOM 5487 C CA . GLY A 1 697 ? 21.292 -45.113 7.714 1.00 84.88 697 GLY A CA 1
ATOM 5488 C C . GLY A 1 697 ? 20.435 -44.981 8.970 1.00 84.88 697 GLY A C 1
ATOM 5489 O O . GLY A 1 697 ? 19.234 -45.264 8.970 1.00 84.88 697 GLY A O 1
ATOM 5490 N N . ASN A 1 698 ? 21.062 -44.543 10.062 1.00 86.50 698 ASN A N 1
ATOM 5491 C CA . ASN A 1 698 ? 20.385 -44.283 11.329 1.00 86.50 698 ASN A CA 1
ATOM 5492 C C . ASN A 1 698 ? 19.890 -42.832 11.384 1.00 86.50 698 ASN A C 1
ATOM 5494 O O . ASN A 1 698 ? 20.675 -41.882 11.363 1.00 86.50 698 ASN A O 1
ATOM 5498 N N . TYR A 1 699 ? 18.578 -42.670 11.485 1.00 86.38 699 TYR A N 1
ATOM 5499 C CA . TYR A 1 699 ? 17.894 -41.399 11.599 1.00 86.38 699 TYR A CA 1
ATOM 5500 C C . TYR A 1 699 ? 17.545 -41.086 13.046 1.00 86.38 699 TYR A C 1
ATOM 5502 O O . TYR A 1 699 ? 16.812 -41.817 13.706 1.00 86.38 699 TYR A O 1
ATOM 5510 N N . ARG A 1 700 ? 17.999 -39.925 13.518 1.00 85.00 700 ARG A N 1
ATOM 5511 C CA . ARG A 1 700 ? 17.763 -39.450 14.880 1.00 85.00 700 ARG A CA 1
ATOM 5512 C C . ARG A 1 700 ? 16.942 -38.171 14.885 1.00 85.00 700 ARG A C 1
ATOM 5514 O O . ARG A 1 700 ? 17.354 -37.166 14.309 1.00 85.00 700 ARG A O 1
ATOM 5521 N N . CYS A 1 701 ? 15.833 -38.166 15.619 1.00 81.81 701 CYS 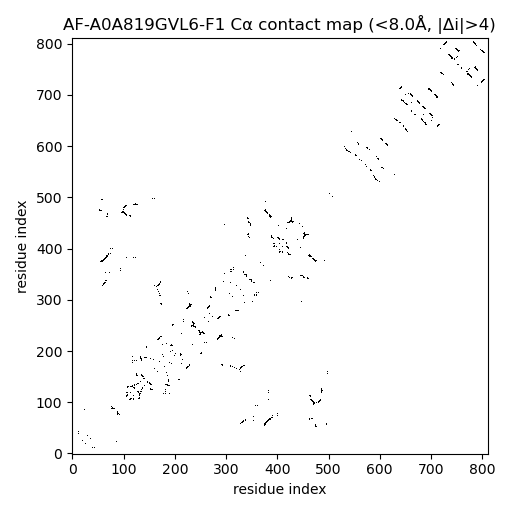A N 1
ATOM 5522 C CA . CYS A 1 701 ? 15.117 -36.941 15.974 1.00 81.81 701 CYS A CA 1
ATOM 5523 C C . CYS A 1 701 ? 15.599 -36.450 17.338 1.00 81.81 701 CYS A C 1
ATOM 5525 O O . CYS A 1 701 ? 15.431 -37.146 18.335 1.00 81.81 701 CYS A O 1
ATOM 5527 N N . MET A 1 702 ? 16.150 -35.239 17.402 1.00 78.50 702 MET A N 1
ATOM 5528 C CA . MET A 1 702 ? 16.652 -34.604 18.617 1.00 78.50 702 MET A CA 1
ATOM 5529 C C . MET A 1 702 ? 15.824 -33.371 18.985 1.00 78.50 702 MET A C 1
ATOM 5531 O O . MET A 1 702 ? 15.587 -32.488 18.161 1.00 78.50 702 MET A O 1
ATOM 5535 N N . VAL A 1 703 ? 15.413 -33.294 20.250 1.00 70.56 703 VAL A N 1
ATOM 5536 C CA . VAL A 1 703 ? 14.647 -32.184 20.820 1.00 70.56 703 VAL A CA 1
ATOM 5537 C C . VAL A 1 703 ? 15.210 -31.835 22.196 1.00 70.56 703 VAL A C 1
ATOM 5539 O O . VAL A 1 703 ? 15.093 -32.622 23.130 1.00 70.56 703 VAL A O 1
ATOM 5542 N N . ASN A 1 704 ? 15.804 -30.643 22.340 1.00 59.41 704 ASN A N 1
ATOM 5543 C CA . ASN A 1 704 ? 16.326 -30.113 23.615 1.00 59.41 704 ASN A CA 1
ATOM 5544 C C . ASN A 1 704 ? 17.146 -31.138 24.440 1.00 59.41 704 ASN A C 1
ATOM 5546 O O . ASN A 1 704 ? 16.859 -31.348 25.616 1.00 59.41 704 ASN A O 1
ATOM 5550 N N . ASN A 1 705 ? 18.147 -31.765 23.810 1.00 62.56 705 ASN A N 1
ATOM 5551 C CA . ASN A 1 705 ? 19.042 -32.812 24.344 1.00 62.56 705 ASN A CA 1
ATOM 5552 C C . ASN A 1 705 ? 18.447 -34.214 24.559 1.00 62.56 705 ASN A C 1
ATOM 5554 O O . ASN A 1 705 ? 19.192 -35.125 24.914 1.00 62.56 705 ASN A O 1
ATOM 5558 N N . GLN A 1 706 ? 17.163 -34.439 24.288 1.00 59.28 706 GLN A N 1
ATOM 5559 C CA . GLN A 1 706 ? 16.622 -35.795 24.166 1.00 59.28 706 GLN A CA 1
ATOM 5560 C C . GLN A 1 706 ? 16.579 -36.216 22.708 1.00 59.28 706 GLN A C 1
ATOM 5562 O O . GLN A 1 706 ? 16.411 -35.375 21.825 1.00 59.28 706 GLN A O 1
ATOM 5567 N N . HIS A 1 707 ? 16.717 -37.510 22.451 1.00 74.81 707 HIS A N 1
ATOM 5568 C CA . HIS A 1 707 ? 16.655 -38.030 21.101 1.00 74.81 707 HIS A CA 1
ATOM 5569 C C . HIS A 1 707 ? 16.009 -39.405 21.049 1.00 74.81 707 HIS A C 1
ATOM 5571 O O . HIS A 1 707 ? 15.791 -40.051 22.072 1.00 74.81 707 HIS A O 1
ATOM 5577 N N . THR A 1 708 ? 15.678 -39.806 19.835 1.00 73.25 708 THR A N 1
ATOM 5578 C CA . THR A 1 708 ? 15.176 -41.128 19.506 1.00 73.25 708 THR A CA 1
ATOM 5579 C C . THR A 1 708 ? 15.664 -41.475 18.107 1.00 73.25 708 THR A C 1
ATOM 5581 O O . THR A 1 708 ? 15.772 -40.581 17.262 1.00 73.25 708 THR A O 1
ATOM 5584 N N . ASP A 1 709 ? 15.984 -42.743 17.892 1.00 79.94 709 ASP A N 1
ATOM 5585 C CA . ASP A 1 709 ? 16.662 -43.246 16.698 1.00 79.94 709 ASP A CA 1
ATOM 5586 C C . ASP A 1 709 ? 15.775 -44.258 15.967 1.00 79.94 709 ASP A C 1
ATOM 5588 O O . ASP A 1 709 ? 15.017 -44.983 16.606 1.00 79.94 709 ASP A O 1
ATOM 5592 N N . ALA A 1 710 ? 15.892 -44.316 14.645 1.00 78.94 710 ALA A N 1
ATOM 5593 C CA . ALA A 1 710 ? 15.263 -45.305 13.777 1.00 78.94 710 ALA A CA 1
ATOM 5594 C C . ALA A 1 710 ? 16.205 -45.604 12.604 1.00 78.94 710 ALA A C 1
ATOM 5596 O O . ALA A 1 710 ? 16.911 -44.713 12.147 1.00 78.94 710 ALA A O 1
ATOM 5597 N N . THR A 1 711 ? 16.242 -46.836 12.103 1.00 82.00 711 THR A N 1
ATOM 5598 C CA . THR A 1 711 ? 17.099 -47.193 10.955 1.00 82.00 711 THR A CA 1
ATOM 5599 C C . THR A 1 711 ? 16.247 -47.317 9.697 1.00 82.00 711 THR A C 1
ATOM 5601 O O . THR A 1 711 ? 15.201 -47.955 9.753 1.00 82.00 711 THR A O 1
ATOM 5604 N N . LEU A 1 712 ? 16.686 -46.712 8.589 1.00 82.50 712 LEU A N 1
ATOM 5605 C CA . LEU A 1 712 ? 16.120 -46.950 7.258 1.00 82.50 712 LEU A CA 1
ATOM 5606 C C . LEU A 1 712 ? 17.021 -47.906 6.485 1.00 82.50 712 LEU A C 1
ATOM 5608 O O . LEU A 1 712 ? 18.226 -47.667 6.360 1.00 82.50 712 LEU A O 1
ATOM 5612 N N . THR A 1 713 ? 16.401 -48.948 5.947 1.00 78.25 713 THR A N 1
ATOM 5613 C CA . THR A 1 713 ? 16.975 -49.865 4.964 1.00 78.25 713 THR A CA 1
ATOM 5614 C C . THR A 1 713 ? 16.201 -49.674 3.663 1.00 78.25 713 THR A C 1
ATOM 5616 O O . THR A 1 713 ? 14.981 -49.528 3.699 1.00 78.25 713 THR A O 1
ATOM 5619 N N . VAL A 1 714 ? 16.908 -49.587 2.535 1.00 78.44 714 VAL A N 1
ATOM 5620 C CA . VAL A 1 714 ? 16.325 -49.311 1.219 1.00 78.44 714 VAL A CA 1
ATOM 5621 C C . VAL A 1 714 ? 16.693 -50.446 0.283 1.00 78.44 714 VAL A C 1
ATOM 5623 O O . VAL A 1 714 ? 17.846 -50.594 -0.126 1.00 78.44 714 VAL A O 1
ATOM 5626 N N . GLU A 1 715 ? 15.701 -51.239 -0.111 1.00 74.19 715 GLU A N 1
ATOM 5627 C CA . GLU A 1 715 ? 15.948 -52.316 -1.061 1.00 74.19 715 GLU A CA 1
ATOM 5628 C C . GLU A 1 715 ? 16.242 -51.733 -2.457 1.00 74.19 715 GLU A C 1
ATOM 5630 O O . GLU A 1 715 ? 15.406 -51.024 -3.026 1.00 74.19 715 GLU A O 1
ATOM 5635 N N . PRO A 1 716 ? 17.409 -52.021 -3.064 1.00 67.31 716 PRO A N 1
ATOM 5636 C CA . PRO A 1 716 ? 17.786 -51.432 -4.340 1.00 67.31 716 PRO A CA 1
ATOM 5637 C C . PRO A 1 716 ? 16.876 -51.915 -5.473 1.00 67.31 716 PRO A C 1
ATOM 5639 O O . PRO A 1 716 ? 16.738 -53.118 -5.709 1.00 67.31 716 PRO A O 1
ATOM 5642 N N . LEU A 1 717 ? 16.333 -50.986 -6.264 1.00 66.06 717 LEU A N 1
ATOM 5643 C CA . LEU A 1 717 ? 15.604 -51.356 -7.475 1.00 66.06 717 LEU A CA 1
ATOM 5644 C C . LEU A 1 717 ? 16.584 -51.863 -8.543 1.00 66.06 717 LEU A C 1
ATOM 5646 O O . LEU A 1 717 ? 17.635 -51.247 -8.774 1.00 66.06 717 LEU A O 1
ATOM 5650 N N . PRO A 1 718 ? 16.246 -52.943 -9.267 1.00 65.31 718 PRO A N 1
ATOM 5651 C CA . PRO A 1 718 ? 17.102 -53.460 -10.321 1.00 65.31 718 PRO A CA 1
ATOM 5652 C C . PRO A 1 718 ? 17.249 -52.441 -11.459 1.00 65.31 718 PRO A C 1
ATOM 5654 O O . PRO A 1 718 ? 16.288 -51.812 -11.916 1.00 65.31 718 PRO A O 1
ATOM 5657 N N . VAL A 1 719 ? 18.477 -52.283 -11.958 1.00 67.75 719 VAL A N 1
ATOM 5658 C CA . VAL A 1 719 ? 18.731 -51.491 -13.165 1.00 67.75 719 VAL A CA 1
ATOM 5659 C C . VAL A 1 719 ? 18.344 -52.325 -14.380 1.00 67.75 719 VAL A C 1
ATOM 5661 O O . VAL A 1 719 ? 19.004 -53.309 -14.697 1.00 67.75 719 VAL A O 1
ATOM 5664 N N . ILE A 1 720 ? 17.294 -51.911 -15.084 1.00 72.00 720 ILE A N 1
ATOM 5665 C CA . ILE A 1 720 ? 16.773 -52.611 -16.261 1.00 72.00 720 ILE A CA 1
ATOM 5666 C C . ILE A 1 720 ? 16.827 -51.715 -17.498 1.00 72.00 720 ILE A C 1
ATOM 5668 O O . ILE A 1 720 ? 16.841 -50.487 -17.401 1.00 72.00 720 ILE A O 1
ATOM 5672 N N . PHE A 1 721 ? 16.817 -52.319 -18.686 1.00 70.38 721 PHE A N 1
ATOM 5673 C CA . PHE A 1 721 ? 16.625 -51.579 -19.931 1.00 70.38 721 PHE A CA 1
ATOM 5674 C C . PHE A 1 721 ? 15.150 -51.210 -20.100 1.00 70.38 721 PHE A C 1
ATOM 5676 O O . PHE A 1 721 ? 14.292 -52.075 -20.240 1.00 70.38 721 PHE A O 1
ATOM 5683 N N . VAL A 1 722 ? 14.862 -49.911 -20.151 1.00 77.12 722 VAL A N 1
ATOM 5684 C CA . VAL A 1 722 ? 13.542 -49.380 -20.529 1.00 77.12 722 VAL A CA 1
ATOM 5685 C C . VAL A 1 722 ? 13.412 -49.319 -22.053 1.00 77.12 722 VAL A C 1
ATOM 5687 O O . VAL A 1 722 ? 12.321 -49.467 -22.602 1.00 77.12 722 VAL A O 1
ATOM 5690 N N . LYS A 1 723 ? 14.535 -49.148 -22.765 1.00 77.56 723 LYS A N 1
ATOM 5691 C CA . LYS A 1 723 ? 14.594 -49.227 -24.228 1.00 77.56 723 LYS A CA 1
ATOM 5692 C C . LYS A 1 723 ? 15.852 -49.957 -24.682 1.00 77.56 723 LYS A C 1
ATOM 5694 O O . LYS A 1 723 ? 16.968 -49.485 -24.463 1.00 77.56 723 LYS A O 1
ATOM 5699 N N . TYR A 1 724 ? 15.645 -51.086 -25.349 1.00 79.00 724 TYR A N 1
ATOM 5700 C CA . TYR A 1 724 ? 16.703 -51.929 -25.899 1.00 79.00 724 TYR A CA 1
ATOM 5701 C C . TYR A 1 724 ? 17.249 -51.379 -27.218 1.00 79.00 724 TYR A C 1
ATOM 5703 O O . TYR A 1 724 ? 16.601 -50.573 -27.895 1.00 79.00 724 TYR A O 1
ATOM 5711 N N . LEU A 1 725 ? 18.429 -51.868 -27.604 1.00 73.50 725 LEU A N 1
ATOM 5712 C CA . LEU A 1 725 ? 18.924 -51.694 -28.962 1.00 73.50 725 LEU A CA 1
ATOM 5713 C C . LEU A 1 725 ? 17.988 -52.413 -29.954 1.00 73.50 725 LEU A C 1
ATOM 5715 O O . LEU A 1 725 ? 17.548 -53.536 -29.678 1.00 73.50 725 LEU A O 1
ATOM 5719 N N . PRO A 1 726 ? 17.672 -51.791 -31.098 1.00 68.00 726 PRO A N 1
ATOM 5720 C CA . PRO A 1 726 ? 16.941 -52.450 -32.175 1.00 68.00 726 PRO A CA 1
ATOM 5721 C C . PRO A 1 726 ? 17.703 -53.680 -32.685 1.00 68.00 726 PRO A C 1
ATOM 5723 O O . PRO A 1 726 ? 18.930 -53.705 -32.669 1.00 68.00 726 PRO A O 1
ATOM 5726 N N . LYS A 1 727 ? 16.958 -54.698 -33.136 1.00 61.59 727 LYS A N 1
ATOM 5727 C CA . LYS A 1 727 ? 17.520 -55.984 -33.582 1.00 61.59 727 LYS A CA 1
ATOM 5728 C C . LYS A 1 727 ? 18.318 -55.900 -34.879 1.00 61.59 727 LYS A C 1
ATOM 5730 O O . LYS A 1 727 ? 19.169 -56.741 -35.105 1.00 61.59 727 LYS A O 1
ATOM 5735 N N . GLU A 1 728 ? 18.026 -54.917 -35.726 1.00 61.59 728 GLU A N 1
ATOM 5736 C CA . GLU A 1 728 ? 18.660 -54.745 -37.031 1.00 61.59 728 GLU A CA 1
ATOM 5737 C C . GLU A 1 728 ? 18.782 -53.259 -37.360 1.00 61.59 728 GLU A C 1
ATOM 5739 O O . GLU A 1 728 ? 17.896 -52.466 -37.029 1.00 61.59 728 GLU A O 1
ATOM 5744 N N . TRP A 1 729 ? 19.878 -52.899 -38.024 1.00 64.62 729 TRP A N 1
ATOM 5745 C CA . TRP A 1 729 ? 20.123 -51.579 -38.593 1.00 64.62 729 TRP A CA 1
ATOM 5746 C C . TRP A 1 729 ? 20.780 -51.744 -39.959 1.00 64.62 729 TRP A C 1
ATOM 5748 O O . TRP A 1 729 ? 21.708 -52.534 -40.117 1.00 64.62 729 TRP A O 1
ATOM 5758 N N . THR A 1 730 ? 20.329 -50.964 -40.937 1.00 62.44 730 THR A N 1
ATOM 5759 C CA . THR A 1 730 ? 20.954 -50.885 -42.259 1.00 62.44 730 THR A CA 1
ATOM 5760 C C . THR A 1 730 ? 21.547 -49.497 -42.419 1.00 62.44 730 THR A C 1
ATOM 5762 O O . THR A 1 730 ? 20.837 -48.503 -42.273 1.00 62.44 730 THR A O 1
ATOM 5765 N N . VAL A 1 731 ? 22.844 -49.432 -42.710 1.00 64.56 731 VAL A N 1
ATOM 5766 C CA . VAL A 1 731 ? 23.551 -48.183 -43.005 1.00 64.56 731 VAL A CA 1
ATOM 5767 C C . VAL A 1 731 ? 23.882 -48.173 -44.492 1.00 64.56 731 VAL A C 1
ATOM 5769 O O . VAL A 1 731 ? 24.320 -49.184 -45.040 1.00 64.56 731 VAL A O 1
ATOM 5772 N N . TYR A 1 732 ? 23.643 -47.043 -45.151 1.00 61.72 732 TYR A N 1
ATOM 5773 C CA . TYR A 1 732 ? 23.925 -46.863 -46.570 1.00 61.72 732 TYR A CA 1
ATOM 5774 C C . TYR A 1 732 ? 25.140 -45.943 -46.727 1.00 61.72 732 TYR A C 1
ATOM 5776 O O . TYR A 1 732 ? 25.088 -44.781 -46.339 1.00 61.72 732 TYR A O 1
ATOM 5784 N N . GLY A 1 733 ? 26.225 -46.455 -47.316 1.00 62.56 733 GLY A N 1
ATOM 5785 C CA . GLY A 1 733 ? 27.465 -45.693 -47.510 1.00 62.56 733 GLY A CA 1
ATOM 5786 C C . GLY A 1 733 ? 28.284 -45.508 -46.227 1.00 62.56 733 GLY A C 1
ATOM 5787 O O . GLY A 1 733 ? 28.116 -46.258 -45.269 1.00 62.56 733 GLY A O 1
ATOM 5788 N N . ASP A 1 734 ? 29.163 -44.505 -46.220 1.00 65.25 734 ASP A N 1
ATOM 5789 C CA . ASP A 1 734 ? 30.079 -44.197 -45.108 1.00 65.25 734 ASP A CA 1
ATOM 5790 C C . ASP A 1 734 ? 29.417 -43.324 -44.016 1.00 65.25 734 ASP A C 1
ATOM 5792 O O . ASP A 1 734 ? 30.074 -42.513 -43.363 1.00 65.25 734 ASP A O 1
ATOM 5796 N N . GLU A 1 735 ? 28.092 -43.419 -43.842 1.00 66.38 735 GLU A N 1
ATOM 5797 C CA . GLU A 1 735 ? 27.395 -42.634 -42.822 1.00 66.38 735 GLU A CA 1
ATOM 5798 C C . GLU A 1 735 ? 27.658 -43.172 -41.400 1.00 66.38 735 GLU A C 1
ATOM 5800 O O . GLU A 1 735 ? 27.633 -44.383 -41.166 1.00 66.38 735 GLU A O 1
ATOM 5805 N N . PRO A 1 736 ? 27.864 -42.281 -40.416 1.00 68.12 736 PRO A N 1
ATOM 5806 C CA . PRO A 1 736 ? 28.141 -42.666 -39.039 1.00 68.12 736 PRO A CA 1
ATOM 5807 C C . PRO A 1 736 ? 26.899 -43.260 -38.359 1.00 68.12 736 PRO A C 1
ATOM 5809 O O . PRO A 1 736 ? 25.810 -42.683 -38.393 1.00 68.12 736 PRO A O 1
ATOM 5812 N N . LEU A 1 737 ? 27.070 -44.387 -37.667 1.00 72.38 737 LEU A N 1
ATOM 5813 C CA . LEU A 1 737 ? 25.992 -45.098 -36.972 1.00 72.38 737 LEU A CA 1
ATOM 5814 C C . LEU A 1 737 ? 25.809 -44.562 -35.552 1.00 72.38 737 LEU A C 1
ATOM 5816 O O . LEU A 1 737 ? 26.733 -44.599 -34.739 1.00 72.38 737 LEU A O 1
ATOM 5820 N N . GLY A 1 738 ? 24.596 -44.108 -35.232 1.00 73.31 738 GLY A N 1
ATOM 5821 C CA . GLY A 1 738 ? 24.198 -43.724 -33.877 1.00 73.31 738 GLY A CA 1
ATOM 5822 C C . GLY A 1 738 ? 23.358 -44.809 -33.205 1.00 73.31 738 GLY A C 1
ATOM 5823 O O . GLY A 1 738 ? 22.195 -44.992 -33.556 1.00 73.31 738 GLY A O 1
ATOM 5824 N N . LEU A 1 739 ? 23.909 -45.491 -32.201 1.00 75.81 739 LEU A N 1
ATOM 5825 C CA . LEU A 1 739 ? 23.177 -46.470 -31.390 1.00 75.81 739 LEU A CA 1
ATOM 5826 C C . LEU A 1 739 ? 22.725 -45.826 -30.083 1.00 75.81 739 LEU A C 1
ATOM 5828 O O . LEU A 1 739 ? 23.514 -45.137 -29.443 1.00 75.81 739 LEU A O 1
ATOM 5832 N N . SER A 1 740 ? 21.482 -46.071 -29.653 1.00 77.44 740 SER A N 1
ATOM 5833 C CA . SER A 1 740 ? 21.004 -45.575 -28.356 1.00 77.44 740 SER A CA 1
ATOM 5834 C C . SER A 1 740 ? 20.114 -46.568 -27.618 1.00 77.44 740 SER A C 1
ATOM 5836 O O . SER A 1 740 ? 19.233 -47.172 -28.229 1.00 77.44 740 SER A O 1
ATOM 5838 N N . CYS A 1 741 ? 20.307 -46.671 -26.305 1.00 75.44 741 CYS A N 1
ATOM 5839 C CA . CYS A 1 741 ? 19.482 -47.438 -25.373 1.00 75.44 741 CYS A CA 1
ATOM 5840 C C . CYS A 1 741 ? 19.048 -46.556 -24.190 1.00 75.44 741 CYS A C 1
ATOM 5842 O O . CYS A 1 741 ? 19.566 -45.451 -24.000 1.00 75.44 741 CYS A O 1
ATOM 5844 N N . GLN A 1 742 ? 18.093 -47.035 -23.394 1.00 79.50 742 GLN A N 1
ATOM 5845 C CA . GLN A 1 742 ? 17.608 -46.334 -22.204 1.00 79.50 742 GLN A CA 1
ATOM 5846 C C . GLN A 1 742 ? 17.511 -47.289 -21.017 1.00 79.50 742 GLN A C 1
ATOM 5848 O O . GLN A 1 742 ? 16.991 -48.396 -21.167 1.00 79.50 742 GLN A O 1
ATOM 5853 N N . LEU A 1 743 ? 17.991 -46.848 -19.856 1.00 75.19 743 LEU A N 1
ATOM 5854 C CA . LEU A 1 743 ? 17.946 -47.583 -18.593 1.00 75.19 743 LEU A CA 1
ATOM 5855 C C . LEU A 1 743 ? 16.890 -47.010 -17.644 1.00 75.19 743 LEU A C 1
ATOM 5857 O O . LEU A 1 743 ? 16.474 -45.862 -17.799 1.00 75.19 743 LEU A O 1
ATOM 5861 N N . SER A 1 744 ? 16.481 -47.808 -16.654 1.00 71.88 744 SER A N 1
ATOM 5862 C CA . SER A 1 744 ? 15.565 -47.390 -15.584 1.00 71.88 744 SER A CA 1
ATOM 5863 C C . SER A 1 744 ? 16.187 -46.354 -14.651 1.00 71.88 744 SER A C 1
ATOM 5865 O O . SER A 1 744 ? 15.457 -45.562 -14.064 1.00 71.88 744 SER A O 1
ATOM 5867 N N . LYS A 1 745 ? 17.525 -46.310 -14.560 1.00 68.00 745 LYS A N 1
ATOM 5868 C CA . LYS A 1 745 ? 18.276 -45.337 -13.758 1.00 68.00 745 LYS A CA 1
ATOM 5869 C C . LYS A 1 745 ? 19.217 -44.484 -14.608 1.00 68.00 745 LYS A C 1
ATOM 5871 O O . LYS A 1 745 ? 19.761 -44.926 -15.620 1.00 68.00 745 LYS A O 1
ATOM 5876 N N . SER A 1 746 ? 19.418 -43.248 -14.162 1.00 66.94 746 SER A N 1
ATOM 5877 C CA . SER A 1 746 ? 20.406 -42.309 -14.711 1.00 66.94 746 SER A CA 1
ATOM 5878 C C . SER A 1 746 ? 21.789 -42.569 -14.106 1.00 66.94 746 SER A C 1
ATOM 5880 O O . SER A 1 746 ? 21.885 -43.195 -13.060 1.00 66.94 746 SER A O 1
ATOM 5882 N N . ASN A 1 747 ? 22.864 -42.059 -14.716 1.00 61.56 747 ASN A N 1
ATOM 5883 C CA . ASN A 1 747 ? 24.238 -42.122 -14.176 1.00 61.56 747 ASN A CA 1
ATOM 5884 C C . ASN A 1 747 ? 24.816 -43.536 -13.951 1.00 61.56 747 ASN A C 1
ATOM 5886 O O . ASN A 1 747 ? 25.898 -43.683 -13.392 1.00 61.56 747 ASN A O 1
ATOM 5890 N N . VAL A 1 748 ? 24.153 -44.575 -14.455 1.00 63.53 748 VAL A N 1
ATOM 5891 C CA . VAL A 1 748 ? 24.682 -45.939 -14.528 1.00 63.53 748 VAL A CA 1
ATOM 5892 C C . VAL A 1 748 ? 25.816 -46.007 -15.552 1.00 63.53 748 VAL A C 1
ATOM 5894 O O . VAL A 1 748 ? 25.700 -45.470 -16.657 1.00 63.53 748 VAL A O 1
ATOM 5897 N N . CYS A 1 749 ? 26.909 -46.683 -15.199 1.00 61.16 749 CYS A N 1
ATOM 5898 C CA . CYS A 1 749 ? 28.007 -46.950 -16.120 1.00 61.16 749 CYS A CA 1
ATOM 5899 C C . CYS A 1 749 ? 27.599 -48.045 -17.115 1.00 61.16 749 CYS A C 1
ATOM 5901 O O . CYS A 1 749 ? 27.343 -49.186 -16.722 1.00 61.16 749 CYS A O 1
ATOM 5903 N N . VAL A 1 750 ? 27.548 -47.692 -18.401 1.00 66.19 750 VAL A N 1
ATOM 5904 C CA . VAL A 1 750 ? 27.309 -48.638 -19.496 1.00 66.19 750 VAL A CA 1
ATOM 5905 C C . VAL A 1 750 ? 28.592 -48.874 -20.274 1.00 66.19 750 VAL A C 1
ATOM 5907 O O . VAL A 1 750 ? 29.349 -47.943 -20.556 1.00 66.19 750 VAL A O 1
ATOM 5910 N N . ILE A 1 751 ? 28.828 -50.125 -20.647 1.00 68.81 751 ILE A N 1
ATOM 5911 C CA . ILE A 1 751 ? 29.970 -50.515 -21.469 1.00 68.81 751 ILE A CA 1
ATOM 5912 C C . ILE A 1 751 ? 29.446 -50.907 -22.844 1.00 68.81 751 ILE A C 1
ATOM 5914 O O . ILE A 1 751 ? 28.643 -51.831 -22.957 1.00 68.81 751 ILE A O 1
ATOM 5918 N N . TRP A 1 752 ? 29.925 -50.222 -23.882 1.00 72.44 752 TRP A N 1
ATOM 5919 C CA . TRP A 1 752 ? 29.676 -50.587 -25.274 1.00 72.44 752 TRP A CA 1
ATOM 5920 C C . TRP A 1 752 ? 30.746 -51.571 -25.751 1.00 72.44 752 TRP A C 1
ATOM 5922 O O . TRP A 1 752 ? 31.947 -51.318 -25.605 1.00 72.44 752 TRP A O 1
ATOM 5932 N N . LEU A 1 753 ? 30.309 -52.680 -26.337 1.00 69.56 753 LEU A N 1
ATOM 5933 C CA . LEU A 1 753 ? 31.156 -53.764 -26.825 1.00 69.56 753 LEU A CA 1
ATOM 5934 C C . LEU A 1 753 ? 30.927 -53.979 -28.322 1.00 69.56 753 LEU A C 1
ATOM 5936 O O . LEU A 1 753 ? 29.787 -53.953 -28.783 1.00 69.56 753 LEU A O 1
ATOM 5940 N N . LYS A 1 754 ? 32.010 -54.232 -29.057 1.00 73.06 754 LYS A N 1
ATOM 5941 C CA . LYS A 1 754 ? 32.014 -54.752 -30.429 1.00 73.06 754 LYS A CA 1
ATOM 5942 C C . LYS A 1 754 ? 32.466 -56.210 -30.404 1.00 73.06 754 LYS A C 1
ATOM 5944 O O . LYS A 1 754 ? 33.472 -56.513 -29.758 1.00 73.06 754 LYS A O 1
ATOM 5949 N N . ASN A 1 755 ? 31.770 -57.089 -31.123 1.00 70.50 755 ASN A N 1
ATOM 5950 C CA . ASN A 1 755 ? 32.136 -58.495 -31.327 1.00 70.50 755 ASN A CA 1
ATOM 5951 C C . ASN A 1 755 ? 32.536 -59.213 -30.019 1.00 70.50 755 ASN A C 1
ATOM 5953 O O . ASN A 1 755 ? 33.650 -59.717 -29.899 1.00 70.50 755 ASN A O 1
ATOM 5957 N N . GLU A 1 756 ? 31.653 -59.175 -29.017 1.00 64.00 756 GLU A N 1
ATOM 5958 C CA . GLU A 1 756 ? 31.767 -59.887 -27.726 1.00 64.00 756 GLU A CA 1
ATOM 5959 C C . GLU A 1 756 ? 33.034 -59.633 -26.876 1.00 64.00 756 GLU A C 1
ATOM 5961 O O . GLU A 1 756 ? 33.276 -60.344 -25.903 1.00 64.00 756 GLU A O 1
ATOM 5966 N N . GLY A 1 757 ? 33.841 -58.600 -27.160 1.00 60.41 757 GLY A N 1
ATOM 5967 C CA . GLY A 1 757 ? 35.038 -58.361 -26.337 1.00 60.41 757 GLY A CA 1
ATOM 5968 C C . GLY A 1 757 ? 35.853 -57.096 -26.596 1.00 60.41 757 GLY A C 1
ATOM 5969 O O . GLY A 1 757 ? 36.645 -56.707 -25.734 1.00 60.41 757 GLY A O 1
ATOM 5970 N N . LEU A 1 758 ? 35.671 -56.404 -27.725 1.00 60.94 758 LEU A N 1
ATOM 5971 C CA . LEU A 1 758 ? 36.369 -55.142 -27.986 1.00 60.94 758 LEU A CA 1
ATOM 5972 C C . LEU A 1 758 ? 35.579 -53.976 -27.386 1.00 60.94 758 LEU A C 1
ATOM 5974 O O . LEU A 1 758 ? 34.499 -53.629 -27.858 1.00 60.94 758 LEU A O 1
ATOM 5978 N N . ARG A 1 759 ? 36.124 -53.363 -26.332 1.00 62.12 759 ARG A N 1
ATOM 5979 C CA . ARG A 1 759 ? 35.561 -52.146 -25.733 1.00 62.12 759 ARG A CA 1
ATOM 5980 C C . ARG A 1 759 ? 35.815 -50.955 -26.650 1.00 62.12 759 ARG A C 1
ATOM 5982 O O . ARG A 1 759 ? 36.951 -50.733 -27.065 1.00 62.12 759 ARG A O 1
ATOM 5989 N N . TYR A 1 760 ? 34.783 -50.159 -26.908 1.00 62.81 760 TYR A N 1
ATOM 5990 C CA . TYR A 1 760 ? 34.982 -48.841 -27.507 1.00 62.81 760 TYR A CA 1
ATOM 5991 C C . TYR A 1 760 ? 35.720 -47.924 -26.523 1.00 62.81 760 TYR A C 1
ATOM 5993 O O . TYR A 1 760 ? 35.428 -47.921 -25.325 1.00 62.81 760 TYR A O 1
ATOM 6001 N N . SER A 1 761 ? 36.674 -47.138 -27.023 1.00 48.38 761 SER A N 1
ATOM 6002 C CA . SER A 1 761 ? 37.319 -46.064 -26.263 1.00 48.38 761 SER A CA 1
ATOM 6003 C C . SER A 1 761 ? 36.255 -45.054 -25.810 1.00 48.38 761 SER A C 1
ATOM 6005 O O . SER A 1 761 ? 35.465 -44.584 -26.623 1.00 48.38 761 SER A O 1
ATOM 6007 N N . LEU A 1 762 ? 36.223 -44.763 -24.509 1.00 42.94 762 LEU A N 1
ATOM 6008 C CA . LEU A 1 762 ? 35.219 -43.971 -23.784 1.00 42.94 762 LEU A CA 1
ATOM 6009 C C . LEU A 1 762 ? 34.702 -42.719 -24.538 1.00 42.94 762 LEU A C 1
ATOM 6011 O O . LEU A 1 762 ? 35.480 -41.819 -24.848 1.00 42.94 762 LEU A O 1
ATOM 6015 N N . TYR A 1 763 ? 33.379 -42.627 -24.740 1.00 45.09 763 TYR A N 1
ATOM 6016 C CA . TYR A 1 763 ? 32.673 -41.439 -25.246 1.00 45.09 763 TYR A CA 1
ATOM 6017 C C . TYR A 1 763 ? 31.817 -40.805 -24.135 1.00 45.09 763 TYR A C 1
ATOM 6019 O O . TYR A 1 763 ? 31.130 -41.503 -23.389 1.00 45.09 763 TYR A O 1
ATOM 6027 N N . ILE A 1 764 ? 31.884 -39.476 -24.016 1.00 47.38 764 ILE A N 1
ATOM 6028 C CA . ILE A 1 764 ? 31.229 -38.667 -22.976 1.00 47.38 764 ILE A CA 1
ATOM 6029 C C . ILE A 1 764 ? 29.735 -38.505 -23.314 1.00 47.38 764 ILE A C 1
ATOM 6031 O O . ILE A 1 764 ? 29.416 -38.158 -24.452 1.00 47.38 764 ILE A O 1
ATOM 6035 N N . PRO A 1 765 ? 28.799 -38.691 -22.362 1.00 46.12 765 PRO A N 1
ATOM 6036 C CA . PRO A 1 765 ? 27.380 -38.469 -22.620 1.00 46.12 765 PRO A CA 1
ATOM 6037 C C . PRO A 1 765 ? 27.109 -36.995 -22.961 1.00 46.12 765 PRO A C 1
ATOM 6039 O O . PRO A 1 765 ? 27.227 -36.109 -22.113 1.00 46.12 765 PRO A O 1
ATOM 6042 N N . HIS A 1 766 ? 26.696 -36.718 -24.200 1.00 43.97 766 HIS A N 1
ATOM 6043 C CA . HIS A 1 766 ? 26.033 -35.456 -24.523 1.00 43.97 766 HIS A CA 1
ATOM 6044 C C . HIS A 1 766 ? 24.684 -35.410 -23.790 1.00 43.97 766 HIS A C 1
ATOM 6046 O O . HIS A 1 766 ? 23.872 -36.323 -23.928 1.00 43.97 766 HIS A O 1
ATOM 6052 N N . ARG A 1 767 ? 24.442 -34.342 -23.013 1.00 49.72 767 ARG A N 1
ATOM 6053 C CA . ARG A 1 767 ? 23.164 -34.065 -22.332 1.00 49.72 767 ARG A CA 1
ATOM 6054 C C . ARG A 1 767 ? 22.004 -34.053 -23.331 1.00 49.72 767 ARG A C 1
ATOM 6056 O O . ARG A 1 767 ? 21.705 -33.009 -23.902 1.00 49.72 767 ARG A O 1
ATOM 6063 N N . VAL A 1 768 ? 21.313 -35.179 -23.481 1.00 52.00 768 VAL A N 1
ATOM 6064 C CA . VAL A 1 768 ? 19.960 -35.240 -24.040 1.00 52.00 768 VAL A CA 1
ATOM 6065 C C . VAL A 1 768 ? 19.202 -36.369 -23.330 1.00 52.00 768 VAL 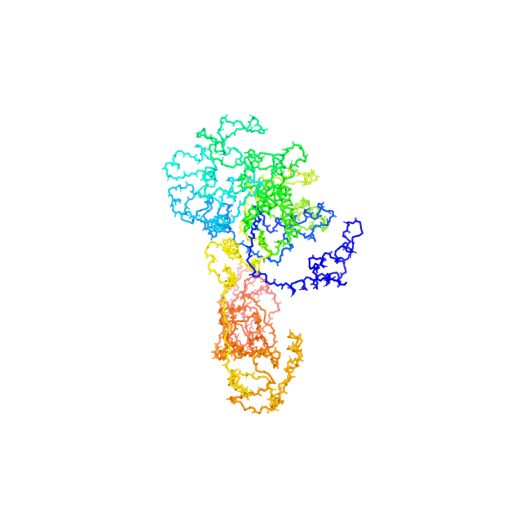A C 1
ATOM 6067 O O . VAL A 1 768 ? 19.384 -37.536 -23.651 1.00 52.00 768 VAL A O 1
ATOM 6070 N N . GLN A 1 769 ? 18.333 -35.982 -22.388 1.00 56.78 769 GLN A N 1
ATOM 6071 C CA . GLN A 1 769 ? 17.420 -36.819 -21.584 1.00 56.78 769 GLN A CA 1
ATOM 6072 C C . GLN A 1 769 ? 18.073 -37.732 -20.508 1.00 56.78 769 GLN A C 1
ATOM 6074 O O . GLN A 1 769 ? 18.979 -38.504 -20.821 1.00 56.78 769 GLN A O 1
ATOM 6079 N N . PRO A 1 770 ? 17.610 -37.682 -19.237 1.00 61.69 770 PRO A N 1
ATOM 6080 C CA . PRO A 1 770 ? 18.046 -38.601 -18.175 1.00 61.69 770 PRO A CA 1
ATOM 6081 C C . PRO A 1 770 ? 17.843 -40.081 -18.554 1.00 61.69 770 PRO A C 1
ATOM 6083 O O . PRO A 1 770 ? 16.829 -40.435 -19.153 1.00 61.69 770 PRO A O 1
ATOM 6086 N N . GLY A 1 771 ? 18.810 -40.946 -18.224 1.00 65.94 771 GLY A N 1
ATOM 6087 C CA . GLY A 1 771 ? 18.739 -42.400 -18.453 1.00 65.94 771 GLY A CA 1
ATOM 6088 C C . GLY A 1 771 ? 18.987 -42.884 -19.891 1.00 65.94 771 GLY A C 1
ATOM 6089 O O . GLY A 1 771 ? 18.949 -44.092 -20.131 1.00 65.94 771 GLY A O 1
ATOM 6090 N N . ARG A 1 772 ? 19.250 -41.991 -20.860 1.00 78.62 772 ARG A N 1
ATOM 6091 C CA . ARG A 1 772 ? 19.552 -42.354 -22.256 1.00 78.62 772 ARG A CA 1
ATOM 6092 C C . ARG A 1 772 ? 21.057 -42.385 -22.523 1.00 78.62 772 ARG A C 1
ATOM 6094 O O . ARG A 1 772 ? 21.767 -41.422 -22.248 1.00 78.62 772 ARG A O 1
ATOM 6101 N N . TYR A 1 773 ? 21.521 -43.456 -23.159 1.00 73.62 773 TYR A N 1
ATOM 6102 C CA . TYR A 1 773 ? 22.928 -43.667 -23.497 1.00 73.62 773 TYR A CA 1
ATOM 6103 C C . TYR A 1 773 ? 23.073 -43.857 -25.000 1.00 73.62 773 TYR A C 1
ATOM 6105 O O . TYR A 1 773 ? 22.340 -44.646 -25.593 1.00 73.62 773 TYR A O 1
ATOM 6113 N N . THR A 1 774 ? 23.995 -43.115 -25.619 1.00 73.44 774 THR A N 1
ATOM 6114 C CA . THR A 1 774 ? 24.209 -43.127 -27.073 1.00 73.44 774 THR A CA 1
ATOM 6115 C C . THR A 1 774 ? 25.694 -43.276 -27.387 1.00 73.44 774 THR A C 1
ATOM 6117 O O . THR A 1 774 ? 26.514 -42.606 -26.761 1.00 73.44 774 THR A O 1
ATOM 6120 N N . ILE A 1 775 ? 26.030 -44.116 -28.366 1.00 72.44 775 ILE A N 1
ATOM 6121 C CA . ILE A 1 775 ? 27.362 -44.182 -28.977 1.00 72.44 775 ILE A CA 1
ATOM 6122 C C . ILE A 1 775 ? 27.255 -43.851 -30.465 1.00 72.44 775 ILE A C 1
ATOM 6124 O O . ILE A 1 775 ? 26.293 -44.240 -31.132 1.00 72.44 775 ILE A O 1
ATOM 6128 N N . ARG A 1 776 ? 28.245 -43.117 -30.972 1.00 76.62 776 ARG A N 1
ATOM 6129 C CA . ARG A 1 776 ? 28.413 -42.823 -32.392 1.00 76.62 776 ARG A CA 1
ATOM 6130 C C . ARG A 1 776 ? 29.633 -43.576 -32.913 1.00 76.62 776 ARG A C 1
ATOM 6132 O O . ARG A 1 776 ? 30.686 -43.535 -32.285 1.00 76.62 776 ARG A O 1
ATOM 6139 N N . ILE A 1 777 ? 29.470 -44.268 -34.034 1.00 73.06 777 ILE A N 1
ATOM 6140 C CA . ILE A 1 777 ? 30.509 -45.064 -34.685 1.00 73.06 777 ILE A CA 1
ATOM 6141 C C . ILE A 1 777 ? 30.748 -44.449 -36.062 1.00 73.06 777 ILE A C 1
ATOM 6143 O O . ILE A 1 777 ? 29.886 -44.554 -36.932 1.00 73.06 777 ILE A O 1
ATOM 6147 N N . ASP A 1 778 ? 31.888 -43.776 -36.232 1.00 66.62 778 ASP A N 1
ATOM 6148 C CA . ASP A 1 778 ? 32.205 -43.029 -37.457 1.00 66.62 778 ASP A CA 1
ATOM 6149 C C . ASP A 1 778 ? 32.872 -43.893 -38.552 1.00 66.62 778 ASP A C 1
ATOM 6151 O O . ASP A 1 778 ? 32.663 -43.621 -39.727 1.00 66.62 778 ASP A O 1
ATOM 6155 N N . ASP A 1 779 ? 33.592 -44.967 -38.196 1.00 64.12 779 ASP A N 1
ATOM 6156 C CA . ASP A 1 779 ? 34.284 -45.861 -39.148 1.00 64.12 779 ASP A CA 1
ATOM 6157 C C . ASP A 1 779 ? 33.625 -47.253 -39.214 1.00 64.12 779 ASP A C 1
ATOM 6159 O O . ASP A 1 779 ? 33.979 -48.184 -38.478 1.00 64.12 779 ASP A O 1
ATOM 6163 N N . ILE A 1 780 ? 32.645 -47.418 -40.107 1.00 63.56 780 ILE A N 1
ATOM 6164 C CA . ILE A 1 780 ? 31.949 -48.696 -40.324 1.00 63.56 780 ILE A CA 1
ATOM 6165 C C . ILE A 1 780 ? 32.528 -49.392 -41.561 1.00 63.56 780 ILE A C 1
ATOM 6167 O O . ILE A 1 780 ? 32.031 -49.263 -42.675 1.00 63.56 780 ILE A O 1
ATOM 6171 N N . HIS A 1 781 ? 33.605 -50.156 -41.380 1.00 56.47 781 HIS A N 1
ATOM 6172 C CA . HIS A 1 781 ? 34.231 -50.890 -42.482 1.00 56.47 781 HIS A CA 1
ATOM 6173 C C . HIS A 1 781 ? 33.537 -52.230 -42.763 1.00 56.47 781 HIS A C 1
ATOM 6175 O O . HIS A 1 781 ? 33.678 -53.158 -41.975 1.00 56.47 781 HIS A O 1
ATOM 6181 N N . GLY A 1 782 ? 32.846 -52.320 -43.904 1.00 54.97 782 GLY A N 1
ATOM 6182 C CA . GLY A 1 782 ? 32.640 -53.477 -44.803 1.00 54.97 782 GLY A CA 1
ATOM 6183 C C . GLY A 1 782 ? 32.352 -54.903 -44.291 1.00 54.97 782 GLY A C 1
ATOM 6184 O O . GLY A 1 782 ? 32.298 -55.807 -45.122 1.00 54.97 782 GLY A O 1
ATOM 6185 N N . GLN A 1 783 ? 32.201 -55.160 -42.992 1.00 56.94 783 GLN A N 1
ATOM 6186 C CA . GLN A 1 783 ? 31.988 -56.491 -42.417 1.00 56.94 783 GLN A CA 1
ATOM 6187 C C . GLN A 1 783 ? 30.846 -56.483 -41.399 1.00 56.94 783 GLN A C 1
ATOM 6189 O O . GLN A 1 783 ? 30.667 -55.522 -40.644 1.00 56.94 783 GLN A O 1
ATOM 6194 N N . GLU A 1 784 ? 30.098 -57.587 -41.358 1.00 60.78 784 GLU A N 1
ATOM 6195 C CA . GLU A 1 784 ? 29.099 -57.842 -40.321 1.00 60.78 784 GLU A CA 1
ATOM 6196 C C . GLU A 1 784 ? 29.767 -57.765 -38.939 1.00 60.78 784 GLU A C 1
ATOM 6198 O O . GLU A 1 784 ? 30.844 -58.324 -38.720 1.00 60.78 784 GLU A O 1
ATOM 6203 N N . SER A 1 785 ? 29.167 -57.027 -38.006 1.00 62.88 785 SER A N 1
ATOM 6204 C CA . SER A 1 785 ? 29.700 -56.890 -36.649 1.00 62.88 785 SER A CA 1
ATOM 6205 C C . SER A 1 785 ? 28.584 -56.752 -35.625 1.00 62.88 785 SER A C 1
ATOM 6207 O O . SER A 1 785 ? 27.632 -56.001 -35.832 1.00 62.88 785 SER A O 1
ATOM 6209 N N . SER A 1 786 ? 28.723 -57.462 -34.505 1.00 65.00 786 SER A N 1
ATOM 6210 C CA . SER A 1 786 ? 27.767 -57.425 -33.403 1.00 65.00 786 SER A CA 1
ATOM 6211 C C . SER A 1 786 ? 28.147 -56.328 -32.412 1.00 65.00 786 SER A C 1
ATOM 6213 O O . SER A 1 786 ? 29.324 -56.104 -32.119 1.00 65.00 786 SER A O 1
ATOM 6215 N N . HIS A 1 787 ? 27.144 -55.617 -31.900 1.00 69.25 787 HIS A N 1
ATOM 6216 C CA . HIS A 1 787 ? 27.347 -54.549 -30.928 1.00 69.25 787 HIS A CA 1
ATOM 6217 C C . HIS A 1 787 ? 26.431 -54.766 -29.733 1.00 69.25 787 HIS A C 1
ATOM 6219 O O . HIS A 1 787 ? 25.243 -55.039 -29.891 1.00 69.25 787 HIS A O 1
ATOM 6225 N N . GLN A 1 788 ? 26.988 -54.647 -28.535 1.00 69.12 788 GLN A N 1
ATOM 6226 C CA . GLN A 1 788 ? 26.294 -54.935 -27.286 1.00 69.12 788 GLN A CA 1
ATOM 6227 C C . GLN A 1 788 ? 26.501 -53.788 -26.297 1.00 69.12 788 GLN A C 1
ATOM 6229 O O . GLN A 1 788 ? 27.489 -53.054 -26.365 1.00 69.12 788 GLN A O 1
ATOM 6234 N N . VAL A 1 789 ? 25.567 -53.653 -25.359 1.00 67.31 789 VAL A N 1
ATOM 6235 C CA . VAL A 1 789 ? 25.676 -52.742 -24.221 1.00 67.31 789 VAL A CA 1
ATOM 6236 C C . VAL A 1 789 ? 25.480 -53.542 -22.933 1.00 67.31 789 VAL A C 1
ATOM 6238 O O . VAL A 1 789 ? 24.522 -54.301 -22.819 1.00 67.31 789 VAL A O 1
ATOM 6241 N N . SER A 1 790 ? 26.404 -53.409 -21.980 1.00 66.25 790 SER A N 1
ATOM 6242 C CA . SER A 1 790 ? 26.369 -54.116 -20.690 1.00 66.25 790 SER A CA 1
ATOM 6243 C C . SER A 1 790 ? 26.334 -53.134 -19.518 1.00 66.25 790 SER A C 1
ATOM 6245 O O . SER A 1 790 ? 26.927 -52.053 -19.586 1.00 66.25 790 SER A O 1
ATOM 6247 N N . ILE A 1 791 ? 25.637 -53.526 -18.448 1.00 63.03 791 ILE A N 1
ATOM 6248 C CA . ILE A 1 791 ? 25.493 -52.786 -17.190 1.00 63.03 791 ILE A CA 1
ATOM 6249 C C . ILE A 1 791 ? 26.337 -53.488 -16.123 1.00 63.03 791 ILE A C 1
ATOM 6251 O O . ILE A 1 791 ? 26.203 -54.694 -15.931 1.00 63.03 791 ILE A O 1
ATOM 6255 N N . GLY A 1 792 ? 27.221 -52.758 -15.435 1.00 55.72 792 GLY A N 1
ATOM 6256 C CA . GLY A 1 792 ? 27.937 -53.272 -14.253 1.00 55.72 792 GLY A CA 1
ATOM 6257 C C . GLY A 1 792 ? 28.894 -54.456 -14.482 1.00 55.72 792 GLY A C 1
ATOM 6258 O O . GLY A 1 792 ? 29.521 -54.911 -13.533 1.00 55.72 792 GLY A O 1
ATOM 6259 N N . GLY A 1 793 ? 29.055 -54.934 -15.721 1.00 52.91 793 GLY A N 1
ATOM 6260 C CA . GLY A 1 793 ? 29.967 -56.024 -16.074 1.00 52.91 793 GLY A CA 1
ATOM 6261 C C . GLY A 1 793 ? 29.452 -57.444 -15.802 1.00 52.91 793 GLY A C 1
ATOM 6262 O O . GLY A 1 793 ? 30.233 -58.376 -15.971 1.00 52.91 793 GLY A O 1
ATOM 6263 N N . THR A 1 794 ? 28.186 -57.633 -15.410 1.00 46.72 794 THR A N 1
ATOM 6264 C CA . THR A 1 794 ? 27.666 -58.950 -14.981 1.00 46.72 794 THR A CA 1
ATOM 6265 C C . THR A 1 794 ? 26.408 -59.445 -15.694 1.00 46.72 794 THR A C 1
ATOM 6267 O O . THR A 1 794 ? 26.182 -60.650 -15.681 1.00 46.72 794 THR A O 1
ATOM 6270 N N . GLU A 1 795 ? 25.646 -58.603 -16.401 1.00 48.84 795 GLU A N 1
ATOM 6271 C CA . GLU A 1 795 ? 24.554 -59.078 -17.266 1.00 48.84 795 GLU A CA 1
ATOM 6272 C C . GLU A 1 795 ? 24.686 -58.539 -18.697 1.00 48.84 795 GLU A C 1
ATOM 6274 O O . GLU A 1 795 ? 24.915 -57.347 -18.942 1.00 48.84 795 GLU A O 1
ATOM 6279 N N . ILE A 1 796 ? 24.588 -59.466 -19.653 1.00 49.38 796 ILE A N 1
ATOM 6280 C CA . ILE A 1 796 ? 24.687 -59.235 -21.094 1.00 49.38 796 ILE A CA 1
ATOM 6281 C C . ILE A 1 796 ? 23.327 -59.613 -21.682 1.00 49.38 796 ILE A C 1
ATOM 6283 O O . ILE A 1 796 ? 22.983 -60.790 -21.732 1.00 49.38 796 ILE A O 1
ATOM 6287 N N . PHE A 1 797 ? 22.557 -58.629 -22.145 1.00 47.94 797 PHE A N 1
ATOM 6288 C CA . PHE A 1 797 ? 21.390 -58.891 -22.985 1.00 47.94 797 PHE A CA 1
ATOM 6289 C C . PHE A 1 797 ? 21.717 -58.469 -24.413 1.00 47.94 797 PHE A C 1
ATOM 6291 O O . PHE A 1 797 ? 21.854 -57.286 -24.728 1.00 47.94 797 PHE A O 1
ATOM 6298 N N . THR A 1 798 ? 21.905 -59.472 -25.266 1.00 42.19 798 THR A N 1
ATOM 6299 C CA . THR A 1 798 ? 22.284 -59.323 -26.665 1.00 42.19 798 THR A CA 1
ATOM 6300 C C . THR A 1 798 ? 21.048 -59.126 -27.540 1.00 42.19 798 THR A C 1
ATOM 6302 O O . THR A 1 798 ? 20.074 -59.867 -27.456 1.00 42.19 798 THR A O 1
ATOM 6305 N N . ASN A 1 799 ? 21.103 -58.150 -28.441 1.00 41.25 799 ASN A N 1
ATOM 6306 C CA . ASN A 1 799 ? 20.593 -58.371 -29.786 1.00 41.25 799 ASN A CA 1
ATOM 6307 C C . ASN A 1 799 ? 21.842 -58.371 -30.669 1.00 41.25 799 ASN A C 1
ATOM 6309 O O . ASN A 1 799 ? 22.449 -57.320 -30.870 1.00 41.25 799 ASN A O 1
ATOM 6313 N N . GLU A 1 800 ? 22.285 -59.547 -31.121 1.00 41.91 800 GLU A N 1
ATOM 6314 C CA . GLU A 1 800 ? 23.196 -59.594 -32.264 1.00 41.91 800 GLU A CA 1
ATOM 6315 C C . GLU A 1 800 ? 22.480 -58.937 -33.439 1.00 41.91 800 GLU A C 1
ATOM 6317 O O . GLU A 1 800 ? 21.331 -59.270 -33.726 1.00 41.91 800 GLU A O 1
ATOM 6322 N N . PHE A 1 801 ? 23.143 -57.998 -34.105 1.00 51.81 801 PHE A N 1
ATOM 6323 C CA . PHE A 1 801 ? 22.656 -57.490 -35.374 1.00 51.81 801 PHE A CA 1
ATOM 6324 C C . PHE A 1 801 ? 23.739 -57.630 -36.428 1.00 51.81 801 PHE A C 1
ATOM 6326 O O . PHE A 1 801 ? 24.929 -57.476 -36.153 1.00 51.81 801 PHE A O 1
ATOM 6333 N N . ILE A 1 802 ? 23.296 -57.942 -37.639 1.00 45.50 802 ILE A N 1
ATOM 6334 C CA . ILE A 1 802 ? 24.144 -58.158 -38.800 1.00 45.50 802 ILE A CA 1
ATOM 6335 C C . ILE A 1 802 ? 24.132 -56.884 -39.647 1.00 45.50 802 ILE A C 1
ATOM 6337 O O . ILE A 1 802 ? 23.083 -56.434 -40.105 1.00 45.50 802 ILE A O 1
ATOM 6341 N N . LEU A 1 803 ? 25.307 -56.299 -39.873 1.00 45.59 803 LEU A N 1
ATOM 6342 C CA . LEU A 1 803 ? 25.480 -55.131 -40.737 1.00 45.59 803 LEU A CA 1
ATOM 6343 C C . LEU A 1 803 ? 25.656 -55.617 -42.187 1.00 45.59 803 LEU A C 1
ATOM 6345 O O . LEU A 1 803 ? 26.754 -55.975 -42.601 1.00 45.59 803 LEU A O 1
ATOM 6349 N N . SER A 1 804 ? 24.557 -55.690 -42.945 1.00 43.06 804 SER A N 1
ATOM 6350 C CA . SER A 1 804 ? 24.571 -56.129 -44.351 1.00 43.06 804 SER A CA 1
ATOM 6351 C C . SER A 1 804 ? 24.912 -54.969 -45.294 1.00 43.06 804 SER A C 1
ATOM 6353 O O . SER A 1 804 ? 24.163 -53.997 -45.377 1.00 43.06 804 SER A O 1
ATOM 6355 N N . PHE A 1 805 ? 26.011 -55.079 -46.045 1.00 46.03 805 PHE A N 1
ATOM 6356 C CA . PHE A 1 805 ? 26.401 -54.104 -47.071 1.00 46.03 805 PHE A CA 1
ATOM 6357 C C . PHE A 1 805 ? 25.806 -54.474 -48.438 1.00 46.03 805 PHE A C 1
ATOM 6359 O O . PHE A 1 805 ? 26.138 -55.519 -48.997 1.00 46.03 805 PHE A O 1
ATOM 6366 N N . PHE A 1 806 ? 24.998 -53.593 -49.038 1.00 40.59 806 PHE A N 1
ATOM 6367 C CA . PHE A 1 806 ? 24.645 -53.692 -50.459 1.00 40.59 806 PHE A CA 1
ATOM 6368 C C . PHE A 1 806 ? 25.573 -52.805 -51.297 1.00 40.59 806 PHE A C 1
ATOM 6370 O O . PHE A 1 806 ? 25.405 -51.590 -51.375 1.00 40.59 806 PHE A O 1
ATOM 6377 N N . LEU A 1 807 ? 26.550 -53.423 -51.964 1.00 35.91 807 LEU A N 1
ATOM 6378 C CA . LEU A 1 807 ? 27.310 -52.788 -53.042 1.00 35.91 807 LEU A CA 1
ATOM 6379 C C . LEU A 1 807 ? 26.418 -52.702 -54.288 1.00 35.91 807 LEU A C 1
ATOM 6381 O O . LEU A 1 807 ? 26.299 -53.669 -55.040 1.00 35.91 807 LEU A O 1
ATOM 6385 N N . ILE A 1 808 ? 25.818 -51.538 -54.545 1.00 33.59 808 ILE A N 1
ATOM 6386 C CA . ILE A 1 808 ? 25.307 -51.230 -55.886 1.00 33.59 808 ILE A CA 1
ATOM 6387 C C . ILE A 1 808 ? 26.532 -51.026 -56.786 1.00 33.59 808 ILE A C 1
ATOM 6389 O O . ILE A 1 808 ? 27.111 -49.942 -56.843 1.00 33.59 808 ILE A O 1
ATOM 6393 N N . ARG A 1 809 ? 26.962 -52.084 -57.483 1.00 29.42 809 ARG A N 1
ATOM 6394 C CA . ARG A 1 809 ? 27.837 -51.930 -58.650 1.00 29.42 809 ARG A CA 1
ATOM 6395 C C . ARG A 1 809 ? 26.989 -51.379 -59.790 1.00 29.42 809 ARG A C 1
ATOM 6397 O O . ARG A 1 809 ? 26.195 -52.112 -60.370 1.00 29.42 809 ARG A O 1
ATOM 6404 N N . PHE A 1 810 ? 27.173 -50.105 -60.119 1.00 34.97 810 PHE A N 1
ATOM 6405 C CA . PHE A 1 810 ? 26.845 -49.623 -61.456 1.00 34.97 810 PHE A CA 1
ATOM 6406 C C . PHE A 1 810 ? 27.819 -50.287 -62.442 1.00 34.97 810 PHE A C 1
ATOM 6408 O O . PHE A 1 810 ? 29.033 -50.114 -62.315 1.00 34.97 810 PHE A O 1
ATOM 6415 N N . SER A 1 811 ? 27.287 -51.092 -63.365 1.00 33.06 811 SER A N 1
ATOM 6416 C CA . SER A 1 811 ? 27.953 -51.469 -64.618 1.00 33.06 811 SER A CA 1
ATOM 6417 C C . SER A 1 811 ? 27.540 -50.513 -65.721 1.00 33.06 811 SER A C 1
ATOM 6419 O O . SER A 1 811 ? 26.304 -50.320 -65.832 1.00 33.06 811 SER A O 1
#

Solvent-accessible surface area (backbone atoms only — not comparable to full-atom values): 45604 Å² total; per-residue (Å²): 143,78,88,89,86,79,90,83,76,88,46,64,74,50,46,68,59,61,75,54,53,71,88,67,41,78,61,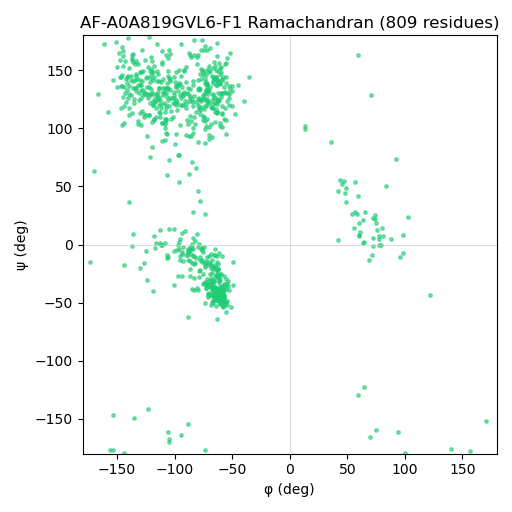66,72,52,72,73,37,68,67,51,58,54,50,54,51,51,49,54,50,52,54,60,75,68,60,72,88,44,78,53,68,17,46,26,38,37,42,38,33,29,31,35,41,11,60,50,50,49,53,52,18,28,24,48,46,18,41,74,69,59,40,56,6,84,86,42,78,48,56,60,73,69,38,83,22,58,22,36,26,47,29,46,18,79,78,34,62,54,42,41,56,16,4,24,21,10,6,42,29,36,44,42,59,4,27,52,39,18,16,12,34,34,66,77,26,40,63,74,32,47,67,52,30,66,94,26,69,48,67,18,50,54,51,24,33,44,74,66,65,25,48,39,35,42,37,35,40,29,27,57,41,34,35,56,61,24,10,45,76,28,61,36,24,36,49,81,28,27,26,47,25,75,90,76,27,41,73,67,42,45,74,56,68,44,66,28,38,39,58,44,62,46,71,40,81,80,65,66,43,32,38,38,21,10,28,47,23,43,35,23,14,53,88,40,56,38,95,91,40,76,90,42,48,16,53,14,67,80,72,46,43,46,54,84,76,48,49,88,46,49,77,41,49,39,32,72,56,54,75,68,55,71,68,28,61,87,65,26,35,38,34,38,54,22,63,42,52,40,79,57,60,83,73,59,54,87,86,77,68,48,62,66,52,68,35,54,51,45,44,49,54,52,55,23,55,71,53,46,82,65,78,34,34,40,35,41,41,33,31,42,48,20,29,56,16,46,26,61,27,17,56,61,46,18,35,44,29,42,40,43,40,37,45,21,50,41,44,49,51,50,54,28,50,75,69,71,37,42,71,40,23,22,41,38,39,34,35,48,30,16,42,42,57,43,78,49,63,56,51,45,89,55,52,61,66,61,36,55,22,59,36,91,95,54,26,33,40,94,85,81,66,37,78,34,52,18,42,37,27,56,36,5,57,38,42,74,70,92,84,49,66,72,62,61,73,68,59,59,54,82,40,83,85,35,63,38,47,17,74,33,77,33,87,50,25,55,62,20,48,54,63,15,50,31,30,15,32,32,15,45,17,79,72,40,49,56,80,41,57,35,22,50,51,23,49,53,54,27,50,23,46,33,23,63,93,31,40,84,41,93,86,51,64,79,81,79,71,84,75,85,7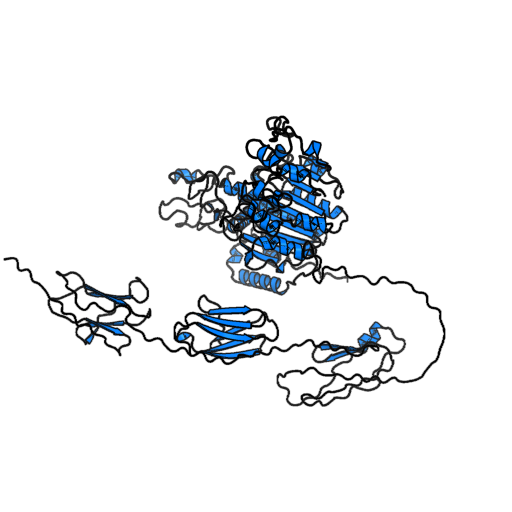6,88,75,90,79,84,90,81,90,84,83,92,74,94,67,91,80,84,64,82,60,88,47,80,79,84,77,86,82,84,82,89,74,84,88,77,76,56,68,84,80,47,71,59,54,65,62,56,41,66,75,62,74,54,99,65,73,76,45,73,72,53,83,77,73,73,54,85,74,60,95,93,58,79,60,70,76,66,71,47,61,75,62,89,83,64,74,45,58,39,46,58,94,93,42,81,46,84,45,58,84,87,62,82,84,77,79,75,83,78,88,83,65,82,50,79,51,65,70,89,72,90,56,84,35,47,41,58,35,71,46,74,49,54,37,38,44,68,56,85,73,91,58,70,46,46,24,46,72,88,40,76,60,71,80,49,97,44,35,47,69,50,77,61,81,44,39,36,37,43,35,31,51,53,32,42,63,87,64,45,42,44,37,33,49,33,44,88,94,45,71,51,77,49,75,43,52,41,48,75,65,81,82,43,74,74,36,68,67,72,57,66,64,82,68,78,77,86,61,61,48,75,49,58,36,27,38,71,50,57,94,67,68,71,48,54,30,38,66,94,69,46,68,64,81,89,79,79,83,74,96,63,68,90,26,52,48,72,52,77,44,69,82,80,74,98,56,66,55,33,55,40,60,29,51,85,85,80,55,80,70,78,45,72,29,64,45,67,81,82,82,82,76,85,128

Radius of gyration: 37.58 Å; Cα contacts (8 Å, |Δi|>4): 1651; chains: 1; bounding box: 71×88×139 Å

Organism: NCBI:txid392033

Secondary structure (DSSP, 8-state):
-----S--SSSHHHHHHHTT-BTTB--TTGGGSHHHHHHHHHHHHHHHHH-----S--SEEEEEEETT--HHHHHHHHHHHHHHTTS-STT---TTTTSSEEEEEE--BTTBSS--HHHHHHHHHHSS---TT-BSB-TTSPTT-HHHHTT-B---HHHHHHHTT-EEEEEEEEETTSHHHHTTT--BS-TT-SS-BTTTB-HHHHHTT---HHHHHHH-SSPPSEEEEE-GGGGSBTTSBPSS-TT-B--BSS---HHHHH--SEEE-SHHHHHTSPTT-SS-EEEE-SSSSPPPGGG--TTTS----HHHHHHHHHHHHHTT-SS-EEEEEE-THHHHHHHTT-HHHHHHHHHHHHHHHHHHHHHHHHTT-STTEEEEEEES-EESEEE-S-PPTT--TTSB--STTTSB-TTT--BPBSEEESSBS--PPPP-HHHHHT--TTSTTPPPPBSSB-SSPPEE-S-EEEEEESTTGGGS-EEEETTHHHHHHHHHHT-GGGTTSTT-S----------------------------------PPPS---S--B---EE-HHHHHHHHT-SS---BSSPPPPBP--TT--------BSSSS--EEEEETTEEEEE-TT--------------B------EEETTS-EEEEEE-SS--S-EEEEETTEEP---SSEEEEEETTEEEEEETT--GGG-EEEEEEETTEEEEEEEEEEPPP--EEEPPPS-----SSPPEEEEEEESSSS--EEEEETTTEEPP-----SSSTTEEEEEE----SS---EEEEETTTEE---------------

InterPro domains:
  IPR001952 Alkaline phosphatase [PF00245] (58-498)
  IPR001952 Alkaline phosphatase [PR00113] (58-78)
  IPR001952 Alkaline phosphatase [PR00113] (114-129)
  IPR001952 Alkaline phosphatase [PR00113] (161-181)
  IPR001952 Alkaline phosphatase [PR00113] (223-233)
  IPR001952 Alkaline phosphatase [PR00113] (310-339)
  IPR001952 Alkaline phosphatase [PTHR11596] (22-516)
  IPR001952 Alkaline phosphatase [SM00098] (59-500)
  IPR001952 Alkaline phosphatase [cd16012] (59-498)
  IPR003598 Immunoglobulin subtype 2 [SM00408] (642-708)
  IPR003599 Immunoglobulin domain subtype [SM00409] (636-715)
  IPR007110 Immunoglobulin-like domain [PS50835] (617-713)
  IPR013098 Immunoglobulin I-set [PF07679] (642-714)
  IPR013783 Immunoglobulin-like fold [G3DSA:2.60.40.10] (566-639)
  IPR013783 Immunoglobulin-like fold [G3DSA:2.60.40.10] (640-717)
  IPR017850 Alkaline-phosphatase-like, core domain superfamily [G3DSA:3.40.720.10] (28-515)
  IPR017850 Alkaline-phosphatase-like, core domain superfamily [SSF53649] (29-502)
  IPR036179 Immunoglobulin-like domain superfamily [SSF48726] (573-713)

Foldseek 3Di:
DDDPDDDDQLCPLVVLQVVQDPPQEGPCVVVVDVVSVVVNVVSVVVSLVPDDAFAAFQLAEEEFAEAQCFPQLVQLLQQQLQVVSVYLRNPGQFLLNSFDFKAWAQQAAPPGLFAHLQQLLLQQFQLAGDHHQWAQFHPQQAALDLLSRPPRGGATLQNQCVVVVAAEEEAELFACLARNNLNNFHGGSHSVLQAAAPVRHHDVSVVSPDDRSLLRQLQDPPHHQYYYWAALLRQADQVAADPQDNVHGHRHPVRHRSCVPGHQADEAAFLVVLVPDDAQDSGRYHYHPYNGGHDQPVPDDPPPRRHDFLLRSLLSVLRRSVNNPDSYYYYYRYLHCLQVCQQQLQSLRNSSSVSSSSSSSVSNCVVCVVVVCQQSHKYKYKYSFHFQKAFDFQADRSPNSLAFRDDPPRQAPPPQREGDGRIEGQEHQAADDDDDNVVNVPDPSNDSPDRHHHPYYDHTGGTDSGIRMMRIHHHQRNVNHYYDHSSCNSVSSCCSNCTDPSCPPVNNDPDPDPDPDDDDDDDDDDDDDDDQDWDWAFDQDDDDDDDDDDDDWDDQPDWPQVVVCVVPVDPDGKDWPDHFDTDDDDHRDTDTTTTGIPDPFDWTWTDDPNDIDIDGRPDNDPPDDPDDDWDWDFDADDDQAAQQAKDKTKIFTPDDAPDKWKDFPNHTDDDDPQWDWDDDPRMIMIIGGRDHQVNFGKMWIDGPRDIDIYTHHYHYDDKDWPFDWDLEDEDAPQDKDKTKTFIPAFPFDKWKDKAVDDTDDDDDDDDDDGRMDMDIGRGDPDFFIFMWIDTPPPDTDGSGYGHDDDPPDDD

Mean predicted aligned error: 18.71 Å

Nearest PDB structures (foldseek):
  4kjd-assembly1_B  TM=9.429E-01  e=2.804E-44  Rattus norvegicus
  7ahs-assembly3_C  TM=5.279E-01  e=5.374E-14  Homo sapiens
  5jdd-assembly1_A  TM=3.974E-01  e=1.474E-14  Homo sapiens
  1waa-assembly1_B  TM=8.924E-01  e=6.869E-07  Homo sapiens
  2dku-assembly1_A  TM=8.670E-01  e=1.018E-06  Homo sapiens